Protein AF-0000000084718629 (afdb_homodimer)

Organism: Cystobacter fuscus (strain ATCC 25194 / DSM 2262 / NBRC 100088 / M29) (NCBI:txid1242864)

Secondary structure (DSSP, 8-state):
--EEETTSSSB--S-TTSEEEBEEEEEBTEEEETT--EEEESSHHHHT--S-BT-HHHHHHHHHHHHH-S---TTT-B-HHHHHHHHHHHHHSSTT--EEEEES-HHHHHHHHHHHHHHHHHHTT-TT--EEEEEES----SSHHHHHTS--HHHHHHHGGGSPP-EEEEPP-GGGS--S-HHHHHHHHHHHHHHHHHHHH-GGGEEEEEE-SSB-TTTTSBPPPTTHHHHHHHHHHHHT-EEEEEETTTTTTTTSSSSHHHHTT---SEEEE-GGGTTTSS--EEEEE-HHHHHHHHHTTSS-----TTTT-HHHHHHHHHHHHHHHHHTHHHHHHHHHHHHHHHHHHHHTTSTTEEEEEEETTEEEEEE-SBTTTTBPPPGGG-HHHHHHHHHHHTTEE-EEEE-TTTSS--EEEEE---TT--HHHHHHHHHHHHHHHHHHHHH-/--EEETTSSSB--S-TTSEEEBEEEEEBTEEEETT--EEEESSHHHHT--S-BT-HHHHHHHHHHHHH-S---TTT-B-HHHHHHHHHHHHHSSTT--EEEEES-HHHHHHHHHHHHHHHHHHTT-TT--EEEEEES----SSHHHHHTS--HHHHHHHGGGSPP-EEEEPP-GGGS--S-HHHHHHHHHHHHHHHHHHHH-GGGEEEEEE-SSB-TTTTSBPPPTTHHHHHHHHHHHHT-EEEEEETTTTTTTTSSSSHHHHTT---SEEEE-GGGTTTSS--EEEEE-HHHHHHHHHTTSS-----TTTT-HHHHHHHHHHHHHHHHHTHHHHHHHHHHHHHHHHHHHHTTSTTEEEEEEETTEEEEEE-SBTTTTBPPPGGG-HHHHHHHHHHHTTEE-EEEE-TTTSS--EEEEE---TT--HHHHHHHHHHHHHHHHHHHHH-

InterPro domains:
  IPR005814 Aminotransferase class-III [PF00202] (22-439)
  IPR005814 Aminotransferase class-III [PIRSF000521] (26-438)
  IPR005814 Aminotransferase class-III [cd00610] (21-441)
  IPR015421 Pyridoxal phosphate-dependent transferase, major domain [G3DSA:3.40.640.10] (55-332)
  IPR015422 Pyridoxal phosphate-dependent transferase, small domain [G3DSA:3.90.1150.10] (22-441)
  IPR015424 Pyridoxal phosphate-dependent transferase [SSF53383] (16-441)

Radius of gyration: 26.38 Å; Cα contacts (8 Å, |Δi|>4): 2251; chains: 2; bounding box: 56×80×62 Å

Sequence (896 aa):
MNTVRYPDGNVLLRNLARDFPVISHGQGVYLFDKQGKRYLDGSGGALVVSVGHGNREVADRIHEQLLRVAYVNGTHFTADVTEALASKLCALAPEGLDRAAFLSSGSEVTEAAVKFARQLWVERGEPQRSKVITRMPGYHGNTLYALSMSGRPHYKKFFGPLLSEVVTTPAPYPYRSGLADYARDGAEHYARLLEETIEREGASTIAAFIAEPVIGSSAGASVPPPGYFERVSEICRRHGILTIADEVMCGCGRTGQFFASTQFQFQPDVLVLGKGISGGYVPLSALLVRQSHLEEMRQGSGGFMHAQTYLQAPVMTAAGLAVLDYYERHGLVAHAARVGEYLQRRLREVLLPLPHVGSIQGVGLMAGVEFVEDKASKRPFPRGRKVVEGLLSELFAQGLILWPNTGHADGTNGDLVMIGPPLVITESEVDELVELLARGINRYMERLMNTVRYPDGNVLLRNLARDFPVISHGQGVYLFDKQGKRYLDGSGGALVVSVGHGNREVADRIHEQLLRVAYVNGTHFTADVTEALASKLCALAPEGLDRAAFLSSGSEVTEAAVKFARQLWVERGEPQRSKVITRMPGYHGNTLYALSMSGRPHYKKFFGPLLSEVVTTPAPYPYRSGLADYARDGAEHYARLLEETIEREGASTIAAFIAEPVIGSSAGASVPPPGYFERVSEICRRHGILTIADEVMCGCGRTGQFFASTQFQFQPDVLVLGKGISGGYVPLSALLVRQSHLEEMRQGSGGFMHAQTYLQAPVMTAAGLAVLDYYERHGLVAHAARVGEYLQRRLREVLLPLPHVGSIQGVGLMAGVEFVEDKASKRPFPRGRKVVEGLLSELFAQGLILWPNTGHADGTNGDLVMIGPPLVITESEVDELVELLARGINRYMERL

Nearest PDB structures (foldseek):
  6snu-assembly2_D  TM=9.531E-01  e=1.382E-41  Chromobacterium violaceum
  6s4g-assembly1_B  TM=9.521E-01  e=2.063E-41  Chromobacterium violaceum ATCC 12472
  6gwi-assembly1_A  TM=9.525E-01  e=2.566E-40  Halomonas elongata DSM 2581
  7qyf-assembly2_B  TM=9.239E-01  e=6.208E-37  Acidihalobacter
  3a8u-assembly1_X  TM=9.172E-01  e=1.384E-36  Pseudomonas putida

Solvent-accessible surface area (backbone atoms only — not comparable to full-atom values): 42641 Å² total; per-residue (Å²): 126,54,60,47,39,65,79,53,78,14,51,55,58,58,53,50,88,44,76,24,41,19,48,55,36,26,49,47,49,31,36,27,32,63,80,66,52,62,27,42,36,34,6,31,46,86,36,18,26,26,72,27,30,32,42,56,76,39,34,52,48,31,36,55,34,29,46,28,36,15,58,55,32,49,84,64,31,45,36,68,44,33,44,50,34,21,42,55,52,30,72,70,39,65,87,58,29,47,25,25,38,37,37,54,32,46,28,55,31,46,47,48,50,52,49,52,43,26,36,51,30,42,64,70,72,40,66,65,17,64,40,42,38,23,32,42,58,28,76,41,42,61,42,53,53,22,31,37,48,20,58,50,61,74,51,42,79,53,42,46,89,71,38,54,90,60,43,70,32,74,40,71,36,71,93,76,57,84,55,95,47,39,64,78,46,34,20,62,54,46,38,49,49,45,51,52,45,38,61,74,70,37,48,74,31,34,24,31,40,43,44,44,61,40,28,47,66,42,55,27,22,19,57,59,33,66,62,27,41,48,47,45,49,50,53,29,56,74,54,66,30,44,34,34,36,43,24,31,59,35,16,59,15,30,44,28,33,52,48,37,35,70,77,55,56,40,83,54,53,28,38,31,35,12,39,30,44,21,23,40,57,38,68,28,14,30,36,31,30,28,50,70,61,49,52,52,27,43,74,54,86,38,36,64,95,71,70,56,90,58,32,53,17,35,30,37,27,28,26,28,33,34,39,50,50,49,34,62,79,64,44,35,32,61,45,13,31,55,43,7,51,51,46,54,51,49,46,50,71,62,42,52,82,40,87,39,39,56,48,75,36,50,46,23,42,29,30,10,40,35,40,18,68,33,61,91,79,57,40,52,42,64,54,91,67,42,59,48,60,54,43,49,52,51,25,42,76,72,20,37,40,67,27,76,33,64,16,59,72,72,57,58,29,27,30,28,41,33,39,16,36,18,47,70,59,46,67,69,53,43,51,52,50,51,52,52,49,48,53,34,50,53,58,46,62,75,72,104,127,53,58,46,40,65,79,53,78,13,51,54,57,58,53,50,87,45,76,24,42,19,48,55,36,26,49,48,49,32,37,27,31,63,80,64,51,62,27,43,37,35,6,31,44,88,36,18,26,26,72,27,30,30,40,54,78,40,33,52,48,32,35,53,34,30,45,29,36,16,58,56,33,49,85,64,31,46,35,68,44,33,44,50,32,22,41,54,50,31,70,71,40,63,88,59,28,47,24,26,39,38,38,54,32,45,27,55,30,46,47,48,50,53,48,52,44,25,35,52,30,42,64,70,72,39,68,66,16,62,40,41,36,25,33,41,58,28,77,40,41,62,43,52,53,21,32,37,49,21,58,52,60,76,51,41,78,54,43,44,90,70,38,53,91,57,44,72,32,75,40,72,36,71,94,75,57,83,57,94,46,40,64,78,46,34,20,62,53,47,40,48,48,44,50,52,46,38,62,73,71,37,46,74,30,34,24,30,40,43,45,45,62,40,28,47,66,42,55,27,22,20,59,58,32,65,63,27,40,48,47,45,50,50,54,28,57,76,53,66,32,43,34,33,35,45,23,32,60,35,16,59,17,30,45,29,32,50,48,36,36,69,77,54,58,37,83,55,54,27,39,32,34,10,40,30,45,20,22,40,59,38,66,28,14,30,37,31,30,29,50,69,61,51,51,52,28,43,72,53,86,38,38,64,92,71,71,56,90,58,32,54,17,34,31,37,28,28,26,28,35,33,39,51,51,50,35,64,78,64,44,34,32,62,44,13,30,56,45,8,52,51,47,54,50,51,46,51,71,63,40,52,81,40,87,42,39,56,47,75,36,51,44,23,42,29,30,8,40,35,40,17,67,34,60,91,78,57,39,50,42,63,56,91,67,42,59,50,62,52,40,48,53,52,25,42,76,72,22,36,41,65,27,77,36,65,17,59,72,73,57,60,26,25,30,28,40,34,39,18,35,18,47,70,58,47,67,70,53,44,52,52,50,50,49,51,49,47,52,34,49,54,60,46,60,74,73,104

Foldseek 3Di:
DQWDAPPPDDDPDPDRHDIGGAWDFWDFQWTAGPVGDIFREFQLELQQAARTTPPVLLVVLLVVCVVVFQFDFPVPDADPLLVVLLCVDCVQDPPQLNGKKKDFAQLVQLVLQLLLLQVLCVLVVLNLARAEEAEPQAARDDPQASVLNHLALVCCVPCVVVHDDHQYFYDDAPLQPPDPDCQVCVQVVRLVRVLVSCVVVPLSNHRAYEYECFGAQLRWRGHHHQCNLVSVVVSCVVSVHFYEYECQNVACLQQLGNGSCVVRVHDGQKYKYFSQLLSPPGRMMMITHGPVSQVSVCVGVNGRPDDDRCINGSSRSSSSSSSVVSCVVVVLSNLQQVLQVLLQVLLCVQPVPDAQFQDWDHHRQKIKTWGAPDNVVRHFDQLVVVLQVQLQVLLVVVNYHWYWDACSNPNGGITMTMGNTHSSQDNVNSVVNSVSSSVSSVVSVVVD/DQWDAPPPDDDPDPDRHDIGGAWDFWDFQWTAGPVGDIFREFQLELQQAARTTPPPLLVVLLVVCVVVFQFDFPVPDADPLLVVLLCVDCVQDPPQLNGKKKDFAQLVQLVLQLLLLQVLCVLVVLNLARAEEAEPQAARDDPQASVLNHLALVCCVPCVVVHDDHHYFYDDAPLQPPDPDCQVCVQVVRLVRVLVSCVVVPLSNHRAYEYECFGAQLRWRGHHHQCNLVSVVVSCVVSVHFYEYECQNVACLQQLGNGSCVVRVHDGQKYKYFSQLLSPPGRMMMITHGPVSQVSVCVGVNGRPDDDRCINGSSRSSSSSSSVVSCVVVVLSNLQQVLQVLLQVLLCVQPVPDAQFQDWDHHRQKIKTWGAPDNVVRHFDQLVVVLQVQLQVLLVVVNYHWYWDACSNPNGGITMTMGNTHSSQDNVNSVVNSVSSSVSSVVSVVVD

pLDDT: mean 97.03, std 3.24, range [72.31, 98.94]

Structure (mmCIF, N/CA/C/O backbone):
data_AF-0000000084718629-model_v1
#
loop_
_entity.id
_entity.type
_entity.pdbx_description
1 polymer 'Adenosylmethionine-8-amino-7-oxononanoate aminotransferase'
#
loop_
_atom_site.group_PDB
_atom_site.id
_atom_site.type_symbol
_atom_site.label_atom_id
_atom_site.label_alt_id
_atom_site.label_comp_id
_atom_site.label_asym_id
_atom_site.label_entity_id
_atom_site.label_seq_id
_atom_site.pdbx_PDB_ins_code
_atom_site.Cartn_x
_atom_site.Cartn_y
_atom_site.Cartn_z
_atom_site.occupancy
_atom_site.B_iso_or_equiv
_atom_site.auth_seq_id
_atom_site.auth_comp_id
_atom_site.auth_asym_id
_atom_site.auth_atom_id
_atom_site.pdbx_PDB_model_num
ATOM 1 N N . MET A 1 1 ? -27.453 10.305 -7.668 1 73.5 1 MET A N 1
ATOM 2 C CA . MET A 1 1 ? -27.516 10.602 -6.242 1 73.5 1 MET A CA 1
ATOM 3 C C . MET A 1 1 ? -26.562 11.734 -5.879 1 73.5 1 MET A C 1
ATOM 5 O O . MET A 1 1 ? -25.422 11.758 -6.34 1 73.5 1 MET A O 1
ATOM 9 N N . ASN A 1 2 ? -27.031 12.703 -5.113 1 91.94 2 ASN A N 1
ATOM 10 C CA . ASN A 1 2 ? -26.219 13.875 -4.82 1 91.94 2 ASN A CA 1
ATOM 11 C C . ASN A 1 2 ? -25.484 13.727 -3.484 1 91.94 2 ASN A C 1
ATOM 13 O O . ASN A 1 2 ? -24.516 14.438 -3.221 1 91.94 2 ASN A O 1
ATOM 17 N N . THR A 1 3 ? -26.031 12.883 -2.67 1 94.62 3 THR A N 1
ATOM 18 C CA . THR A 1 3 ? -25.469 12.578 -1.362 1 94.62 3 THR A CA 1
ATOM 19 C C . THR A 1 3 ? -25.656 11.109 -1.017 1 94.62 3 THR A C 1
ATOM 21 O O . THR A 1 3 ? -26.625 10.484 -1.458 1 94.62 3 THR A O 1
ATOM 24 N N . VAL A 1 4 ? -24.688 10.555 -0.307 1 95.31 4 VAL A N 1
ATOM 25 C CA . VAL A 1 4 ? -24.766 9.172 0.148 1 95.31 4 VAL A CA 1
ATOM 26 C C . VAL A 1 4 ? -24.672 9.125 1.671 1 95.31 4 VAL A C 1
ATOM 28 O O . VAL A 1 4 ? -23.828 9.805 2.266 1 95.31 4 VAL A O 1
ATOM 31 N N . ARG A 1 5 ? -25.547 8.344 2.299 1 94.56 5 ARG A N 1
ATOM 32 C CA . ARG A 1 5 ? -25.516 8.117 3.738 1 94.56 5 ARG A CA 1
ATOM 33 C C . ARG A 1 5 ? -25.688 6.637 4.062 1 94.56 5 ARG A C 1
ATOM 35 O O . ARG A 1 5 ? -26.5 5.953 3.43 1 94.56 5 ARG A O 1
ATOM 42 N N . TYR A 1 6 ? -24.922 6.184 4.992 1 93.38 6 TYR A N 1
ATOM 43 C CA . TYR A 1 6 ? -25.125 4.812 5.453 1 93.38 6 TYR A CA 1
ATOM 44 C C . TYR A 1 6 ? -26.578 4.582 5.855 1 93.38 6 TYR A C 1
ATOM 46 O O . TYR A 1 6 ? -27.188 5.426 6.52 1 93.38 6 TYR A O 1
ATOM 54 N N . PRO A 1 7 ? -27.219 3.598 5.406 1 94.94 7 PRO A N 1
ATOM 55 C CA . PRO A 1 7 ? -26.609 2.406 4.812 1 94.94 7 PRO A CA 1
ATOM 56 C C . PRO A 1 7 ? -26.703 2.387 3.291 1 94.94 7 PRO A C 1
ATOM 58 O O . PRO A 1 7 ? -26.594 1.324 2.674 1 94.94 7 PRO A O 1
ATOM 61 N N . ASP A 1 8 ? -26.922 3.561 2.752 1 94.75 8 ASP A N 1
ATOM 62 C CA . ASP A 1 8 ? -27 3.609 1.296 1 94.75 8 ASP A CA 1
ATOM 63 C C . ASP A 1 8 ? -25.703 3.131 0.656 1 94.75 8 ASP A C 1
ATOM 65 O O . ASP A 1 8 ? -24.625 3.275 1.242 1 94.75 8 ASP A O 1
ATOM 69 N N . GLY A 1 9 ? -25.922 2.525 -0.531 1 95.69 9 GLY A N 1
ATOM 70 C CA . GLY A 1 9 ? -24.75 2.111 -1.308 1 95.69 9 GLY A CA 1
ATOM 71 C C . GLY A 1 9 ? -24.031 0.916 -0.714 1 95.69 9 GLY A C 1
ATOM 72 O O . GLY A 1 9 ? -24.594 0.191 0.109 1 95.69 9 GLY A O 1
ATOM 73 N N . ASN A 1 10 ? -22.766 0.646 -1.207 1 98.5 10 ASN A N 1
ATOM 74 C CA . ASN A 1 10 ? -22.016 -0.542 -0.796 1 98.5 10 ASN A CA 1
ATOM 75 C C . ASN A 1 10 ? -20.609 -0.189 -0.33 1 98.5 10 ASN A C 1
ATOM 77 O O . ASN A 1 10 ? -19.859 -1.065 0.091 1 98.5 10 ASN A O 1
ATOM 81 N N . VAL A 1 11 ? -20.312 1.122 -0.362 1 98.31 11 VAL A N 1
ATOM 82 C CA . VAL A 1 11 ? -18.984 1.551 0.062 1 98.31 11 VAL A CA 1
ATOM 83 C C . VAL A 1 11 ? -18.859 1.418 1.578 1 98.31 11 VAL A C 1
ATOM 85 O O . VAL A 1 11 ? -19.781 1.767 2.318 1 98.31 11 VAL A O 1
ATOM 88 N N . LEU A 1 12 ? -17.766 0.805 2.037 1 97.81 12 LEU A N 1
ATOM 89 C CA . LEU A 1 12 ? -17.422 0.816 3.455 1 97.81 12 LEU A CA 1
ATOM 90 C C . LEU A 1 12 ? -16.969 2.205 3.896 1 97.81 12 LEU A C 1
ATOM 92 O O . LEU A 1 12 ? -15.781 2.49 3.951 1 97.81 12 LEU A O 1
ATOM 96 N N . LEU A 1 13 ? -17.938 2.984 4.289 1 93.19 13 LEU A N 1
ATOM 97 C CA . LEU A 1 13 ? -17.688 4.379 4.633 1 93.19 13 LEU A CA 1
ATOM 98 C C . LEU A 1 13 ? -16.875 4.488 5.918 1 93.19 13 LEU A C 1
ATOM 100 O O . LEU A 1 13 ? -17.078 3.701 6.848 1 93.19 13 LEU A O 1
ATOM 104 N N . ARG A 1 14 ? -15.992 5.395 6.023 1 85.88 14 ARG A N 1
ATOM 105 C CA . ARG A 1 14 ? -15.133 5.602 7.188 1 85.88 14 ARG A CA 1
ATOM 106 C C . ARG A 1 14 ? -15.93 6.164 8.359 1 85.88 14 ARG A C 1
ATOM 108 O O . ARG A 1 14 ? -15.586 5.938 9.516 1 85.88 14 ARG A O 1
ATOM 115 N N . ASN A 1 15 ? -16.828 7.055 8.016 1 90.5 15 ASN A N 1
ATOM 116 C CA . ASN A 1 15 ? -17.734 7.645 9 1 90.5 15 ASN A CA 1
ATOM 117 C C . ASN A 1 15 ? -19.188 7.332 8.672 1 90.5 15 ASN A C 1
ATOM 119 O O . ASN A 1 15 ? -19.781 7.969 7.805 1 90.5 15 ASN A O 1
ATOM 123 N N . LEU A 1 16 ? -19.812 6.516 9.469 1 93.62 16 LEU A N 1
ATOM 124 C CA . LEU A 1 16 ? -21.125 5.973 9.156 1 93.62 16 LEU A CA 1
ATOM 125 C C . LEU A 1 16 ? -22.234 6.961 9.539 1 93.62 16 LEU A C 1
ATOM 127 O O . LEU A 1 16 ? -23.375 6.797 9.141 1 93.62 16 LEU A O 1
ATOM 131 N N . ALA A 1 17 ? -21.891 8.008 10.25 1 90.81 17 ALA A N 1
ATOM 132 C CA . ALA A 1 17 ? -22.875 8.969 10.719 1 90.81 17 ALA A CA 1
ATOM 133 C C . ALA A 1 17 ? -22.938 10.18 9.797 1 90.81 17 ALA A C 1
ATOM 135 O O . ALA A 1 17 ? -23.781 11.062 9.969 1 90.81 17 ALA A O 1
ATOM 136 N N . ARG A 1 18 ? -22.141 10.148 8.812 1 92.44 18 ARG A N 1
ATOM 137 C CA . ARG A 1 18 ? -21.984 11.336 7.98 1 92.44 18 ARG A CA 1
ATOM 138 C C . ARG A 1 18 ? -22.734 11.18 6.656 1 92.44 18 ARG A C 1
ATOM 140 O O . ARG A 1 18 ? -22.859 10.07 6.137 1 92.44 18 ARG A O 1
ATOM 147 N N . ASP A 1 19 ? -23.188 12.352 6.148 1 94.56 19 ASP A N 1
ATOM 148 C CA . ASP A 1 19 ? -23.625 12.453 4.762 1 94.56 19 ASP A CA 1
ATOM 149 C C . ASP A 1 19 ? -22.469 12.828 3.842 1 94.56 19 ASP A C 1
ATOM 151 O O . ASP A 1 19 ? -21.797 13.844 4.047 1 94.56 19 ASP A O 1
ATOM 155 N N . PHE A 1 20 ? -22.297 12.039 2.83 1 96.75 20 PHE A N 1
ATOM 156 C CA . PHE A 1 20 ? -21.188 12.297 1.918 1 96.75 20 PHE A CA 1
ATOM 157 C C . PHE A 1 20 ? -21.688 12.922 0.624 1 96.75 20 PHE A C 1
ATOM 159 O O . PHE A 1 20 ? -22.375 12.281 -0.162 1 96.75 20 PHE A O 1
ATOM 166 N N . PRO A 1 21 ? -21.328 14.172 0.383 1 98.06 21 PRO A N 1
ATOM 167 C CA . PRO A 1 21 ? -21.594 14.688 -0.96 1 98.06 21 PRO A CA 1
ATOM 168 C C . PRO A 1 21 ? -20.875 13.906 -2.053 1 98.06 21 PRO A C 1
ATOM 170 O O . PRO A 1 21 ? -19.734 13.469 -1.848 1 98.06 21 PRO A O 1
ATOM 173 N N . VAL A 1 22 ? -21.484 13.727 -3.145 1 98.5 22 VAL A N 1
ATOM 174 C CA . VAL A 1 22 ? -20.844 13.102 -4.301 1 98.5 22 VAL A CA 1
ATOM 175 C C . VAL A 1 22 ? -20.062 14.148 -5.086 1 98.5 22 VAL A C 1
ATOM 177 O O . VAL A 1 22 ? -20.625 15.164 -5.508 1 98.5 22 VAL A O 1
ATOM 180 N N . ILE A 1 23 ? -18.812 13.969 -5.223 1 98.75 23 ILE A N 1
ATOM 181 C CA . ILE A 1 23 ? -17.953 14.914 -5.914 1 98.75 23 ILE A CA 1
ATOM 182 C C . ILE A 1 23 ? -18.266 14.898 -7.41 1 98.75 23 ILE A C 1
ATOM 184 O O . ILE A 1 23 ? -18.516 13.844 -7.984 1 98.75 23 ILE A O 1
ATOM 188 N N . SER A 1 24 ? -18.266 16.016 -8.039 1 98.62 24 SER A N 1
ATOM 189 C CA . SER A 1 24 ? -18.438 16.141 -9.484 1 98.62 24 SER A CA 1
ATOM 190 C C . SER A 1 24 ? -17.109 16.312 -10.195 1 98.62 24 SER A C 1
ATOM 192 O O . SER A 1 24 ? -16.734 15.508 -11.047 1 98.62 24 SER A O 1
ATOM 194 N N . HIS A 1 25 ? -16.438 17.359 -9.852 1 98.75 25 HIS A N 1
ATOM 195 C CA . HIS A 1 25 ? -15.148 17.656 -10.469 1 98.75 25 HIS A CA 1
ATOM 196 C C . HIS A 1 25 ? -14.336 18.625 -9.617 1 98.75 25 HIS A C 1
ATOM 198 O O . HIS A 1 25 ? -14.82 19.125 -8.602 1 98.75 25 HIS A O 1
ATOM 204 N N . GLY A 1 26 ? -13.039 18.75 -9.922 1 98.69 26 GLY A N 1
ATOM 205 C CA . GLY A 1 26 ? -12.156 19.734 -9.32 1 98.69 26 GLY A CA 1
ATOM 206 C C . GLY A 1 26 ? -11.414 20.594 -10.336 1 98.69 26 GLY A C 1
ATOM 207 O O . GLY A 1 26 ? -11.219 20.156 -11.477 1 98.69 26 GLY A O 1
ATOM 208 N N . GLN A 1 27 ? -11.047 21.75 -9.945 1 98.56 27 GLN A N 1
ATOM 209 C CA . GLN A 1 27 ? -10.289 22.688 -10.758 1 98.56 27 GLN A CA 1
ATOM 210 C C . GLN A 1 27 ? -9.375 23.562 -9.898 1 98.56 27 GLN A C 1
ATOM 212 O O . GLN A 1 27 ? -9.844 24.328 -9.062 1 98.56 27 GLN A O 1
ATOM 217 N N . GLY A 1 28 ? -8.062 23.422 -10.195 1 98.5 28 GLY A N 1
ATOM 218 C CA . GLY A 1 28 ? -7.145 24.172 -9.352 1 98.5 28 GLY A CA 1
ATOM 219 C C . GLY A 1 28 ? -7.227 23.797 -7.887 1 98.5 28 GLY A C 1
ATOM 220 O O . GLY A 1 28 ? -7.074 22.625 -7.535 1 98.5 28 GLY A O 1
ATOM 221 N N . VAL A 1 29 ? -7.609 24.797 -7.066 1 98.88 29 VAL A N 1
ATOM 222 C CA . VAL A 1 29 ? -7.672 24.547 -5.633 1 98.88 29 VAL A CA 1
ATOM 223 C C . VAL A 1 29 ? -9.125 24.375 -5.199 1 98.88 29 VAL A C 1
ATOM 225 O O . VAL A 1 29 ? -9.43 24.359 -4.004 1 98.88 29 VAL A O 1
ATOM 228 N N . TYR A 1 30 ? -10.039 24.172 -6.168 1 98.94 30 TYR A N 1
ATOM 229 C CA . TYR A 1 30 ? -11.453 24.094 -5.84 1 98.94 30 TYR A CA 1
ATOM 230 C C . TYR A 1 30 ? -12.023 22.719 -6.223 1 98.94 30 TYR A C 1
ATOM 232 O O . TYR A 1 30 ? -11.562 22.109 -7.184 1 98.94 30 TYR A O 1
ATOM 240 N N . LEU A 1 31 ? -12.953 22.281 -5.473 1 98.88 31 LEU A N 1
ATOM 241 C CA . LEU A 1 31 ? -13.773 21.109 -5.727 1 98.88 31 LEU A CA 1
ATOM 242 C C . LEU A 1 31 ? -15.242 21.484 -5.84 1 98.88 31 LEU A C 1
ATOM 244 O O . LEU A 1 31 ? -15.688 22.453 -5.23 1 98.88 31 LEU A O 1
ATOM 248 N N . PHE A 1 32 ? -15.953 20.688 -6.57 1 98.81 32 PHE A N 1
ATOM 249 C CA . PHE A 1 32 ? -17.375 20.906 -6.777 1 98.81 32 PHE A CA 1
ATOM 250 C C . PHE A 1 32 ? -18.156 19.594 -6.621 1 98.81 32 PHE A C 1
ATOM 252 O O . PHE A 1 32 ? -17.766 18.578 -7.199 1 98.81 32 PHE A O 1
ATOM 259 N N . ASP A 1 33 ? -19.219 19.609 -5.809 1 98.5 33 ASP A N 1
ATOM 260 C CA . ASP A 1 33 ? -20.031 18.406 -5.688 1 98.5 33 ASP A CA 1
ATOM 261 C C . ASP A 1 33 ? -21.141 18.391 -6.742 1 98.5 33 ASP A C 1
ATOM 263 O O . ASP A 1 33 ? -21.234 19.297 -7.562 1 98.5 33 ASP A O 1
ATOM 267 N N . LYS A 1 34 ? -21.953 17.422 -6.781 1 98.06 34 LYS A N 1
ATOM 268 C CA . LYS A 1 34 ? -22.953 17.219 -7.832 1 98.06 34 LYS A CA 1
ATOM 269 C C . LYS A 1 34 ? -24.125 18.188 -7.668 1 98.06 34 LYS A C 1
ATOM 271 O O . LYS A 1 34 ? -24.938 18.359 -8.586 1 98.06 34 LYS A O 1
ATOM 276 N N . GLN A 1 35 ? -24.172 18.812 -6.566 1 97.69 35 GLN A N 1
ATOM 277 C CA . GLN A 1 35 ? -25.188 19.828 -6.367 1 97.69 35 GLN A CA 1
ATOM 278 C C . GLN A 1 35 ? -24.703 21.203 -6.801 1 97.69 35 GLN A C 1
ATOM 280 O O . GLN A 1 35 ? -25.453 22.188 -6.77 1 97.69 35 GLN A O 1
ATOM 285 N N . GLY A 1 36 ? -23.484 21.297 -7.129 1 97.81 36 GLY A N 1
ATOM 286 C CA . GLY A 1 36 ? -22.906 22.547 -7.629 1 97.81 36 GLY A CA 1
ATOM 287 C C . GLY A 1 36 ? -22.234 23.375 -6.555 1 97.81 36 GLY A C 1
ATOM 288 O O . GLY A 1 36 ? -21.734 24.453 -6.824 1 97.81 36 GLY A O 1
ATOM 289 N N . LYS A 1 37 ? -22.188 22.891 -5.391 1 98.19 37 LYS A N 1
ATOM 290 C CA . LYS A 1 37 ? -21.5 23.594 -4.312 1 98.19 37 LYS A CA 1
ATOM 291 C C . LYS A 1 37 ? -19.984 23.578 -4.512 1 98.19 37 LYS A C 1
ATOM 293 O O . LYS A 1 37 ? -19.422 22.547 -4.883 1 98.19 37 LYS A O 1
ATOM 298 N N . ARG A 1 38 ? -19.406 24.75 -4.238 1 98.69 38 ARG A N 1
ATOM 299 C CA . ARG A 1 38 ? -17.953 24.891 -4.367 1 98.69 38 ARG A CA 1
ATOM 300 C C . ARG A 1 38 ? -17.266 24.766 -3.014 1 98.69 38 ARG A C 1
ATOM 302 O O . ARG A 1 38 ? -17.766 25.297 -2.012 1 98.69 38 ARG A O 1
ATOM 309 N N . TYR A 1 39 ? -16.125 24.062 -3.016 1 98.81 39 TYR A N 1
ATOM 310 C CA . TYR A 1 39 ? -15.289 23.938 -1.833 1 98.81 39 TYR A CA 1
ATOM 311 C C . TYR A 1 39 ? -13.859 24.375 -2.127 1 98.81 39 TYR A C 1
ATOM 313 O O . TYR A 1 39 ? -13.25 23.938 -3.1 1 98.81 39 TYR A O 1
ATOM 321 N N . LEU A 1 40 ? -13.375 25.297 -1.32 1 98.94 40 LEU A N 1
ATOM 322 C CA . LEU A 1 40 ? -11.945 25.547 -1.337 1 98.94 40 LEU A CA 1
ATOM 323 C C . LEU A 1 40 ? -11.18 24.438 -0.636 1 98.94 40 LEU A C 1
ATOM 325 O O . LEU A 1 40 ? -11.383 24.188 0.555 1 98.94 40 LEU A O 1
ATOM 329 N N . ASP A 1 41 ? -10.367 23.781 -1.359 1 98.81 41 ASP A N 1
ATOM 330 C CA . ASP A 1 41 ? -9.57 22.688 -0.804 1 98.81 41 ASP A CA 1
ATOM 331 C C . ASP A 1 41 ? -8.367 23.234 -0.03 1 98.81 41 ASP A C 1
ATOM 333 O O . ASP A 1 41 ? -7.297 23.438 -0.6 1 98.81 41 ASP A O 1
ATOM 337 N N . GLY A 1 42 ? -8.516 23.297 1.248 1 98.81 42 GLY A N 1
ATOM 338 C CA . GLY A 1 42 ? -7.484 23.891 2.074 1 98.81 42 GLY A CA 1
ATOM 339 C C . GLY A 1 42 ? -6.477 22.891 2.598 1 98.81 42 GLY A C 1
ATOM 340 O O . GLY A 1 42 ? -5.484 23.281 3.23 1 98.81 42 GLY A O 1
ATOM 341 N N . SER A 1 43 ? -6.66 21.625 2.258 1 97.44 43 SER A N 1
ATOM 342 C CA . SER A 1 43 ? -5.727 20.656 2.826 1 97.44 43 SER A CA 1
ATOM 343 C C . SER A 1 43 ? -5.348 19.594 1.805 1 97.44 43 SER A C 1
ATOM 345 O O . SER A 1 43 ? -4.359 18.875 1.986 1 97.44 43 SER A O 1
ATOM 347 N N . GLY A 1 44 ? -6.176 19.391 0.693 1 96.25 44 GLY A N 1
ATOM 348 C CA . GLY A 1 44 ? -5.875 18.312 -0.225 1 96.25 44 GLY A CA 1
ATOM 349 C C . GLY A 1 44 ? -5.969 16.938 0.419 1 96.25 44 GLY A C 1
ATOM 350 O O . GLY A 1 44 ? -5.078 16.109 0.243 1 96.25 44 GLY A O 1
ATOM 351 N N . GLY A 1 45 ? -7.043 16.672 1.156 1 96 45 GLY A N 1
ATOM 352 C CA . GLY A 1 45 ? -7.043 15.492 2 1 96 45 GLY A CA 1
ATOM 353 C C . GLY A 1 45 ? -6 15.547 3.102 1 96 45 GLY A C 1
ATOM 354 O O . GLY A 1 45 ? -5.93 16.516 3.85 1 96 45 GLY A O 1
ATOM 355 N N . ALA A 1 46 ? -5.266 14.516 3.229 1 96.38 46 ALA A N 1
ATOM 356 C CA . ALA A 1 46 ? -4.141 14.516 4.16 1 96.38 46 ALA A CA 1
ATOM 357 C C . ALA A 1 46 ? -2.893 15.109 3.52 1 96.38 46 ALA A C 1
ATOM 359 O O . ALA A 1 46 ? -1.824 14.492 3.535 1 96.38 46 ALA A O 1
ATOM 360 N N . LEU A 1 47 ? -3.094 16.266 2.92 1 98.38 47 LEU A N 1
ATOM 361 C CA . LEU A 1 47 ? -2.041 17.062 2.291 1 98.38 47 LEU A CA 1
ATOM 362 C C . LEU A 1 47 ? -1.426 16.297 1.114 1 98.38 47 LEU A C 1
ATOM 364 O O . LEU A 1 47 ? -0.202 16.266 0.967 1 98.38 47 LEU A O 1
ATOM 368 N N . VAL A 1 48 ? -2.266 15.836 0.226 1 98.5 48 VAL A N 1
ATOM 369 C CA . VAL A 1 48 ? -1.87 14.969 -0.874 1 98.5 48 VAL A CA 1
ATOM 370 C C . VAL A 1 48 ? -1.737 15.781 -2.158 1 98.5 48 VAL A C 1
ATOM 372 O O . VAL A 1 48 ? -0.789 15.594 -2.924 1 98.5 48 VAL A O 1
ATOM 375 N N . VAL A 1 49 ? -2.705 16.719 -2.428 1 98.75 49 VAL A N 1
ATOM 376 C CA . VAL A 1 49 ? -2.838 17.406 -3.713 1 98.75 49 VAL A CA 1
ATOM 377 C C . VAL A 1 49 ? -1.765 18.484 -3.836 1 98.75 49 VAL A C 1
ATOM 379 O O . VAL A 1 49 ? -1.674 19.375 -2.992 1 98.75 49 VAL A O 1
ATOM 382 N N . SER A 1 50 ? -0.945 18.359 -4.883 1 98.75 50 SER A N 1
ATOM 383 C CA . SER A 1 50 ? 0.15 19.328 -5.027 1 98.75 50 SER A CA 1
ATOM 384 C C . SER A 1 50 ? -0.051 20.203 -6.25 1 98.75 50 SER A C 1
ATOM 386 O O . SER A 1 50 ? -0.071 21.438 -6.137 1 98.75 50 SER A O 1
ATOM 388 N N . VAL A 1 51 ? -0.441 19.656 -7.391 1 98.88 51 VAL A N 1
ATOM 389 C CA . VAL A 1 51 ? -0.441 20.406 -8.641 1 98.88 51 VAL A CA 1
ATOM 390 C C . VAL A 1 51 ? -1.867 20.828 -8.992 1 98.88 51 VAL A C 1
ATOM 392 O O . VAL A 1 51 ? -2.135 21.266 -10.117 1 98.88 51 VAL A O 1
ATOM 395 N N . GLY A 1 52 ? -2.789 20.688 -8.039 1 98.81 52 GLY A N 1
ATOM 396 C CA . GLY A 1 52 ? -4.172 21.094 -8.242 1 98.81 52 GLY A CA 1
ATOM 397 C C . GLY A 1 52 ? -5.023 20 -8.859 1 98.81 52 GLY A C 1
ATOM 398 O O . GLY A 1 52 ? -4.5 19 -9.344 1 98.81 52 GLY A O 1
ATOM 399 N N . HIS A 1 53 ? -6.324 20.203 -8.805 1 98.81 53 HIS A N 1
ATOM 400 C CA . HIS A 1 53 ? -7.297 19.266 -9.375 1 98.81 53 HIS A CA 1
ATOM 401 C C . HIS A 1 53 ? -7.512 19.531 -10.859 1 98.81 53 HIS A C 1
ATOM 403 O O . HIS A 1 53 ? -7.453 20.688 -11.305 1 98.81 53 HIS A O 1
ATOM 409 N N . GLY A 1 54 ? -7.762 18.422 -11.555 1 98.38 54 GLY A N 1
ATOM 410 C CA . GLY A 1 54 ? -8.109 18.562 -12.961 1 98.38 54 GLY A CA 1
ATOM 411 C C . GLY A 1 54 ? -6.965 19.062 -13.812 1 98.38 54 GLY A C 1
ATOM 412 O O . GLY A 1 54 ? -7.184 19.734 -14.828 1 98.38 54 GLY A O 1
ATOM 413 N N . ASN A 1 55 ? -5.727 18.859 -13.445 1 98.75 55 ASN A N 1
ATOM 414 C CA . ASN A 1 55 ? -4.551 19.297 -14.188 1 98.75 55 ASN A CA 1
ATOM 415 C C . ASN A 1 55 ? -4.359 18.5 -15.469 1 98.75 55 ASN A C 1
ATOM 417 O O . ASN A 1 55 ? -3.832 17.391 -15.438 1 98.75 55 ASN A O 1
ATOM 421 N N . ARG A 1 56 ? -4.691 19.062 -16.578 1 98.62 56 ARG A N 1
ATOM 422 C CA . ARG A 1 56 ? -4.688 18.359 -17.859 1 98.62 56 ARG A CA 1
ATOM 423 C C . ARG A 1 56 ? -3.273 17.969 -18.266 1 98.62 56 ARG A C 1
ATOM 425 O O . ARG A 1 56 ? -3.072 16.906 -18.875 1 98.62 56 ARG A O 1
ATOM 432 N N . GLU A 1 57 ? -2.268 18.812 -17.969 1 98.62 57 GLU A N 1
ATOM 433 C CA . GLU A 1 57 ? -0.882 18.516 -18.312 1 98.62 57 GLU A CA 1
ATOM 434 C C . GLU A 1 57 ? -0.438 17.188 -17.688 1 98.62 57 GLU A C 1
ATOM 436 O O . GLU A 1 57 ? 0.255 16.406 -18.328 1 98.62 57 GLU A O 1
ATOM 441 N N . VAL A 1 58 ? -0.834 16.938 -16.484 1 98.88 58 VAL A N 1
ATOM 442 C CA . VAL A 1 58 ? -0.462 15.734 -15.766 1 98.88 58 VAL A CA 1
ATOM 443 C C . VAL A 1 58 ? -1.314 14.562 -16.25 1 98.88 58 VAL A C 1
ATOM 445 O O . VAL A 1 58 ? -0.788 13.492 -16.562 1 98.88 58 VAL A O 1
ATOM 448 N N . ALA A 1 59 ? -2.627 14.773 -16.375 1 98.88 59 ALA A N 1
ATOM 449 C CA . ALA A 1 59 ? -3.568 13.727 -16.766 1 98.88 59 ALA A CA 1
ATOM 450 C C . ALA A 1 59 ? -3.229 13.156 -18.141 1 98.88 59 ALA A C 1
ATOM 452 O O . ALA A 1 59 ? -3.279 11.945 -18.344 1 98.88 59 ALA A O 1
ATOM 453 N N . ASP A 1 60 ? -2.879 13.992 -19.062 1 98.88 60 ASP A N 1
ATOM 454 C CA . ASP A 1 60 ? -2.6 13.57 -20.438 1 98.88 60 ASP A CA 1
ATOM 455 C C . ASP A 1 60 ? -1.346 12.703 -20.5 1 98.88 60 ASP A C 1
ATOM 457 O O . ASP A 1 60 ? -1.292 11.734 -21.266 1 98.88 60 ASP A O 1
ATOM 461 N N . ARG A 1 61 ? -0.347 13.039 -19.734 1 98.81 61 ARG A N 1
ATOM 462 C CA . ARG A 1 61 ? 0.889 12.258 -19.703 1 98.81 61 ARG A CA 1
ATOM 463 C C . ARG A 1 61 ? 0.656 10.875 -19.109 1 98.81 61 ARG A C 1
ATOM 465 O O . ARG A 1 61 ? 1.274 9.898 -19.547 1 98.81 61 ARG A O 1
ATOM 472 N N . ILE A 1 62 ? -0.168 10.805 -18.094 1 98.94 62 ILE A N 1
ATOM 473 C CA . ILE A 1 62 ? -0.525 9.516 -17.516 1 98.94 62 ILE A CA 1
ATOM 474 C C . ILE A 1 62 ? -1.276 8.672 -18.547 1 98.94 62 ILE A C 1
ATOM 476 O O . ILE A 1 62 ? -1.002 7.484 -18.703 1 98.94 62 ILE A O 1
ATOM 480 N N . HIS A 1 63 ? -2.207 9.32 -19.266 1 98.94 63 HIS A N 1
ATOM 481 C CA . HIS A 1 63 ? -2.994 8.641 -20.297 1 98.94 63 HIS A CA 1
ATOM 482 C C . HIS A 1 63 ? -2.098 8.055 -21.375 1 98.94 63 HIS A C 1
ATOM 484 O O . HIS A 1 63 ? -2.299 6.918 -21.812 1 98.94 63 HIS A O 1
ATOM 490 N N . GLU A 1 64 ? -1.107 8.828 -21.797 1 98.81 64 GLU A N 1
ATOM 491 C CA . GLU A 1 64 ? -0.154 8.359 -22.797 1 98.81 64 GLU A CA 1
ATOM 492 C C . GLU A 1 64 ? 0.551 7.086 -22.328 1 98.81 64 GLU A C 1
ATOM 494 O O . GLU A 1 64 ? 0.71 6.141 -23.109 1 98.81 64 GLU A O 1
ATOM 499 N N . GLN A 1 65 ? 0.98 7.051 -21.125 1 98.88 65 GLN A N 1
ATOM 500 C CA . GLN A 1 65 ? 1.672 5.887 -20.578 1 98.88 65 GLN A CA 1
ATOM 501 C C . GLN A 1 65 ? 0.735 4.684 -20.484 1 98.88 65 GLN A C 1
ATOM 503 O O . GLN A 1 65 ? 1.147 3.549 -20.734 1 98.88 65 GLN A O 1
ATOM 508 N N . LEU A 1 66 ? -0.53 4.945 -20.062 1 98.88 66 LEU A N 1
ATOM 509 C CA . LEU A 1 66 ? -1.517 3.875 -19.969 1 98.88 66 LEU A CA 1
ATOM 510 C C . LEU A 1 66 ? -1.688 3.188 -21.328 1 98.88 66 LEU A C 1
ATOM 512 O O . LEU A 1 66 ? -1.812 1.962 -21.391 1 98.88 66 LEU A O 1
ATOM 516 N N . LEU A 1 67 ? -1.693 3.955 -22.391 1 98.75 67 LEU A N 1
ATOM 517 C CA . LEU A 1 67 ? -1.878 3.422 -23.734 1 98.75 67 LEU A CA 1
ATOM 518 C C . LEU A 1 67 ? -0.636 2.668 -24.188 1 98.75 67 LEU A C 1
ATOM 520 O O . LEU A 1 67 ? -0.738 1.697 -24.953 1 98.75 67 LEU A O 1
ATOM 524 N N . ARG A 1 68 ? 0.563 3.072 -23.797 1 98.44 68 ARG A N 1
ATOM 525 C CA . ARG A 1 68 ? 1.809 2.406 -24.172 1 98.44 68 ARG A CA 1
ATOM 526 C C . ARG A 1 68 ? 1.995 1.118 -23.375 1 98.44 68 ARG A C 1
ATOM 528 O O . ARG A 1 68 ? 2.146 0.041 -23.953 1 98.44 68 ARG A O 1
ATOM 535 N N . VAL A 1 69 ? 2.053 1.261 -22.062 1 98.44 69 VAL A N 1
ATOM 536 C CA . VAL A 1 69 ? 2.146 0.135 -21.125 1 98.44 69 VAL A CA 1
ATOM 537 C C . VAL A 1 69 ? 1.959 0.626 -19.703 1 98.44 69 VAL A C 1
ATOM 539 O O . VAL A 1 69 ? 2.732 1.457 -19.219 1 98.44 69 VAL A O 1
ATOM 542 N N . ALA A 1 70 ? 0.956 0.087 -19.078 1 98.62 70 ALA A N 1
ATOM 543 C CA . ALA A 1 70 ? 0.635 0.525 -17.719 1 98.62 70 ALA A CA 1
ATOM 544 C C . ALA A 1 70 ? 1.478 -0.22 -16.688 1 98.62 70 ALA A C 1
ATOM 546 O O . ALA A 1 70 ? 1.813 0.33 -15.641 1 98.62 70 ALA A O 1
ATOM 547 N N . TYR A 1 71 ? 1.789 -1.468 -17.031 1 98.44 71 TYR A N 1
ATOM 548 C CA . TYR A 1 71 ? 2.418 -2.328 -16.031 1 98.44 71 TYR A CA 1
ATOM 549 C C . TYR A 1 71 ? 3.395 -3.297 -16.688 1 98.44 71 TYR A C 1
ATOM 551 O O . TYR A 1 71 ? 3.051 -3.971 -17.656 1 98.44 71 TYR A O 1
ATOM 559 N N . VAL A 1 72 ? 4.555 -3.338 -16.203 1 97.38 72 VAL A N 1
ATOM 560 C CA . VAL A 1 72 ? 5.512 -4.434 -16.312 1 97.38 72 VAL A CA 1
ATOM 561 C C . VAL A 1 72 ? 6.219 -4.645 -14.977 1 97.38 72 VAL A C 1
ATOM 563 O O . VAL A 1 72 ? 6.402 -3.695 -14.203 1 97.38 72 VAL A O 1
ATOM 566 N N . ASN A 1 73 ? 6.52 -5.844 -14.703 1 95.06 73 ASN A N 1
ATOM 567 C CA . ASN A 1 73 ? 7.223 -6.121 -13.453 1 95.06 73 ASN A CA 1
ATOM 568 C C . ASN A 1 73 ? 8.68 -5.676 -13.516 1 95.06 73 ASN A C 1
ATOM 570 O O . ASN A 1 73 ? 9.352 -5.871 -14.531 1 95.06 73 ASN A O 1
ATOM 574 N N . GLY A 1 74 ? 9.141 -5.125 -12.445 1 93.12 74 GLY A N 1
ATOM 575 C CA . GLY A 1 74 ? 10.484 -4.566 -12.367 1 93.12 74 GLY A CA 1
ATOM 576 C C . GLY A 1 74 ? 11.57 -5.625 -12.398 1 93.12 74 GLY A C 1
ATOM 577 O O . GLY A 1 74 ? 12.758 -5.301 -12.492 1 93.12 74 GLY A O 1
ATOM 578 N N . THR A 1 75 ? 11.203 -6.859 -12.383 1 92.44 75 THR A N 1
ATOM 579 C CA . THR A 1 75 ? 12.203 -7.918 -12.492 1 92.44 75 THR A CA 1
ATOM 580 C C . THR A 1 75 ? 12.43 -8.297 -13.953 1 92.44 75 THR A C 1
ATOM 582 O O . THR A 1 75 ? 13.398 -8.992 -14.281 1 92.44 75 THR A O 1
ATOM 585 N N . HIS A 1 76 ? 11.578 -7.766 -14.852 1 95.12 76 HIS A N 1
ATOM 586 C CA . HIS A 1 76 ? 11.688 -8.141 -16.266 1 95.12 76 HIS A CA 1
ATOM 587 C C . HIS A 1 76 ? 12.125 -6.961 -17.109 1 95.12 76 HIS A C 1
ATOM 589 O O . HIS A 1 76 ? 12.93 -7.117 -18.047 1 95.12 76 HIS A O 1
ATOM 595 N N . PHE A 1 77 ? 11.555 -5.801 -16.812 1 97.31 77 PHE A N 1
ATOM 596 C CA . PHE A 1 77 ? 11.789 -4.629 -17.641 1 97.31 77 PHE A CA 1
ATOM 597 C C . PHE A 1 77 ? 12 -3.387 -16.781 1 97.31 77 PHE A C 1
ATOM 599 O O . PHE A 1 77 ? 11.672 -3.383 -15.602 1 97.31 77 PHE A O 1
ATOM 606 N N . THR A 1 78 ? 12.648 -2.432 -17.297 1 97.5 78 THR A N 1
ATOM 607 C CA . THR A 1 78 ? 12.484 -1.051 -16.859 1 97.5 78 THR A CA 1
ATOM 608 C C . THR A 1 78 ? 11.758 -0.228 -17.922 1 97.5 78 THR A C 1
ATOM 610 O O . THR A 1 78 ? 11.281 -0.774 -18.922 1 97.5 78 THR A O 1
ATOM 613 N N . ALA A 1 79 ? 11.438 0.974 -17.656 1 98.25 79 ALA A N 1
ATOM 614 C CA . ALA A 1 79 ? 10.75 1.882 -18.562 1 98.25 79 ALA A CA 1
ATOM 615 C C . ALA A 1 79 ? 11.391 3.266 -18.547 1 98.25 79 ALA A C 1
ATOM 617 O O . ALA A 1 79 ? 11.969 3.68 -17.547 1 98.25 79 ALA A O 1
ATOM 618 N N . ASP A 1 80 ? 11.281 4.008 -19.672 1 98.44 80 ASP A N 1
ATOM 619 C CA . ASP A 1 80 ? 11.852 5.348 -19.766 1 98.44 80 ASP A CA 1
ATOM 620 C C . ASP A 1 80 ? 11.336 6.254 -18.656 1 98.44 80 ASP A C 1
ATOM 622 O O . ASP A 1 80 ? 12.102 7.008 -18.062 1 98.44 80 ASP A O 1
ATOM 626 N N . VAL A 1 81 ? 10.086 6.172 -18.375 1 98.75 81 VAL A N 1
ATOM 627 C CA . VAL A 1 81 ? 9.484 7.055 -17.391 1 98.75 81 VAL A CA 1
ATOM 628 C C . VAL A 1 81 ? 10.008 6.707 -15.992 1 98.75 81 VAL A C 1
ATOM 630 O O . VAL A 1 81 ? 10.133 7.582 -15.133 1 98.75 81 VAL A O 1
ATOM 633 N N . THR A 1 82 ? 10.258 5.398 -15.727 1 98.62 82 THR A N 1
ATOM 634 C CA . THR A 1 82 ? 10.797 4.957 -14.445 1 98.62 82 THR A CA 1
ATOM 635 C C . THR A 1 82 ? 12.227 5.445 -14.258 1 98.62 82 THR A C 1
ATOM 637 O O . THR A 1 82 ? 12.578 5.973 -13.203 1 98.62 82 THR A O 1
ATOM 640 N N . GLU A 1 83 ? 13.023 5.297 -15.297 1 98.56 83 GLU A N 1
ATOM 641 C CA . GLU A 1 83 ? 14.406 5.754 -15.258 1 98.56 83 GLU A CA 1
ATOM 642 C C . GLU A 1 83 ? 14.484 7.27 -15.109 1 98.56 83 GLU A C 1
ATOM 644 O O . GLU A 1 83 ? 15.297 7.777 -14.32 1 98.56 83 GLU A O 1
ATOM 649 N N . ALA A 1 84 ? 13.648 7.965 -15.836 1 98.81 84 ALA A N 1
ATOM 650 C CA . ALA A 1 84 ? 13.664 9.422 -15.812 1 98.81 84 ALA A CA 1
ATOM 651 C C . ALA A 1 84 ? 13.242 9.953 -14.445 1 98.81 84 ALA A C 1
ATOM 653 O O . ALA A 1 84 ? 13.852 10.891 -13.922 1 98.81 84 ALA A O 1
ATOM 654 N N . LEU A 1 85 ? 12.219 9.352 -13.859 1 98.88 85 LEU A N 1
ATOM 655 C CA . LEU A 1 85 ? 11.766 9.789 -12.547 1 98.88 85 LEU A CA 1
ATOM 656 C C . LEU A 1 85 ? 12.852 9.57 -11.492 1 98.88 85 LEU A C 1
ATOM 658 O O . LEU A 1 85 ? 13.109 10.445 -10.664 1 98.88 85 LEU A O 1
ATOM 662 N N . ALA A 1 86 ? 13.438 8.391 -11.523 1 98.88 86 ALA A N 1
ATOM 663 C CA . ALA A 1 86 ? 14.5 8.078 -10.57 1 98.88 86 ALA A CA 1
ATOM 664 C C . ALA A 1 86 ? 15.648 9.078 -10.695 1 98.88 86 ALA A C 1
ATOM 666 O O . ALA A 1 86 ? 16.156 9.586 -9.688 1 98.88 86 ALA A O 1
ATOM 667 N N . SER A 1 87 ? 16.047 9.352 -11.922 1 98.75 87 SER A N 1
ATOM 668 C CA . SER A 1 87 ? 17.156 10.266 -12.164 1 98.75 87 SER A CA 1
ATOM 669 C C . SER A 1 87 ? 16.828 11.672 -11.664 1 98.75 87 SER A C 1
ATOM 671 O O . SER A 1 87 ? 17.656 12.32 -11.023 1 98.75 87 SER A O 1
ATOM 673 N N . LYS A 1 88 ? 15.68 12.133 -11.953 1 98.62 88 LYS A N 1
ATOM 674 C CA . LYS A 1 88 ? 15.273 13.477 -11.539 1 98.62 88 LYS A CA 1
ATOM 675 C C . LYS A 1 88 ? 15.211 13.594 -10.023 1 98.62 88 LYS A C 1
ATOM 677 O O . LYS A 1 88 ? 15.656 14.594 -9.453 1 98.62 88 LYS A O 1
ATOM 682 N N . LEU A 1 89 ? 14.641 12.609 -9.344 1 98.62 89 LEU A N 1
ATOM 683 C CA . LEU A 1 89 ? 14.516 12.633 -7.891 1 98.62 89 LEU A CA 1
ATOM 684 C C . LEU A 1 89 ? 15.891 12.594 -7.227 1 98.62 89 LEU A C 1
ATOM 686 O O . LEU A 1 89 ? 16.141 13.336 -6.273 1 98.62 89 LEU A O 1
ATOM 690 N N . CYS A 1 90 ? 16.719 11.75 -7.73 1 98.5 90 CYS A N 1
ATOM 691 C CA . CYS A 1 90 ? 18.047 11.602 -7.137 1 98.5 90 CYS A CA 1
ATOM 692 C C . CYS A 1 90 ? 18.875 12.852 -7.344 1 98.5 90 CYS A C 1
ATOM 694 O O . CYS A 1 90 ? 19.688 13.211 -6.492 1 98.5 90 CYS A O 1
ATOM 696 N N . ALA A 1 91 ? 18.672 13.531 -8.438 1 97.88 91 ALA A N 1
ATOM 697 C CA . ALA A 1 91 ? 19.391 14.773 -8.711 1 97.88 91 ALA A CA 1
ATOM 698 C C . ALA A 1 91 ? 19 15.867 -7.723 1 97.88 91 ALA A C 1
ATOM 700 O O . ALA A 1 91 ? 19.812 16.719 -7.375 1 97.88 91 ALA A O 1
ATOM 701 N N . LEU A 1 92 ? 17.766 15.828 -7.234 1 96.94 92 LEU A N 1
ATOM 702 C CA . LEU A 1 92 ? 17.25 16.828 -6.305 1 96.94 92 LEU A CA 1
ATOM 703 C C . LEU A 1 92 ? 17.578 16.453 -4.863 1 96.94 92 LEU A C 1
ATOM 705 O O . LEU A 1 92 ? 17.578 17.297 -3.979 1 96.94 92 LEU A O 1
ATOM 709 N N . ALA A 1 93 ? 17.797 15.203 -4.594 1 97.5 93 ALA A N 1
ATOM 710 C CA . ALA A 1 93 ? 17.859 14.656 -3.242 1 97.5 93 ALA A CA 1
ATOM 711 C C . ALA A 1 93 ? 19.156 15.078 -2.537 1 97.5 93 ALA A C 1
ATOM 713 O O . ALA A 1 93 ? 20.109 15.484 -3.186 1 97.5 93 ALA A O 1
ATOM 714 N N . PRO A 1 94 ? 19.109 15.07 -1.178 1 95.69 94 PRO A N 1
ATOM 715 C CA . PRO A 1 94 ? 20.359 15.258 -0.453 1 95.69 94 PRO A CA 1
ATOM 716 C C . PRO A 1 94 ? 21.484 14.375 -0.978 1 95.69 94 PRO A C 1
ATOM 718 O O . PRO A 1 94 ? 21.234 13.273 -1.477 1 95.69 94 PRO A O 1
ATOM 721 N N . GLU A 1 95 ? 22.703 14.82 -0.807 1 94.88 95 GLU A N 1
ATOM 722 C CA . GLU A 1 95 ? 23.875 14.164 -1.361 1 94.88 95 GLU A CA 1
ATOM 723 C C . GLU A 1 95 ? 23.953 12.703 -0.916 1 94.88 95 GLU A C 1
ATOM 725 O O . GLU A 1 95 ? 23.703 12.391 0.25 1 94.88 95 GLU A O 1
ATOM 730 N N . GLY A 1 96 ? 24.188 11.844 -1.854 1 96.44 96 GLY A N 1
ATOM 731 C CA . GLY A 1 96 ? 24.422 10.438 -1.566 1 96.44 96 GLY A CA 1
ATOM 732 C C . GLY A 1 96 ? 23.203 9.562 -1.829 1 96.44 96 GLY A C 1
ATOM 733 O O . GLY A 1 96 ? 23.344 8.344 -1.984 1 96.44 96 GLY A O 1
ATOM 734 N N . LEU A 1 97 ? 22.031 10.148 -1.776 1 98.31 97 LEU A N 1
ATOM 735 C CA . LEU A 1 97 ? 20.812 9.398 -2.092 1 98.31 97 LEU A CA 1
ATOM 736 C C . LEU A 1 97 ? 20.656 9.25 -3.6 1 98.31 97 LEU A C 1
ATOM 738 O O . LEU A 1 97 ? 19.875 9.984 -4.219 1 98.31 97 LEU A O 1
ATOM 742 N N . ASP A 1 98 ? 21.281 8.203 -4.164 1 98.44 98 ASP A N 1
ATOM 743 C CA . ASP A 1 98 ? 21.453 8.117 -5.613 1 98.44 98 ASP A CA 1
ATOM 744 C C . ASP A 1 98 ? 20.625 6.977 -6.195 1 98.44 98 ASP A C 1
ATOM 746 O O . ASP A 1 98 ? 20.719 6.684 -7.391 1 98.44 98 ASP A O 1
ATOM 750 N N . ARG A 1 99 ? 19.875 6.289 -5.363 1 98.69 99 ARG A N 1
ATOM 751 C CA . ARG A 1 99 ? 19.031 5.184 -5.816 1 98.69 99 ARG A CA 1
ATOM 752 C C . ARG A 1 99 ? 17.594 5.355 -5.344 1 98.69 99 ARG A C 1
ATOM 754 O O . ARG A 1 99 ? 17.344 5.742 -4.199 1 98.69 99 ARG A O 1
ATOM 761 N N . ALA A 1 100 ? 16.688 5.094 -6.25 1 98.81 100 ALA A N 1
ATOM 762 C CA . ALA A 1 100 ? 15.273 5.301 -5.922 1 98.81 100 ALA A CA 1
ATOM 763 C C . ALA A 1 100 ? 14.445 4.074 -6.285 1 98.81 100 ALA A C 1
ATOM 765 O O . ALA A 1 100 ? 14.664 3.453 -7.328 1 98.81 100 ALA A O 1
ATOM 766 N N . ALA A 1 101 ? 13.57 3.66 -5.453 1 98.69 101 ALA A N 1
ATOM 767 C CA . ALA A 1 101 ? 12.516 2.684 -5.719 1 98.69 101 ALA A CA 1
ATOM 768 C C . ALA A 1 101 ? 11.133 3.309 -5.547 1 98.69 101 ALA A C 1
ATOM 770 O O . ALA A 1 101 ? 10.969 4.27 -4.793 1 98.69 101 ALA A O 1
ATOM 771 N N . PHE A 1 102 ? 10.18 2.729 -6.219 1 98.75 102 PHE A N 1
ATOM 772 C CA . PHE A 1 102 ? 8.859 3.334 -6.246 1 98.75 102 PHE A CA 1
ATOM 773 C C . PHE A 1 102 ? 7.793 2.332 -5.812 1 98.75 102 PHE A C 1
ATOM 775 O O . PHE A 1 102 ? 7.73 1.219 -6.34 1 98.75 102 PHE A O 1
ATOM 782 N N . LEU A 1 103 ? 7.012 2.711 -4.836 1 98.31 103 LEU A N 1
ATOM 783 C CA . LEU A 1 103 ? 5.93 1.901 -4.285 1 98.31 103 LEU A CA 1
ATOM 784 C C . LEU A 1 103 ? 4.609 2.664 -4.316 1 98.31 103 LEU A C 1
ATOM 786 O O . LEU A 1 103 ? 4.531 3.754 -4.891 1 98.31 103 LEU A O 1
ATOM 790 N N . SER A 1 104 ? 3.572 2.131 -3.592 1 97.81 104 SER A N 1
ATOM 791 C CA . SER A 1 104 ? 2.24 2.678 -3.838 1 97.81 104 SER A CA 1
ATOM 792 C C . SER A 1 104 ? 1.763 3.521 -2.66 1 97.81 104 SER A C 1
ATOM 794 O O . SER A 1 104 ? 0.818 4.305 -2.793 1 97.81 104 SER A O 1
ATOM 796 N N . SER A 1 105 ? 2.363 3.365 -1.474 1 98.25 105 SER A N 1
ATOM 797 C CA . SER A 1 105 ? 1.813 4.109 -0.346 1 98.25 105 SER A CA 1
ATOM 798 C C . SER A 1 105 ? 2.906 4.5 0.644 1 98.25 105 SER A C 1
ATOM 800 O O . SER A 1 105 ? 4.004 3.939 0.62 1 98.25 105 SER A O 1
ATOM 802 N N . GLY A 1 106 ? 2.568 5.484 1.461 1 98.31 106 GLY A N 1
ATOM 803 C CA . GLY A 1 106 ? 3.463 5.883 2.537 1 98.31 106 GLY A CA 1
ATOM 804 C C . GLY A 1 106 ? 3.729 4.766 3.531 1 98.31 106 GLY A C 1
ATOM 805 O O . GLY A 1 106 ? 4.855 4.605 4.004 1 98.31 106 GLY A O 1
ATOM 806 N N . SER A 1 107 ? 2.723 3.973 3.852 1 98.38 107 SER A N 1
ATOM 807 C CA . SER A 1 107 ? 2.879 2.842 4.762 1 98.38 107 SER A CA 1
ATOM 808 C C . SER A 1 107 ? 3.867 1.821 4.207 1 98.38 107 SER A C 1
ATOM 810 O O . SER A 1 107 ? 4.762 1.362 4.922 1 98.38 107 SER A O 1
ATOM 812 N N . GLU A 1 108 ? 3.773 1.507 2.943 1 98.19 108 GLU A N 1
ATOM 813 C CA . GLU A 1 108 ? 4.645 0.528 2.303 1 98.19 108 GLU A CA 1
ATOM 814 C C . GLU A 1 108 ? 6.094 1.011 2.277 1 98.19 108 GLU A C 1
ATOM 816 O O . GLU A 1 108 ? 7.016 0.245 2.568 1 98.19 108 GLU A O 1
ATOM 821 N N . VAL A 1 109 ? 6.223 2.27 1.922 1 98.69 109 VAL A N 1
ATOM 822 C CA . VAL A 1 109 ? 7.586 2.734 1.688 1 98.69 109 VAL A CA 1
ATOM 823 C C . VAL A 1 109 ? 8.297 2.936 3.023 1 98.69 109 VAL A C 1
ATOM 825 O O . VAL A 1 109 ? 9.508 2.725 3.125 1 98.69 109 VAL A O 1
ATOM 828 N N . THR A 1 110 ? 7.547 3.311 4.074 1 98.75 110 THR A N 1
ATOM 829 C CA . THR A 1 110 ? 8.141 3.416 5.402 1 98.75 110 THR A CA 1
ATOM 830 C C . THR A 1 110 ? 8.625 2.053 5.891 1 98.75 110 THR A C 1
ATOM 832 O O . THR A 1 110 ? 9.719 1.935 6.438 1 98.75 110 THR A O 1
ATOM 835 N N . GLU A 1 111 ? 7.836 1.055 5.703 1 98.62 111 GLU A N 1
ATOM 836 C CA . GLU A 1 111 ? 8.266 -0.285 6.094 1 98.62 111 GLU A CA 1
ATOM 837 C C . GLU A 1 111 ? 9.43 -0.763 5.23 1 98.62 111 GLU A C 1
ATOM 839 O O . GLU A 1 111 ? 10.312 -1.477 5.711 1 98.62 111 GLU A O 1
ATOM 844 N N . ALA A 1 112 ? 9.414 -0.41 3.936 1 98.62 112 ALA A N 1
ATOM 845 C CA . ALA A 1 112 ? 10.539 -0.734 3.068 1 98.62 112 ALA A CA 1
ATOM 846 C C . ALA A 1 112 ? 11.828 -0.087 3.578 1 98.62 112 ALA A C 1
ATOM 848 O O . ALA A 1 112 ? 12.898 -0.699 3.535 1 98.62 112 ALA A O 1
ATOM 849 N N . ALA A 1 113 ? 11.703 1.144 4.039 1 98.88 113 ALA A N 1
ATOM 850 C CA . ALA A 1 113 ? 12.859 1.852 4.578 1 98.88 113 ALA A CA 1
ATOM 851 C C . ALA A 1 113 ? 13.422 1.136 5.801 1 98.88 113 ALA A C 1
ATOM 853 O O . ALA A 1 113 ? 14.641 0.984 5.934 1 98.88 113 ALA A O 1
ATOM 854 N N . VAL A 1 114 ? 12.578 0.722 6.668 1 98.75 114 VAL A N 1
ATOM 855 C CA . VAL A 1 114 ? 12.984 -0.007 7.867 1 98.75 114 VAL A CA 1
ATOM 856 C C . VAL A 1 114 ? 13.633 -1.33 7.473 1 98.75 114 VAL A C 1
ATOM 858 O O . VAL A 1 114 ? 14.672 -1.712 8.023 1 98.75 114 VAL A O 1
ATOM 861 N N . LYS A 1 115 ? 13.039 -2.021 6.562 1 98.38 115 LYS A N 1
ATOM 862 C CA . LYS A 1 115 ? 13.602 -3.275 6.066 1 98.38 115 LYS A CA 1
ATOM 863 C C . LYS A 1 115 ? 14.977 -3.057 5.457 1 98.38 115 LYS A C 1
ATOM 865 O O . LYS A 1 115 ? 15.875 -3.883 5.629 1 98.38 115 LYS A O 1
ATOM 870 N N . PHE A 1 116 ? 15.109 -1.995 4.66 1 98.62 116 PHE A N 1
ATOM 871 C CA . PHE A 1 116 ? 16.406 -1.677 4.059 1 98.62 116 PHE A CA 1
ATOM 872 C C . PHE A 1 116 ? 17.469 -1.508 5.129 1 98.62 116 PHE A C 1
ATOM 874 O O . PHE A 1 116 ? 18.562 -2.088 5.027 1 98.62 116 PHE A O 1
ATOM 881 N N . ALA A 1 117 ? 17.109 -0.706 6.16 1 98.69 117 ALA A N 1
ATOM 882 C CA . ALA A 1 117 ? 18.047 -0.471 7.258 1 98.69 117 ALA A CA 1
ATOM 883 C C . ALA A 1 117 ? 18.406 -1.777 7.961 1 98.69 117 ALA A C 1
ATOM 885 O O . ALA A 1 117 ? 19.578 -2.051 8.211 1 98.69 117 ALA A O 1
ATOM 886 N N . ARG A 1 118 ? 17.438 -2.557 8.25 1 98.06 118 ARG A N 1
ATOM 887 C CA . ARG A 1 118 ? 17.641 -3.83 8.93 1 98.06 118 ARG A CA 1
ATOM 888 C C . ARG A 1 118 ? 18.531 -4.754 8.109 1 98.06 118 ARG A C 1
ATOM 890 O O . ARG A 1 118 ? 19.484 -5.344 8.641 1 98.06 118 ARG A O 1
ATOM 897 N N . GLN A 1 119 ? 18.219 -4.898 6.852 1 97.88 119 GLN A N 1
ATOM 898 C CA . GLN A 1 119 ? 19 -5.77 5.984 1 97.88 119 GLN A CA 1
ATOM 899 C C . GLN A 1 119 ? 20.453 -5.32 5.93 1 97.88 119 GLN A C 1
ATOM 901 O O . GLN A 1 119 ? 21.375 -6.152 5.887 1 97.88 119 GLN A O 1
ATOM 906 N N . LEU A 1 120 ? 20.641 -4.008 5.859 1 98.38 120 LEU A N 1
ATOM 907 C CA . LEU A 1 120 ? 22 -3.479 5.816 1 98.38 120 LEU A CA 1
ATOM 908 C C . LEU A 1 120 ? 22.812 -3.938 7.027 1 98.38 120 LEU A C 1
ATOM 910 O O . LEU A 1 120 ? 23.969 -4.309 6.898 1 98.38 120 LEU A O 1
ATOM 914 N N . TRP A 1 121 ? 22.203 -3.936 8.188 1 98.25 121 TRP A N 1
ATOM 915 C CA . TRP A 1 121 ? 22.891 -4.348 9.406 1 98.25 121 TRP A CA 1
ATOM 916 C C . TRP A 1 121 ? 23.188 -5.844 9.383 1 98.25 121 TRP A C 1
ATOM 918 O O . TRP A 1 121 ? 24.234 -6.285 9.859 1 98.25 121 TRP A O 1
ATOM 928 N N . VAL A 1 122 ? 22.25 -6.613 8.875 1 97.5 122 VAL A N 1
ATOM 929 C CA . VAL A 1 122 ? 22.5 -8.039 8.727 1 97.5 122 VAL A CA 1
ATOM 930 C C . VAL A 1 122 ? 23.688 -8.266 7.789 1 97.5 122 VAL A C 1
ATOM 932 O O . VAL A 1 122 ? 24.562 -9.094 8.062 1 97.5 122 VAL A O 1
ATOM 935 N N . GLU A 1 123 ? 23.734 -7.496 6.676 1 97 123 GLU A N 1
ATOM 936 C CA . GLU A 1 123 ? 24.844 -7.555 5.723 1 97 123 GLU A CA 1
ATOM 937 C C . GLU A 1 123 ? 26.172 -7.227 6.402 1 97 123 GLU A C 1
ATOM 939 O O . GLU A 1 123 ? 27.203 -7.809 6.066 1 97 123 GLU A O 1
ATOM 944 N N . ARG A 1 124 ? 26.141 -6.355 7.367 1 97.69 124 ARG A N 1
ATOM 945 C CA . ARG A 1 124 ? 27.328 -5.855 8.039 1 97.69 124 ARG A CA 1
ATOM 946 C C . ARG A 1 124 ? 27.734 -6.777 9.188 1 97.69 124 ARG A C 1
ATOM 948 O O . ARG A 1 124 ? 28.672 -6.477 9.922 1 97.69 124 ARG A O 1
ATOM 955 N N . GLY A 1 125 ? 27.031 -7.879 9.414 1 97.56 125 GLY A N 1
ATOM 956 C CA . GLY A 1 125 ? 27.359 -8.836 10.461 1 97.56 125 GLY A CA 1
ATOM 957 C C . GLY A 1 125 ? 26.891 -8.391 11.836 1 97.56 125 GLY A C 1
ATOM 958 O O . GLY A 1 125 ? 27.469 -8.805 12.852 1 97.56 125 GLY A O 1
ATOM 959 N N . GLU A 1 126 ? 25.891 -7.535 11.914 1 98 126 GLU A N 1
ATOM 960 C CA . GLU A 1 126 ? 25.344 -7.055 13.18 1 98 126 GLU A CA 1
ATOM 961 C C . GLU A 1 126 ? 23.844 -7.312 13.258 1 98 126 GLU A C 1
ATOM 963 O O . GLU A 1 126 ? 23.047 -6.379 13.453 1 98 126 GLU A O 1
ATOM 968 N N . PRO A 1 127 ? 23.438 -8.547 13.188 1 96.88 127 PRO A N 1
ATOM 969 C CA . PRO A 1 127 ? 22.016 -8.898 13.125 1 96.88 127 PRO A CA 1
ATOM 970 C C . PRO A 1 127 ? 21.266 -8.555 14.406 1 96.88 127 PRO A C 1
ATOM 972 O O . PRO A 1 127 ? 20.031 -8.562 14.43 1 96.88 127 PRO A O 1
ATOM 975 N N . GLN A 1 128 ? 21.984 -8.242 15.492 1 97 128 GLN A N 1
ATOM 976 C CA . GLN A 1 128 ? 21.328 -7.871 16.75 1 97 128 GLN A CA 1
ATOM 977 C C . GLN A 1 128 ? 20.672 -6.496 16.641 1 97 128 GLN A C 1
ATOM 979 O O . GLN A 1 128 ? 19.859 -6.129 17.484 1 97 128 GLN A O 1
ATOM 984 N N . ARG A 1 129 ? 21.078 -5.668 15.625 1 97.88 129 ARG A N 1
ATOM 985 C CA . ARG A 1 129 ? 20.469 -4.359 15.414 1 97.88 129 ARG A CA 1
ATOM 986 C C . ARG A 1 129 ? 19.125 -4.488 14.711 1 97.88 129 ARG A C 1
ATOM 988 O O . ARG A 1 129 ? 19.062 -4.562 13.484 1 97.88 129 ARG A O 1
ATOM 995 N N . SER A 1 130 ? 18.062 -4.406 15.516 1 97.19 130 SER A N 1
ATOM 996 C CA . SER A 1 130 ? 16.75 -4.645 14.938 1 97.19 130 SER A CA 1
ATOM 997 C C . SER A 1 130 ? 15.734 -3.617 15.43 1 97.19 130 SER A C 1
ATOM 999 O O . SER A 1 130 ? 14.648 -3.48 14.859 1 97.19 130 SER A O 1
ATOM 1001 N N . LYS A 1 131 ? 16.031 -2.852 16.438 1 98 131 LYS A N 1
ATOM 1002 C CA . LYS A 1 131 ? 15.078 -1.896 17 1 98 131 LYS A CA 1
ATOM 1003 C C . LYS A 1 131 ? 15.047 -0.604 16.188 1 98 131 LYS A C 1
ATOM 1005 O O . LYS A 1 131 ? 16.062 -0.194 15.633 1 98 131 LYS A O 1
ATOM 1010 N N . VAL A 1 132 ? 13.906 -0.028 16.141 1 98.56 132 VAL A N 1
ATOM 1011 C CA . VAL A 1 132 ? 13.734 1.272 15.5 1 98.56 132 VAL A CA 1
ATOM 1012 C C . VAL A 1 132 ? 13.289 2.303 16.531 1 98.56 132 VAL A C 1
ATOM 1014 O O . VAL A 1 132 ? 12.367 2.055 17.312 1 98.56 132 VAL A O 1
ATOM 1017 N N . ILE A 1 133 ? 13.969 3.412 16.609 1 98.69 133 ILE A N 1
ATOM 1018 C CA . ILE A 1 133 ? 13.539 4.539 17.422 1 98.69 133 ILE A CA 1
ATOM 1019 C C . ILE A 1 133 ? 12.664 5.48 16.594 1 98.69 133 ILE A C 1
ATOM 1021 O O . ILE A 1 133 ? 13.047 5.883 15.5 1 98.69 133 ILE A O 1
ATOM 1025 N N . THR A 1 134 ? 11.5 5.746 17.094 1 98.38 134 THR A N 1
ATOM 1026 C CA . THR A 1 134 ? 10.609 6.727 16.469 1 98.38 134 THR A CA 1
ATOM 1027 C C . THR A 1 134 ? 10.242 7.82 17.469 1 98.38 134 THR A C 1
ATOM 1029 O O . THR A 1 134 ? 10.562 7.723 18.656 1 98.38 134 THR A O 1
ATOM 1032 N N . ARG A 1 135 ? 9.633 8.898 17 1 97.44 135 ARG A N 1
ATOM 1033 C CA . ARG A 1 135 ? 9.266 10.023 17.844 1 97.44 135 ARG A CA 1
ATOM 1034 C C . ARG A 1 135 ? 7.781 9.992 18.188 1 97.44 135 ARG A C 1
ATOM 1036 O O . ARG A 1 135 ? 6.973 9.484 17.406 1 97.44 135 ARG A O 1
ATOM 1043 N N . MET A 1 136 ? 7.477 10.57 19.344 1 94.56 136 MET A N 1
ATOM 1044 C CA . MET A 1 136 ? 6.098 10.742 19.781 1 94.56 136 MET A CA 1
ATOM 1045 C C . MET A 1 136 ? 5.848 12.18 20.234 1 94.56 136 MET A C 1
ATOM 1047 O O . MET A 1 136 ? 6.551 12.688 21.109 1 94.56 136 MET A O 1
ATOM 1051 N N . PRO A 1 137 ? 4.832 12.883 19.641 1 94.62 137 PRO A N 1
ATOM 1052 C CA . PRO A 1 137 ? 3.943 12.391 18.594 1 94.62 137 PRO A CA 1
ATOM 1053 C C . PRO A 1 137 ? 4.652 12.234 17.25 1 94.62 137 PRO A C 1
ATOM 1055 O O . PRO A 1 137 ? 5.715 12.828 17.031 1 94.62 137 PRO A O 1
ATOM 1058 N N . GLY A 1 138 ? 4.148 11.43 16.344 1 95.56 138 GLY A N 1
ATOM 1059 C CA . GLY A 1 138 ? 4.578 11.148 14.984 1 95.56 138 GLY A CA 1
ATOM 1060 C C . GLY A 1 138 ? 3.648 10.203 14.25 1 95.56 138 GLY A C 1
ATOM 1061 O O . GLY A 1 138 ? 2.779 9.578 14.859 1 95.56 138 GLY A O 1
ATOM 1062 N N . TYR A 1 139 ? 3.742 10.172 12.969 1 96.5 139 TYR A N 1
ATOM 1063 C CA . TYR A 1 139 ? 2.918 9.297 12.141 1 96.5 139 TYR A CA 1
ATOM 1064 C C . TYR A 1 139 ? 3.715 8.758 10.961 1 96.5 139 TYR A C 1
ATOM 1066 O O . TYR A 1 139 ? 4.293 9.523 10.188 1 96.5 139 TYR A O 1
ATOM 1074 N N . HIS A 1 140 ? 3.672 7.406 10.797 1 98.31 140 HIS A N 1
ATOM 1075 C CA . HIS A 1 140 ? 4.488 6.797 9.758 1 98.31 140 HIS A CA 1
ATOM 1076 C C . HIS A 1 140 ? 3.672 5.82 8.914 1 98.31 140 HIS A C 1
ATOM 1078 O O . HIS A 1 140 ? 4.227 5.086 8.094 1 98.31 140 HIS A O 1
ATOM 1084 N N . GLY A 1 141 ? 2.385 5.777 9.117 1 97 141 GLY A N 1
ATOM 1085 C CA . GLY A 1 141 ? 1.549 4.953 8.266 1 97 141 GLY A CA 1
ATOM 1086 C C . GLY A 1 141 ? 0.525 4.141 9.031 1 97 141 GLY A C 1
ATOM 1087 O O . GLY A 1 141 ? 0.352 4.332 10.242 1 97 141 GLY A O 1
ATOM 1088 N N . ASN A 1 142 ? -0.176 3.262 8.273 1 96.5 142 ASN A N 1
ATOM 1089 C CA . ASN A 1 142 ? -1.328 2.604 8.875 1 96.5 142 ASN A CA 1
ATOM 1090 C C . ASN A 1 142 ? -1.285 1.092 8.664 1 96.5 142 ASN A C 1
ATOM 1092 O O . ASN A 1 142 ? -2.229 0.384 9.023 1 96.5 142 ASN A O 1
ATOM 1096 N N . THR A 1 143 ? -0.269 0.518 7.961 1 97.5 143 THR A N 1
ATOM 1097 C CA . THR A 1 143 ? 0.013 -0.905 8.117 1 97.5 143 THR A CA 1
ATOM 1098 C C . THR A 1 143 ? 0.531 -1.203 9.523 1 97.5 143 THR A C 1
ATOM 1100 O O . THR A 1 143 ? 0.951 -0.293 10.242 1 97.5 143 THR A O 1
ATOM 1103 N N . LEU A 1 144 ? 0.486 -2.402 9.891 1 97.38 144 LEU A N 1
ATOM 1104 C CA . LEU A 1 144 ? 0.607 -2.709 11.312 1 97.38 144 LEU A CA 1
ATOM 1105 C C . LEU A 1 144 ? 1.981 -2.311 11.836 1 97.38 144 LEU A C 1
ATOM 1107 O O . LEU A 1 144 ? 2.098 -1.794 12.953 1 97.38 144 LEU A O 1
ATOM 1111 N N . TYR A 1 145 ? 3.047 -2.508 11.078 1 97.62 145 TYR A N 1
ATOM 1112 C CA . TYR A 1 145 ? 4.348 -2.068 11.57 1 97.62 145 TYR A CA 1
ATOM 1113 C C . TYR A 1 145 ? 4.48 -0.553 11.492 1 97.62 145 TYR A C 1
ATOM 1115 O O . TYR A 1 145 ? 5.008 0.08 12.406 1 97.62 145 TYR A O 1
ATOM 1123 N N . ALA A 1 146 ? 4.039 0.031 10.391 1 97.94 146 ALA A N 1
ATOM 1124 C CA . ALA A 1 146 ? 4.059 1.487 10.281 1 97.94 146 ALA A CA 1
ATOM 1125 C C . ALA A 1 146 ? 3.248 2.129 11.406 1 97.94 146 ALA A C 1
ATOM 1127 O O . ALA A 1 146 ? 3.646 3.156 11.953 1 97.94 146 ALA A O 1
ATOM 1128 N N . LEU A 1 147 ? 2.148 1.512 11.688 1 96.94 147 LEU A N 1
ATOM 1129 C CA . LEU A 1 147 ? 1.292 1.999 12.766 1 96.94 147 LEU A CA 1
ATOM 1130 C C . LEU A 1 147 ? 1.996 1.885 14.109 1 96.94 147 LEU A C 1
ATOM 1132 O O . LEU A 1 147 ? 1.834 2.75 14.977 1 96.94 147 LEU A O 1
ATOM 1136 N N . SER A 1 148 ? 2.775 0.854 14.305 1 96.44 148 SER A N 1
ATOM 1137 C CA . SER A 1 148 ? 3.547 0.672 15.531 1 96.44 148 SER A CA 1
ATOM 1138 C C . SER A 1 148 ? 4.512 1.833 15.75 1 96.44 148 SER A C 1
ATOM 1140 O O . SER A 1 148 ? 4.809 2.186 16.891 1 96.44 148 SER A O 1
ATOM 1142 N N . MET A 1 149 ? 4.953 2.41 14.672 1 96.81 149 MET A N 1
ATOM 1143 C CA . MET A 1 149 ? 5.902 3.516 14.742 1 96.81 149 MET A CA 1
ATOM 1144 C C . MET A 1 149 ? 5.176 4.852 14.867 1 96.81 149 MET A C 1
ATOM 1146 O O . MET A 1 149 ? 5.809 5.906 14.914 1 96.81 149 MET A O 1
ATOM 1150 N N . SER A 1 150 ? 3.791 4.727 14.93 1 92.94 150 SER A N 1
ATOM 1151 C CA . SER A 1 150 ? 2.982 5.941 14.938 1 92.94 150 SER A CA 1
ATOM 1152 C C . SER A 1 150 ? 2.357 6.184 16.297 1 92.94 150 SER A C 1
ATOM 1154 O O . SER A 1 150 ? 1.966 5.238 16.984 1 92.94 150 SER A O 1
ATOM 1156 N N . GLY A 1 151 ? 2.402 7.387 16.812 1 77.94 151 GLY A N 1
ATOM 1157 C CA . GLY A 1 151 ? 1.793 7.754 18.078 1 77.94 151 GLY A CA 1
ATOM 1158 C C . GLY A 1 151 ? 0.281 7.844 18 1 77.94 151 GLY A C 1
ATOM 1159 O O . GLY A 1 151 ? -0.286 8.938 18.062 1 77.94 151 GLY A O 1
ATOM 1160 N N . ARG A 1 152 ? -0.406 6.742 17.875 1 76.44 152 ARG A N 1
ATOM 1161 C CA . ARG A 1 152 ? -1.862 6.707 17.812 1 76.44 152 ARG A CA 1
ATOM 1162 C C . ARG A 1 152 ? -2.443 5.82 18.906 1 76.44 152 ARG A C 1
ATOM 1164 O O . ARG A 1 152 ? -2.852 4.688 18.641 1 76.44 152 ARG A O 1
ATOM 1171 N N . PRO A 1 153 ? -2.543 6.418 20.031 1 76.56 153 PRO A N 1
ATOM 1172 C CA . PRO A 1 153 ? -2.971 5.602 21.172 1 76.56 153 PRO A CA 1
ATOM 1173 C C . PRO A 1 153 ? -4.371 5.023 20.984 1 76.56 153 PRO A C 1
ATOM 1175 O O . PRO A 1 153 ? -4.668 3.943 21.516 1 76.56 153 PRO A O 1
ATOM 1178 N N . HIS A 1 154 ? -5.16 5.711 20.25 1 78.75 154 HIS A N 1
ATOM 1179 C CA . HIS A 1 154 ? -6.531 5.242 20.078 1 78.75 154 HIS A CA 1
ATOM 1180 C C . HIS A 1 154 ? -6.57 3.92 19.312 1 78.75 154 HIS A C 1
ATOM 1182 O O . HIS A 1 154 ? -7.477 3.109 19.516 1 78.75 154 HIS A O 1
ATOM 1188 N N . TYR A 1 155 ? -5.598 3.637 18.531 1 83.25 155 TYR A N 1
ATOM 1189 C CA . TYR A 1 155 ? -5.559 2.391 17.766 1 83.25 155 TYR A CA 1
ATOM 1190 C C . TYR A 1 155 ? -5.109 1.231 18.656 1 83.25 155 TYR A C 1
ATOM 1192 O O . TYR A 1 155 ? -5.34 0.066 18.328 1 83.25 155 TYR A O 1
ATOM 1200 N N . LYS A 1 156 ? -4.469 1.518 19.719 1 82.88 156 LYS A N 1
ATOM 1201 C CA . LYS A 1 156 ? -3.951 0.477 20.609 1 82.88 156 LYS A CA 1
ATOM 1202 C C . LYS A 1 156 ? -5.086 -0.329 21.234 1 82.88 156 LYS A C 1
ATOM 1204 O O . LYS A 1 156 ? -4.926 -1.517 21.531 1 82.88 156 LYS A O 1
ATOM 1209 N N . LYS A 1 157 ? -6.145 0.362 21.391 1 84.69 157 LYS A N 1
ATOM 1210 C CA . LYS A 1 157 ? -7.305 -0.329 21.938 1 84.69 157 LYS A CA 1
ATOM 1211 C C . LYS A 1 157 ? -7.699 -1.518 21.062 1 84.69 157 LYS A C 1
ATOM 1213 O O . LYS A 1 157 ? -8.039 -2.586 21.578 1 84.69 157 LYS A O 1
ATOM 1218 N N . PHE A 1 158 ? -7.59 -1.355 19.797 1 91.62 158 PHE A N 1
ATOM 1219 C CA . PHE A 1 158 ? -8.094 -2.375 18.891 1 91.62 158 PHE A CA 1
ATOM 1220 C C . PHE A 1 158 ? -6.961 -3.258 18.375 1 91.62 158 PHE A C 1
ATOM 1222 O O . PHE A 1 158 ? -7.129 -4.469 18.234 1 91.62 158 PHE A O 1
ATOM 1229 N N . PHE A 1 159 ? -5.805 -2.707 18.234 1 95.19 159 PHE A N 1
ATOM 1230 C CA . PHE A 1 159 ? -4.805 -3.432 17.453 1 95.19 159 PHE A CA 1
ATOM 1231 C C . PHE A 1 159 ? -3.561 -3.701 18.297 1 95.19 159 PHE A C 1
ATOM 1233 O O . PHE A 1 159 ? -2.568 -4.227 17.781 1 95.19 159 PHE A O 1
ATOM 1240 N N . GLY A 1 160 ? -3.625 -3.434 19.625 1 92.31 160 GLY A N 1
ATOM 1241 C CA . GLY A 1 160 ? -2.484 -3.523 20.516 1 92.31 160 GLY A CA 1
ATOM 1242 C C . GLY A 1 160 ? -1.696 -4.809 20.359 1 92.31 160 GLY A C 1
ATOM 1243 O O . GLY A 1 160 ? -0.495 -4.777 20.078 1 92.31 160 GLY A O 1
ATOM 1244 N N . PRO A 1 161 ? -2.324 -5.953 20.406 1 92.44 161 PRO A N 1
ATOM 1245 C CA . PRO A 1 161 ? -1.627 -7.242 20.359 1 92.44 161 PRO A CA 1
ATOM 1246 C C . PRO A 1 161 ? -0.981 -7.512 19 1 92.44 161 PRO A C 1
ATOM 1248 O O . PRO A 1 161 ? -0.106 -8.375 18.891 1 92.44 161 PRO A O 1
ATOM 1251 N N . LEU A 1 162 ? -1.444 -6.758 17.969 1 94.25 162 LEU A N 1
ATOM 1252 C CA . LEU A 1 162 ? -0.928 -6.973 16.625 1 94.25 162 LEU A CA 1
ATOM 1253 C C . LEU A 1 162 ? 0.271 -6.07 16.359 1 94.25 162 LEU A C 1
ATOM 1255 O O . LEU A 1 162 ? 0.996 -6.27 15.375 1 94.25 162 LEU A O 1
ATOM 1259 N N . LEU A 1 163 ? 0.453 -5.07 17.141 1 92.94 163 LEU A N 1
ATOM 1260 C CA . LEU A 1 163 ? 1.484 -4.066 16.906 1 92.94 163 LEU A CA 1
ATOM 1261 C C . LEU A 1 163 ? 2.838 -4.547 17.422 1 92.94 163 LEU A C 1
ATOM 1263 O O . LEU A 1 163 ? 2.906 -5.32 18.375 1 92.94 163 LEU A O 1
ATOM 1267 N N . SER A 1 164 ? 3.859 -4.09 16.75 1 92.19 164 SER A N 1
ATOM 1268 C CA . SER A 1 164 ? 5.23 -4.406 17.141 1 92.19 164 SER A CA 1
ATOM 1269 C C . SER A 1 164 ? 5.73 -3.447 18.219 1 92.19 164 SER A C 1
ATOM 1271 O O . SER A 1 164 ? 5.223 -2.334 18.344 1 92.19 164 SER A O 1
ATOM 1273 N N . GLU A 1 165 ? 6.664 -3.947 18.906 1 86.06 165 GLU A N 1
ATOM 1274 C CA . GLU A 1 165 ? 7.316 -3.07 19.859 1 86.06 165 GLU A CA 1
ATOM 1275 C C . GLU A 1 165 ? 8.328 -2.156 19.188 1 86.06 165 GLU A C 1
ATOM 1277 O O . GLU A 1 165 ? 9.164 -2.619 18.406 1 86.06 165 GLU A O 1
ATOM 1282 N N . VAL A 1 166 ? 8.148 -0.916 19.422 1 93.44 166 VAL A N 1
ATOM 1283 C CA . VAL A 1 166 ? 9.109 0.069 18.922 1 93.44 166 VAL A CA 1
ATOM 1284 C C . VAL A 1 166 ? 9.578 0.952 20.078 1 93.44 166 VAL A C 1
ATOM 1286 O O . VAL A 1 166 ? 8.945 1.001 21.125 1 93.44 166 VAL A O 1
ATOM 1289 N N . VAL A 1 167 ? 10.766 1.528 19.891 1 97.75 167 VAL A N 1
ATOM 1290 C CA . VAL A 1 167 ? 11.336 2.432 20.891 1 97.75 167 VAL A CA 1
ATOM 1291 C C . VAL A 1 167 ? 10.945 3.871 20.562 1 97.75 167 VAL A C 1
ATOM 1293 O O . VAL A 1 167 ? 11.016 4.293 19.406 1 97.75 167 VAL A O 1
ATOM 1296 N N . THR A 1 168 ? 10.516 4.621 21.578 1 97.12 168 THR A N 1
ATOM 1297 C CA . THR A 1 168 ? 10.078 5.984 21.312 1 97.12 168 THR A CA 1
ATOM 1298 C C . THR A 1 168 ? 10.938 6.992 22.078 1 97.12 168 THR A C 1
ATOM 1300 O O . THR A 1 168 ? 11.5 6.668 23.125 1 97.12 168 THR A O 1
ATOM 1303 N N . THR A 1 169 ? 11.148 8.109 21.516 1 98.12 169 THR A N 1
ATOM 1304 C CA . THR A 1 169 ? 11.727 9.297 22.141 1 98.12 169 THR A CA 1
ATOM 1305 C C . THR A 1 169 ? 10.828 10.508 21.938 1 98.12 169 THR A C 1
ATOM 1307 O O . THR A 1 169 ? 10.047 10.555 20.984 1 98.12 169 THR A O 1
ATOM 1310 N N . PRO A 1 170 ? 10.812 11.477 22.797 1 96.94 170 PRO A N 1
ATOM 1311 C CA . PRO A 1 170 ? 9.953 12.648 22.641 1 96.94 170 PRO A CA 1
ATOM 1312 C C . PRO A 1 170 ? 10.266 13.445 21.375 1 96.94 170 PRO A C 1
ATOM 1314 O O . PRO A 1 170 ? 11.438 13.617 21.031 1 96.94 170 PRO A O 1
ATOM 1317 N N . ALA A 1 171 ? 9.211 13.883 20.75 1 96.69 171 ALA A N 1
ATOM 1318 C CA . ALA A 1 171 ? 9.328 14.688 19.531 1 96.69 171 ALA A CA 1
ATOM 1319 C C . ALA A 1 171 ? 9.367 16.172 19.859 1 96.69 171 ALA A C 1
ATOM 1321 O O . ALA A 1 171 ? 8.703 16.641 20.797 1 96.69 171 ALA A O 1
ATOM 1322 N N . PRO A 1 172 ? 10.141 16.953 19.062 1 97.31 172 PRO A N 1
ATOM 1323 C CA . PRO A 1 172 ? 10.055 18.406 19.203 1 97.31 172 PRO A CA 1
ATOM 1324 C C . PRO A 1 172 ? 8.656 18.938 18.891 1 97.31 172 PRO A C 1
ATOM 1326 O O . PRO A 1 172 ? 8.102 18.672 17.828 1 97.31 172 PRO A O 1
ATOM 1329 N N . TYR A 1 173 ? 8.102 19.609 19.828 1 95.94 173 TYR A N 1
ATOM 1330 C CA . TYR A 1 173 ? 6.785 20.25 19.734 1 95.94 173 TYR A CA 1
ATOM 1331 C C . TYR A 1 173 ? 6.781 21.594 20.422 1 95.94 173 TYR A C 1
ATOM 1333 O O . TYR A 1 173 ? 6.523 21.688 21.625 1 95.94 173 TYR A O 1
ATOM 1341 N N . PRO A 1 174 ? 6.945 22.672 19.641 1 96.31 174 PRO A N 1
ATOM 1342 C CA . PRO A 1 174 ? 7.199 23.984 20.219 1 96.31 174 PRO A CA 1
ATOM 1343 C C . PRO A 1 174 ? 6.129 24.406 21.234 1 96.31 174 PRO A C 1
ATOM 1345 O O . PRO A 1 174 ? 6.457 24.781 22.359 1 96.31 174 PRO A O 1
ATOM 1348 N N . TYR A 1 175 ? 4.887 24.234 20.906 1 96.06 175 TYR A N 1
ATOM 1349 C CA . TYR A 1 175 ? 3.795 24.734 21.734 1 96.06 175 TYR A CA 1
ATOM 1350 C C . TYR A 1 175 ? 3.703 23.969 23.047 1 96.06 175 TYR A C 1
ATOM 1352 O O . TYR A 1 175 ? 3.316 24.531 24.078 1 96.06 175 TYR A O 1
ATOM 1360 N N . ARG A 1 176 ? 4.176 22.734 23.047 1 95.31 176 ARG A N 1
ATOM 1361 C CA . ARG A 1 176 ? 3.998 21.906 24.234 1 95.31 176 ARG A CA 1
ATOM 1362 C C . ARG A 1 176 ? 5.34 21.406 24.766 1 95.31 176 ARG A C 1
ATOM 1364 O O . ARG A 1 176 ? 5.398 20.422 25.484 1 95.31 176 ARG A O 1
ATOM 1371 N N . SER A 1 177 ? 6.406 22.094 24.453 1 95.38 177 SER A N 1
ATOM 1372 C CA . SER A 1 177 ? 7.75 21.641 24.797 1 95.38 177 SER A CA 1
ATOM 1373 C C . SER A 1 177 ? 8.047 21.875 26.281 1 95.38 177 SER A C 1
ATOM 1375 O O . SER A 1 177 ? 8.93 21.234 26.844 1 95.38 177 SER A O 1
ATOM 1377 N N . GLY A 1 178 ? 7.355 22.828 26.844 1 94.88 178 GLY A N 1
ATOM 1378 C CA . GLY A 1 178 ? 7.645 23.234 28.203 1 94.88 178 GLY A CA 1
ATOM 1379 C C . GLY A 1 178 ? 8.914 24.062 28.328 1 94.88 178 GLY A C 1
ATOM 1380 O O . GLY A 1 178 ? 9.281 24.469 29.438 1 94.88 178 GLY A O 1
ATOM 1381 N N . LEU A 1 179 ? 9.555 24.312 27.25 1 96.75 179 LEU A N 1
ATOM 1382 C CA . LEU A 1 179 ? 10.789 25.094 27.25 1 96.75 179 LEU A CA 1
ATOM 1383 C C . LEU A 1 179 ? 10.492 26.594 27.188 1 96.75 179 LEU A C 1
ATOM 1385 O O . LEU A 1 179 ? 9.586 27.016 26.469 1 96.75 179 LEU A O 1
ATOM 1389 N N . ALA A 1 180 ? 11.297 27.375 27.984 1 96.12 180 ALA A N 1
ATOM 1390 C CA . ALA A 1 180 ? 11.156 28.828 27.953 1 96.12 180 ALA A CA 1
ATOM 1391 C C . ALA A 1 180 ? 11.594 29.391 26.609 1 96.12 180 ALA A C 1
ATOM 1393 O O . ALA A 1 180 ? 10.977 30.328 26.094 1 96.12 180 ALA A O 1
ATOM 1394 N N . ASP A 1 181 ? 12.656 28.828 26.078 1 97.5 181 ASP A N 1
ATOM 1395 C CA . ASP A 1 181 ? 13.188 29.25 24.781 1 97.5 181 ASP A CA 1
ATOM 1396 C C . ASP A 1 181 ? 13.445 28.031 23.891 1 97.5 181 ASP A C 1
ATOM 1398 O O . ASP A 1 181 ? 14.555 27.5 23.859 1 97.5 181 ASP A O 1
ATOM 1402 N N . TYR A 1 182 ? 12.453 27.703 23.094 1 97.19 182 TYR A N 1
ATOM 1403 C CA . TYR A 1 182 ? 12.492 26.531 22.219 1 97.19 182 TYR A CA 1
ATOM 1404 C C . TYR A 1 182 ? 13.57 26.688 21.156 1 97.19 182 TYR A C 1
ATOM 1406 O O . TYR A 1 182 ? 14.289 25.719 20.859 1 97.19 182 TYR A O 1
ATOM 1414 N N . ALA A 1 183 ? 13.703 27.844 20.594 1 97.12 183 ALA A N 1
ATOM 1415 C CA . ALA A 1 183 ? 14.68 28.078 19.531 1 97.12 183 ALA A CA 1
ATOM 1416 C C . ALA A 1 183 ? 16.109 27.922 20.062 1 97.12 183 ALA A C 1
ATOM 1418 O O . ALA A 1 183 ? 16.969 27.391 19.359 1 97.12 183 ALA A O 1
ATOM 1419 N N . ARG A 1 184 ? 16.281 28.359 21.266 1 97.69 184 ARG A N 1
ATOM 1420 C CA . ARG A 1 184 ? 17.625 28.344 21.828 1 97.69 184 ARG A CA 1
ATOM 1421 C C . ARG A 1 184 ? 17.969 26.984 22.422 1 97.69 184 ARG A C 1
ATOM 1423 O O . ARG A 1 184 ? 19.062 26.469 22.203 1 97.69 184 ARG A O 1
ATOM 1430 N N . ASP A 1 185 ? 17 26.375 23.141 1 98.19 185 ASP A N 1
ATOM 1431 C CA . ASP A 1 185 ? 17.344 25.25 24 1 98.19 185 ASP A CA 1
ATOM 1432 C C . ASP A 1 185 ? 16.812 23.938 23.422 1 98.19 185 ASP A C 1
ATOM 1434 O O . ASP A 1 185 ? 17.203 22.859 23.875 1 98.19 185 ASP A O 1
ATOM 1438 N N . GLY A 1 186 ? 15.953 24.016 22.422 1 98.5 186 GLY A N 1
ATOM 1439 C CA . GLY A 1 186 ? 15.211 22.844 21.953 1 98.5 186 GLY A CA 1
ATOM 1440 C C . GLY A 1 186 ? 16.109 21.766 21.375 1 98.5 186 GLY A C 1
ATOM 1441 O O . GLY A 1 186 ? 15.922 20.578 21.656 1 98.5 186 GLY A O 1
ATOM 1442 N N . ALA A 1 187 ? 17.047 22.141 20.531 1 98.38 187 ALA A N 1
ATOM 1443 C CA . ALA A 1 187 ? 17.922 21.172 19.875 1 98.38 187 ALA A CA 1
ATOM 1444 C C . ALA A 1 187 ? 18.656 20.312 20.891 1 98.38 187 ALA A C 1
ATOM 1446 O O . ALA A 1 187 ? 18.625 19.078 20.812 1 98.38 187 ALA A O 1
ATOM 1447 N N . GLU A 1 188 ? 19.234 20.969 21.844 1 98.19 188 GLU A N 1
ATOM 1448 C CA . GLU A 1 188 ? 20 20.25 22.859 1 98.19 188 GLU A CA 1
ATOM 1449 C C . GLU A 1 188 ? 19.078 19.422 23.75 1 98.19 188 GLU A C 1
ATOM 1451 O O . GLU A 1 188 ? 19.438 18.312 24.172 1 98.19 188 GLU A O 1
ATOM 1456 N N . HIS A 1 189 ? 17.969 19.969 24.094 1 98.5 189 HIS A N 1
ATOM 1457 C CA . HIS A 1 189 ? 17 19.281 24.938 1 98.5 189 HIS A CA 1
ATOM 1458 C C . HIS A 1 189 ? 16.562 17.969 24.328 1 98.5 189 HIS A C 1
ATOM 1460 O O . HIS A 1 189 ? 16.656 16.906 24.953 1 98.5 189 HIS A O 1
ATOM 1466 N N . TYR A 1 190 ? 16.141 17.984 23.141 1 98.56 190 TYR A N 1
ATOM 1467 C CA . TYR A 1 190 ? 15.602 16.797 22.484 1 98.56 190 TYR A CA 1
ATOM 1468 C C . TYR A 1 190 ? 16.719 15.852 22.062 1 98.56 190 TYR A C 1
ATOM 1470 O O . TYR A 1 190 ? 16.531 14.633 22.031 1 98.56 190 TYR A O 1
ATOM 1478 N N . ALA A 1 191 ? 17.875 16.375 21.719 1 98.25 191 ALA A N 1
ATOM 1479 C CA . ALA A 1 191 ? 19.047 15.547 21.453 1 98.25 191 ALA A CA 1
ATOM 1480 C C . ALA A 1 191 ? 19.422 14.719 22.672 1 98.25 191 ALA A C 1
ATOM 1482 O O . ALA A 1 191 ? 19.766 13.539 22.562 1 98.25 191 ALA A O 1
ATOM 1483 N N . ARG A 1 192 ? 19.406 15.359 23.781 1 98.31 192 ARG A N 1
ATOM 1484 C CA . ARG A 1 192 ? 19.703 14.664 25.031 1 98.31 192 ARG A CA 1
ATOM 1485 C C . ARG A 1 192 ? 18.719 13.531 25.281 1 98.31 192 ARG A C 1
ATOM 1487 O O . ARG A 1 192 ? 19.109 12.438 25.703 1 98.31 192 ARG A O 1
ATOM 1494 N N . LEU A 1 193 ? 17.469 13.758 25.078 1 98.62 193 LEU A N 1
ATOM 1495 C CA . LEU A 1 193 ? 16.453 12.734 25.266 1 98.62 193 LEU A CA 1
ATOM 1496 C C . LEU A 1 193 ? 16.672 11.555 24.328 1 98.62 193 LEU A C 1
ATOM 1498 O O . LEU A 1 193 ? 16.469 10.398 24.719 1 98.62 193 LEU A O 1
ATOM 1502 N N . LEU A 1 194 ? 17.094 11.82 23.078 1 98.75 194 LEU A N 1
ATOM 1503 C CA . LEU A 1 194 ? 17.438 10.766 22.141 1 98.75 194 LEU A CA 1
ATOM 1504 C C . LEU A 1 194 ? 18.609 9.945 22.641 1 98.75 194 LEU A C 1
ATOM 1506 O O . LEU A 1 194 ? 18.578 8.711 22.609 1 98.75 194 LEU A O 1
ATOM 1510 N N . GLU A 1 195 ? 19.609 10.609 23.125 1 98.44 195 GLU A N 1
ATOM 1511 C CA . GLU A 1 195 ? 20.797 9.93 23.609 1 98.44 195 GLU A CA 1
ATOM 1512 C C . GLU A 1 195 ? 20.469 9.047 24.812 1 98.44 195 GLU A C 1
ATOM 1514 O O . GLU A 1 195 ? 20.969 7.918 24.922 1 98.44 195 GLU A O 1
ATOM 1519 N N . GLU A 1 196 ? 19.672 9.578 25.703 1 98.69 196 GLU A N 1
ATOM 1520 C CA . GLU A 1 196 ? 19.234 8.805 26.859 1 98.69 196 GLU A CA 1
ATOM 1521 C C . GLU A 1 196 ? 18.469 7.551 26.438 1 98.69 196 GLU A C 1
ATOM 1523 O O . GLU A 1 196 ? 18.625 6.484 27.031 1 98.69 196 GLU A O 1
ATOM 1528 N N . THR A 1 197 ? 17.656 7.707 25.438 1 98.81 197 THR A N 1
ATOM 1529 C CA . THR A 1 197 ? 16.906 6.578 24.891 1 98.81 197 THR A CA 1
ATOM 1530 C C . THR A 1 197 ? 17.844 5.523 24.328 1 98.81 197 THR A C 1
ATOM 1532 O O . THR A 1 197 ? 17.672 4.324 24.562 1 98.81 197 THR A O 1
ATOM 1535 N N . ILE A 1 198 ? 18.828 5.957 23.578 1 98.75 198 ILE A N 1
ATOM 1536 C CA . ILE A 1 198 ? 19.812 5.059 22.969 1 98.75 198 ILE A CA 1
ATOM 1537 C C . ILE A 1 198 ? 20.578 4.312 24.047 1 98.75 198 ILE A C 1
ATOM 1539 O O . ILE A 1 198 ? 20.797 3.104 23.953 1 98.75 198 ILE A O 1
ATOM 1543 N N . GLU A 1 199 ? 20.922 4.992 25.109 1 98.38 199 GLU A N 1
ATOM 1544 C CA . GLU A 1 199 ? 21.656 4.391 26.219 1 98.38 199 GLU A CA 1
ATOM 1545 C C . GLU A 1 199 ? 20.812 3.355 26.938 1 98.38 199 GLU A C 1
ATOM 1547 O O . GLU A 1 199 ? 21.297 2.275 27.281 1 98.38 199 GLU A O 1
ATOM 1552 N N . ARG A 1 200 ? 19.656 3.666 27.141 1 98.31 200 ARG A N 1
ATOM 1553 C CA . ARG A 1 200 ? 18.75 2.775 27.844 1 98.31 200 ARG A CA 1
ATOM 1554 C C . ARG A 1 200 ? 18.516 1.488 27.062 1 98.31 200 ARG A C 1
ATOM 1556 O O . ARG A 1 200 ? 18.484 0.401 27.641 1 98.31 200 ARG A O 1
ATOM 1563 N N . GLU A 1 201 ? 18.375 1.59 25.719 1 97.94 201 GLU A N 1
ATOM 1564 C CA . GLU A 1 201 ? 18.016 0.459 24.875 1 97.94 201 GLU A CA 1
ATOM 1565 C C . GLU A 1 201 ? 19.25 -0.334 24.453 1 97.94 201 GLU A C 1
ATOM 1567 O O . GLU A 1 201 ? 19.156 -1.521 24.141 1 97.94 201 GLU A O 1
ATOM 1572 N N . GLY A 1 202 ? 20.438 0.296 24.5 1 98.38 202 GLY A N 1
ATOM 1573 C CA . GLY A 1 202 ? 21.656 -0.284 23.969 1 98.38 202 GLY A CA 1
ATOM 1574 C C . GLY A 1 202 ? 21.859 0.025 22.5 1 98.38 202 GLY A C 1
ATOM 1575 O O . GLY A 1 202 ? 21.172 -0.527 21.641 1 98.38 202 GLY A O 1
ATOM 1576 N N . ALA A 1 203 ? 22.828 0.824 22.219 1 98 203 ALA A N 1
ATOM 1577 C CA . ALA A 1 203 ? 23.109 1.32 20.875 1 98 203 ALA A CA 1
ATOM 1578 C C . ALA A 1 203 ? 23.266 0.168 19.891 1 98 203 ALA A C 1
ATOM 1580 O O . ALA A 1 203 ? 22.844 0.273 18.734 1 98 203 ALA A O 1
ATOM 1581 N N . SER A 1 204 ? 23.766 -0.943 20.312 1 98.12 204 SER A N 1
ATOM 1582 C CA . SER A 1 204 ? 24.094 -2.068 19.438 1 98.12 204 SER A CA 1
ATOM 1583 C C . SER A 1 204 ? 22.828 -2.844 19.062 1 98.12 204 SER A C 1
ATOM 1585 O O . SER A 1 204 ? 22.891 -3.766 18.234 1 98.12 204 SER A O 1
ATOM 1587 N N . THR A 1 205 ? 21.688 -2.457 19.562 1 98.19 205 THR A N 1
ATOM 1588 C CA . THR A 1 205 ? 20.453 -3.146 19.25 1 98.19 205 THR A CA 1
ATOM 1589 C C . THR A 1 205 ? 19.594 -2.32 18.281 1 98.19 205 THR A C 1
ATOM 1591 O O . THR A 1 205 ? 18.594 -2.801 17.766 1 98.19 205 THR A O 1
ATOM 1594 N N . ILE A 1 206 ? 20.016 -1.075 18.047 1 98.62 206 ILE A N 1
ATOM 1595 C CA . ILE A 1 206 ? 19.203 -0.122 17.312 1 98.62 206 ILE A CA 1
ATOM 1596 C C . ILE A 1 206 ? 19.625 -0.109 15.844 1 98.62 206 ILE A C 1
ATOM 1598 O O . ILE A 1 206 ? 20.797 0.136 15.531 1 98.62 206 ILE A O 1
ATOM 1602 N N . ALA A 1 207 ? 18.641 -0.335 14.977 1 98.5 207 ALA A N 1
ATOM 1603 C CA . ALA A 1 207 ? 18.891 -0.36 13.539 1 98.5 207 ALA A CA 1
ATOM 1604 C C . ALA A 1 207 ? 18.766 1.036 12.938 1 98.5 207 ALA A C 1
ATOM 1606 O O . ALA A 1 207 ? 19.562 1.42 12.078 1 98.5 207 ALA A O 1
ATOM 1607 N N . ALA A 1 208 ? 17.75 1.759 13.453 1 98.81 208 ALA A N 1
ATOM 1608 C CA . ALA A 1 208 ? 17.484 3.023 12.766 1 98.81 208 ALA A CA 1
ATOM 1609 C C . ALA A 1 208 ? 16.719 3.99 13.664 1 98.81 208 ALA A C 1
ATOM 1611 O O . ALA A 1 208 ? 16.078 3.574 14.625 1 98.81 208 ALA A O 1
ATOM 1612 N N . PHE A 1 209 ? 16.938 5.238 13.43 1 98.81 209 PHE A N 1
ATOM 1613 C CA . PHE A 1 209 ? 16.109 6.348 13.898 1 98.81 209 PHE A CA 1
ATOM 1614 C C . PHE A 1 209 ? 15.305 6.945 12.758 1 98.81 209 PHE A C 1
ATOM 1616 O O . PHE A 1 209 ? 15.859 7.34 11.734 1 98.81 209 PHE A O 1
ATOM 1623 N N . ILE A 1 210 ? 13.945 6.996 12.906 1 98.88 210 ILE A N 1
ATOM 1624 C CA . ILE A 1 210 ? 13.094 7.559 11.867 1 98.88 210 ILE A CA 1
ATOM 1625 C C . ILE A 1 210 ? 12.398 8.812 12.391 1 98.88 210 ILE A C 1
ATOM 1627 O O . ILE A 1 210 ? 11.953 8.844 13.539 1 98.88 210 ILE A O 1
ATOM 1631 N N . ALA A 1 211 ? 12.281 9.844 11.516 1 98.62 211 ALA A N 1
ATOM 1632 C CA . ALA A 1 211 ? 11.617 11.086 11.922 1 98.62 211 ALA A CA 1
ATOM 1633 C C . ALA A 1 211 ? 11.07 11.836 10.711 1 98.62 211 ALA A C 1
ATOM 1635 O O . ALA A 1 211 ? 11.641 11.766 9.625 1 98.62 211 ALA A O 1
ATOM 1636 N N . GLU A 1 212 ? 9.992 12.492 10.953 1 98.69 212 GLU A N 1
ATOM 1637 C CA . GLU A 1 212 ? 9.539 13.531 10.031 1 98.69 212 GLU A CA 1
ATOM 1638 C C . GLU A 1 212 ? 10.312 14.828 10.234 1 98.69 212 GLU A C 1
ATOM 1640 O O . GLU A 1 212 ? 10.305 15.398 11.336 1 98.69 212 GLU A O 1
ATOM 1645 N N . PRO A 1 213 ? 10.891 15.367 9.18 1 98.69 213 PRO A N 1
ATOM 1646 C CA . PRO A 1 213 ? 11.562 16.656 9.367 1 98.69 213 PRO A CA 1
ATOM 1647 C C . PRO A 1 213 ? 10.633 17.734 9.906 1 98.69 213 PRO A C 1
ATOM 1649 O O . PRO A 1 213 ? 11.016 18.516 10.789 1 98.69 213 PRO A O 1
ATOM 1652 N N . VAL A 1 214 ? 9.508 17.812 9.375 1 98.56 214 VAL A N 1
ATOM 1653 C CA . VAL A 1 214 ? 8.383 18.562 9.922 1 98.56 214 VAL A CA 1
ATOM 1654 C C . VAL A 1 214 ? 7.238 17.609 10.258 1 98.56 214 VAL A C 1
ATOM 1656 O O . VAL A 1 214 ? 6.742 16.906 9.383 1 98.56 214 VAL A O 1
ATOM 1659 N N . ILE A 1 215 ? 6.891 17.578 11.516 1 98 215 ILE A N 1
ATOM 1660 C CA . ILE A 1 215 ? 5.875 16.625 11.922 1 98 215 ILE A CA 1
ATOM 1661 C C . ILE A 1 215 ? 4.52 17.031 11.352 1 98 215 ILE A C 1
ATOM 1663 O O . ILE A 1 215 ? 4.094 18.172 11.508 1 98 215 ILE A O 1
ATOM 1667 N N . GLY A 1 216 ? 3.863 16.141 10.672 1 96.62 216 GLY A N 1
ATOM 1668 C CA . GLY A 1 216 ? 2.607 16.438 10.008 1 96.62 216 GLY A CA 1
ATOM 1669 C C . GLY A 1 216 ? 1.438 16.578 10.961 1 96.62 216 GLY A C 1
ATOM 1670 O O . GLY A 1 216 ? 1.503 17.328 11.93 1 96.62 216 GLY A O 1
ATOM 1671 N N . SER A 1 217 ? 0.418 15.836 10.727 1 92.75 217 SER A N 1
ATOM 1672 C CA . SER A 1 217 ? -0.866 16.031 11.398 1 92.75 217 SER A CA 1
ATOM 1673 C C . SER A 1 217 ? -0.788 15.625 12.867 1 92.75 217 SER A C 1
ATOM 1675 O O . SER A 1 217 ? -1.559 16.125 13.688 1 92.75 217 SER A O 1
ATOM 1677 N N . SER A 1 218 ? 0.184 14.836 13.227 1 94.69 218 SER A N 1
ATOM 1678 C CA . SER A 1 218 ? 0.261 14.344 14.602 1 94.69 218 SER A CA 1
ATOM 1679 C C . SER A 1 218 ? 0.715 15.445 15.555 1 94.69 218 SER A C 1
ATOM 1681 O O . SER A 1 218 ? 0.554 15.328 16.766 1 94.69 218 SER A O 1
ATOM 1683 N N . ALA A 1 219 ? 1.349 16.516 15 1 95.62 219 ALA A N 1
ATOM 1684 C CA . ALA A 1 219 ? 1.783 17.609 15.859 1 95.62 219 ALA A CA 1
ATOM 1685 C C . ALA A 1 219 ? 1.585 18.953 15.172 1 95.62 219 ALA A C 1
ATOM 1687 O O . ALA A 1 219 ? 2.277 19.938 15.484 1 95.62 219 ALA A O 1
ATOM 1688 N N . GLY A 1 220 ? 0.723 19.016 14.211 1 96.5 220 GLY A N 1
ATOM 1689 C CA . GLY A 1 220 ? 0.283 20.266 13.617 1 96.5 220 GLY A CA 1
ATOM 1690 C C . GLY A 1 220 ? 1.388 21 12.883 1 96.5 220 GLY A C 1
ATOM 1691 O O . GLY A 1 220 ? 1.619 22.188 13.125 1 96.5 220 GLY A O 1
ATOM 1692 N N . ALA A 1 221 ? 2.104 20.312 12.055 1 97.88 221 ALA A N 1
ATOM 1693 C CA . ALA A 1 221 ? 3.188 20.906 11.281 1 97.88 221 ALA A CA 1
ATOM 1694 C C . ALA A 1 221 ? 4.277 21.469 12.188 1 97.88 221 ALA A C 1
ATOM 1696 O O . ALA A 1 221 ? 4.715 22.609 12.023 1 97.88 221 ALA A O 1
ATOM 1697 N N . SER A 1 222 ? 4.723 20.672 13.094 1 97.38 222 SER A N 1
ATOM 1698 C CA . SER A 1 222 ? 5.723 21.078 14.078 1 97.38 222 SER A CA 1
ATOM 1699 C C . SER A 1 222 ? 7.113 21.156 13.453 1 97.38 222 SER A C 1
ATOM 1701 O O . SER A 1 222 ? 7.625 20.156 12.945 1 97.38 222 SER A O 1
ATOM 1703 N N . VAL A 1 223 ? 7.707 22.312 13.547 1 97.69 223 VAL A N 1
ATOM 1704 C CA . VAL A 1 223 ? 9.047 22.531 13.008 1 97.69 223 VAL A CA 1
ATOM 1705 C C . VAL A 1 223 ? 10.086 22.234 14.086 1 97.69 223 VAL A C 1
ATOM 1707 O O . VAL A 1 223 ? 9.891 22.547 15.258 1 97.69 223 VAL A O 1
ATOM 1710 N N . PRO A 1 224 ? 11.141 21.562 13.688 1 98.06 224 PRO A N 1
ATOM 1711 C CA . PRO A 1 224 ? 12.195 21.312 14.672 1 98.06 224 PRO A CA 1
ATOM 1712 C C . PRO A 1 224 ? 12.914 22.594 15.094 1 98.06 224 PRO A C 1
ATOM 1714 O O . PRO A 1 224 ? 12.945 23.578 14.336 1 98.06 224 PRO A O 1
ATOM 1717 N N . PRO A 1 225 ? 13.445 22.594 16.344 1 98.12 225 PRO A N 1
ATOM 1718 C CA . PRO A 1 225 ? 14.289 23.734 16.703 1 98.12 225 PRO A CA 1
ATOM 1719 C C . PRO A 1 225 ? 15.555 23.812 15.852 1 98.12 225 PRO A C 1
ATOM 1721 O O . PRO A 1 225 ? 16.031 22.797 15.352 1 98.12 225 PRO A O 1
ATOM 1724 N N . PRO A 1 226 ? 16.094 25.062 15.664 1 97.56 226 PRO A N 1
ATOM 1725 C CA . PRO A 1 226 ? 17.344 25.188 14.914 1 97.56 226 PRO A CA 1
ATOM 1726 C C . PRO A 1 226 ? 18.453 24.281 15.438 1 97.56 226 PRO A C 1
ATOM 1728 O O . PRO A 1 226 ? 18.656 24.188 16.656 1 97.56 226 PRO A O 1
ATOM 1731 N N . GLY A 1 227 ? 19.062 23.484 14.531 1 97.88 227 GLY A N 1
ATOM 1732 C CA . GLY A 1 227 ? 20.203 22.656 14.883 1 97.88 227 GLY A CA 1
ATOM 1733 C C . GLY A 1 227 ? 19.828 21.25 15.305 1 97.88 227 GLY A C 1
ATOM 1734 O O . GLY A 1 227 ? 20.688 20.406 15.539 1 97.88 227 GLY A O 1
ATOM 1735 N N . TYR A 1 228 ? 18.594 20.953 15.453 1 98.44 228 TYR A N 1
ATOM 1736 C CA . TYR A 1 228 ? 18.125 19.688 15.977 1 98.44 228 TYR A CA 1
ATOM 1737 C C . TYR A 1 228 ? 18.641 18.516 15.156 1 98.44 228 TYR A C 1
ATOM 1739 O O . TYR A 1 228 ? 19.219 17.562 15.703 1 98.44 228 TYR A O 1
ATOM 1747 N N . PHE A 1 229 ? 18.5 18.547 13.812 1 98.5 229 PHE A N 1
ATOM 1748 C CA . PHE A 1 229 ? 18.844 17.391 12.984 1 98.5 229 PHE A CA 1
ATOM 1749 C C . PHE A 1 229 ? 20.359 17.266 12.828 1 98.5 229 PHE A C 1
ATOM 1751 O O . PHE A 1 229 ? 20.859 16.172 12.57 1 98.5 229 PHE A O 1
ATOM 1758 N N . GLU A 1 230 ? 21.062 18.375 12.977 1 97.62 230 GLU A N 1
ATOM 1759 C CA . GLU A 1 230 ? 22.516 18.25 13.07 1 97.62 230 GLU A CA 1
ATOM 1760 C C . GLU A 1 230 ? 22.922 17.438 14.297 1 97.62 230 GLU A C 1
ATOM 1762 O O . GLU A 1 230 ? 23.781 16.562 14.203 1 97.62 230 GLU A O 1
ATOM 1767 N N . ARG A 1 231 ? 22.281 17.766 15.414 1 98 231 ARG A N 1
ATOM 1768 C CA . ARG A 1 231 ? 22.562 17.047 16.641 1 98 231 ARG A CA 1
ATOM 1769 C C . ARG A 1 231 ? 22.141 15.578 16.516 1 98 231 ARG A C 1
ATOM 1771 O O . ARG A 1 231 ? 22.875 14.688 16.969 1 98 231 ARG A O 1
ATOM 1778 N N . VAL A 1 232 ? 20.969 15.32 15.969 1 97.94 232 VAL A N 1
ATOM 1779 C CA . VAL A 1 232 ? 20.469 13.969 15.758 1 97.94 232 VAL A CA 1
ATOM 1780 C C . VAL A 1 232 ? 21.469 13.18 14.906 1 97.94 232 VAL A C 1
ATOM 1782 O O . VAL A 1 232 ? 21.812 12.039 15.234 1 97.94 232 VAL A O 1
ATOM 1785 N N . SER A 1 233 ? 21.875 13.789 13.82 1 97.69 233 SER A N 1
ATOM 1786 C CA . SER A 1 233 ? 22.812 13.141 12.906 1 97.69 233 SER A CA 1
ATOM 1787 C C . SER A 1 233 ? 24.125 12.789 13.602 1 97.69 233 SER A C 1
ATOM 1789 O O . SER A 1 233 ? 24.672 11.711 13.398 1 97.69 233 SER A O 1
ATOM 1791 N N . GLU A 1 234 ? 24.609 13.695 14.398 1 98.06 234 GLU A N 1
ATOM 1792 C CA . GLU A 1 234 ? 25.844 13.477 15.148 1 98.06 234 GLU A CA 1
ATOM 1793 C C . GLU A 1 234 ? 25.703 12.297 16.109 1 98.06 234 GLU A C 1
ATOM 1795 O O . GLU A 1 234 ? 26.562 11.422 16.156 1 98.06 234 GLU A O 1
ATOM 1800 N N . ILE A 1 235 ? 24.656 12.32 16.844 1 98.56 235 ILE A N 1
ATOM 1801 C CA . ILE A 1 235 ? 24.391 11.281 17.844 1 98.56 235 ILE A CA 1
ATOM 1802 C C . ILE A 1 235 ? 24.266 9.93 17.141 1 98.56 235 ILE A C 1
ATOM 1804 O O . ILE A 1 235 ? 24.875 8.945 17.562 1 98.56 235 ILE A O 1
ATOM 1808 N N . CYS A 1 236 ? 23.453 9.859 16.062 1 98.5 236 CYS A N 1
ATOM 1809 C CA . CYS A 1 236 ? 23.234 8.609 15.352 1 98.5 236 CYS A CA 1
ATOM 1810 C C . CYS A 1 236 ? 24.531 8.109 14.719 1 98.5 236 CYS A C 1
ATOM 1812 O O . CYS A 1 236 ? 24.828 6.91 14.766 1 98.5 236 CYS A O 1
ATOM 1814 N N . ARG A 1 237 ? 25.312 9 14.188 1 97.62 237 ARG A N 1
ATOM 1815 C CA . ARG A 1 237 ? 26.594 8.625 13.602 1 97.62 237 ARG A CA 1
ATOM 1816 C C . ARG A 1 237 ? 27.531 8.039 14.656 1 97.62 237 ARG A C 1
ATOM 1818 O O . ARG A 1 237 ? 28.172 7.016 14.422 1 97.62 237 ARG A O 1
ATOM 1825 N N . ARG A 1 238 ? 27.594 8.664 15.773 1 98.12 238 ARG A N 1
ATOM 1826 C CA . ARG A 1 238 ? 28.469 8.219 16.844 1 98.12 238 ARG A CA 1
ATOM 1827 C C . ARG A 1 238 ? 28.109 6.812 17.312 1 98.12 238 ARG A C 1
ATOM 1829 O O . ARG A 1 238 ? 28.984 6.027 17.672 1 98.12 238 ARG A O 1
ATOM 1836 N N . HIS A 1 239 ? 26.891 6.465 17.281 1 98.19 239 HIS A N 1
ATOM 1837 C CA . HIS A 1 239 ? 26.422 5.184 17.797 1 98.19 239 HIS A CA 1
ATOM 1838 C C . HIS A 1 239 ? 26.188 4.18 16.672 1 98.19 239 HIS A C 1
ATOM 1840 O O . HIS A 1 239 ? 25.75 3.053 16.922 1 98.19 239 HIS A O 1
ATOM 1846 N N . GLY A 1 240 ? 26.453 4.562 15.414 1 97.44 240 GLY A N 1
ATOM 1847 C CA . GLY A 1 240 ? 26.25 3.686 14.273 1 97.44 240 GLY A CA 1
ATOM 1848 C C . GLY A 1 240 ? 24.781 3.371 14.023 1 97.44 240 GLY A C 1
ATOM 1849 O O . GLY A 1 240 ? 24.422 2.217 13.781 1 97.44 240 GLY A O 1
ATOM 1850 N N . ILE A 1 241 ? 23.922 4.281 14.148 1 98.75 241 ILE A N 1
ATOM 1851 C CA . ILE A 1 241 ? 22.484 4.141 13.922 1 98.75 241 ILE A CA 1
ATOM 1852 C C . ILE A 1 241 ? 22.109 4.809 12.602 1 98.75 241 ILE A C 1
ATOM 1854 O O . ILE A 1 241 ? 22.469 5.965 12.359 1 98.75 241 ILE A O 1
ATOM 1858 N N . LEU A 1 242 ? 21.438 4.098 11.695 1 98.81 242 LEU A N 1
ATOM 1859 C CA . LEU A 1 242 ? 21 4.672 10.422 1 98.81 242 LEU A CA 1
ATOM 1860 C C . LEU A 1 242 ? 19.844 5.633 10.633 1 98.81 242 LEU A C 1
ATOM 1862 O O . LEU A 1 242 ? 19.047 5.457 11.562 1 98.81 242 LEU A O 1
ATOM 1866 N N . THR A 1 243 ? 19.766 6.645 9.812 1 98.81 243 THR A N 1
ATOM 1867 C CA . THR A 1 243 ? 18.703 7.633 9.93 1 98.81 243 THR A CA 1
ATOM 1868 C C . THR A 1 243 ? 17.766 7.562 8.734 1 98.81 243 THR A C 1
ATOM 1870 O O . THR A 1 243 ? 18.203 7.363 7.602 1 98.81 243 THR A O 1
ATOM 1873 N N . ILE A 1 244 ? 16.469 7.656 8.992 1 98.94 244 ILE A N 1
ATOM 1874 C CA . ILE A 1 244 ? 15.422 7.656 7.977 1 98.94 244 ILE A CA 1
ATOM 1875 C C . ILE A 1 244 ? 14.625 8.953 8.047 1 98.94 244 ILE A C 1
ATOM 1877 O O . ILE A 1 244 ? 14.062 9.281 9.094 1 98.94 244 ILE A O 1
ATOM 1881 N N . ALA A 1 245 ? 14.602 9.711 6.98 1 98.94 245 ALA A N 1
ATOM 1882 C CA . ALA A 1 245 ? 13.734 10.891 6.875 1 98.94 245 ALA A CA 1
ATOM 1883 C C . ALA A 1 245 ? 12.391 10.523 6.246 1 98.94 245 ALA A C 1
ATOM 1885 O O . ALA A 1 245 ? 12.336 10.117 5.082 1 98.94 245 ALA A O 1
ATOM 1886 N N . ASP A 1 246 ? 11.375 10.641 7.008 1 98.88 246 ASP A N 1
ATOM 1887 C CA . ASP A 1 246 ? 10.023 10.445 6.488 1 98.88 246 ASP A CA 1
ATOM 1888 C C . ASP A 1 246 ? 9.438 11.758 5.977 1 98.88 246 ASP A C 1
ATOM 1890 O O . ASP A 1 246 ? 8.906 12.562 6.75 1 98.88 246 ASP A O 1
ATOM 1894 N N . GLU A 1 247 ? 9.453 11.945 4.715 1 98.88 247 GLU A N 1
ATOM 1895 C CA . GLU A 1 247 ? 8.961 13.172 4.094 1 98.88 247 GLU A CA 1
ATOM 1896 C C . GLU A 1 247 ? 7.699 12.906 3.277 1 98.88 247 GLU A C 1
ATOM 1898 O O . GLU A 1 247 ? 7.43 13.602 2.295 1 98.88 247 GLU A O 1
ATOM 1903 N N . VAL A 1 248 ? 6.973 11.883 3.703 1 98.88 248 VAL A N 1
ATOM 1904 C CA . VAL A 1 248 ? 5.746 11.508 3.008 1 98.88 248 VAL A CA 1
ATOM 1905 C C . VAL A 1 248 ? 4.805 12.711 2.945 1 98.88 248 VAL A C 1
ATOM 1907 O O . VAL A 1 248 ? 4.223 13 1.896 1 98.88 248 VAL A O 1
ATOM 1910 N N . MET A 1 249 ? 4.648 13.422 4.039 1 98.62 249 MET A N 1
ATOM 1911 C CA . MET A 1 249 ? 3.725 14.547 4.07 1 98.62 249 MET A CA 1
ATOM 1912 C C . MET A 1 249 ? 4.461 15.867 3.846 1 98.62 249 MET A C 1
ATOM 1914 O O . MET A 1 249 ? 3.975 16.734 3.131 1 98.62 249 MET A O 1
ATOM 1918 N N . CYS A 1 250 ? 5.629 16.016 4.426 1 98.62 250 CYS A N 1
ATOM 1919 C CA . CYS A 1 250 ? 6.273 17.312 4.488 1 98.62 250 CYS A CA 1
ATOM 1920 C C . CYS A 1 250 ? 7.18 17.547 3.285 1 98.62 250 CYS A C 1
ATOM 1922 O O . CYS A 1 250 ? 7.758 18.609 3.127 1 98.62 250 CYS A O 1
ATOM 1924 N N . GLY A 1 251 ? 7.297 16.516 2.402 1 98.5 251 GLY A N 1
ATOM 1925 C CA . GLY A 1 251 ? 8.18 16.641 1.252 1 98.5 251 GLY A CA 1
ATOM 1926 C C . GLY A 1 251 ? 7.477 17.188 0.022 1 98.5 251 GLY A C 1
ATOM 1927 O O . GLY A 1 251 ? 6.414 17.797 0.128 1 98.5 251 GLY A O 1
ATOM 1928 N N . CYS A 1 252 ? 8.172 17.125 -1.06 1 98.62 252 CYS A N 1
ATOM 1929 C CA . CYS A 1 252 ? 7.691 17.469 -2.395 1 98.62 252 CYS A CA 1
ATOM 1930 C C . CYS A 1 252 ? 7.23 18.922 -2.461 1 98.62 252 CYS A C 1
ATOM 1932 O O . CYS A 1 252 ? 6.133 19.203 -2.945 1 98.62 252 CYS A O 1
ATOM 1934 N N . GLY A 1 253 ? 7.918 19.812 -1.877 1 98.5 253 GLY A N 1
ATOM 1935 C CA . GLY A 1 253 ? 7.691 21.234 -2.049 1 98.5 253 GLY A CA 1
ATOM 1936 C C . GLY A 1 253 ? 6.836 21.844 -0.953 1 98.5 253 GLY A C 1
ATOM 1937 O O . GLY A 1 253 ? 6.73 23.062 -0.842 1 98.5 253 GLY A O 1
ATOM 1938 N N . ARG A 1 254 ? 6.27 21.062 -0.096 1 98.12 254 ARG A N 1
ATOM 1939 C CA . ARG A 1 254 ? 5.309 21.469 0.925 1 98.12 254 ARG A CA 1
ATOM 1940 C C . ARG A 1 254 ? 5.918 22.484 1.879 1 98.12 254 ARG A C 1
ATOM 1942 O O . ARG A 1 254 ? 5.238 23.406 2.322 1 98.12 254 ARG A O 1
ATOM 1949 N N . THR A 1 255 ? 7.227 22.391 2.143 1 98 255 THR A N 1
ATOM 1950 C CA . THR A 1 255 ? 7.891 23.219 3.139 1 98 255 THR A CA 1
ATOM 1951 C C . THR A 1 255 ? 8.609 24.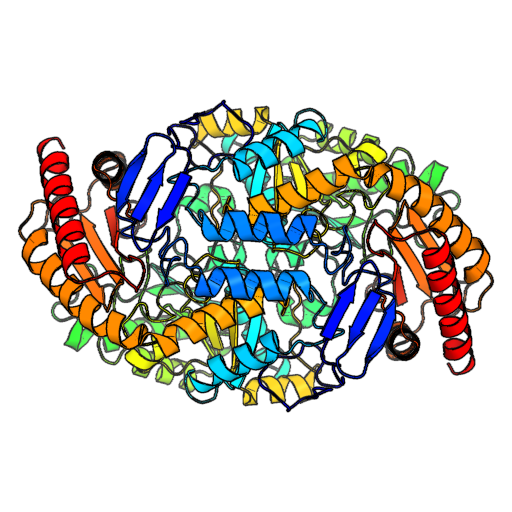391 2.471 1 98 255 THR A C 1
ATOM 1953 O O . THR A 1 255 ? 9.281 25.172 3.143 1 98 255 THR A O 1
ATOM 1956 N N . GLY A 1 256 ? 8.484 24.5 1.203 1 97.56 256 GLY A N 1
ATOM 1957 C CA . GLY A 1 256 ? 9.156 25.562 0.476 1 97.56 256 GLY A CA 1
ATOM 1958 C C . GLY A 1 256 ? 10.445 25.109 -0.189 1 97.56 256 GLY A C 1
ATOM 1959 O O . GLY A 1 256 ? 11.047 25.859 -0.963 1 97.56 256 GLY A O 1
ATOM 1960 N N . GLN A 1 257 ? 10.914 23.953 0.112 1 97.69 257 GLN A N 1
ATOM 1961 C CA . GLN A 1 257 ? 11.938 23.188 -0.588 1 97.69 257 GLN A CA 1
ATOM 1962 C C . GLN A 1 257 ? 11.406 21.828 -1.03 1 97.69 257 GLN A C 1
ATOM 1964 O O . GLN A 1 257 ? 10.484 21.281 -0.421 1 97.69 257 GLN A O 1
ATOM 1969 N N . PHE A 1 258 ? 11.977 21.328 -2.104 1 98.44 258 PHE A N 1
ATOM 1970 C CA . PHE A 1 258 ? 11.445 20.047 -2.566 1 98.44 258 PHE A CA 1
ATOM 1971 C C . PHE A 1 258 ? 11.555 18.984 -1.479 1 98.44 258 PHE A C 1
ATOM 1973 O O . PHE A 1 258 ? 10.602 18.25 -1.22 1 98.44 258 PHE A O 1
ATOM 1980 N N . PHE A 1 259 ? 12.75 18.922 -0.92 1 98.69 259 PHE A N 1
ATOM 1981 C CA . PHE A 1 259 ? 12.977 18.031 0.219 1 98.69 259 PHE A CA 1
ATOM 1982 C C . PHE A 1 259 ? 13.047 18.844 1.516 1 98.69 259 PHE A C 1
ATOM 1984 O O . PHE A 1 259 ? 13.859 19.75 1.646 1 98.69 259 PHE A O 1
ATOM 1991 N N . ALA A 1 260 ? 12.266 18.453 2.518 1 98.38 260 ALA A N 1
ATOM 1992 C CA . ALA A 1 260 ? 12.273 19.094 3.824 1 98.38 260 ALA A CA 1
ATOM 1993 C C . ALA A 1 260 ? 13.625 18.922 4.516 1 98.38 260 ALA A C 1
ATOM 1995 O O . ALA A 1 260 ? 14.078 19.812 5.242 1 98.38 260 ALA A O 1
ATOM 1996 N N . SER A 1 261 ? 14.273 17.828 4.289 1 97.62 261 SER A N 1
ATOM 1997 C CA . SER A 1 261 ? 15.578 17.547 4.871 1 97.62 261 SER A CA 1
ATOM 1998 C C . SER A 1 261 ? 16.609 18.594 4.465 1 97.62 261 SER A C 1
ATOM 2000 O O . SER A 1 261 ? 17.5 18.938 5.246 1 97.62 261 SER A O 1
ATOM 2002 N N . THR A 1 262 ? 16.469 19.062 3.232 1 95.56 262 THR A N 1
ATOM 2003 C CA . THR A 1 262 ? 17.375 20.109 2.771 1 95.56 262 THR A CA 1
ATOM 2004 C C . THR A 1 262 ? 17.172 21.391 3.592 1 95.56 262 THR A C 1
ATOM 2006 O O . THR A 1 262 ? 18.156 22.031 3.996 1 95.56 262 THR A O 1
ATOM 2009 N N . GLN A 1 263 ? 16.031 21.703 3.869 1 93.19 263 GLN A N 1
ATOM 2010 C CA . GLN A 1 263 ? 15.68 22.906 4.605 1 93.19 263 GLN A CA 1
ATOM 2011 C C . GLN A 1 263 ? 16.188 22.844 6.043 1 93.19 263 GLN A C 1
ATOM 2013 O O . GLN A 1 263 ? 16.594 23.859 6.613 1 93.19 263 GLN A O 1
ATOM 2018 N N . PHE A 1 264 ? 16.234 21.656 6.594 1 96.06 264 PHE A N 1
ATOM 2019 C CA . PHE A 1 264 ? 16.516 21.531 8.016 1 96.06 264 PHE A CA 1
ATOM 2020 C C . PHE A 1 264 ? 17.844 20.812 8.242 1 96.06 264 PHE A C 1
ATOM 2022 O O . PHE A 1 264 ? 18.094 20.281 9.328 1 96.06 264 PHE A O 1
ATOM 2029 N N . GLN A 1 265 ? 18.625 20.719 7.191 1 94.94 265 GLN A N 1
ATOM 2030 C CA . GLN A 1 265 ? 20 20.219 7.242 1 94.94 265 GLN A CA 1
ATOM 2031 C C . GLN A 1 265 ? 20.047 18.812 7.82 1 94.94 265 GLN A C 1
ATOM 2033 O O . GLN A 1 265 ? 20.859 18.531 8.703 1 94.94 265 GLN A O 1
ATOM 2038 N N . PHE A 1 266 ? 19.109 18.062 7.438 1 96.69 266 PHE A N 1
ATOM 2039 C CA . PHE A 1 266 ? 19.078 16.641 7.746 1 96.69 266 PHE A CA 1
ATOM 2040 C C . PHE A 1 266 ? 19.656 15.828 6.605 1 96.69 266 PHE A C 1
ATOM 2042 O O . PHE A 1 266 ? 19.188 15.914 5.469 1 96.69 266 PHE A O 1
ATOM 2049 N N . GLN A 1 267 ? 20.734 15.109 6.797 1 95.75 267 GLN A N 1
ATOM 2050 C CA . GLN A 1 267 ? 21.328 14.219 5.809 1 95.75 267 GLN A CA 1
ATOM 2051 C C . GLN A 1 267 ? 21.062 12.758 6.148 1 95.75 267 GLN A C 1
ATOM 2053 O O . GLN A 1 267 ? 21.938 12.062 6.676 1 95.75 267 GLN A O 1
ATOM 2058 N N . PRO A 1 268 ? 19.906 12.242 5.734 1 98.38 268 PRO A N 1
ATOM 2059 C CA . PRO A 1 268 ? 19.516 10.898 6.152 1 98.38 268 PRO A CA 1
ATOM 2060 C C . PRO A 1 268 ? 20.203 9.805 5.34 1 98.38 268 PRO A C 1
ATOM 2062 O O . PRO A 1 268 ? 20.719 10.07 4.25 1 98.38 268 PRO A O 1
ATOM 2065 N N . ASP A 1 269 ? 20.266 8.578 5.871 1 98.44 269 ASP A N 1
ATOM 2066 C CA . ASP A 1 269 ? 20.719 7.398 5.145 1 98.44 269 ASP A CA 1
ATOM 2067 C C . ASP A 1 269 ? 19.656 6.926 4.152 1 98.44 269 ASP A C 1
ATOM 2069 O O . ASP A 1 269 ? 19.984 6.367 3.105 1 98.44 269 ASP A O 1
ATOM 2073 N N . VAL A 1 270 ? 18.453 7.062 4.531 1 98.81 270 VAL A N 1
ATOM 2074 C CA . VAL A 1 270 ? 17.281 6.664 3.758 1 98.81 270 VAL A CA 1
ATOM 2075 C C . VAL A 1 270 ? 16.219 7.77 3.814 1 98.81 270 VAL A C 1
ATOM 2077 O O . VAL A 1 270 ? 16.047 8.422 4.848 1 98.81 270 VAL A O 1
ATOM 2080 N N . LEU A 1 271 ? 15.547 8.023 2.73 1 98.94 271 LEU A N 1
ATOM 2081 C CA . LEU A 1 271 ? 14.5 9.031 2.67 1 98.94 271 LEU A CA 1
ATOM 2082 C C . LEU A 1 271 ? 13.273 8.5 1.944 1 98.94 271 LEU A C 1
ATOM 2084 O O . LEU A 1 271 ? 13.398 7.816 0.924 1 98.94 271 LEU A O 1
ATOM 2088 N N . VAL A 1 272 ? 12.086 8.766 2.502 1 98.94 272 VAL A N 1
ATOM 2089 C CA . VAL A 1 272 ? 10.867 8.289 1.848 1 98.94 272 VAL A CA 1
ATOM 2090 C C . VAL A 1 272 ? 9.969 9.477 1.5 1 98.94 272 VAL A C 1
ATOM 2092 O O . VAL A 1 272 ? 9.938 10.469 2.225 1 98.94 272 VAL A O 1
ATOM 2095 N N . LEU A 1 273 ? 9.297 9.414 0.386 1 98.88 273 LEU A N 1
ATOM 2096 C CA . LEU A 1 273 ? 8.336 10.391 -0.116 1 98.88 273 LEU A CA 1
ATOM 2097 C C . LEU A 1 273 ? 6.977 9.742 -0.364 1 98.88 273 LEU A C 1
ATOM 2099 O O . LEU A 1 273 ? 6.875 8.516 -0.434 1 98.88 273 LEU A O 1
ATOM 2103 N N . GLY A 1 274 ? 5.992 10.477 -0.516 1 98.69 274 GLY A N 1
ATOM 2104 C CA . GLY A 1 274 ? 4.645 10.102 -0.91 1 98.69 274 GLY A CA 1
ATOM 2105 C C . GLY A 1 274 ? 3.754 11.289 -1.206 1 98.69 274 GLY A C 1
ATOM 2106 O O . GLY A 1 274 ? 4.242 12.359 -1.586 1 98.69 274 GLY A O 1
ATOM 2107 N N . LYS A 1 275 ? 2.514 11.086 -1.222 1 98.38 275 LYS A N 1
ATOM 2108 C CA . LYS A 1 275 ? 1.471 12.102 -1.293 1 98.38 275 LYS A CA 1
ATOM 2109 C C . LYS A 1 275 ? 1.745 13.094 -2.42 1 98.38 275 LYS A C 1
ATOM 2111 O O . LYS A 1 275 ? 1.4 12.836 -3.576 1 98.38 275 LYS A O 1
ATOM 2116 N N . GLY A 1 276 ? 2.479 14.133 -2.193 1 98.62 276 GLY A N 1
ATOM 2117 C CA . GLY A 1 276 ? 2.734 15.219 -3.133 1 98.62 276 GLY A CA 1
ATOM 2118 C C . GLY A 1 276 ? 3.527 14.773 -4.348 1 98.62 276 GLY A C 1
ATOM 2119 O O . GLY A 1 276 ? 3.529 15.461 -5.375 1 98.62 276 GLY A O 1
ATOM 2120 N N . ILE A 1 277 ? 4.148 13.633 -4.328 1 98.75 277 ILE A N 1
ATOM 2121 C CA . ILE A 1 277 ? 5.051 13.188 -5.387 1 98.75 277 ILE A CA 1
ATOM 2122 C C . ILE A 1 277 ? 4.258 12.898 -6.656 1 98.75 277 ILE A C 1
ATOM 2124 O O . ILE A 1 277 ? 4.77 13.055 -7.766 1 98.75 277 ILE A O 1
ATOM 2128 N N . SER A 1 278 ? 3.018 12.461 -6.488 1 98.56 278 SER A N 1
ATOM 2129 C CA . SER A 1 278 ? 2.146 12.234 -7.641 1 98.56 278 SER A CA 1
ATOM 2130 C C . SER A 1 278 ? 0.945 13.172 -7.613 1 98.56 278 SER A C 1
ATOM 2132 O O . SER A 1 278 ? 0.119 13.156 -8.523 1 98.56 278 SER A O 1
ATOM 2134 N N . GLY A 1 279 ? 0.806 13.969 -6.508 1 98.44 279 GLY A N 1
ATOM 2135 C CA . GLY A 1 279 ? -0.224 14.984 -6.395 1 98.44 279 GLY A CA 1
ATOM 2136 C C . GLY A 1 279 ? -1.625 14.414 -6.309 1 98.44 279 GLY A C 1
ATOM 2137 O O . GLY A 1 279 ? -2.604 15.102 -6.594 1 98.44 279 GLY A O 1
ATOM 2138 N N . GLY A 1 280 ? -1.767 13.133 -6.023 1 98.19 280 GLY A N 1
ATOM 2139 C CA . GLY A 1 280 ? -3.076 12.508 -5.926 1 98.19 280 GLY A CA 1
ATOM 2140 C C . GLY A 1 280 ? -3.529 11.867 -7.223 1 98.19 280 GLY A C 1
ATOM 2141 O O . GLY A 1 280 ? -4.594 11.25 -7.277 1 98.19 280 GLY A O 1
ATOM 2142 N N . TYR A 1 281 ? -2.738 11.875 -8.242 1 98.81 281 TYR A N 1
ATOM 2143 C CA . TYR A 1 281 ? -3.203 11.445 -9.555 1 98.81 281 TYR A CA 1
ATOM 2144 C C . TYR A 1 281 ? -3.078 9.938 -9.711 1 98.81 281 TYR A C 1
ATOM 2146 O O . TYR A 1 281 ? -3.869 9.312 -10.43 1 98.81 281 TYR A O 1
ATOM 2154 N N . VAL A 1 282 ? -2.051 9.328 -9.148 1 98.81 282 VAL A N 1
ATOM 2155 C CA . VAL A 1 282 ? -1.884 7.887 -9.016 1 98.81 282 VAL A CA 1
ATOM 2156 C C . VAL A 1 282 ? -1.163 7.566 -7.707 1 98.81 282 VAL A C 1
ATOM 2158 O O . VAL A 1 282 ? -0.234 8.273 -7.312 1 98.81 282 VAL A O 1
ATOM 2161 N N . PRO A 1 283 ? -1.613 6.496 -6.996 1 98.62 283 PRO A N 1
ATOM 2162 C CA . PRO A 1 283 ? -0.836 6.137 -5.809 1 98.62 283 PRO A CA 1
ATOM 2163 C C . PRO A 1 283 ? 0.65 5.957 -6.105 1 98.62 283 PRO A C 1
ATOM 2165 O O . PRO A 1 283 ? 1.015 5.23 -7.035 1 98.62 283 PRO A O 1
ATOM 2168 N N . LEU A 1 284 ? 1.514 6.68 -5.359 1 98.81 284 LEU A N 1
ATOM 2169 C CA . LEU A 1 284 ? 2.955 6.609 -5.574 1 98.81 284 LEU A CA 1
ATOM 2170 C C . LEU A 1 284 ? 3.713 7.012 -4.312 1 98.81 284 LEU A C 1
ATOM 2172 O O . LEU A 1 284 ? 3.338 7.973 -3.639 1 98.81 284 LEU A O 1
ATOM 2176 N N . SER A 1 285 ? 4.648 6.262 -3.941 1 98.81 285 SER A N 1
ATOM 2177 C CA . SER A 1 285 ? 5.656 6.613 -2.943 1 98.81 285 SER A CA 1
ATOM 2178 C C . SER A 1 285 ? 7.059 6.277 -3.432 1 98.81 285 SER A C 1
ATOM 2180 O O . SER A 1 285 ? 7.223 5.609 -4.453 1 98.81 285 SER A O 1
ATOM 2182 N N . ALA A 1 286 ? 8.07 6.809 -2.816 1 98.94 286 ALA A N 1
ATOM 2183 C CA . ALA A 1 286 ? 9.445 6.594 -3.254 1 98.94 286 ALA A CA 1
ATOM 2184 C C . ALA A 1 286 ? 10.367 6.344 -2.064 1 98.94 286 ALA A C 1
ATOM 2186 O O . ALA A 1 286 ? 10.211 6.961 -1.01 1 98.94 286 ALA A O 1
ATOM 2187 N N . LEU A 1 287 ? 11.203 5.445 -2.24 1 98.88 287 LEU A N 1
ATOM 2188 C CA . LEU A 1 287 ? 12.312 5.145 -1.343 1 98.88 287 LEU A CA 1
ATOM 2189 C C . LEU A 1 287 ? 13.641 5.578 -1.954 1 98.88 287 LEU A C 1
ATOM 2191 O O . LEU A 1 287 ? 14.008 5.129 -3.043 1 98.88 287 LEU A O 1
ATOM 2195 N N . LEU A 1 288 ? 14.328 6.477 -1.349 1 98.94 288 LEU A N 1
ATOM 2196 C CA . LEU A 1 288 ? 15.672 6.871 -1.774 1 98.94 288 LEU A CA 1
ATOM 2197 C C . LEU A 1 288 ? 16.719 6.348 -0.804 1 98.94 288 LEU A C 1
ATOM 2199 O O . LEU A 1 288 ? 16.562 6.473 0.413 1 98.94 288 LEU A O 1
ATOM 2203 N N . VAL A 1 289 ? 17.75 5.746 -1.312 1 98.81 289 VAL A N 1
ATOM 2204 C CA . VAL A 1 289 ? 18.797 5.184 -0.475 1 98.81 289 VAL A CA 1
ATOM 2205 C C . VAL A 1 289 ? 20.172 5.586 -1.021 1 98.81 289 VAL A C 1
ATOM 2207 O O . VAL A 1 289 ? 20.281 6.031 -2.166 1 98.81 289 VAL A O 1
ATOM 2210 N N . ARG A 1 290 ? 21.203 5.453 -0.198 1 98.38 290 ARG A N 1
ATOM 2211 C CA . ARG A 1 290 ? 22.562 5.785 -0.599 1 98.38 290 ARG A CA 1
ATOM 2212 C C . ARG A 1 290 ? 23.141 4.707 -1.503 1 98.38 290 ARG A C 1
ATOM 2214 O O . ARG A 1 290 ? 22.984 3.512 -1.236 1 98.38 290 ARG A O 1
ATOM 2221 N N . GLN A 1 291 ? 23.828 5.129 -2.494 1 96.94 291 GLN A N 1
ATOM 2222 C CA . GLN A 1 291 ? 24.531 4.203 -3.385 1 96.94 291 GLN A CA 1
ATOM 2223 C C . GLN A 1 291 ? 25.516 3.336 -2.613 1 96.94 291 GLN A C 1
ATOM 2225 O O . GLN A 1 291 ? 25.672 2.148 -2.906 1 96.94 291 GLN A O 1
ATOM 2230 N N . SER A 1 292 ? 26.172 3.92 -1.694 1 97.81 292 SER A N 1
ATOM 2231 C CA . SER A 1 292 ? 27.156 3.199 -0.905 1 97.81 292 SER A CA 1
ATOM 2232 C C . SER A 1 292 ? 26.531 2.051 -0.129 1 97.81 292 SER A C 1
ATOM 2234 O O . SER A 1 292 ? 27.109 0.976 -0.008 1 97.81 292 SER A O 1
ATOM 2236 N N . HIS A 1 293 ? 25.344 2.324 0.437 1 98.12 293 HIS A N 1
ATOM 2237 C CA . HIS A 1 293 ? 24.641 1.278 1.166 1 98.12 293 HIS A CA 1
ATOM 2238 C C . HIS A 1 293 ? 24.203 0.153 0.232 1 98.12 293 HIS A C 1
ATOM 2240 O O . HIS A 1 293 ? 24.281 -1.023 0.593 1 98.12 293 HIS A O 1
ATOM 2246 N N . LEU A 1 294 ? 23.75 0.5 -0.988 1 97.56 294 LEU A N 1
ATOM 2247 C CA . LEU A 1 294 ? 23.344 -0.509 -1.964 1 97.56 294 LEU A CA 1
ATOM 2248 C C . LEU A 1 294 ? 24.547 -1.37 -2.369 1 97.56 294 LEU A C 1
ATOM 2250 O O . LEU A 1 294 ? 24.391 -2.574 -2.588 1 97.56 294 LEU A O 1
ATOM 2254 N N . GLU A 1 295 ? 25.719 -0.773 -2.484 1 97.12 295 GLU A N 1
ATOM 2255 C CA . GLU A 1 295 ? 26.938 -1.505 -2.834 1 97.12 295 GLU A CA 1
ATOM 2256 C C . GLU A 1 295 ? 27.266 -2.555 -1.778 1 97.12 295 GLU A C 1
ATOM 2258 O O . GLU A 1 295 ? 27.781 -3.627 -2.104 1 97.12 295 GLU A O 1
ATOM 2263 N N . GLU A 1 296 ? 27 -2.225 -0.526 1 97.19 296 GLU A N 1
ATOM 2264 C CA . GLU A 1 296 ? 27.219 -3.201 0.54 1 97.19 296 GLU A CA 1
ATOM 2265 C C . GLU A 1 296 ? 26.281 -4.402 0.377 1 97.19 296 GLU A C 1
ATOM 2267 O O . GLU A 1 296 ? 26.703 -5.547 0.555 1 97.19 296 GLU A O 1
ATOM 2272 N N . MET A 1 297 ? 25.062 -4.117 0.025 1 95.94 297 MET A N 1
ATOM 2273 C CA . MET A 1 297 ? 24.109 -5.199 -0.178 1 95.94 297 MET A CA 1
ATOM 2274 C C . MET A 1 297 ? 24.469 -6.031 -1.401 1 95.94 297 MET A C 1
ATOM 2276 O O . MET A 1 297 ? 24.312 -7.254 -1.4 1 95.94 297 MET A O 1
ATOM 2280 N N . ARG A 1 298 ? 24.922 -5.355 -2.459 1 96.06 298 ARG A N 1
ATOM 2281 C CA . ARG A 1 298 ? 25.344 -6.039 -3.68 1 96.06 298 ARG A CA 1
ATOM 2282 C C . ARG A 1 298 ? 26.438 -7.055 -3.389 1 96.06 298 ARG A C 1
ATOM 2284 O O . ARG A 1 298 ? 26.422 -8.172 -3.914 1 96.06 298 ARG A O 1
ATOM 2291 N N . GLN A 1 299 ? 27.328 -6.676 -2.533 1 95.75 299 GLN A N 1
ATOM 2292 C CA . GLN A 1 299 ? 28.484 -7.52 -2.199 1 95.75 299 GLN A CA 1
ATOM 2293 C C . GLN A 1 299 ? 28.078 -8.656 -1.261 1 95.75 299 GLN A C 1
ATOM 2295 O O . GLN A 1 299 ? 28.797 -9.648 -1.13 1 95.75 299 GLN A O 1
ATOM 2300 N N . GLY A 1 300 ? 26.953 -8.445 -0.638 1 94.5 300 GLY A N 1
ATOM 2301 C CA . GLY A 1 300 ? 26.438 -9.453 0.271 1 94.5 300 GLY A CA 1
ATOM 2302 C C . GLY A 1 300 ? 25.406 -10.359 -0.367 1 94.5 300 GLY A C 1
ATOM 2303 O O . GLY A 1 300 ? 25.734 -11.203 -1.204 1 94.5 300 GLY A O 1
ATOM 2304 N N . SER A 1 301 ? 24.172 -10.094 -0.136 1 92.56 301 SER A N 1
ATOM 2305 C CA . SER A 1 301 ? 23.078 -10.953 -0.561 1 92.56 301 SER A CA 1
ATOM 2306 C C . SER A 1 301 ? 22.688 -10.672 -2.008 1 92.56 301 SER A C 1
ATOM 2308 O O . SER A 1 301 ? 21.906 -11.422 -2.604 1 92.56 301 SER A O 1
ATOM 2310 N N . GLY A 1 302 ? 23.219 -9.625 -2.547 1 93.38 302 GLY A N 1
ATOM 2311 C CA . GLY A 1 302 ? 23.031 -9.391 -3.969 1 93.38 302 GLY A CA 1
ATOM 2312 C C . GLY A 1 302 ? 22.062 -8.25 -4.258 1 93.38 302 GLY A C 1
ATOM 2313 O O . GLY A 1 302 ? 21.875 -7.875 -5.414 1 93.38 302 GLY A O 1
ATOM 2314 N N . GLY A 1 303 ? 21.438 -7.66 -3.27 1 94.44 303 GLY A N 1
ATOM 2315 C CA . GLY A 1 303 ? 20.516 -6.551 -3.463 1 94.44 303 GLY A CA 1
ATOM 2316 C C . GLY A 1 303 ? 19.5 -6.422 -2.352 1 94.44 303 GLY A C 1
ATOM 2317 O O . GLY A 1 303 ? 19.562 -7.141 -1.353 1 94.44 303 GLY A O 1
ATOM 2318 N N . PHE A 1 304 ? 18.625 -5.477 -2.482 1 96.31 304 PHE A N 1
ATOM 2319 C CA . PHE A 1 304 ? 17.594 -5.219 -1.482 1 96.31 304 PHE A CA 1
ATOM 2320 C C . PHE A 1 304 ? 16.469 -6.238 -1.595 1 96.31 304 PHE A C 1
ATOM 2322 O O . PHE A 1 304 ? 15.836 -6.355 -2.646 1 96.31 304 PHE A O 1
ATOM 2329 N N . MET A 1 305 ? 16.203 -6.992 -0.495 1 93.88 305 MET A N 1
ATOM 2330 C CA . MET A 1 305 ? 15.195 -8.047 -0.469 1 93.88 305 MET A CA 1
ATOM 2331 C C . MET A 1 305 ? 13.812 -7.461 -0.193 1 93.88 305 MET A C 1
ATOM 2333 O O . MET A 1 305 ? 13.289 -7.598 0.912 1 93.88 305 MET A O 1
ATOM 2337 N N . HIS A 1 306 ? 13.219 -6.914 -1.199 1 93.94 306 HIS A N 1
ATOM 2338 C CA . HIS A 1 306 ? 11.891 -6.312 -1.093 1 93.94 306 HIS A CA 1
ATOM 2339 C C . HIS A 1 306 ? 11.141 -6.391 -2.418 1 93.94 306 HIS A C 1
ATOM 2341 O O . HIS A 1 306 ? 11.75 -6.305 -3.486 1 93.94 306 HIS A O 1
ATOM 2347 N N . ALA A 1 307 ? 9.859 -6.652 -2.303 1 91 307 ALA A N 1
ATOM 2348 C CA . ALA A 1 307 ? 9.023 -6.734 -3.5 1 91 307 ALA A CA 1
ATOM 2349 C C . ALA A 1 307 ? 7.594 -6.301 -3.203 1 91 307 ALA A C 1
ATOM 2351 O O . ALA A 1 307 ? 7.086 -6.523 -2.1 1 91 307 ALA A O 1
ATOM 2352 N N . GLN A 1 308 ? 6.996 -5.652 -4.129 1 94.19 308 GLN A N 1
ATOM 2353 C CA . GLN A 1 308 ? 5.57 -5.352 -4.215 1 94.19 308 GLN A CA 1
ATOM 2354 C C . GLN A 1 308 ? 5.062 -5.5 -5.645 1 94.19 308 GLN A C 1
ATOM 2356 O O . GLN A 1 308 ? 5.828 -5.359 -6.598 1 94.19 308 GLN A O 1
ATOM 2361 N N . THR A 1 309 ? 3.809 -5.742 -5.785 1 95.69 309 THR A N 1
ATOM 2362 C CA . THR A 1 309 ? 3.215 -5.977 -7.094 1 95.69 309 THR A CA 1
ATOM 2363 C C . THR A 1 309 ? 3.5 -4.809 -8.031 1 95.69 309 THR A C 1
ATOM 2365 O O . THR A 1 309 ? 3.908 -5.008 -9.18 1 95.69 309 THR A O 1
ATOM 2368 N N . TYR A 1 310 ? 3.449 -3.633 -7.562 1 97 310 TYR A N 1
ATOM 2369 C CA . TYR A 1 310 ? 3.531 -2.465 -8.43 1 97 310 TYR A CA 1
ATOM 2370 C C . TYR A 1 310 ? 4.879 -1.767 -8.281 1 97 310 TYR A C 1
ATOM 2372 O O . TYR A 1 310 ? 5.035 -0.614 -8.695 1 97 310 TYR A O 1
ATOM 2380 N N . LEU A 1 311 ? 5.836 -2.486 -7.664 1 96.81 311 LEU A N 1
ATOM 2381 C CA . LEU A 1 311 ? 7.176 -1.921 -7.547 1 96.81 311 LEU A CA 1
ATOM 2382 C C . LEU A 1 311 ? 7.707 -1.5 -8.914 1 96.81 311 LEU A C 1
ATOM 2384 O O . LEU A 1 311 ? 7.887 -2.338 -9.797 1 96.81 311 LEU A O 1
ATOM 2388 N N . GLN A 1 312 ? 7.887 -0.173 -9.188 1 97.25 312 GLN A N 1
ATOM 2389 C CA . GLN A 1 312 ? 8.461 0.445 -10.383 1 97.25 312 GLN A CA 1
ATOM 2390 C C . GLN A 1 312 ? 7.461 0.437 -11.539 1 97.25 312 GLN A C 1
ATOM 2392 O O . GLN A 1 312 ? 7.836 0.65 -12.695 1 97.25 312 GLN A O 1
ATOM 2397 N N . ALA A 1 313 ? 6.164 0.198 -11.305 1 98.06 313 ALA A N 1
ATOM 2398 C CA . ALA A 1 313 ? 5.195 0.126 -12.398 1 98.06 313 ALA A CA 1
ATOM 2399 C C . ALA A 1 313 ? 5.172 1.424 -13.195 1 98.06 313 ALA A C 1
ATOM 2401 O O . ALA A 1 313 ? 5.051 2.512 -12.633 1 98.06 313 ALA A O 1
ATOM 2402 N N . PRO A 1 314 ? 5.141 1.362 -14.516 1 98.69 314 PRO A N 1
ATOM 2403 C CA . PRO A 1 314 ? 5.277 2.541 -15.375 1 98.69 314 PRO A CA 1
ATOM 2404 C C . PRO A 1 314 ? 4.156 3.557 -15.164 1 98.69 314 PRO A C 1
ATOM 2406 O O . PRO A 1 314 ? 4.391 4.766 -15.25 1 98.69 314 PRO A O 1
ATOM 2409 N N . VAL A 1 315 ? 2.943 3.15 -14.883 1 98.81 315 VAL A N 1
ATOM 2410 C CA . VAL A 1 315 ? 1.837 4.086 -14.703 1 98.81 315 VAL A CA 1
ATOM 2411 C C . VAL A 1 315 ? 2.107 4.984 -13.5 1 98.81 315 VAL A C 1
ATOM 2413 O O . VAL A 1 315 ? 1.804 6.176 -13.523 1 98.81 315 VAL A O 1
ATOM 2416 N N . MET A 1 316 ? 2.65 4.426 -12.453 1 98.75 316 MET A N 1
ATOM 2417 C CA . MET A 1 316 ? 2.955 5.176 -11.242 1 98.75 316 MET A CA 1
ATOM 2418 C C . MET A 1 316 ? 4.082 6.172 -11.484 1 98.75 316 MET A C 1
ATOM 2420 O O . MET A 1 316 ? 3.971 7.344 -11.125 1 98.75 316 MET A O 1
ATOM 2424 N N . THR A 1 317 ? 5.125 5.68 -12.156 1 98.88 317 THR A N 1
ATOM 2425 C CA . THR A 1 317 ? 6.301 6.52 -12.344 1 98.88 317 THR A CA 1
ATOM 2426 C C . THR A 1 317 ? 6.043 7.586 -13.406 1 98.88 317 THR A C 1
ATOM 2428 O O . THR A 1 317 ? 6.598 8.688 -13.336 1 98.88 317 THR A O 1
ATOM 2431 N N . ALA A 1 318 ? 5.113 7.289 -14.352 1 98.94 318 ALA A N 1
ATOM 2432 C CA . ALA A 1 318 ? 4.672 8.312 -15.289 1 98.94 318 ALA A CA 1
ATOM 2433 C C . ALA A 1 318 ? 3.961 9.453 -14.57 1 98.94 318 ALA A C 1
ATOM 2435 O O . ALA A 1 318 ? 4.152 10.625 -14.906 1 98.94 318 ALA A O 1
ATOM 2436 N N . ALA A 1 319 ? 3.125 9.109 -13.617 1 98.94 319 ALA A N 1
ATOM 2437 C CA . ALA A 1 319 ? 2.432 10.125 -12.836 1 98.94 319 ALA A CA 1
ATOM 2438 C C . ALA A 1 319 ? 3.42 10.984 -12.055 1 98.94 319 ALA A C 1
ATOM 2440 O O . ALA A 1 319 ? 3.326 12.219 -12.062 1 98.94 319 ALA A O 1
ATOM 2441 N N . GLY A 1 320 ? 4.375 10.289 -11.383 1 98.94 320 GLY A N 1
ATOM 2442 C CA . GLY A 1 320 ? 5.391 11.031 -10.656 1 98.94 320 GLY A CA 1
ATOM 2443 C C . GLY A 1 320 ? 6.207 11.953 -11.539 1 98.94 320 GLY A C 1
ATOM 2444 O O . GLY A 1 320 ? 6.461 13.102 -11.172 1 98.94 320 GLY A O 1
ATOM 2445 N N . LEU A 1 321 ? 6.594 11.438 -12.703 1 98.94 321 LEU A N 1
ATOM 2446 C CA . LEU A 1 321 ? 7.391 12.227 -13.633 1 98.94 321 LEU A CA 1
ATOM 2447 C C . LEU A 1 321 ? 6.605 13.43 -14.141 1 98.94 321 LEU A C 1
ATOM 2449 O O . LEU A 1 321 ? 7.145 14.531 -14.25 1 98.94 321 LEU A O 1
ATOM 2453 N N . ALA A 1 322 ? 5.336 13.195 -14.484 1 98.94 322 ALA A N 1
ATOM 2454 C CA . ALA A 1 322 ? 4.48 14.281 -14.961 1 98.94 322 ALA A CA 1
ATOM 2455 C C . ALA A 1 322 ? 4.359 15.391 -13.922 1 98.94 322 ALA A C 1
ATOM 2457 O O . ALA A 1 322 ? 4.395 16.578 -14.258 1 98.94 322 ALA A O 1
ATOM 2458 N N . VAL A 1 323 ? 4.246 15.039 -12.703 1 98.94 323 VAL A N 1
ATOM 2459 C CA . VAL A 1 323 ? 4.109 16 -11.617 1 98.94 323 VAL A CA 1
ATOM 2460 C C . VAL A 1 323 ? 5.418 16.766 -11.422 1 98.94 323 VAL A C 1
ATOM 2462 O O . VAL A 1 323 ? 5.422 17.984 -11.289 1 98.94 323 VAL A O 1
ATOM 2465 N N . LEU A 1 324 ? 6.531 16.047 -11.398 1 98.81 324 LEU A N 1
ATOM 2466 C CA . LEU A 1 324 ? 7.82 16.703 -11.227 1 98.81 324 LEU A CA 1
ATOM 2467 C C . LEU A 1 324 ? 8.094 17.656 -12.383 1 98.81 324 LEU A C 1
ATOM 2469 O O . LEU A 1 324 ? 8.656 18.734 -12.188 1 98.81 324 LEU A O 1
ATOM 2473 N N . ASP A 1 325 ? 7.758 17.219 -13.594 1 98.81 325 ASP A N 1
ATOM 2474 C CA . ASP A 1 325 ? 7.914 18.109 -14.742 1 98.81 325 ASP A CA 1
ATOM 2475 C C . ASP A 1 325 ? 7.051 19.359 -14.594 1 98.81 325 ASP A C 1
ATOM 2477 O O . ASP A 1 325 ? 7.477 20.453 -14.953 1 98.81 325 ASP A O 1
ATOM 2481 N N . TYR A 1 326 ? 5.84 19.172 -14.102 1 98.88 326 TYR A N 1
ATOM 2482 C CA . TYR A 1 326 ? 4.973 20.312 -13.836 1 98.88 326 TYR A CA 1
ATOM 2483 C C . TYR A 1 326 ? 5.602 21.25 -12.82 1 98.88 326 TYR A C 1
ATOM 2485 O O . TYR A 1 326 ? 5.566 22.484 -12.984 1 98.88 326 TYR A O 1
ATOM 2493 N N . TYR A 1 327 ? 6.203 20.703 -11.742 1 98.75 327 TYR A N 1
ATOM 2494 C CA . TYR A 1 327 ? 6.91 21.484 -10.734 1 98.75 327 TYR A CA 1
ATOM 2495 C C . TYR A 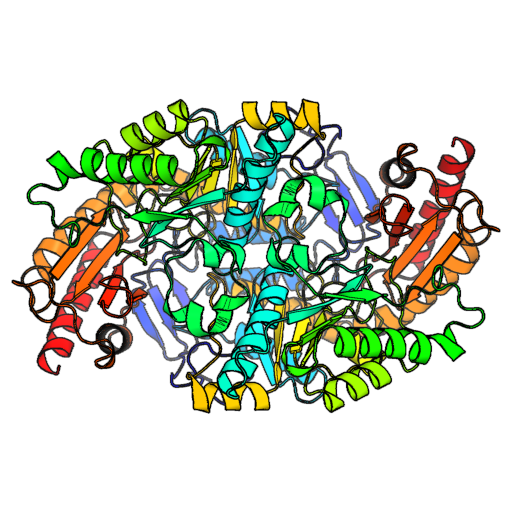1 327 ? 7.965 22.375 -11.391 1 98.75 327 TYR A C 1
ATOM 2497 O O . TYR A 1 327 ? 8.039 23.578 -11.109 1 98.75 327 TYR A O 1
ATOM 2505 N N . GLU A 1 328 ? 8.734 21.766 -12.227 1 98.44 328 GLU A N 1
ATOM 2506 C CA . GLU A 1 328 ? 9.852 22.438 -12.867 1 98.44 328 GLU A CA 1
ATOM 2507 C C . GLU A 1 328 ? 9.359 23.516 -13.828 1 98.44 328 GLU A C 1
ATOM 2509 O O . GLU A 1 328 ? 9.82 24.672 -13.773 1 98.44 328 GLU A O 1
ATOM 2514 N N . ARG A 1 329 ? 8.438 23.188 -14.672 1 98.44 329 ARG A N 1
ATOM 2515 C CA . ARG A 1 329 ? 7.953 24.094 -15.719 1 98.44 329 ARG A CA 1
ATOM 2516 C C . ARG A 1 329 ? 7.289 25.312 -15.109 1 98.44 329 ARG A C 1
ATOM 2518 O O . ARG A 1 329 ? 7.371 26.406 -15.672 1 98.44 329 ARG A O 1
ATOM 2525 N N . HIS A 1 330 ? 6.648 25.141 -13.922 1 98.5 330 HIS A N 1
ATOM 2526 C CA . HIS A 1 330 ? 5.84 26.234 -13.375 1 98.5 330 HIS A CA 1
ATOM 2527 C C . HIS A 1 330 ? 6.484 26.828 -12.125 1 98.5 330 HIS A C 1
ATOM 2529 O O . HIS A 1 330 ? 5.871 27.641 -11.438 1 98.5 330 HIS A O 1
ATOM 2535 N N . GLY A 1 331 ? 7.715 26.422 -11.789 1 98.5 331 GLY A N 1
ATOM 2536 C CA . GLY A 1 331 ? 8.406 26.953 -10.617 1 98.5 331 GLY A CA 1
ATOM 2537 C C . GLY A 1 331 ? 7.625 26.766 -9.336 1 98.5 331 GLY A C 1
ATOM 2538 O O . GLY A 1 331 ? 7.523 27.688 -8.523 1 98.5 331 GLY A O 1
ATOM 2539 N N . LEU A 1 332 ? 7.105 25.609 -9.203 1 98.62 332 LEU A N 1
ATOM 2540 C CA . LEU A 1 332 ? 6.094 25.391 -8.172 1 98.62 332 LEU A CA 1
ATOM 2541 C C . LEU A 1 332 ? 6.723 25.406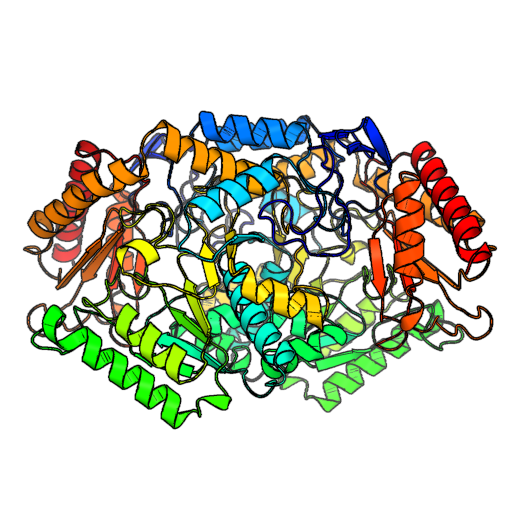 -6.785 1 98.62 332 LEU A C 1
ATOM 2543 O O . LEU A 1 332 ? 6.094 25.844 -5.816 1 98.62 332 LEU A O 1
ATOM 2547 N N . VAL A 1 333 ? 7.953 24.922 -6.605 1 98.56 333 VAL A N 1
ATOM 2548 C CA . VAL A 1 333 ? 8.617 24.906 -5.305 1 98.56 333 VAL A CA 1
ATOM 2549 C C . VAL A 1 333 ? 8.859 26.328 -4.836 1 98.56 333 VAL A C 1
ATOM 2551 O O . VAL A 1 333 ? 8.586 26.672 -3.684 1 98.56 333 VAL A O 1
ATOM 2554 N N . ALA A 1 334 ? 9.383 27.156 -5.707 1 98.56 334 ALA A N 1
ATOM 2555 C CA . ALA A 1 334 ? 9.594 28.562 -5.383 1 98.56 334 ALA A CA 1
ATOM 2556 C C . ALA A 1 334 ? 8.273 29.266 -5.078 1 98.56 334 ALA A C 1
ATOM 2558 O O . ALA A 1 334 ? 8.203 30.109 -4.184 1 98.56 334 ALA A O 1
ATOM 2559 N N . HIS A 1 335 ? 7.309 28.953 -5.883 1 98.75 335 HIS A N 1
ATOM 2560 C CA . HIS A 1 335 ? 5.977 29.484 -5.637 1 98.75 335 HIS A CA 1
ATOM 2561 C C . HIS A 1 335 ? 5.477 29.109 -4.246 1 98.75 335 HIS A C 1
ATOM 2563 O O . HIS A 1 335 ? 4.965 29.953 -3.51 1 98.75 335 HIS A O 1
ATOM 2569 N N . ALA A 1 336 ? 5.609 27.859 -3.857 1 98.5 336 ALA A N 1
ATOM 2570 C CA . ALA A 1 336 ? 5.176 27.359 -2.555 1 98.5 336 ALA A CA 1
ATOM 2571 C C . ALA A 1 336 ? 5.914 28.078 -1.424 1 98.5 336 ALA A C 1
ATOM 2573 O O . ALA A 1 336 ? 5.34 28.328 -0.363 1 98.5 336 ALA A O 1
ATOM 2574 N N . ALA A 1 337 ? 7.191 28.344 -1.637 1 98.56 337 ALA A N 1
ATOM 2575 C CA . ALA A 1 337 ? 7.965 29.094 -0.644 1 98.56 337 ALA A CA 1
ATOM 2576 C C . ALA A 1 337 ? 7.406 30.5 -0.444 1 98.56 337 ALA A C 1
ATOM 2578 O O . ALA A 1 337 ? 7.184 30.922 0.689 1 98.56 337 ALA A O 1
ATOM 2579 N N . ARG A 1 338 ? 7.184 31.172 -1.509 1 98.75 338 ARG A N 1
ATOM 2580 C CA . ARG A 1 338 ? 6.73 32.562 -1.457 1 98.75 338 ARG A CA 1
ATOM 2581 C C . ARG A 1 338 ? 5.316 32.656 -0.889 1 98.75 338 ARG A C 1
ATOM 2583 O O . ARG A 1 338 ? 5.07 33.406 0.052 1 98.75 338 ARG A O 1
ATOM 2590 N N . VAL A 1 339 ? 4.395 31.922 -1.486 1 98.88 339 VAL A N 1
ATOM 2591 C CA . VAL A 1 339 ? 3.002 31.969 -1.046 1 98.88 339 VAL A CA 1
ATOM 2592 C C . VAL A 1 339 ? 2.883 31.375 0.354 1 98.88 339 VAL A C 1
ATOM 2594 O O . VAL A 1 339 ? 2.039 31.797 1.147 1 98.88 339 VAL A O 1
ATOM 2597 N N . GLY A 1 340 ? 3.785 30.391 0.632 1 98.81 340 GLY A N 1
ATOM 2598 C CA . GLY A 1 340 ? 3.826 29.828 1.969 1 98.81 340 GLY A CA 1
ATOM 2599 C C . GLY A 1 340 ? 4.152 30.844 3.045 1 98.81 340 GLY A C 1
ATOM 2600 O O . GLY A 1 340 ? 3.564 30.812 4.129 1 98.81 340 GLY A O 1
ATOM 2601 N N . GLU A 1 341 ? 5.09 31.672 2.777 1 98.69 341 GLU A N 1
ATOM 2602 C CA . GLU A 1 341 ? 5.406 32.75 3.715 1 98.69 341 GLU A CA 1
ATOM 2603 C C . GLU A 1 341 ? 4.195 33.656 3.947 1 98.69 341 GLU A C 1
ATOM 2605 O O . GLU A 1 341 ? 3.938 34.062 5.078 1 98.69 341 GLU A O 1
ATOM 2610 N N . TYR A 1 342 ? 3.537 33.969 2.877 1 98.88 342 TYR A N 1
ATOM 2611 C CA . TYR A 1 342 ? 2.33 34.781 2.955 1 98.88 342 TYR A CA 1
ATOM 2612 C C . TYR A 1 342 ? 1.26 34.094 3.791 1 98.88 342 TYR A C 1
ATOM 2614 O O . TYR A 1 342 ? 0.64 34.719 4.656 1 98.88 342 TYR A O 1
ATOM 2622 N N . LEU A 1 343 ? 1.031 32.812 3.559 1 98.88 343 LEU A N 1
ATOM 2623 C CA . LEU A 1 343 ? 0.064 32 4.316 1 98.88 343 LEU A CA 1
ATOM 2624 C C . LEU A 1 343 ? 0.382 32.062 5.809 1 98.88 343 LEU A C 1
ATOM 2626 O O . LEU A 1 343 ? -0.504 32.312 6.629 1 98.88 343 LEU A O 1
ATOM 2630 N N . GLN A 1 344 ? 1.65 31.797 6.113 1 98.75 344 GLN A N 1
ATOM 2631 C CA . GLN A 1 344 ? 2.074 31.766 7.512 1 98.75 344 GLN A CA 1
ATOM 2632 C C . GLN A 1 344 ? 1.812 33.094 8.195 1 98.75 344 GLN A C 1
ATOM 2634 O O . GLN A 1 344 ? 1.313 33.125 9.328 1 98.75 344 GLN A O 1
ATOM 2639 N N . ARG A 1 345 ? 2.143 34.125 7.566 1 98.75 345 ARG A N 1
ATOM 2640 C CA . ARG A 1 345 ? 1.942 35.469 8.117 1 98.75 345 ARG A CA 1
ATOM 2641 C C . ARG A 1 345 ? 0.459 35.781 8.305 1 98.75 345 ARG A C 1
ATOM 2643 O O . ARG A 1 345 ? 0.047 36.25 9.375 1 98.75 345 ARG A O 1
ATOM 2650 N N . ARG A 1 346 ? -0.338 35.5 7.301 1 98.81 346 ARG A N 1
ATOM 2651 C CA . ARG A 1 346 ? -1.766 35.781 7.336 1 98.81 346 ARG A CA 1
ATOM 2652 C C . ARG A 1 346 ? -2.465 35 8.43 1 98.81 346 ARG A C 1
ATOM 2654 O O . ARG A 1 346 ? -3.33 35.5 9.133 1 98.81 346 ARG A O 1
ATOM 2661 N N . LEU A 1 347 ? -2.125 33.719 8.57 1 98.81 347 LEU A N 1
ATOM 2662 C CA . LEU A 1 347 ? -2.717 32.875 9.609 1 98.81 347 LEU A CA 1
ATOM 2663 C C . LEU A 1 347 ? -2.455 33.469 10.992 1 98.81 347 LEU A C 1
ATOM 2665 O O . LEU A 1 347 ? -3.369 33.531 11.812 1 98.81 347 LEU A O 1
ATOM 2669 N N . ARG A 1 348 ? -1.258 33.844 11.273 1 98.31 348 ARG A N 1
ATOM 2670 C CA . ARG A 1 348 ? -0.9 34.344 12.586 1 98.31 348 ARG A CA 1
ATOM 2671 C C . ARG A 1 348 ? -1.58 35.688 12.852 1 98.31 348 ARG A C 1
ATOM 2673 O O . ARG A 1 348 ? -2.119 35.906 13.938 1 98.31 348 ARG A O 1
ATOM 2680 N N . GLU A 1 349 ? -1.554 36.531 11.82 1 98.5 349 GLU A N 1
ATOM 2681 C CA . GLU A 1 349 ? -2.141 37.844 11.953 1 98.5 349 GLU A CA 1
ATOM 2682 C C . GLU A 1 349 ? -3.637 37.781 12.242 1 98.5 349 GLU A C 1
ATOM 2684 O O . GLU A 1 349 ? -4.16 38.531 13.055 1 98.5 349 GLU A O 1
ATOM 2689 N N . VAL A 1 350 ? -4.262 36.844 11.648 1 98.69 350 VAL A N 1
ATOM 2690 C CA . VAL A 1 350 ? -5.723 36.844 11.656 1 98.69 350 VAL A CA 1
ATOM 2691 C C . VAL A 1 350 ? -6.238 35.906 12.734 1 98.69 350 VAL A C 1
ATOM 2693 O O . VAL A 1 350 ? -7.23 36.188 13.406 1 98.69 350 VAL A O 1
ATOM 2696 N N . LEU A 1 351 ? -5.598 34.75 12.945 1 98.62 351 LEU A N 1
ATOM 2697 C CA . LEU A 1 351 ? -6.215 33.688 13.734 1 98.62 351 LEU A CA 1
ATOM 2698 C C . LEU A 1 351 ? -5.73 33.719 15.18 1 98.62 351 LEU A C 1
ATOM 2700 O O . LEU A 1 351 ? -6.461 33.344 16.094 1 98.62 351 LEU A O 1
ATOM 2704 N N . LEU A 1 352 ? -4.473 34.125 15.453 1 97.38 352 LEU A N 1
ATOM 2705 C CA . LEU A 1 352 ? -3.896 34.031 16.797 1 97.38 352 LEU A CA 1
ATOM 2706 C C . LEU A 1 352 ? -4.727 34.844 17.781 1 97.38 352 LEU A C 1
ATOM 2708 O O . LEU A 1 352 ? -4.883 34.438 18.938 1 97.38 352 LEU A O 1
ATOM 2712 N N . PRO A 1 353 ? -5.305 36.031 17.344 1 97.19 353 PRO A N 1
ATOM 2713 C CA . PRO A 1 353 ? -6.082 36.844 18.297 1 97.19 353 PRO A CA 1
ATOM 2714 C C . PRO A 1 353 ? -7.441 36.219 18.609 1 97.19 353 PRO A C 1
ATOM 2716 O O . PRO A 1 353 ? -8.125 36.656 19.547 1 97.19 353 PRO A O 1
ATOM 2719 N N . LEU A 1 354 ? -7.859 35.219 17.891 1 97.19 354 LEU A N 1
ATOM 2720 C CA . LEU A 1 354 ? -9.188 34.656 18.062 1 97.19 354 LEU A CA 1
ATOM 2721 C C . LEU A 1 354 ? -9.25 33.781 19.328 1 97.19 354 LEU A C 1
ATOM 2723 O O . LEU A 1 354 ? -8.234 33.25 19.766 1 97.19 354 LEU A O 1
ATOM 2727 N N . PRO A 1 355 ? -10.422 33.656 19.844 1 92.62 355 PRO A N 1
ATOM 2728 C CA . PRO A 1 355 ? -10.57 32.812 21.047 1 92.62 355 PRO A CA 1
ATOM 2729 C C . PRO A 1 355 ? -10.227 31.359 20.781 1 92.62 355 PRO A C 1
ATOM 2731 O O . PRO A 1 355 ? -10.547 30.812 19.719 1 92.62 355 PRO A O 1
ATOM 2734 N N . HIS A 1 356 ? -9.523 30.734 21.688 1 96.94 356 HIS A N 1
ATOM 2735 C CA . HIS A 1 356 ? -9.266 29.312 21.781 1 96.94 356 HIS A CA 1
ATOM 2736 C C . HIS A 1 356 ? -8.219 28.875 20.766 1 96.94 356 HIS A C 1
ATOM 2738 O O . HIS A 1 356 ? -7.906 27.688 20.656 1 96.94 356 HIS A O 1
ATOM 2744 N N . VAL A 1 357 ? -7.691 29.891 20 1 98.38 357 VAL A N 1
ATOM 2745 C CA . VAL A 1 357 ? -6.555 29.562 19.141 1 98.38 357 VAL A CA 1
ATOM 2746 C C . VAL A 1 357 ? -5.266 29.594 19.969 1 98.38 357 VAL A C 1
ATOM 2748 O O . VAL A 1 357 ? -4.77 30.672 20.312 1 98.38 357 VAL A O 1
ATOM 2751 N N . GLY A 1 358 ? -4.715 28.453 20.25 1 98.06 358 GLY A N 1
ATOM 2752 C CA . GLY A 1 358 ? -3.551 28.344 21.125 1 98.06 358 GLY A CA 1
ATOM 2753 C C . GLY A 1 358 ? -2.246 28.609 20.391 1 98.06 358 GLY A C 1
ATOM 2754 O O . GLY A 1 358 ? -1.368 29.297 20.922 1 98.06 358 GLY A O 1
ATOM 2755 N N . SER A 1 359 ? -2.107 28.047 19.25 1 97.62 359 SER A N 1
ATOM 2756 C CA . SER A 1 359 ? -0.859 28.203 18.5 1 97.62 359 SER A CA 1
ATOM 2757 C C . SER A 1 359 ? -1.077 28 17 1 97.62 359 SER A C 1
ATOM 2759 O O . SER A 1 359 ? -2.061 27.375 16.594 1 97.62 359 SER A O 1
ATOM 2761 N N . ILE A 1 360 ? -0.301 28.594 16.25 1 98.06 360 ILE A N 1
ATOM 2762 C CA . ILE A 1 360 ? -0.152 28.375 14.812 1 98.06 360 ILE A CA 1
ATOM 2763 C C . ILE A 1 360 ? 1.297 28 14.5 1 98.06 360 ILE A C 1
ATOM 2765 O O . ILE A 1 360 ? 2.217 28.766 14.805 1 98.06 360 ILE A O 1
ATOM 2769 N N . GLN A 1 361 ? 1.428 26.797 13.984 1 96.19 361 GLN A N 1
ATOM 2770 C CA . GLN A 1 361 ? 2.756 26.312 13.617 1 96.19 361 GLN A CA 1
ATOM 2771 C C . GLN A 1 361 ? 2.824 25.953 12.141 1 96.19 361 GLN A C 1
ATOM 2773 O O . GLN A 1 361 ? 1.791 25.766 11.492 1 96.19 361 GLN A O 1
ATOM 2778 N N . GLY A 1 362 ? 4.094 25.953 11.633 1 97.56 362 GLY A N 1
ATOM 2779 C CA . GLY A 1 362 ? 4.25 25.438 10.281 1 97.56 362 GLY A CA 1
ATOM 2780 C C . GLY A 1 362 ? 5.32 26.172 9.484 1 97.56 362 GLY A C 1
ATOM 2781 O O . GLY A 1 362 ? 6.035 27.016 10.031 1 97.56 362 GLY A O 1
ATOM 2782 N N . VAL A 1 363 ? 5.473 25.734 8.281 1 98.12 363 VAL A N 1
ATOM 2783 C CA . VAL A 1 363 ? 6.438 26.25 7.316 1 98.12 363 VAL A CA 1
ATOM 2784 C C . VAL A 1 363 ? 5.93 26.016 5.898 1 98.12 363 VAL A C 1
ATOM 2786 O O . VAL A 1 363 ? 5.242 25.031 5.637 1 98.12 363 VAL A O 1
ATOM 2789 N N . GLY A 1 364 ? 6.25 26.969 4.969 1 98.44 364 GLY A N 1
ATOM 2790 C CA . GLY A 1 364 ? 5.734 26.828 3.617 1 98.44 364 GLY A CA 1
ATOM 2791 C C . GLY A 1 364 ? 4.223 26.734 3.562 1 98.44 364 GLY A C 1
ATOM 2792 O O . GLY A 1 364 ? 3.523 27.516 4.211 1 98.44 364 GLY A O 1
ATOM 2793 N N . LEU A 1 365 ? 3.697 25.859 2.746 1 98.88 365 LEU A N 1
ATOM 2794 C CA . LEU A 1 365 ? 2.26 25.656 2.604 1 98.88 365 LEU A CA 1
ATOM 2795 C C . LEU A 1 365 ? 1.788 24.484 3.449 1 98.88 365 LEU A C 1
ATOM 2797 O O . LEU A 1 365 ? 1.049 23.625 2.967 1 98.88 365 LEU A O 1
ATOM 2801 N N . MET A 1 366 ? 2.295 24.422 4.648 1 98.62 366 MET A N 1
ATOM 2802 C CA . MET A 1 366 ? 1.938 23.453 5.68 1 98.62 366 MET A CA 1
ATOM 2803 C C . MET A 1 366 ? 1.811 24.125 7.039 1 98.62 366 MET A C 1
ATOM 2805 O O . MET A 1 366 ? 2.775 24.703 7.543 1 98.62 366 MET A O 1
ATOM 2809 N N . ALA A 1 367 ? 0.606 24.062 7.598 1 98.75 367 ALA A N 1
ATOM 2810 C CA . ALA A 1 367 ? 0.389 24.75 8.875 1 98.75 367 ALA A CA 1
ATOM 2811 C C . ALA A 1 367 ? -0.615 23.984 9.734 1 98.75 367 ALA A C 1
ATOM 2813 O O . ALA A 1 367 ? -1.418 23.203 9.219 1 98.75 367 ALA A O 1
ATOM 2814 N N . GLY A 1 368 ? -0.462 24.109 11.016 1 98.31 368 GLY A N 1
ATOM 2815 C CA . GLY A 1 368 ? -1.4 23.578 11.992 1 98.31 368 GLY A CA 1
ATOM 2816 C C . GLY A 1 368 ? -1.889 24.625 12.977 1 98.31 368 GLY A C 1
ATOM 2817 O O . GLY A 1 368 ? -1.123 25.5 13.391 1 98.31 368 GLY A O 1
ATOM 2818 N N . VAL A 1 369 ? -3.156 24.641 13.25 1 98.56 369 VAL A N 1
ATOM 2819 C CA . VAL A 1 369 ? -3.768 25.484 14.266 1 98.56 369 VAL A CA 1
ATOM 2820 C C . VAL A 1 369 ? -4.246 24.625 15.438 1 98.56 369 VAL A C 1
ATOM 2822 O O . VAL A 1 369 ? -5.082 23.734 15.258 1 98.56 369 VAL A O 1
ATOM 2825 N N . GLU A 1 370 ? -3.711 24.828 16.578 1 98.25 370 GLU A N 1
ATOM 2826 C CA . GLU A 1 370 ? -4.145 24.109 17.781 1 98.25 370 GLU A CA 1
ATOM 2827 C C . GLU A 1 370 ? -5.168 24.922 18.562 1 98.25 370 GLU A C 1
ATOM 2829 O O . GLU A 1 370 ? -4.977 26.125 18.797 1 98.25 370 GLU A O 1
ATOM 2834 N N . PHE A 1 371 ? -6.238 24.266 18.922 1 98.5 371 PHE A N 1
ATOM 2835 C CA . PHE A 1 371 ? -7.285 24.891 19.719 1 98.5 371 PHE A CA 1
ATOM 2836 C C . PHE A 1 371 ? -7.223 24.406 21.172 1 98.5 371 PHE A C 1
ATOM 2838 O O . PHE A 1 371 ? -7.02 23.219 21.422 1 98.5 371 PHE A O 1
ATOM 2845 N N . VAL A 1 372 ? -7.359 25.328 22.078 1 98.12 372 VAL A N 1
ATOM 2846 C CA . VAL A 1 372 ? -7.281 25.016 23.5 1 98.12 372 VAL A CA 1
ATOM 2847 C C . VAL A 1 372 ? -8.461 25.656 24.234 1 98.12 372 VAL A C 1
ATOM 2849 O O . VAL A 1 372 ? -9.008 26.672 23.781 1 98.12 372 VAL A O 1
ATOM 2852 N N . GLU A 1 373 ? -8.828 25.031 25.281 1 97.75 373 GLU A N 1
ATOM 2853 C CA . GLU A 1 373 ? -9.891 25.562 26.125 1 97.75 373 GLU A CA 1
ATOM 2854 C C . GLU A 1 373 ? -9.453 26.844 26.828 1 97.75 373 GLU A C 1
ATOM 2856 O O . GLU A 1 373 ? -10.242 27.781 26.969 1 97.75 373 GLU A O 1
ATOM 2861 N N . ASP A 1 374 ? -8.211 26.828 27.219 1 97.19 374 ASP A N 1
ATOM 2862 C CA . ASP A 1 374 ? -7.625 27.984 27.906 1 97.19 374 ASP A CA 1
ATOM 2863 C C . ASP A 1 374 ? -6.242 28.297 27.344 1 97.19 374 ASP A C 1
ATOM 2865 O O . ASP A 1 374 ? -5.32 27.484 27.453 1 97.19 374 ASP A O 1
ATOM 2869 N N . LYS A 1 375 ? -6.086 29.469 26.797 1 96.25 375 LYS A N 1
ATOM 2870 C CA . LYS A 1 375 ? -4.848 29.875 26.125 1 96.25 375 LYS A CA 1
ATOM 2871 C C . LYS A 1 375 ? -3.717 30.047 27.141 1 96.25 375 LYS A C 1
ATOM 2873 O O . LYS A 1 375 ? -2.576 29.672 26.875 1 96.25 375 LYS A O 1
ATOM 2878 N N . ALA A 1 376 ? -4.027 30.641 28.297 1 95.31 376 ALA A N 1
ATOM 2879 C CA . ALA A 1 376 ? -3.01 30.922 29.297 1 95.31 376 ALA A CA 1
ATOM 2880 C C . ALA A 1 376 ? -2.381 29.641 29.828 1 95.31 376 ALA A C 1
ATOM 2882 O O . ALA A 1 376 ? -1.156 29.547 29.953 1 95.31 376 ALA A O 1
ATOM 2883 N N . SER A 1 377 ? -3.176 28.609 30.078 1 96.44 377 SER A N 1
ATOM 2884 C CA . SER A 1 377 ? -2.689 27.359 30.641 1 96.44 377 SER A CA 1
ATOM 2885 C C . SER A 1 377 ? -2.418 26.328 29.531 1 96.44 377 SER A C 1
ATOM 2887 O O . SER A 1 377 ? -1.822 25.281 29.797 1 96.44 377 SER A O 1
ATOM 2889 N N . LYS A 1 378 ? -2.848 26.594 28.359 1 97.12 378 LYS A N 1
ATOM 2890 C CA . LYS A 1 378 ? -2.736 25.703 27.203 1 97.12 378 LYS A CA 1
ATOM 2891 C C . LYS A 1 378 ? -3.568 24.438 27.406 1 97.12 378 LYS A C 1
ATOM 2893 O O . LYS A 1 378 ? -3.307 23.406 26.781 1 97.12 378 LYS A O 1
ATOM 2898 N N . ARG A 1 379 ? -4.547 24.469 28.281 1 97.81 379 ARG A N 1
ATOM 2899 C CA . ARG A 1 379 ? -5.398 23.328 28.578 1 97.81 379 ARG A CA 1
ATOM 2900 C C . ARG A 1 379 ? -6.23 22.938 27.359 1 97.81 379 ARG A C 1
ATOM 2902 O O . ARG A 1 379 ? -6.957 23.766 26.812 1 97.81 379 ARG A O 1
ATOM 2909 N N . PRO A 1 380 ? -6.043 21.719 26.859 1 98 380 PRO A N 1
ATOM 2910 C CA . PRO A 1 380 ? -6.852 21.297 25.719 1 98 380 PRO A CA 1
ATOM 2911 C C . PRO A 1 380 ? -8.328 21.109 26.062 1 98 380 PRO A C 1
ATOM 2913 O O . PRO A 1 380 ? -8.68 20.984 27.25 1 98 380 PRO A O 1
ATOM 2916 N N . PHE A 1 381 ? -9.195 21.172 25.062 1 98.06 381 PHE A N 1
ATOM 2917 C CA . PHE A 1 381 ? -10.578 20.781 25.266 1 98.06 381 PHE A CA 1
ATOM 2918 C C . PHE A 1 381 ? -10.672 19.297 25.594 1 98.06 381 PHE A C 1
ATOM 2920 O O . PHE A 1 381 ? -9.906 18.484 25.062 1 98.06 381 PHE A O 1
ATOM 2927 N N . PRO A 1 382 ? -11.633 18.938 26.531 1 97 382 PRO A N 1
ATOM 2928 C CA . PRO A 1 382 ? -11.883 17.516 26.688 1 97 382 PRO A CA 1
ATOM 2929 C C . PRO A 1 382 ? -12.344 16.844 25.391 1 97 382 PRO A C 1
ATOM 2931 O O . PRO A 1 382 ? -13.148 17.422 24.656 1 97 382 PRO A O 1
ATOM 2934 N N . ARG A 1 383 ? -11.812 15.656 25.172 1 95.19 383 ARG A N 1
ATOM 2935 C CA . ARG A 1 383 ? -12.047 14.945 23.922 1 95.19 383 ARG A CA 1
ATOM 2936 C C . ARG A 1 383 ? -13.539 14.781 23.656 1 95.19 383 ARG A C 1
ATOM 2938 O O . ARG A 1 383 ? -13.969 14.797 22.5 1 95.19 383 ARG A O 1
ATOM 2945 N N . GLY A 1 384 ? -14.297 14.578 24.688 1 94.81 384 GLY A N 1
ATOM 2946 C CA . GLY A 1 384 ? -15.734 14.344 24.594 1 94.81 384 GLY A CA 1
ATOM 2947 C C . GLY A 1 384 ? -16.469 15.5 23.938 1 94.81 384 GLY A C 1
ATOM 2948 O O . GLY A 1 384 ? -17.578 15.328 23.438 1 94.81 384 GLY A O 1
ATOM 2949 N N . ARG A 1 385 ? -15.812 16.75 23.875 1 96.69 385 ARG A N 1
ATOM 2950 C CA . ARG A 1 385 ? -16.453 17.922 23.297 1 96.69 385 ARG A CA 1
ATOM 2951 C C . ARG A 1 385 ? -16.422 17.859 21.766 1 96.69 385 ARG A C 1
ATOM 2953 O O . ARG A 1 385 ? -17.188 18.562 21.109 1 96.69 385 ARG A O 1
ATOM 2960 N N . LYS A 1 386 ? -15.57 17.109 21.172 1 95.06 386 LYS A N 1
ATOM 2961 C CA . LYS A 1 386 ? -15.469 16.922 19.719 1 95.06 386 LYS A CA 1
ATOM 2962 C C . LYS A 1 386 ? -15.352 18.266 19 1 95.06 386 LYS A C 1
ATOM 2964 O O . LYS A 1 386 ? -16.078 18.516 18.047 1 95.06 386 LYS A O 1
ATOM 2969 N N . VAL A 1 387 ? -14.414 19.078 19.484 1 97.94 387 VAL A N 1
ATOM 2970 C CA . VAL A 1 387 ? -14.289 20.453 19.047 1 97.94 387 VAL A CA 1
ATOM 2971 C C . VAL A 1 387 ? -13.867 20.5 17.578 1 97.94 387 VAL A C 1
ATOM 2973 O O . VAL A 1 387 ? -14.5 21.172 16.766 1 97.94 387 VAL A O 1
ATOM 2976 N N . VAL A 1 388 ? -12.836 19.797 17.234 1 97.38 388 VAL A N 1
ATOM 2977 C CA . VAL A 1 388 ? -12.32 19.891 15.883 1 97.38 388 VAL A CA 1
ATOM 2978 C C . VAL A 1 388 ? -13.32 19.281 14.898 1 97.38 388 VAL A C 1
ATOM 2980 O O . VAL A 1 388 ? -13.461 19.75 13.773 1 97.38 388 VAL A O 1
ATOM 2983 N N . GLU A 1 389 ? -14.07 18.234 15.305 1 95.94 389 GLU A N 1
ATOM 2984 C CA . GLU A 1 389 ? -15.102 17.641 14.453 1 95.94 389 GLU A CA 1
ATOM 2985 C C . GLU A 1 389 ? -16.203 18.641 14.148 1 95.94 389 GLU A C 1
ATOM 2987 O O . GLU A 1 389 ? -16.625 18.781 13 1 95.94 389 GLU A O 1
ATOM 2992 N N . GLY A 1 390 ? -16.688 19.328 15.195 1 96.94 390 GLY A N 1
ATOM 2993 C CA . GLY A 1 390 ? -17.703 20.344 15.016 1 96.94 390 GLY A CA 1
ATOM 2994 C C . GLY A 1 390 ? -17.25 21.5 14.148 1 96.94 390 GLY A C 1
ATOM 2995 O O . GLY A 1 390 ? -18 21.969 13.281 1 96.94 390 GLY A O 1
ATOM 2996 N N . LEU A 1 391 ? -16.031 21.938 14.414 1 97.94 391 LEU A N 1
ATOM 2997 C CA . LEU A 1 391 ? -15.477 23.047 13.648 1 97.94 391 LEU A CA 1
ATOM 2998 C C . LEU A 1 391 ? -15.344 22.688 12.172 1 97.94 391 LEU A C 1
ATOM 3000 O O . LEU A 1 391 ? -15.703 23.469 11.297 1 97.94 391 LEU A O 1
ATOM 3004 N N . LEU A 1 392 ? -14.859 21.5 11.867 1 97.38 392 LEU A N 1
ATOM 3005 C CA . LEU A 1 392 ? -14.664 21.094 10.484 1 97.38 392 LEU A CA 1
ATOM 3006 C C . LEU A 1 392 ? -16 20.938 9.766 1 97.38 392 LEU A C 1
ATOM 3008 O O . LEU A 1 392 ? -16.109 21.188 8.57 1 97.38 392 LEU A O 1
ATOM 3012 N N . SER A 1 393 ? -17 20.438 10.516 1 96.5 393 SER A N 1
ATOM 3013 C CA . SER A 1 393 ? -18.344 20.375 9.938 1 96.5 393 SER A CA 1
ATOM 3014 C C . SER A 1 393 ? -18.844 21.75 9.539 1 96.5 393 SER A C 1
ATOM 3016 O O . SER A 1 393 ? -19.406 21.922 8.461 1 96.5 393 SER A O 1
ATOM 3018 N N . GLU A 1 394 ? -18.609 22.75 10.398 1 97.06 394 GLU A N 1
ATOM 3019 C CA . GLU A 1 394 ? -18.984 24.125 10.117 1 97.06 394 GLU A CA 1
ATOM 3020 C C . GLU A 1 394 ? -18.25 24.656 8.898 1 97.06 394 GLU A C 1
ATOM 3022 O O . GLU A 1 394 ? -18.844 25.281 8.016 1 97.06 394 GLU A O 1
ATOM 3027 N N . LEU A 1 395 ? -16.984 24.453 8.852 1 98.44 395 LEU A N 1
ATOM 3028 C CA . LEU A 1 395 ? -16.156 24.938 7.758 1 98.44 395 LEU A CA 1
ATOM 3029 C C . LEU A 1 395 ? -16.547 24.281 6.441 1 98.44 395 LEU A C 1
ATOM 3031 O O . LEU A 1 395 ? -16.625 24.938 5.41 1 98.44 395 LEU A O 1
ATOM 3035 N N . PHE A 1 396 ? -16.812 23 6.496 1 97.94 396 PHE A N 1
ATOM 3036 C CA . PHE A 1 396 ? -17.234 22.25 5.312 1 97.94 396 PHE A CA 1
ATOM 3037 C C . PHE A 1 396 ? -18.547 22.797 4.762 1 97.94 396 PHE A C 1
ATOM 3039 O O . PHE A 1 396 ? -18.703 22.938 3.547 1 97.94 396 PHE A O 1
ATOM 3046 N N . ALA A 1 397 ? -19.438 23.062 5.641 1 96.94 397 ALA A N 1
ATOM 3047 C CA . ALA A 1 397 ? -20.719 23.641 5.246 1 96.94 397 ALA A CA 1
ATOM 3048 C C . ALA A 1 397 ? -20.531 24.984 4.551 1 96.94 397 ALA A C 1
ATOM 3050 O O . ALA A 1 397 ? -21.297 25.344 3.664 1 96.94 397 ALA A O 1
ATOM 3051 N N . GLN A 1 398 ? -19.453 25.625 4.902 1 97.75 398 GLN A N 1
ATOM 3052 C CA . GLN A 1 398 ? -19.188 26.953 4.332 1 97.75 398 GLN A CA 1
ATOM 3053 C C . GLN A 1 398 ? -18.281 26.828 3.1 1 97.75 398 GLN A C 1
ATOM 3055 O O . GLN A 1 398 ? -17.953 27.844 2.473 1 97.75 398 GLN A O 1
ATOM 3060 N N . GLY A 1 399 ? -17.875 25.641 2.781 1 98.38 399 GLY A N 1
ATOM 3061 C CA . GLY A 1 399 ? -17.141 25.422 1.542 1 98.38 399 GLY A CA 1
ATOM 3062 C C . GLY A 1 399 ? -15.633 25.422 1.73 1 98.38 399 GLY A C 1
ATOM 3063 O O . GLY A 1 399 ? -14.891 25.719 0.797 1 98.38 399 GLY A O 1
ATOM 3064 N N . LEU A 1 400 ? -15.188 25.188 2.959 1 98.88 400 LEU A N 1
ATOM 3065 C CA . LEU A 1 400 ? -13.758 25.062 3.229 1 98.88 400 LEU A CA 1
ATOM 3066 C C . LEU A 1 400 ? -13.43 23.656 3.742 1 98.88 400 LEU A C 1
ATOM 3068 O O . LEU A 1 400 ? -14.031 23.188 4.707 1 98.88 400 LEU A O 1
ATOM 3072 N N . ILE A 1 401 ? -12.461 23.016 3.074 1 98.69 401 ILE A N 1
ATOM 3073 C CA . ILE A 1 401 ? -12.039 21.688 3.471 1 98.69 401 ILE A CA 1
ATOM 3074 C C . ILE A 1 401 ? -10.688 21.75 4.18 1 98.69 401 ILE A C 1
ATOM 3076 O O . ILE A 1 401 ? -9.727 22.297 3.645 1 98.69 401 ILE A O 1
ATOM 3080 N N . LEU A 1 402 ? -10.633 21.25 5.344 1 98.5 402 LEU A N 1
ATOM 3081 C CA . LEU A 1 402 ? -9.383 21.125 6.09 1 98.5 402 LEU A CA 1
ATOM 3082 C C . LEU A 1 402 ? -9.242 19.734 6.703 1 98.5 402 LEU A C 1
ATOM 3084 O O . LEU A 1 402 ? -10.141 18.906 6.566 1 98.5 402 LEU A O 1
ATOM 3088 N N . TRP A 1 403 ? -8.078 19.453 7.277 1 97.69 403 TRP A N 1
ATOM 3089 C CA . TRP A 1 403 ? -7.758 18.141 7.812 1 97.69 403 TRP A CA 1
ATOM 3090 C C . TRP A 1 403 ? -7.629 18.188 9.336 1 97.69 403 TRP A C 1
ATOM 3092 O O . TRP A 1 403 ? -7 19.094 9.883 1 97.69 403 TRP A O 1
ATOM 3102 N N . PRO A 1 404 ? -8.234 17.203 10.023 1 95.69 404 PRO A N 1
ATOM 3103 C CA . PRO A 1 404 ? -8.219 17.219 11.484 1 95.69 404 PRO A CA 1
ATOM 3104 C C . PRO A 1 404 ? -7.121 16.344 12.07 1 95.69 404 PRO A C 1
ATOM 3106 O O . PRO A 1 404 ? -6.629 15.43 11.391 1 95.69 404 PRO A O 1
ATOM 3109 N N . ASN A 1 405 ? -6.82 16.578 13.242 1 94.19 405 ASN A N 1
ATOM 3110 C CA . ASN A 1 405 ? -6.137 15.648 14.133 1 94.19 405 ASN A CA 1
ATOM 3111 C C . ASN A 1 405 ? -6.523 15.875 15.586 1 94.19 405 ASN A C 1
ATOM 3113 O O . ASN A 1 405 ? -6.883 16.984 15.977 1 94.19 405 ASN A O 1
ATOM 3117 N N . THR A 1 406 ? -6.492 14.812 16.344 1 94.12 406 THR A N 1
ATOM 3118 C CA . THR A 1 406 ? -6.801 14.852 17.766 1 94.12 406 THR A CA 1
ATOM 3119 C C . THR A 1 406 ? -5.766 14.062 18.562 1 94.12 406 THR A C 1
ATOM 3121 O O . THR A 1 406 ? -4.98 13.305 18 1 94.12 406 THR A O 1
ATOM 3124 N N . GLY A 1 407 ? -5.656 14.273 19.781 1 92.38 407 GLY A N 1
ATOM 3125 C CA . GLY A 1 407 ? -4.941 13.406 20.703 1 92.38 407 GLY A CA 1
ATOM 3126 C C . GLY A 1 407 ? -3.5 13.828 20.922 1 92.38 407 GLY A C 1
ATOM 3127 O O . GLY A 1 407 ? -2.824 13.312 21.812 1 92.38 407 GLY A O 1
ATOM 3128 N N . HIS A 1 408 ? -2.986 14.812 20.219 1 91.94 408 HIS A N 1
ATOM 3129 C CA . HIS A 1 408 ? -1.575 15.18 20.234 1 91.94 408 HIS A CA 1
ATOM 3130 C C . HIS A 1 408 ? -1.179 15.789 21.578 1 91.94 408 HIS A C 1
ATOM 3132 O O . HIS A 1 408 ? 0.005 15.82 21.922 1 91.94 408 HIS A O 1
ATOM 3138 N N . ALA A 1 409 ? -2.15 16.359 22.312 1 93.12 409 ALA A N 1
ATOM 3139 C CA . ALA A 1 409 ? -1.812 17.125 23.516 1 93.12 409 ALA A CA 1
ATOM 3140 C C . ALA A 1 409 ? -1.365 16.188 24.641 1 93.12 409 ALA A C 1
ATOM 3142 O O . ALA A 1 409 ? -0.438 16.516 25.391 1 93.12 409 ALA A O 1
ATOM 3143 N N . ASP A 1 410 ? -2.047 15.023 24.781 1 89.81 410 ASP A N 1
ATOM 3144 C CA . ASP A 1 410 ? -1.708 14.141 25.906 1 89.81 410 ASP A CA 1
ATOM 3145 C C . ASP A 1 410 ? -2.082 12.695 25.594 1 89.81 410 ASP A C 1
ATOM 3147 O O . ASP A 1 410 ? -2.219 11.875 26.5 1 89.81 410 ASP A O 1
ATOM 3151 N N . GLY A 1 411 ? -2.266 12.422 24.297 1 86.94 411 GLY A N 1
ATOM 3152 C CA . GLY A 1 411 ? -2.631 11.07 23.906 1 86.94 411 GLY A CA 1
ATOM 3153 C C . GLY A 1 411 ? -4.129 10.875 23.766 1 86.94 411 GLY A C 1
ATOM 3154 O O . GLY A 1 411 ? -4.578 9.93 23.109 1 86.94 411 GLY 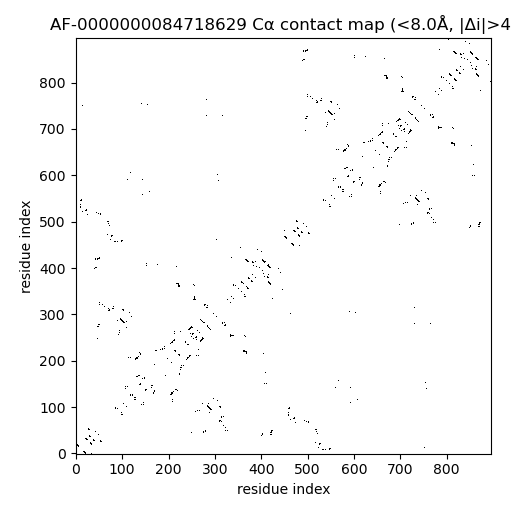A O 1
ATOM 3155 N N . THR A 1 412 ? -4.859 11.727 24.375 1 90.56 412 THR A N 1
ATOM 3156 C CA . THR A 1 412 ? -6.316 11.648 24.344 1 90.56 412 THR A CA 1
ATOM 3157 C C . THR A 1 412 ? -6.918 12.961 23.859 1 90.56 412 THR A C 1
ATOM 3159 O O . THR A 1 412 ? -7.734 12.977 22.938 1 90.56 412 THR A O 1
ATOM 3162 N N . ASN A 1 413 ? -6.438 13.953 24.516 1 94.88 413 ASN A N 1
ATOM 3163 C CA . ASN A 1 413 ? -6.969 15.281 24.203 1 94.88 413 ASN A CA 1
ATOM 3164 C C . ASN A 1 413 ? -6.082 16.016 23.203 1 94.88 413 ASN A C 1
ATOM 3166 O O . ASN A 1 413 ? -4.91 15.688 23.047 1 94.88 413 ASN A O 1
ATOM 3170 N N . GLY A 1 414 ? -6.688 17.047 22.656 1 95.94 414 GLY A N 1
ATOM 3171 C CA . GLY A 1 414 ? -6.02 17.875 21.672 1 95.94 414 GLY A CA 1
ATOM 3172 C C . GLY A 1 414 ? -6.809 18.031 20.391 1 95.94 414 GLY A C 1
ATOM 3173 O O . GLY A 1 414 ? -7.344 17.047 19.859 1 95.94 414 GLY A O 1
ATOM 3174 N N . ASP A 1 415 ? -7.004 19.25 19.938 1 97.5 415 ASP A N 1
ATOM 3175 C CA . ASP A 1 415 ? -7.719 19.562 18.719 1 97.5 415 ASP A CA 1
ATOM 3176 C C . ASP A 1 415 ? -6.848 20.391 17.766 1 97.5 415 ASP A C 1
ATOM 3178 O O . ASP A 1 415 ? -6.371 21.469 18.125 1 97.5 415 ASP A O 1
ATOM 3182 N N . LEU A 1 416 ? -6.598 19.812 16.609 1 96.69 416 LEU A N 1
ATOM 3183 C CA . LEU A 1 416 ? -5.766 20.453 15.594 1 96.69 416 LEU A CA 1
ATOM 3184 C C . LEU A 1 416 ? -6.48 20.469 14.242 1 96.69 416 LEU A C 1
ATOM 3186 O O . LEU A 1 416 ? -7.191 19.531 13.891 1 96.69 416 LEU A O 1
ATOM 3190 N N . VAL A 1 417 ? -6.27 21.562 13.523 1 97.88 417 VAL A N 1
ATOM 3191 C CA . VAL A 1 417 ? -6.637 21.625 12.109 1 97.88 417 VAL A CA 1
ATOM 3192 C C . VAL A 1 417 ? -5.387 21.844 11.266 1 97.88 417 VAL A C 1
ATOM 3194 O O . VAL A 1 417 ? -4.57 22.719 11.57 1 97.88 417 VAL A O 1
ATOM 3197 N N . MET A 1 418 ? -5.27 21.031 10.258 1 98.56 418 MET A N 1
ATOM 3198 C CA . MET A 1 418 ? -4.148 21.156 9.336 1 98.56 418 MET A CA 1
ATOM 3199 C C . MET A 1 418 ? -4.555 21.953 8.094 1 98.56 418 MET A C 1
ATOM 3201 O O . MET A 1 418 ? -5.641 21.734 7.547 1 98.56 418 MET A O 1
ATOM 3205 N N . ILE A 1 419 ? -3.676 22.812 7.672 1 98.81 419 ILE A N 1
ATOM 3206 C CA . ILE A 1 419 ? -3.797 23.562 6.426 1 98.81 419 ILE A CA 1
ATOM 3207 C C . ILE A 1 419 ? -2.666 23.172 5.477 1 98.81 419 ILE A C 1
ATOM 3209 O O . ILE A 1 419 ? -1.49 23.234 5.844 1 98.81 419 ILE A O 1
ATOM 3213 N N . GLY A 1 420 ? -2.926 22.703 4.398 1 98.69 420 GLY A N 1
ATOM 3214 C CA . GLY A 1 420 ? -1.998 22.281 3.355 1 98.69 420 GLY A CA 1
ATOM 3215 C C . GLY A 1 420 ? -2.633 22.234 1.978 1 98.69 420 GLY A C 1
ATOM 3216 O O . GLY A 1 420 ? -2.822 21.156 1.415 1 98.69 420 GLY A O 1
ATOM 3217 N N . PRO A 1 421 ? -3.029 23.391 1.424 1 98.88 421 PRO A N 1
ATOM 3218 C CA . PRO A 1 421 ? -3.691 23.438 0.119 1 98.88 421 PRO A CA 1
ATOM 3219 C C . PRO A 1 421 ? -2.785 22.984 -1.021 1 98.88 421 PRO A C 1
ATOM 3221 O O . PRO A 1 421 ? -1.573 22.828 -0.832 1 98.88 421 PRO A O 1
ATOM 3224 N N . PRO A 1 422 ? -3.404 22.719 -2.221 1 98.88 422 PRO A N 1
ATOM 3225 C CA . PRO A 1 422 ? -2.537 22.5 -3.381 1 98.88 422 PRO A CA 1
ATOM 3226 C C . PRO A 1 422 ? -1.479 23.594 -3.535 1 98.88 422 PRO A C 1
ATOM 3228 O O . PRO A 1 422 ? -1.751 24.766 -3.264 1 98.88 422 PRO A O 1
ATOM 3231 N N . LEU A 1 423 ? -0.301 23.172 -4.02 1 98.88 423 LEU A N 1
ATOM 3232 C CA . LEU A 1 423 ? 0.836 24.094 -4.059 1 98.88 423 LEU A CA 1
ATOM 3233 C C . LEU A 1 423 ? 0.593 25.219 -5.059 1 98.88 423 LEU A C 1
ATOM 3235 O O . LEU A 1 423 ? 1.29 26.234 -5.035 1 98.88 423 LEU A O 1
ATOM 3239 N N . VAL A 1 424 ? -0.448 25.125 -5.855 1 98.88 424 VAL A N 1
ATOM 3240 C CA . VAL A 1 424 ? -0.724 26.109 -6.902 1 98.88 424 VAL A CA 1
ATOM 3241 C C . VAL A 1 424 ? -1.566 27.25 -6.332 1 98.88 424 VAL A C 1
ATOM 3243 O O . VAL A 1 424 ? -1.913 28.188 -7.047 1 98.88 424 VAL A O 1
ATOM 3246 N N . ILE A 1 425 ? -1.899 27.188 -5.051 1 98.94 425 ILE A N 1
ATOM 3247 C CA . ILE A 1 425 ? -2.762 28.188 -4.445 1 98.94 425 ILE A CA 1
ATOM 3248 C C . ILE A 1 425 ? -2.133 29.578 -4.609 1 98.94 425 ILE A C 1
ATOM 3250 O O . ILE A 1 425 ? -0.914 29.734 -4.504 1 98.94 425 ILE A O 1
ATOM 3254 N N . THR A 1 426 ? -2.963 30.562 -4.824 1 98.88 426 THR A N 1
ATOM 3255 C CA . THR A 1 426 ? -2.508 31.938 -4.988 1 98.88 426 THR A CA 1
ATOM 3256 C C . THR A 1 426 ? -2.701 32.719 -3.699 1 98.88 426 THR A C 1
ATOM 3258 O O . THR A 1 426 ? -3.373 32.25 -2.773 1 98.88 426 THR A O 1
ATOM 3261 N N . GLU A 1 427 ? -2.07 33.938 -3.68 1 98.81 427 GLU A N 1
ATOM 3262 C CA . GLU A 1 427 ? -2.223 34.781 -2.506 1 98.81 427 GLU A CA 1
ATOM 3263 C C . GLU A 1 427 ? -3.686 35.156 -2.289 1 98.81 427 GLU A C 1
ATOM 3265 O O . GLU A 1 427 ? -4.156 35.219 -1.152 1 98.81 427 GLU A O 1
ATOM 3270 N N . SER A 1 428 ? -4.391 35.438 -3.375 1 98.88 428 SER A N 1
ATOM 3271 C CA . SER A 1 428 ? -5.809 35.75 -3.268 1 98.88 428 SER A CA 1
ATOM 3272 C C . SER A 1 428 ? -6.609 34.594 -2.699 1 98.88 428 SER A C 1
ATOM 3274 O O . SER A 1 428 ? -7.527 34.781 -1.901 1 98.88 428 SER A O 1
ATOM 3276 N N . GLU A 1 429 ? -6.293 33.406 -3.102 1 98.88 429 GLU A N 1
ATOM 3277 C CA . GLU A 1 429 ? -6.953 32.219 -2.592 1 98.88 429 GLU A CA 1
ATOM 3278 C C . GLU A 1 429 ? -6.566 31.953 -1.141 1 98.88 429 GLU A C 1
ATOM 3280 O O . GLU A 1 429 ? -7.383 31.453 -0.359 1 98.88 429 GLU A O 1
ATOM 3285 N N . VAL A 1 430 ? -5.363 32.312 -0.752 1 98.94 430 VAL A N 1
ATOM 3286 C CA . VAL A 1 430 ? -4.957 32.25 0.647 1 98.94 430 VAL A CA 1
ATOM 3287 C C . VAL A 1 430 ? -5.816 33.188 1.478 1 98.94 430 VAL A C 1
ATOM 3289 O O . VAL A 1 430 ? -6.262 32.844 2.572 1 98.94 430 VAL A O 1
ATOM 3292 N N . ASP A 1 431 ? -6.031 34.375 0.976 1 98.88 431 ASP A N 1
ATOM 3293 C CA . ASP A 1 431 ? -6.898 35.344 1.679 1 98.88 431 ASP A CA 1
ATOM 3294 C C . ASP A 1 431 ? -8.297 34.75 1.888 1 98.88 431 ASP A C 1
ATOM 3296 O O . ASP A 1 431 ? -8.859 34.844 2.977 1 98.88 431 ASP A O 1
ATOM 3300 N N . GLU A 1 432 ? -8.828 34.125 0.835 1 98.88 432 GLU A N 1
ATOM 3301 C CA . GLU A 1 432 ? -10.133 33.469 0.937 1 98.88 432 GLU A CA 1
ATOM 3302 C C . GLU A 1 432 ? -10.125 32.375 1.996 1 98.88 432 GLU A C 1
ATOM 3304 O O . GLU A 1 432 ? -11.047 32.281 2.811 1 98.88 432 GLU A O 1
ATOM 3309 N N . LEU A 1 433 ? -9.078 31.578 2.016 1 98.94 433 LEU A N 1
ATOM 3310 C CA . LEU A 1 433 ? -8.93 30.484 2.965 1 98.94 433 LEU A CA 1
ATOM 3311 C C . LEU A 1 433 ? -8.906 31.016 4.398 1 98.94 433 LEU A C 1
ATOM 3313 O O . LEU A 1 433 ? -9.656 30.531 5.25 1 98.94 433 LEU A O 1
ATOM 3317 N N . VAL A 1 434 ? -8.109 32 4.637 1 98.88 434 VAL A N 1
ATOM 3318 C CA . VAL A 1 434 ? -7.922 32.531 5.98 1 98.88 434 VAL A CA 1
ATOM 3319 C C . VAL A 1 434 ? -9.203 33.188 6.461 1 98.88 434 VAL A C 1
ATOM 3321 O O . VAL A 1 434 ? -9.586 33.062 7.625 1 98.88 434 VAL A O 1
ATOM 3324 N N . GLU A 1 435 ? -9.875 33.875 5.57 1 98.62 435 GLU A N 1
ATOM 3325 C CA . GLU A 1 435 ? -11.125 34.531 5.918 1 98.62 435 GLU A CA 1
ATOM 3326 C C . GLU A 1 435 ? -12.211 33.531 6.266 1 98.62 435 GLU A C 1
ATOM 3328 O O . GLU A 1 435 ? -12.938 33.688 7.25 1 98.62 435 GLU A O 1
ATOM 3333 N N . LEU A 1 436 ? -12.344 32.5 5.457 1 98.69 436 LEU A N 1
ATOM 3334 C CA . LEU A 1 436 ? -13.32 31.453 5.719 1 98.69 436 LEU A CA 1
ATOM 3335 C C . LEU A 1 436 ? -13.031 30.75 7.039 1 98.69 436 LEU A C 1
ATOM 3337 O O . LEU A 1 436 ? -13.945 30.453 7.805 1 98.69 436 LEU A O 1
ATOM 3341 N N . LEU A 1 437 ? -11.734 30.516 7.293 1 98.75 437 LEU A N 1
ATOM 3342 C CA . LEU A 1 437 ? -11.328 29.844 8.523 1 98.75 437 LEU A CA 1
ATOM 3343 C C . LEU A 1 437 ? -11.633 30.703 9.742 1 98.75 437 LEU A C 1
ATOM 3345 O O . LEU A 1 437 ? -12.18 30.219 10.734 1 98.75 437 LEU A O 1
ATOM 3349 N N . ALA A 1 438 ? -11.305 32 9.633 1 98.62 438 ALA A N 1
ATOM 3350 C CA . ALA A 1 438 ? -11.562 32.906 10.734 1 98.62 438 ALA A CA 1
ATOM 3351 C C . ALA A 1 438 ? -13.055 33.031 11.031 1 98.62 438 ALA A C 1
ATOM 3353 O O . ALA A 1 438 ? -13.469 32.969 12.195 1 98.62 438 ALA A O 1
ATOM 3354 N N . ARG A 1 439 ? -13.836 33.156 10 1 97.88 439 ARG A N 1
ATOM 3355 C CA . ARG A 1 439 ? -15.289 33.219 10.156 1 97.88 439 ARG A CA 1
ATOM 3356 C C . ARG A 1 439 ? -15.844 31.953 10.781 1 97.88 439 ARG A C 1
ATOM 3358 O O . ARG A 1 439 ? -16.703 32 11.656 1 97.88 439 ARG A O 1
ATOM 3365 N N . GLY A 1 440 ? -15.359 30.828 10.289 1 97.75 440 GLY A N 1
ATOM 3366 C CA . GLY A 1 440 ? -15.805 29.562 10.828 1 97.75 440 GLY A CA 1
ATOM 3367 C C . GLY A 1 440 ? -15.445 29.375 12.289 1 97.75 440 GLY A C 1
ATOM 3368 O O . GLY A 1 440 ? -16.25 28.875 13.078 1 97.75 440 GLY A O 1
ATOM 3369 N N . ILE A 1 441 ? -14.211 29.75 12.688 1 98 441 ILE A N 1
ATOM 3370 C CA . ILE A 1 441 ? -13.766 29.672 14.07 1 98 441 ILE A CA 1
ATOM 3371 C C . ILE A 1 441 ? -14.656 30.531 14.953 1 98 441 ILE A C 1
ATOM 3373 O O . ILE A 1 441 ? -15.156 30.078 15.984 1 98 441 ILE A O 1
ATOM 3377 N N . ASN A 1 442 ? -14.883 31.75 14.539 1 97 442 ASN A N 1
ATOM 3378 C CA . ASN A 1 442 ? -15.711 32.656 15.32 1 97 442 ASN A CA 1
ATOM 3379 C C . ASN A 1 442 ? -17.125 32.125 15.5 1 97 442 ASN A C 1
ATOM 3381 O O . ASN A 1 442 ? -17.641 32.125 16.625 1 97 442 ASN A O 1
ATOM 3385 N N . ARG A 1 443 ? -17.703 31.688 14.453 1 96.06 443 ARG A N 1
ATOM 3386 C CA . ARG A 1 443 ? -19.078 31.188 14.5 1 96.06 443 ARG A CA 1
ATOM 3387 C C . ARG A 1 443 ? -19.188 29.969 15.391 1 96.06 443 ARG A C 1
ATOM 3389 O O . ARG A 1 443 ? -20.141 29.844 16.172 1 96.06 443 ARG A O 1
ATOM 3396 N N . TYR A 1 444 ? -18.266 29.031 15.242 1 96.5 444 TYR A N 1
ATOM 3397 C CA . TYR A 1 444 ? -18.328 27.781 15.992 1 96.5 444 TYR A CA 1
ATOM 3398 C C . TYR A 1 444 ? -18.031 28.016 17.469 1 96.5 444 TYR A C 1
ATOM 3400 O O . TYR A 1 444 ? -18.734 27.484 18.328 1 96.5 444 TYR A O 1
ATOM 3408 N N . MET A 1 445 ? -17.031 28.828 17.797 1 94.62 445 MET A N 1
ATOM 3409 C CA . MET A 1 445 ? -16.594 29.031 19.172 1 94.62 445 MET A CA 1
ATOM 3410 C C . MET A 1 445 ? -17.609 29.844 19.953 1 94.62 445 MET A C 1
ATOM 3412 O O . MET A 1 445 ? -17.734 29.688 21.172 1 94.62 445 MET A O 1
ATOM 3416 N N . GLU A 1 446 ? -18.328 30.656 19.297 1 91.38 446 GLU A N 1
ATOM 3417 C CA . GLU A 1 446 ? -19.391 31.422 19.953 1 91.38 446 GLU A CA 1
ATOM 3418 C C . GLU A 1 446 ? -20.5 30.5 20.438 1 91.38 446 GLU A C 1
ATOM 3420 O O . GLU A 1 446 ? -21.203 30.812 21.406 1 91.38 446 GLU A O 1
ATOM 3425 N N . ARG A 1 447 ? -20.703 29.359 19.797 1 90.44 447 ARG A N 1
ATOM 3426 C CA . ARG A 1 447 ? -21.781 28.422 20.125 1 90.44 447 ARG A CA 1
ATOM 3427 C C . ARG A 1 447 ? -21.281 27.328 21.062 1 90.44 447 ARG A C 1
ATOM 3429 O O . ARG A 1 447 ? -22.078 26.516 21.562 1 90.44 447 ARG A O 1
ATOM 3436 N N . LEU A 1 448 ? -19.984 27.281 21.188 1 86.25 448 LEU A N 1
ATOM 3437 C CA . LEU A 1 448 ? -19.406 26.219 22 1 86.25 448 LEU A CA 1
ATOM 3438 C C . LEU A 1 448 ? -19.703 26.422 23.484 1 86.25 448 LEU A C 1
ATOM 3440 O O . LEU A 1 448 ? -19.781 25.453 24.25 1 86.25 448 LEU A O 1
ATOM 3444 N N . MET B 1 1 ? 18.328 4.762 -24.406 1 72.31 1 MET B N 1
ATOM 3445 C CA . MET B 1 1 ? 18.984 3.539 -23.938 1 72.31 1 MET B CA 1
ATOM 3446 C C . MET B 1 1 ? 18.062 2.334 -24.109 1 72.31 1 MET B C 1
ATOM 3448 O O . MET B 1 1 ? 16.875 2.408 -23.812 1 72.31 1 MET B O 1
ATOM 3452 N N . ASN B 1 2 ? 18.578 1.241 -24.656 1 91.94 2 ASN B N 1
ATOM 3453 C CA . ASN B 1 2 ? 17.734 0.089 -24.969 1 91.94 2 ASN B CA 1
ATOM 3454 C C . ASN B 1 2 ? 17.766 -0.949 -23.844 1 91.94 2 ASN B C 1
ATOM 3456 O O . ASN B 1 2 ? 16.906 -1.822 -23.781 1 91.94 2 ASN B O 1
ATOM 3460 N N . THR B 1 3 ? 18.812 -0.857 -23.078 1 94.56 3 THR B N 1
ATOM 3461 C CA . THR B 1 3 ? 19 -1.735 -21.938 1 94.56 3 THR B CA 1
ATOM 3462 C C . THR B 1 3 ? 19.656 -0.981 -20.781 1 94.56 3 THR B C 1
ATOM 3464 O O . THR B 1 3 ? 20.438 -0.047 -21 1 94.56 3 THR B O 1
ATOM 3467 N N . VAL B 1 4 ? 19.266 -1.353 -19.562 1 95.56 4 VAL B N 1
ATOM 3468 C CA . VAL B 1 4 ? 19.859 -0.755 -18.375 1 95.56 4 VAL B CA 1
ATOM 3469 C C . VAL B 1 4 ? 20.484 -1.845 -17.5 1 95.56 4 VAL B C 1
ATOM 3471 O O . VAL B 1 4 ? 19.891 -2.906 -17.297 1 95.56 4 VAL B O 1
ATOM 3474 N N . ARG B 1 5 ? 21.719 -1.606 -17.031 1 94.69 5 ARG B N 1
ATOM 3475 C CA . ARG B 1 5 ? 22.406 -2.508 -16.109 1 94.69 5 ARG B CA 1
ATOM 3476 C C . ARG B 1 5 ? 23.031 -1.734 -14.961 1 94.69 5 ARG B C 1
ATOM 3478 O O . ARG B 1 5 ? 23.578 -0.647 -15.164 1 94.69 5 ARG B O 1
ATOM 3485 N N . TYR B 1 6 ? 22.906 -2.273 -13.797 1 93.56 6 TYR B N 1
ATOM 3486 C CA . TYR B 1 6 ? 23.609 -1.67 -12.656 1 93.56 6 TYR B CA 1
ATOM 3487 C C . TYR B 1 6 ? 25.078 -1.484 -12.961 1 93.56 6 TYR B C 1
ATOM 3489 O O . TYR B 1 6 ? 25.734 -2.379 -13.516 1 93.56 6 TYR B O 1
ATOM 3497 N N . PRO B 1 7 ? 25.656 -0.372 -12.789 1 95 7 PRO B N 1
ATOM 3498 C CA . PRO B 1 7 ? 25.125 0.696 -11.938 1 95 7 PRO B CA 1
ATOM 3499 C C . PRO B 1 7 ? 24.5 1.834 -12.75 1 95 7 PRO B C 1
ATOM 3501 O O . PRO B 1 7 ? 24.359 2.951 -12.25 1 95 7 PRO B O 1
ATOM 3504 N N . ASP B 1 8 ? 24.172 1.518 -13.977 1 94.81 8 ASP B N 1
ATOM 3505 C CA . ASP B 1 8 ? 23.547 2.557 -14.789 1 94.81 8 ASP B CA 1
ATOM 3506 C C . ASP B 1 8 ? 22.234 3.039 -14.164 1 94.81 8 ASP B C 1
ATOM 3508 O O . ASP B 1 8 ? 21.562 2.283 -13.461 1 94.81 8 ASP B O 1
ATOM 3512 N N . GLY B 1 9 ? 21.984 4.34 -14.445 1 95.81 9 GLY B N 1
ATOM 3513 C CA . GLY B 1 9 ? 20.734 4.91 -14 1 95.81 9 GLY B CA 1
ATOM 3514 C C . GLY B 1 9 ? 20.656 5.102 -12.492 1 95.81 9 GLY B C 1
ATOM 3515 O O . GLY B 1 9 ? 21.688 5.105 -11.812 1 95.81 9 GLY B O 1
ATOM 3516 N N . ASN B 1 10 ? 19.406 5.359 -11.961 1 98.56 10 ASN B N 1
ATOM 3517 C CA . ASN B 1 10 ? 19.219 5.668 -10.547 1 98.56 10 ASN B CA 1
ATOM 3518 C C . ASN B 1 10 ? 18.156 4.789 -9.906 1 98.56 10 ASN B C 1
ATOM 3520 O O . ASN B 1 10 ? 17.891 4.891 -8.703 1 98.56 10 ASN B O 1
ATOM 3524 N N . VAL B 1 11 ? 17.594 3.889 -10.734 1 98.31 11 VAL B N 1
ATOM 3525 C CA . VAL B 1 11 ? 16.562 3.004 -10.203 1 98.31 11 VAL B CA 1
ATOM 3526 C C . VAL B 1 11 ? 17.188 1.969 -9.273 1 98.31 11 VAL B C 1
ATOM 3528 O O . VAL B 1 11 ? 18.25 1.414 -9.578 1 98.31 11 VAL B O 1
ATOM 3531 N N . LEU B 1 12 ? 16.609 1.794 -8.086 1 97.88 12 LEU B N 1
ATOM 3532 C CA . LEU B 1 12 ? 16.969 0.684 -7.215 1 97.88 12 LEU B CA 1
ATOM 3533 C C . LEU B 1 12 ? 16.484 -0.642 -7.785 1 97.88 12 LEU B C 1
ATOM 3535 O O . LEU B 1 12 ? 15.414 -1.129 -7.402 1 97.88 12 LEU B O 1
ATOM 3539 N N . LEU B 1 13 ? 17.297 -1.226 -8.602 1 93.44 13 LEU B N 1
ATOM 3540 C CA . LEU B 1 13 ? 16.938 -2.441 -9.32 1 93.44 13 LEU B CA 1
ATOM 3541 C C . LEU B 1 13 ? 16.812 -3.623 -8.367 1 93.44 13 LEU B C 1
ATOM 3543 O O . LEU B 1 13 ? 17.594 -3.734 -7.41 1 93.44 13 LEU B O 1
ATOM 3547 N N . ARG B 1 14 ? 15.891 -4.488 -8.555 1 86.25 14 ARG B N 1
ATOM 3548 C CA . ARG B 1 14 ? 15.656 -5.656 -7.719 1 86.25 14 ARG B CA 1
ATOM 3549 C C . ARG B 1 14 ? 16.766 -6.691 -7.895 1 86.25 14 ARG B C 1
ATOM 3551 O O . ARG B 1 14 ? 17.047 -7.457 -6.973 1 86.25 14 ARG B O 1
ATOM 3558 N N . ASN B 1 15 ? 17.172 -6.828 -9.117 1 90.56 15 ASN B N 1
ATOM 3559 C CA . ASN B 1 15 ? 18.281 -7.719 -9.453 1 90.56 15 ASN B CA 1
ATOM 3560 C C . ASN B 1 15 ? 19.453 -6.957 -10.07 1 90.56 15 ASN B C 1
ATOM 3562 O O . ASN B 1 15 ? 19.406 -6.609 -11.25 1 90.56 15 ASN B O 1
ATOM 3566 N N . LEU B 1 16 ? 20.531 -6.863 -9.367 1 93.81 16 LEU B N 1
ATOM 3567 C CA . LEU B 1 16 ? 21.641 -5.988 -9.742 1 93.81 16 LEU B CA 1
ATOM 3568 C C . LEU B 1 16 ? 22.547 -6.664 -10.773 1 93.81 16 LEU B C 1
ATOM 3570 O O . LEU B 1 16 ? 23.375 -6.012 -11.398 1 93.81 16 LEU B O 1
ATOM 3574 N N . ALA B 1 17 ? 22.344 -7.941 -11 1 90.88 17 ALA B N 1
ATOM 3575 C CA . ALA B 1 17 ? 23.203 -8.688 -11.922 1 90.88 17 ALA B CA 1
ATOM 3576 C C . ALA B 1 17 ? 22.562 -8.805 -13.297 1 90.88 17 ALA B C 1
ATOM 3578 O O . ALA B 1 17 ? 23.172 -9.305 -14.242 1 90.88 17 ALA B O 1
ATOM 3579 N N . ARG B 1 18 ? 21.406 -8.25 -13.406 1 92.44 18 ARG B N 1
ATOM 3580 C CA . ARG B 1 18 ? 20.641 -8.461 -14.625 1 92.44 18 ARG B CA 1
ATOM 3581 C C . ARG B 1 18 ? 20.703 -7.234 -15.531 1 92.44 18 ARG B C 1
ATOM 3583 O O . ARG B 1 18 ? 20.812 -6.105 -15.055 1 92.44 18 ARG B O 1
ATOM 3590 N N . ASP B 1 19 ? 20.594 -7.539 -16.844 1 94.62 19 ASP B N 1
ATOM 3591 C CA . ASP B 1 19 ? 20.297 -6.504 -17.828 1 94.62 19 ASP B CA 1
ATOM 3592 C C . ASP B 1 19 ? 18.797 -6.34 -18.031 1 94.62 19 ASP B C 1
ATOM 3594 O O . ASP B 1 19 ? 18.094 -7.305 -18.344 1 94.62 19 ASP B O 1
ATOM 3598 N N . PHE B 1 20 ? 18.359 -5.133 -17.906 1 96.81 20 PHE B N 1
ATOM 3599 C CA . PHE B 1 20 ? 16.922 -4.883 -18.047 1 96.81 20 PHE B CA 1
ATOM 3600 C C . PHE B 1 20 ? 16.609 -4.25 -19.391 1 96.81 20 PHE B C 1
ATOM 3602 O O . PHE B 1 20 ? 16.984 -3.104 -19.641 1 96.81 20 PHE B O 1
ATOM 3609 N N . PRO B 1 21 ? 15.914 -4.965 -20.25 1 98.06 21 PRO B N 1
ATOM 3610 C CA . PRO B 1 21 ? 15.414 -4.266 -21.438 1 98.06 21 PRO B CA 1
ATOM 3611 C C . PRO B 1 21 ? 14.453 -3.129 -21.094 1 98.06 21 PRO B C 1
ATOM 3613 O O . PRO B 1 21 ? 13.68 -3.24 -20.141 1 98.06 21 PRO B O 1
ATOM 3616 N N . VAL B 1 22 ? 14.508 -2.084 -21.797 1 98.5 22 VAL B N 1
ATOM 3617 C CA . VAL B 1 22 ? 13.562 -0.984 -21.641 1 98.5 22 VAL B CA 1
ATOM 3618 C C . VAL B 1 22 ? 12.289 -1.278 -22.422 1 98.5 22 VAL B C 1
ATOM 3620 O O . VAL B 1 22 ? 12.344 -1.516 -23.641 1 98.5 22 VAL B O 1
ATOM 3623 N N . ILE B 1 23 ? 11.188 -1.341 -21.781 1 98.75 23 ILE B N 1
ATOM 3624 C CA . ILE B 1 23 ? 9.914 -1.653 -22.422 1 98.75 23 ILE B CA 1
ATOM 3625 C C . ILE B 1 23 ? 9.492 -0.49 -23.312 1 98.75 23 ILE B C 1
ATOM 3627 O O . ILE B 1 23 ? 9.68 0.676 -22.953 1 98.75 23 ILE B O 1
ATOM 3631 N N . SER B 1 24 ? 8.953 -0.76 -24.453 1 98.62 24 SER B N 1
ATOM 3632 C CA . SER B 1 24 ? 8.406 0.247 -25.359 1 98.62 24 SER B CA 1
ATOM 3633 C C . SER B 1 24 ? 6.891 0.345 -25.234 1 98.62 24 SER B C 1
ATOM 3635 O O . SER B 1 24 ? 6.359 1.409 -24.906 1 98.62 24 SER B O 1
ATOM 3637 N N . HIS B 1 25 ? 6.238 -0.737 -25.5 1 98.75 25 HIS B N 1
ATOM 3638 C CA . HIS B 1 25 ? 4.781 -0.77 -25.438 1 98.75 25 HIS B CA 1
ATOM 3639 C C . HIS B 1 25 ? 4.27 -2.201 -25.328 1 98.75 25 HIS B C 1
ATOM 3641 O O . HIS B 1 25 ? 5.051 -3.152 -25.391 1 98.75 25 HIS B O 1
ATOM 3647 N N . GLY B 1 26 ? 2.994 -2.354 -24.969 1 98.69 26 GLY B N 1
ATOM 3648 C CA . GLY B 1 26 ? 2.303 -3.633 -24.969 1 98.69 26 GLY B CA 1
ATOM 3649 C C . GLY B 1 26 ? 1.003 -3.613 -25.75 1 98.69 26 GLY B C 1
ATOM 3650 O O . GLY B 1 26 ? 0.396 -2.557 -25.922 1 98.69 26 GLY B O 1
ATOM 3651 N N . GLN B 1 27 ? 0.604 -4.742 -26.219 1 98.56 27 GLN B N 1
ATOM 3652 C CA . GLN B 1 27 ? -0.639 -4.934 -26.953 1 98.56 27 GLN B CA 1
ATOM 3653 C C . GLN B 1 27 ? -1.213 -6.328 -26.719 1 98.56 27 GLN B C 1
ATOM 3655 O O . GLN B 1 27 ? -0.592 -7.328 -27.078 1 98.56 27 GLN B O 1
ATOM 3660 N N . GLY B 1 28 ? -2.439 -6.309 -26.172 1 98.5 28 GLY B N 1
ATOM 3661 C CA . GLY B 1 28 ? -3.006 -7.609 -25.859 1 98.5 28 GLY B CA 1
ATOM 3662 C C . GLY B 1 28 ? -2.168 -8.406 -24.875 1 98.5 28 GLY B C 1
ATOM 3663 O O . GLY B 1 28 ? -1.873 -7.938 -23.781 1 98.5 28 GLY B O 1
ATOM 3664 N N . VAL B 1 29 ? -1.685 -9.578 -25.359 1 98.88 29 VAL B N 1
ATOM 3665 C CA . VAL B 1 29 ? -0.908 -10.438 -24.484 1 98.88 29 VAL B CA 1
ATOM 3666 C C . VAL B 1 29 ? 0.578 -10.312 -24.812 1 98.88 29 VAL B C 1
ATOM 3668 O O . VAL B 1 29 ? 1.394 -11.109 -24.344 1 98.88 29 VAL B O 1
ATOM 3671 N N . TYR B 1 30 ? 0.952 -9.273 -25.578 1 98.94 30 TYR B N 1
ATOM 3672 C CA . TYR B 1 30 ? 2.338 -9.141 -26.016 1 98.94 30 TYR B CA 1
ATOM 3673 C C . TYR B 1 30 ? 2.951 -7.848 -25.484 1 98.94 30 TYR B C 1
ATOM 3675 O O . TYR B 1 30 ? 2.25 -6.848 -25.297 1 98.94 30 TYR B O 1
ATOM 3683 N N . LEU B 1 31 ? 4.203 -7.891 -25.219 1 98.88 31 LEU B N 1
ATOM 3684 C CA . LEU B 1 31 ? 5.051 -6.754 -24.875 1 98.88 31 LEU B CA 1
ATOM 3685 C C . LEU B 1 31 ? 6.18 -6.59 -25.891 1 98.88 31 LEU B C 1
ATOM 3687 O O . LEU B 1 31 ? 6.625 -7.566 -26.484 1 98.88 31 LEU B O 1
ATOM 3691 N N . PHE B 1 32 ? 6.617 -5.387 -26.016 1 98.81 32 PHE B N 1
ATOM 3692 C CA . PHE B 1 32 ? 7.699 -5.055 -26.938 1 98.81 32 PHE B CA 1
ATOM 3693 C C . PHE B 1 32 ? 8.719 -4.141 -26.266 1 98.81 32 PHE B C 1
ATOM 3695 O O . PHE B 1 32 ? 8.352 -3.143 -25.641 1 98.81 32 PHE B O 1
ATOM 3702 N N . ASP B 1 33 ? 10.008 -4.504 -26.344 1 98.5 33 ASP B N 1
ATOM 3703 C CA . ASP B 1 33 ? 11.031 -3.625 -25.797 1 98.5 33 ASP B CA 1
ATOM 3704 C C . ASP B 1 33 ? 11.492 -2.604 -26.844 1 98.5 33 ASP B C 1
ATOM 3706 O O . ASP B 1 33 ? 10.992 -2.588 -27.969 1 98.5 33 ASP B O 1
ATOM 3710 N N . LYS B 1 34 ? 12.398 -1.758 -26.547 1 98.06 34 LYS B N 1
ATOM 3711 C CA . LYS B 1 34 ? 12.805 -0.648 -27.406 1 98.06 34 LYS B CA 1
ATOM 3712 C C . LYS B 1 34 ? 13.672 -1.136 -28.562 1 98.06 34 LYS B C 1
ATOM 3714 O O . LYS B 1 34 ? 13.898 -0.403 -29.516 1 98.06 34 LYS B O 1
ATOM 3719 N N . GLN B 1 35 ? 14.07 -2.332 -28.469 1 97.62 35 GLN B N 1
ATOM 3720 C CA . GLN B 1 35 ? 14.82 -2.91 -29.578 1 97.62 35 GLN B CA 1
ATOM 3721 C C . GLN B 1 35 ? 13.883 -3.605 -30.562 1 97.62 35 GLN B C 1
ATOM 3723 O O . GLN B 1 35 ? 14.328 -4.102 -31.594 1 97.62 35 GLN B O 1
ATOM 3728 N N . GLY B 1 36 ? 12.664 -3.715 -30.234 1 97.81 36 GLY B N 1
ATOM 3729 C CA . GLY B 1 36 ? 11.672 -4.289 -31.125 1 97.81 36 GLY B CA 1
ATOM 3730 C C . GLY B 1 36 ? 11.406 -5.758 -30.859 1 97.81 36 GLY B C 1
ATOM 3731 O O . GLY B 1 36 ? 10.602 -6.387 -31.547 1 97.81 36 GLY B O 1
ATOM 3732 N N . LYS B 1 37 ? 12 -6.289 -29.891 1 98.19 37 LYS B N 1
ATOM 3733 C CA . LYS B 1 37 ? 11.758 -7.684 -29.531 1 98.19 37 LYS B CA 1
ATOM 3734 C C . LYS B 1 37 ? 10.367 -7.855 -28.922 1 98.19 37 LYS B C 1
ATOM 3736 O O . LYS B 1 37 ? 9.945 -7.043 -28.094 1 98.19 37 LYS B O 1
ATOM 3741 N N . ARG B 1 38 ? 9.734 -8.961 -29.359 1 98.69 38 ARG B N 1
ATOM 3742 C CA . ARG B 1 38 ? 8.406 -9.281 -28.859 1 98.69 38 ARG B CA 1
ATOM 3743 C C . ARG B 1 38 ? 8.477 -10.336 -27.766 1 98.69 38 ARG B C 1
ATOM 3745 O O . ARG B 1 38 ? 9.242 -11.289 -27.859 1 98.69 38 ARG B O 1
ATOM 3752 N N . TYR B 1 39 ? 7.664 -10.133 -26.719 1 98.81 39 TYR B N 1
ATOM 3753 C CA . TYR B 1 39 ? 7.523 -11.094 -25.641 1 98.81 39 TYR B CA 1
ATOM 3754 C C . TYR B 1 39 ? 6.062 -11.492 -25.453 1 98.81 39 TYR B C 1
ATOM 3756 O O . TYR B 1 39 ? 5.188 -10.625 -25.328 1 98.81 39 TYR B O 1
ATOM 3764 N N . LEU B 1 40 ? 5.824 -12.773 -25.469 1 98.94 40 LEU B N 1
ATOM 3765 C CA . LEU B 1 40 ? 4.527 -13.25 -25 1 98.94 40 LEU B CA 1
ATOM 3766 C C . LEU B 1 40 ? 4.445 -13.203 -23.469 1 98.94 40 LEU B C 1
ATOM 3768 O O . LEU B 1 40 ? 5.23 -13.859 -22.781 1 98.94 40 LEU B O 1
ATOM 3772 N N . ASP B 1 41 ? 3.562 -12.43 -23 1 98.88 41 ASP B N 1
ATOM 3773 C CA . ASP B 1 41 ? 3.377 -12.297 -21.562 1 98.88 41 ASP B CA 1
ATOM 3774 C C . ASP B 1 41 ? 2.59 -13.477 -21 1 98.88 41 ASP B C 1
ATOM 3776 O O . ASP B 1 41 ? 1.359 -13.438 -20.938 1 98.88 41 ASP B O 1
ATOM 3780 N N . GLY B 1 42 ? 3.295 -14.406 -20.438 1 98.88 42 GLY B N 1
ATOM 3781 C CA . GLY B 1 42 ? 2.66 -15.633 -19.984 1 98.88 42 GLY B CA 1
ATOM 3782 C C . GLY B 1 42 ? 2.268 -15.578 -18.516 1 98.88 42 GLY B C 1
ATOM 3783 O O . GLY B 1 42 ? 1.634 -16.5 -18 1 98.88 42 GLY B O 1
ATOM 3784 N N . SER B 1 43 ? 2.547 -14.453 -17.859 1 97.56 43 SER B N 1
ATOM 3785 C CA . SER B 1 43 ? 2.236 -14.445 -16.438 1 97.56 43 SER B CA 1
ATOM 3786 C C . SER B 1 43 ? 1.678 -13.094 -16 1 97.56 43 SER B C 1
ATOM 3788 O O . SER B 1 43 ? 1.085 -12.977 -14.93 1 97.56 43 SER B O 1
ATOM 3790 N N . GLY B 1 44 ? 1.912 -11.977 -16.812 1 96.31 44 GLY B N 1
ATOM 3791 C CA . GLY B 1 44 ? 1.475 -10.664 -16.359 1 96.31 44 GLY B CA 1
ATOM 3792 C C . GLY B 1 44 ? 2.164 -10.219 -15.078 1 96.31 44 GLY B C 1
ATOM 3793 O O . GLY B 1 44 ? 1.512 -9.742 -14.148 1 96.31 44 GLY B O 1
ATOM 3794 N N . GLY B 1 45 ? 3.484 -10.352 -15.016 1 96 45 GLY B N 1
ATOM 3795 C CA . GLY B 1 45 ? 4.141 -10.195 -13.727 1 96 45 GLY B CA 1
ATOM 3796 C C . GLY B 1 45 ? 3.744 -11.258 -12.727 1 96 45 GLY B C 1
ATOM 3797 O O . GLY B 1 45 ? 3.807 -12.453 -13.016 1 96 45 GLY B O 1
ATOM 3798 N N . ALA B 1 46 ? 3.406 -10.844 -11.57 1 96.38 46 ALA B N 1
ATOM 3799 C CA . ALA B 1 46 ? 2.875 -11.766 -10.57 1 96.38 46 ALA B CA 1
ATOM 3800 C C . ALA B 1 46 ? 1.372 -11.961 -10.75 1 96.38 46 ALA B C 1
ATOM 3802 O O . ALA B 1 46 ? 0.602 -11.805 -9.797 1 96.38 46 ALA B O 1
ATOM 3803 N N . LEU B 1 47 ? 1.003 -12.242 -11.984 1 98.38 47 LEU B N 1
ATOM 3804 C CA . LEU B 1 47 ? -0.367 -12.531 -12.391 1 98.38 47 LEU B CA 1
ATOM 3805 C C . LEU B 1 47 ? -1.271 -11.328 -12.156 1 98.38 47 LEU B C 1
ATOM 3807 O O . LEU B 1 47 ? -2.381 -11.469 -11.641 1 98.38 47 LEU B O 1
ATOM 3811 N N . VAL B 1 48 ? -0.866 -10.188 -12.68 1 98.5 48 VAL B N 1
ATOM 3812 C CA . VAL B 1 48 ? -1.522 -8.914 -12.422 1 98.5 48 VAL B CA 1
ATOM 3813 C C . VAL B 1 48 ? -2.412 -8.539 -13.609 1 98.5 48 VAL B C 1
ATOM 3815 O O . VAL B 1 48 ? -3.541 -8.078 -13.422 1 98.5 48 VAL B O 1
ATOM 3818 N N . VAL B 1 49 ? -1.921 -8.758 -14.875 1 98.81 49 VAL B N 1
ATOM 3819 C CA . VAL B 1 49 ? -2.557 -8.242 -16.078 1 98.81 49 VAL B CA 1
ATOM 3820 C C . VAL B 1 49 ? -3.773 -9.102 -16.438 1 98.81 49 VAL B C 1
ATOM 3822 O O . VAL B 1 49 ? -3.658 -10.312 -16.609 1 98.81 49 VAL B O 1
ATOM 3825 N N . SER B 1 50 ? -4.938 -8.445 -16.5 1 98.75 50 SER B N 1
ATOM 3826 C CA . SER B 1 50 ? -6.156 -9.203 -16.75 1 98.75 50 SER B CA 1
ATOM 3827 C C . SER B 1 50 ? -6.754 -8.852 -18.109 1 98.75 50 SER B C 1
ATOM 3829 O O . SER B 1 50 ? -6.965 -9.734 -18.953 1 98.75 50 SER B O 1
ATOM 3831 N N . VAL B 1 51 ? -6.828 -7.578 -18.469 1 98.88 51 VAL B N 1
ATOM 3832 C CA . VAL B 1 51 ? -7.578 -7.156 -19.641 1 98.88 51 VAL B CA 1
ATOM 3833 C C . VAL B 1 51 ? -6.617 -6.867 -20.797 1 98.88 51 VAL B C 1
ATOM 3835 O O . VAL B 1 51 ? -7.008 -6.281 -21.812 1 98.88 51 VAL B O 1
ATOM 3838 N N . GLY B 1 52 ? -5.352 -7.266 -20.641 1 98.81 52 GLY B N 1
ATOM 3839 C CA . GLY B 1 52 ? -4.352 -7.07 -21.688 1 98.81 52 GLY B CA 1
ATOM 3840 C C . GLY B 1 52 ? -3.664 -5.719 -21.609 1 98.81 52 GLY B C 1
ATOM 3841 O O . GLY B 1 52 ? -4.121 -4.824 -20.891 1 98.81 52 GLY B O 1
ATOM 3842 N N . HIS B 1 53 ? -2.564 -5.609 -22.312 1 98.81 53 HIS B N 1
ATOM 3843 C CA . HIS B 1 53 ? -1.788 -4.375 -22.375 1 98.81 53 HIS B CA 1
ATOM 3844 C C . HIS B 1 53 ? -2.357 -3.424 -23.422 1 98.81 53 HIS B C 1
ATOM 3846 O O . HIS B 1 53 ? -2.873 -3.863 -24.453 1 98.81 53 HIS B O 1
ATOM 3852 N N . GLY B 1 54 ? -2.213 -2.133 -23.109 1 98.44 54 GLY B N 1
ATOM 3853 C CA . GLY B 1 54 ? -2.598 -1.124 -24.078 1 98.44 54 GLY B CA 1
ATOM 3854 C C . GLY B 1 54 ? -4.09 -1.092 -24.344 1 98.44 54 GLY B C 1
ATOM 3855 O O . GLY B 1 54 ? -4.52 -0.752 -25.453 1 98.44 54 GLY B O 1
ATOM 3856 N N . ASN B 1 55 ? -4.938 -1.51 -23.438 1 98.75 55 ASN B N 1
ATOM 3857 C CA . ASN B 1 55 ? -6.391 -1.525 -23.594 1 98.75 55 ASN B CA 1
ATOM 3858 C C . ASN B 1 55 ? -6.973 -0.115 -23.578 1 98.75 55 ASN B C 1
ATOM 3860 O O . ASN B 1 55 ? -7.164 0.469 -22.516 1 98.75 55 ASN B O 1
ATOM 3864 N N . ARG B 1 56 ? -7.324 0.392 -24.688 1 98.62 56 ARG B N 1
ATOM 3865 C CA . ARG B 1 56 ? -7.77 1.773 -24.844 1 98.62 56 ARG B CA 1
ATOM 3866 C C . ARG B 1 56 ? -9.078 2.014 -24.109 1 98.62 56 ARG B C 1
ATOM 3868 O O . ARG B 1 56 ? -9.297 3.096 -23.562 1 98.62 56 ARG B O 1
ATOM 3875 N N . GLU B 1 57 ? -9.984 1.024 -24.109 1 98.62 57 GLU B N 1
ATOM 3876 C CA . GLU B 1 57 ? -11.266 1.161 -23.422 1 98.62 57 GLU B CA 1
ATOM 3877 C C . GLU B 1 57 ? -11.062 1.477 -21.938 1 98.62 57 GLU B C 1
ATOM 3879 O O . GLU B 1 57 ? -11.781 2.303 -21.375 1 98.62 57 GLU B O 1
ATOM 3884 N N . VAL B 1 58 ? -10.117 0.858 -21.328 1 98.88 58 VAL B N 1
ATOM 3885 C CA . VAL B 1 58 ? -9.828 1.044 -19.922 1 98.88 58 VAL B CA 1
ATOM 3886 C C . VAL B 1 58 ? -9.062 2.348 -19.719 1 98.88 58 VAL B C 1
ATOM 3888 O O . VAL B 1 58 ? -9.422 3.16 -18.859 1 98.88 58 VAL B O 1
ATOM 3891 N N . ALA B 1 59 ? -8.047 2.6 -20.547 1 98.88 59 ALA B N 1
ATOM 3892 C CA . ALA B 1 59 ? -7.18 3.77 -20.406 1 98.88 59 ALA B CA 1
ATOM 3893 C C . ALA B 1 59 ? -7.984 5.062 -20.547 1 98.88 59 ALA B C 1
ATOM 3895 O O . ALA B 1 59 ? -7.766 6.016 -19.797 1 98.88 59 ALA B O 1
ATOM 3896 N N . ASP B 1 60 ? -8.898 5.113 -21.469 1 98.88 60 ASP B N 1
ATOM 3897 C CA . ASP B 1 60 ? -9.68 6.32 -21.734 1 98.88 60 ASP B CA 1
ATOM 3898 C C . ASP B 1 60 ? -10.586 6.656 -20.547 1 98.88 60 ASP B C 1
ATOM 3900 O O . ASP B 1 60 ? -10.773 7.828 -20.219 1 98.88 60 ASP B O 1
ATOM 3904 N N . ARG B 1 61 ? -11.156 5.656 -19.938 1 98.81 61 ARG B N 1
ATOM 3905 C CA . ARG B 1 61 ? -12.039 5.871 -18.797 1 98.81 61 ARG B CA 1
ATOM 3906 C C . ARG B 1 61 ? -11.25 6.398 -17.594 1 98.81 61 ARG B C 1
ATOM 3908 O O . ARG B 1 61 ? -11.766 7.211 -16.812 1 98.81 61 ARG B O 1
ATOM 3915 N N . ILE B 1 62 ? -10.062 5.887 -17.406 1 98.94 62 ILE B N 1
ATOM 3916 C CA . ILE B 1 62 ? -9.195 6.391 -16.344 1 98.94 62 ILE B CA 1
ATOM 3917 C C . ILE B 1 62 ? -8.852 7.852 -16.609 1 98.94 62 ILE B C 1
ATOM 3919 O O . ILE B 1 62 ? -8.891 8.688 -15.703 1 98.94 62 ILE B O 1
ATOM 3923 N N . HIS B 1 63 ? -8.531 8.164 -17.875 1 98.94 63 HIS B N 1
ATOM 3924 C CA . HIS B 1 63 ? -8.18 9.523 -18.281 1 98.94 63 HIS B CA 1
ATOM 3925 C C . HIS B 1 63 ? -9.328 10.492 -17.984 1 98.94 63 HIS B C 1
ATOM 3927 O O . HIS B 1 63 ? -9.102 11.586 -17.469 1 98.94 63 HIS B O 1
ATOM 3933 N N . GLU B 1 64 ? -10.539 10.07 -18.297 1 98.81 64 GLU B N 1
ATOM 3934 C CA . GLU B 1 64 ? -11.719 10.891 -18.016 1 98.81 64 GLU B CA 1
ATOM 3935 C C . GLU B 1 64 ? -11.82 11.227 -16.531 1 98.81 64 GLU B C 1
ATOM 3937 O O . GLU B 1 64 ? -12.109 12.367 -16.172 1 98.81 64 GLU B O 1
ATOM 3942 N N . GLN B 1 65 ? -11.617 10.273 -15.695 1 98.88 65 GLN B N 1
ATOM 3943 C CA . GLN B 1 65 ? -11.703 10.492 -14.258 1 98.88 65 GLN B CA 1
ATOM 3944 C C . GLN B 1 65 ? -10.586 11.422 -13.781 1 98.88 65 GLN B C 1
ATOM 3946 O O . GLN B 1 65 ? -10.805 12.25 -12.891 1 98.88 65 GLN B O 1
ATOM 3951 N N . LEU B 1 66 ? -9.367 11.219 -14.344 1 98.88 66 LEU B N 1
ATOM 3952 C CA . LEU B 1 66 ? -8.242 12.078 -13.984 1 98.88 66 LEU B CA 1
ATOM 3953 C C . LEU B 1 66 ? -8.57 13.539 -14.258 1 98.88 66 LEU B C 1
ATOM 3955 O O . LEU B 1 66 ? -8.219 14.422 -13.461 1 98.88 66 LEU B O 1
ATOM 3959 N N . LEU B 1 67 ? -9.227 13.805 -15.352 1 98.75 67 LEU B N 1
ATOM 3960 C CA . LEU B 1 67 ? -9.578 15.172 -15.742 1 98.75 67 LEU B CA 1
ATOM 3961 C C . LEU B 1 67 ? -10.688 15.719 -14.852 1 98.75 67 LEU B C 1
ATOM 3963 O O . LEU B 1 67 ? -10.734 16.922 -14.586 1 98.75 67 LEU B O 1
ATOM 3967 N N . ARG B 1 68 ? -11.617 14.906 -14.391 1 98.44 68 ARG B N 1
ATOM 3968 C CA . ARG B 1 68 ? -12.703 15.336 -13.516 1 98.44 68 ARG B CA 1
ATOM 3969 C C . ARG B 1 68 ? -12.203 15.562 -12.086 1 98.44 68 ARG B C 1
ATOM 3971 O O . ARG B 1 68 ? -12.367 16.641 -11.539 1 98.44 68 ARG B O 1
ATOM 3978 N N . VAL B 1 69 ? -11.672 14.508 -11.492 1 98.44 69 VAL B N 1
ATOM 3979 C CA . VAL B 1 69 ? -11.07 14.547 -10.164 1 98.44 69 VAL B CA 1
ATOM 3980 C C . VAL B 1 69 ? -10.352 13.234 -9.875 1 98.44 69 VAL B C 1
ATOM 3982 O O . VAL B 1 69 ? -10.969 12.164 -9.883 1 98.44 69 VAL B O 1
ATOM 3985 N N . ALA B 1 70 ? -9.086 13.359 -9.633 1 98.62 70 ALA B N 1
ATOM 3986 C CA . ALA B 1 70 ? -8.281 12.164 -9.406 1 98.62 70 ALA B CA 1
ATOM 3987 C C . ALA B 1 70 ? -8.359 11.711 -7.949 1 98.62 70 ALA B C 1
ATOM 3989 O O . ALA B 1 70 ? -8.289 10.516 -7.656 1 98.62 70 ALA B O 1
ATOM 3990 N N . TYR B 1 71 ? -8.5 12.703 -7.07 1 98.44 71 TYR B N 1
ATOM 3991 C CA . TYR B 1 71 ? -8.383 12.406 -5.648 1 98.44 71 TYR B CA 1
ATOM 3992 C C . TYR B 1 71 ? -9.312 13.297 -4.828 1 98.44 71 TYR B C 1
ATOM 3994 O O . TYR B 1 71 ? -9.32 14.516 -5 1 98.44 71 TYR B O 1
ATOM 4002 N N . VAL B 1 72 ? -10.07 12.703 -4.008 1 97.44 72 VAL B N 1
ATOM 4003 C CA . VAL B 1 72 ? -10.703 13.289 -2.828 1 97.44 72 VAL B CA 1
ATOM 4004 C C . VAL B 1 72 ? -10.633 12.297 -1.667 1 97.44 72 VAL B C 1
ATOM 4006 O O . VAL B 1 72 ? -10.633 11.086 -1.878 1 97.44 72 VAL B O 1
ATOM 4009 N N . ASN B 1 73 ? -10.508 12.812 -0.522 1 95.06 73 ASN B N 1
ATOM 4010 C CA . ASN B 1 73 ? -10.469 11.93 0.642 1 95.06 73 ASN B CA 1
ATOM 4011 C C . ASN B 1 73 ? -11.844 11.359 0.957 1 95.06 73 ASN B C 1
ATOM 4013 O O . ASN B 1 73 ? -12.852 12.07 0.885 1 95.06 73 ASN B O 1
ATOM 4017 N N . GLY B 1 74 ? -11.859 10.125 1.325 1 93.12 74 GLY B N 1
ATOM 4018 C CA . GLY B 1 74 ? -13.094 9.406 1.586 1 93.12 74 GLY B CA 1
ATOM 4019 C C . GLY B 1 74 ? -13.805 9.867 2.84 1 93.12 74 GLY B C 1
ATOM 4020 O O . GLY B 1 74 ? -14.938 9.461 3.107 1 93.12 74 GLY B O 1
ATOM 4021 N N . THR B 1 75 ? -13.211 10.758 3.568 1 92.31 75 THR B N 1
ATOM 4022 C CA . THR B 1 75 ? -13.875 11.312 4.742 1 92.31 75 THR B CA 1
ATOM 4023 C C . THR B 1 75 ? -14.664 12.57 4.375 1 92.31 75 THR B C 1
ATOM 4025 O O . THR B 1 75 ? -15.484 13.039 5.16 1 92.31 75 THR B O 1
ATOM 4028 N N . HIS B 1 76 ? -14.477 13.062 3.137 1 95.12 76 HIS B N 1
ATOM 4029 C CA . HIS B 1 76 ? -15.141 14.297 2.746 1 95.12 76 HIS B CA 1
ATOM 4030 C C . HIS B 1 76 ? -16.172 14.055 1.653 1 95.12 76 HIS B C 1
ATOM 4032 O O . HIS B 1 76 ? -17.25 14.641 1.672 1 95.12 76 HIS B O 1
ATOM 4038 N N . PHE B 1 77 ? -15.805 13.203 0.713 1 97.31 77 PHE B N 1
ATOM 4039 C CA . PHE B 1 77 ? -16.656 12.992 -0.452 1 97.31 77 PHE B CA 1
ATOM 4040 C C . PHE B 1 77 ? -16.719 11.508 -0.812 1 97.31 77 PHE B C 1
ATOM 4042 O O . PHE B 1 77 ? -15.883 10.719 -0.358 1 97.31 77 PHE B O 1
ATOM 4049 N N . THR B 1 78 ? -17.719 11.109 -1.465 1 97.5 78 THR B N 1
ATOM 4050 C CA . THR B 1 78 ? -17.688 9.922 -2.314 1 97.5 78 THR B CA 1
ATOM 4051 C C . THR B 1 78 ? -17.734 10.312 -3.789 1 97.5 78 THR B C 1
ATOM 4053 O O . THR B 1 78 ? -17.672 11.5 -4.125 1 97.5 78 THR B O 1
ATOM 4056 N N . ALA B 1 79 ? -17.609 9.406 -4.668 1 98.25 79 ALA B N 1
ATOM 4057 C CA . ALA B 1 79 ? -17.641 9.625 -6.113 1 98.25 79 ALA B CA 1
ATOM 4058 C C . ALA B 1 79 ? -18.5 8.57 -6.809 1 98.25 79 ALA B C 1
ATOM 4060 O O . ALA B 1 79 ? -18.625 7.441 -6.324 1 98.25 79 ALA B O 1
ATOM 4061 N N . ASP B 1 80 ? -19.078 8.922 -7.961 1 98.44 80 ASP B N 1
ATOM 4062 C CA . ASP B 1 80 ? -19.922 7.992 -8.711 1 98.44 80 ASP B CA 1
ATOM 4063 C C . ASP B 1 80 ? -19.156 6.711 -9.047 1 98.44 80 ASP B C 1
ATOM 4065 O O . ASP B 1 80 ? -19.703 5.613 -8.922 1 98.44 80 ASP B O 1
ATOM 4069 N N . VAL B 1 81 ? -17.953 6.828 -9.414 1 98.75 81 VAL B N 1
ATOM 4070 C CA . VAL B 1 81 ? -17.172 5.668 -9.836 1 98.75 81 VAL B CA 1
ATOM 4071 C C . VAL B 1 81 ? -16.891 4.773 -8.625 1 98.75 81 VAL B C 1
ATOM 4073 O O . VAL B 1 81 ? -16.797 3.551 -8.766 1 98.75 81 VAL B O 1
ATOM 4076 N N . THR B 1 82 ? -16.688 5.379 -7.434 1 98.62 82 THR B N 1
ATOM 4077 C CA . THR B 1 82 ? -16.453 4.625 -6.211 1 98.62 82 THR B CA 1
ATOM 4078 C C . THR B 1 82 ? -17.703 3.85 -5.801 1 98.62 82 THR B C 1
ATOM 4080 O O . THR B 1 82 ? -17.625 2.662 -5.477 1 98.62 82 THR B O 1
ATOM 4083 N N . GLU B 1 83 ? -18.828 4.523 -5.848 1 98.56 83 GLU B N 1
ATOM 4084 C CA . GLU B 1 83 ? -20.109 3.891 -5.512 1 98.56 83 GLU B CA 1
ATOM 4085 C C . GLU B 1 83 ? -20.438 2.77 -6.492 1 98.56 83 GLU B C 1
ATOM 4087 O O . GLU B 1 83 ? -20.875 1.692 -6.086 1 98.56 83 GLU B O 1
ATOM 4092 N N . ALA B 1 84 ? -20.219 3.029 -7.758 1 98.81 84 ALA B N 1
ATOM 4093 C CA . ALA B 1 84 ? -20.531 2.055 -8.797 1 98.81 84 ALA B CA 1
ATOM 4094 C C . ALA B 1 84 ? -19.656 0.812 -8.672 1 98.81 84 ALA B C 1
ATOM 4096 O O . ALA B 1 84 ? -20.141 -0.314 -8.805 1 98.81 84 ALA B O 1
ATOM 4097 N N . LEU B 1 85 ? -18.375 1.012 -8.414 1 98.88 85 LEU B N 1
ATOM 4098 C CA . LEU B 1 85 ? -17.484 -0.126 -8.273 1 98.88 85 LEU B CA 1
ATOM 4099 C C . LEU B 1 85 ? -17.875 -0.981 -7.07 1 98.88 85 LEU B C 1
ATOM 4101 O O . LEU B 1 85 ? -17.891 -2.211 -7.164 1 98.88 85 LEU B O 1
ATOM 4105 N N . ALA B 1 86 ? -18.109 -0.32 -5.965 1 98.88 86 ALA B N 1
ATOM 4106 C CA . ALA B 1 86 ? -18.516 -1.044 -4.762 1 98.88 86 ALA B CA 1
ATOM 4107 C C . ALA B 1 86 ? -19.781 -1.863 -5.012 1 98.88 86 ALA B C 1
ATOM 4109 O O . ALA B 1 86 ? -19.859 -3.035 -4.629 1 98.88 86 ALA B O 1
ATOM 4110 N N . SER B 1 87 ? -20.75 -1.239 -5.652 1 98.75 87 SER B N 1
ATOM 4111 C CA . SER B 1 87 ? -22.016 -1.911 -5.922 1 98.75 87 SER B CA 1
ATOM 4112 C C . SER B 1 87 ? -21.828 -3.117 -6.836 1 98.75 87 SER B C 1
ATOM 4114 O O . SER B 1 87 ? -22.375 -4.188 -6.59 1 98.75 87 SER B O 1
ATOM 4116 N N . LYS B 1 88 ? -21.062 -2.957 -7.844 1 98.62 88 LYS B N 1
ATOM 4117 C CA . LYS B 1 88 ? -20.828 -4.039 -8.797 1 98.62 88 LYS B CA 1
ATOM 4118 C C . LYS B 1 88 ? -20.094 -5.203 -8.133 1 98.62 88 LYS B C 1
ATOM 4120 O O . LYS B 1 88 ? -20.438 -6.363 -8.359 1 98.62 88 LYS B O 1
ATOM 4125 N N . LEU B 1 89 ? -19.078 -4.926 -7.344 1 98.56 89 LEU B N 1
ATOM 4126 C CA . LEU B 1 89 ? -18.297 -5.961 -6.672 1 98.56 89 LEU B CA 1
ATOM 4127 C C . LEU B 1 89 ? -19.156 -6.723 -5.672 1 98.56 89 LEU B C 1
ATOM 4129 O O . LEU B 1 89 ? -19.109 -7.953 -5.609 1 98.56 89 LEU B O 1
ATOM 4133 N N . CYS B 1 90 ? -19.922 -5.984 -4.938 1 98.5 90 CYS B N 1
ATOM 4134 C CA . CYS B 1 90 ? -20.734 -6.613 -3.906 1 98.5 90 CYS B CA 1
ATOM 4135 C C . CYS B 1 90 ? -21.828 -7.469 -4.531 1 98.5 90 CYS B C 1
ATOM 4137 O O . CYS B 1 90 ? -22.219 -8.5 -3.975 1 98.5 90 CYS B O 1
ATOM 4139 N N . ALA B 1 91 ? -22.312 -7.07 -5.672 1 97.88 91 ALA B N 1
ATOM 4140 C CA . ALA B 1 91 ? -23.344 -7.844 -6.371 1 97.88 91 ALA B CA 1
ATOM 4141 C C . ALA B 1 91 ? -22.781 -9.188 -6.84 1 97.88 91 ALA B C 1
ATOM 4143 O O . ALA B 1 91 ? -23.516 -10.18 -6.902 1 97.88 91 ALA B O 1
ATOM 4144 N N . LEU B 1 92 ? -21.5 -9.25 -7.137 1 96.88 92 LEU B N 1
ATOM 4145 C CA . LEU B 1 92 ? -20.859 -10.461 -7.629 1 96.88 92 LEU B CA 1
ATOM 4146 C C . LEU B 1 92 ? -20.375 -11.328 -6.469 1 96.88 92 LEU B C 1
ATOM 4148 O O . LEU B 1 92 ? -20.156 -12.531 -6.633 1 96.88 92 LEU B O 1
ATOM 4152 N N . ALA B 1 93 ? -20.156 -10.766 -5.324 1 97.44 93 ALA B N 1
ATOM 4153 C CA . ALA B 1 93 ? -19.453 -11.398 -4.211 1 97.44 93 ALA B CA 1
ATOM 4154 C C . ALA B 1 93 ? -20.328 -12.477 -3.561 1 97.44 93 ALA B C 1
ATOM 4156 O O . ALA B 1 93 ? -21.547 -12.484 -3.734 1 97.44 93 ALA B O 1
ATOM 4157 N N . PRO B 1 94 ? -19.656 -13.438 -2.875 1 95.69 94 PRO B N 1
ATOM 4158 C CA . PRO B 1 94 ? -20.438 -14.367 -2.057 1 95.69 94 PRO B CA 1
ATOM 4159 C C . PRO B 1 94 ? -21.453 -13.656 -1.158 1 95.69 94 PRO B C 1
ATOM 4161 O O . PRO B 1 94 ? -21.219 -12.523 -0.735 1 95.69 94 PRO B O 1
ATOM 4164 N N . GLU B 1 95 ? -22.5 -14.336 -0.834 1 94.94 95 GLU B N 1
ATOM 4165 C CA . GLU B 1 95 ? -23.609 -13.773 -0.093 1 94.94 95 GLU B CA 1
ATOM 4166 C C . GLU B 1 95 ? -23.156 -13.156 1.226 1 94.94 95 GLU B C 1
ATOM 4168 O O . GLU B 1 95 ? -22.328 -13.742 1.932 1 94.94 95 GLU B O 1
ATOM 4173 N N . GLY B 1 96 ? -23.594 -11.961 1.476 1 96.38 96 GLY B N 1
ATOM 4174 C CA . GLY B 1 96 ? -23.344 -11.305 2.75 1 96.38 96 GLY B CA 1
ATOM 4175 C C . GLY B 1 96 ? -22.234 -10.273 2.684 1 96.38 96 GLY B C 1
ATOM 4176 O O . GLY B 1 96 ? -22.156 -9.398 3.545 1 96.38 96 GLY B O 1
ATOM 4177 N N . LEU B 1 97 ? -21.328 -10.438 1.737 1 98.31 97 LEU B N 1
ATOM 4178 C CA . LEU B 1 97 ? -20.281 -9.453 1.554 1 98.31 97 LEU B CA 1
ATOM 4179 C C . LEU B 1 97 ? -20.797 -8.227 0.813 1 98.31 97 LEU B C 1
ATOM 4181 O O . LEU B 1 97 ? -20.594 -8.086 -0.394 1 98.31 97 LEU B O 1
ATOM 4185 N N . ASP B 1 98 ? -21.359 -7.266 1.57 1 98.38 98 ASP B N 1
ATOM 4186 C CA . ASP B 1 98 ? -22.172 -6.203 0.971 1 98.38 98 ASP B CA 1
ATOM 4187 C C . ASP B 1 98 ? -21.469 -4.848 1.117 1 98.38 98 ASP B C 1
ATOM 4189 O O . ASP B 1 98 ? -22.047 -3.812 0.761 1 98.38 98 ASP B O 1
ATOM 4193 N N . ARG B 1 99 ? -20.297 -4.832 1.691 1 98.69 99 ARG B N 1
ATOM 4194 C CA . ARG B 1 99 ? -19.531 -3.596 1.87 1 98.69 99 ARG B CA 1
ATOM 4195 C C . ARG B 1 99 ? -18.125 -3.729 1.309 1 98.69 99 ARG B C 1
ATOM 4197 O O . ARG B 1 99 ? -17.469 -4.758 1.49 1 98.69 99 ARG B O 1
ATOM 4204 N N . ALA B 1 100 ? -17.719 -2.701 0.614 1 98.81 100 ALA B N 1
ATOM 4205 C CA . ALA B 1 100 ? -16.406 -2.76 -0.023 1 98.81 100 ALA B CA 1
ATOM 4206 C C . ALA B 1 100 ? -15.578 -1.511 0.292 1 98.81 100 ALA B C 1
ATOM 4208 O O . ALA B 1 100 ? -16.109 -0.4 0.317 1 98.81 100 ALA B O 1
ATOM 4209 N N . ALA B 1 101 ? -14.352 -1.651 0.608 1 98.69 101 ALA B N 1
ATOM 4210 C CA . ALA B 1 101 ? -13.352 -0.587 0.69 1 98.69 101 ALA B CA 1
ATOM 4211 C C . ALA B 1 101 ? -12.227 -0.81 -0.318 1 98.69 101 ALA B C 1
ATOM 4213 O O . ALA B 1 101 ? -11.953 -1.946 -0.711 1 98.69 101 ALA B O 1
ATOM 4214 N N . PHE B 1 102 ? -11.602 0.269 -0.682 1 98.75 102 PHE B N 1
ATOM 4215 C CA . PHE B 1 102 ? -10.609 0.19 -1.752 1 98.75 102 PHE B CA 1
ATOM 4216 C C . PHE B 1 102 ? -9.273 0.764 -1.299 1 98.75 102 PHE B C 1
ATOM 4218 O O . PHE B 1 102 ? -9.211 1.889 -0.797 1 98.75 102 PHE B O 1
ATOM 4225 N N . LEU B 1 103 ? -8.234 -0.022 -1.439 1 98.31 103 LEU B N 1
ATOM 4226 C CA . LEU B 1 103 ? -6.875 0.348 -1.073 1 98.31 103 LEU B CA 1
ATOM 4227 C C . LEU B 1 103 ? -5.926 0.166 -2.254 1 98.31 103 LEU B C 1
ATOM 4229 O O . LEU B 1 103 ? -6.367 -0.111 -3.373 1 98.31 103 LEU B O 1
ATOM 4233 N N . SER B 1 104 ? -4.578 0.217 -1.98 1 97.81 104 SER B N 1
ATOM 4234 C CA . SER B 1 104 ? -3.676 0.341 -3.121 1 97.81 104 SER B CA 1
ATOM 4235 C C . SER B 1 104 ? -2.887 -0.945 -3.346 1 97.81 104 SER B C 1
ATOM 4237 O O . SER B 1 104 ? -2.289 -1.137 -4.406 1 97.81 104 SER B O 1
ATOM 4239 N N . SER B 1 105 ? -2.842 -1.851 -2.361 1 98.25 105 SER B N 1
ATOM 4240 C CA . SER B 1 105 ? -2.01 -3.029 -2.578 1 98.25 105 SER B CA 1
ATOM 4241 C C . SER B 1 105 ? -2.574 -4.246 -1.849 1 98.25 105 SER B C 1
ATOM 4243 O O . SER B 1 105 ? -3.4 -4.105 -0.945 1 98.25 105 SER B O 1
ATOM 4245 N N . GLY B 1 106 ? -2.121 -5.406 -2.303 1 98.31 106 GLY B N 1
ATOM 4246 C CA . GLY B 1 106 ? -2.477 -6.641 -1.621 1 98.31 106 GLY B CA 1
ATOM 4247 C C . GLY B 1 106 ? -1.993 -6.691 -0.184 1 98.31 106 GLY B C 1
ATOM 4248 O O . GLY B 1 106 ? -2.701 -7.18 0.698 1 98.31 106 GLY B O 1
ATOM 4249 N N . SER B 1 107 ? -0.811 -6.172 0.087 1 98.38 107 SER B N 1
ATOM 4250 C CA . SER B 1 107 ? -0.27 -6.121 1.441 1 98.38 107 SER B CA 1
ATOM 4251 C C . SER B 1 107 ? -1.149 -5.277 2.355 1 98.38 107 SER B C 1
ATOM 4253 O O . SER B 1 107 ? -1.479 -5.691 3.469 1 98.38 107 SER B O 1
ATOM 4255 N N . GLU B 1 108 ? -1.584 -4.141 1.896 1 98.19 108 GLU B N 1
ATOM 4256 C CA . GLU B 1 108 ? -2.412 -3.23 2.684 1 98.19 108 GLU B CA 1
ATOM 4257 C C . GLU B 1 108 ? -3.771 -3.85 2.99 1 98.19 108 GLU B C 1
ATOM 4259 O O . GLU B 1 108 ? -4.258 -3.764 4.121 1 98.19 108 GLU B O 1
ATOM 4264 N N . VAL B 1 109 ? -4.328 -4.445 1.966 1 98.69 109 VAL B N 1
ATOM 4265 C CA . VAL B 1 109 ? -5.707 -4.883 2.145 1 98.69 109 VAL B CA 1
ATOM 4266 C C . VAL B 1 109 ? -5.742 -6.141 3.008 1 98.69 109 VAL B C 1
ATOM 4268 O O . VAL B 1 109 ? -6.684 -6.348 3.775 1 98.69 109 VAL B O 1
ATOM 4271 N N . THR B 1 110 ? -4.691 -6.977 2.922 1 98.69 110 THR B N 1
ATOM 4272 C CA . THR B 1 110 ? -4.605 -8.141 3.799 1 98.69 110 THR B CA 1
ATOM 4273 C C . THR B 1 110 ? -4.488 -7.707 5.258 1 98.69 110 THR B C 1
ATOM 4275 O O . THR B 1 110 ? -5.148 -8.266 6.133 1 98.69 110 THR B O 1
ATOM 4278 N N . GLU B 1 111 ? -3.684 -6.738 5.52 1 98.62 111 GLU B N 1
ATOM 4279 C CA . GLU B 1 111 ? -3.572 -6.242 6.887 1 98.62 111 GLU B CA 1
ATOM 4280 C C . GLU B 1 111 ? -4.863 -5.566 7.336 1 98.62 111 GLU B C 1
ATOM 4282 O O . GLU B 1 111 ? -5.238 -5.648 8.508 1 98.62 111 GLU B O 1
ATOM 4287 N N . ALA B 1 112 ? -5.527 -4.855 6.41 1 98.62 112 ALA B N 1
ATOM 4288 C CA . ALA B 1 112 ? -6.828 -4.27 6.73 1 98.62 112 ALA B CA 1
ATOM 4289 C C . ALA B 1 112 ? -7.836 -5.344 7.117 1 98.62 112 ALA B C 1
ATOM 4291 O O . ALA B 1 112 ? -8.633 -5.152 8.039 1 98.62 112 ALA B O 1
ATOM 4292 N N . ALA B 1 113 ? -7.789 -6.457 6.406 1 98.94 113 ALA B N 1
ATOM 4293 C CA . ALA B 1 113 ? -8.688 -7.566 6.707 1 98.94 113 ALA B CA 1
ATOM 4294 C C . ALA B 1 113 ? -8.445 -8.109 8.109 1 98.94 113 ALA B C 1
ATOM 4296 O O . ALA B 1 113 ? -9.391 -8.375 8.859 1 98.94 113 ALA B O 1
ATOM 4297 N N . VAL B 1 114 ? -7.223 -8.281 8.461 1 98.75 114 VAL B N 1
ATOM 4298 C CA . VAL B 1 114 ? -6.852 -8.766 9.789 1 98.75 114 VAL B CA 1
ATOM 4299 C C . VAL B 1 114 ? -7.297 -7.758 10.852 1 98.75 114 VAL B C 1
ATOM 4301 O O . VAL B 1 114 ? -7.836 -8.141 11.891 1 98.75 114 VAL B O 1
ATOM 4304 N N . LYS B 1 115 ? -7.055 -6.516 10.602 1 98.38 115 LYS B N 1
ATOM 4305 C CA . LYS B 1 115 ? -7.484 -5.465 11.516 1 98.38 115 LYS B CA 1
ATOM 4306 C C . LYS B 1 115 ? -9 -5.473 11.688 1 98.38 115 LYS B C 1
ATOM 4308 O O . LYS B 1 115 ? -9.508 -5.262 12.789 1 98.38 115 LYS B O 1
ATOM 4313 N N . PHE B 1 116 ? -9.727 -5.617 10.578 1 98.62 116 PHE B N 1
ATOM 4314 C CA . PHE B 1 116 ? -11.18 -5.676 10.641 1 98.62 116 PHE B CA 1
ATOM 4315 C C . PHE B 1 116 ? -11.641 -6.801 11.555 1 98.62 116 PHE B C 1
ATOM 4317 O O . PHE B 1 116 ? -12.484 -6.59 12.43 1 98.62 116 PHE B O 1
ATOM 4324 N N . ALA B 1 117 ? -11.023 -7.988 11.344 1 98.69 117 ALA B N 1
ATOM 4325 C CA . ALA B 1 117 ? -11.367 -9.141 12.164 1 98.69 117 ALA B CA 1
ATOM 4326 C C . ALA B 1 117 ? -11.055 -8.883 13.633 1 98.69 117 ALA B C 1
ATOM 4328 O O . ALA B 1 117 ? -11.891 -9.141 14.508 1 98.69 117 ALA B O 1
ATOM 4329 N N . ARG B 1 118 ? -9.914 -8.367 13.906 1 98.06 118 ARG B N 1
ATOM 4330 C CA . ARG B 1 118 ? -9.492 -8.078 15.273 1 98.06 118 ARG B CA 1
ATOM 4331 C C . ARG B 1 118 ? -10.438 -7.078 15.938 1 98.06 118 ARG B C 1
ATOM 4333 O O . ARG B 1 118 ? -10.867 -7.285 17.078 1 98.06 118 ARG B O 1
ATOM 4340 N N . GLN B 1 119 ? -10.711 -5.992 15.242 1 97.88 119 GLN B N 1
ATOM 4341 C CA . GLN B 1 119 ? -11.594 -4.973 15.797 1 97.88 119 GLN B CA 1
ATOM 4342 C C . GLN B 1 119 ? -12.969 -5.551 16.125 1 97.88 119 GLN B C 1
ATOM 4344 O O . GLN B 1 119 ? -13.578 -5.18 17.125 1 97.88 119 GLN B O 1
ATOM 4349 N N . LEU B 1 120 ? -13.453 -6.398 15.227 1 98.38 120 LEU B N 1
ATOM 4350 C CA . LEU B 1 120 ? -14.758 -7.016 15.453 1 98.38 120 LEU B CA 1
ATOM 4351 C C . LEU B 1 120 ? -14.781 -7.773 16.781 1 98.38 120 LEU B C 1
ATOM 4353 O O . LEU B 1 120 ? -15.758 -7.699 17.516 1 98.38 120 LEU B O 1
ATOM 4357 N N . TRP B 1 121 ? -13.719 -8.477 17.078 1 98.31 121 TRP B N 1
ATOM 4358 C CA . TRP B 1 121 ? -13.656 -9.242 18.328 1 98.31 121 TRP B CA 1
ATOM 4359 C C . TRP B 1 121 ? -13.586 -8.312 19.531 1 98.31 121 TRP B C 1
ATOM 4361 O O . TRP B 1 121 ? -14.156 -8.609 20.578 1 98.31 121 TRP B O 1
ATOM 4371 N N . VAL B 1 122 ? -12.852 -7.238 19.391 1 97.56 122 VAL B N 1
ATOM 4372 C CA . VAL B 1 122 ? -12.812 -6.258 20.469 1 97.56 122 VAL B CA 1
ATOM 4373 C C . VAL B 1 122 ? -14.219 -5.695 20.703 1 97.56 122 VAL B C 1
ATOM 4375 O O . VAL B 1 122 ? -14.656 -5.559 21.844 1 97.56 122 VAL B O 1
ATOM 4378 N N . GLU B 1 123 ? -14.945 -5.406 19.594 1 97 123 GLU B N 1
ATOM 4379 C CA . GLU B 1 123 ? -16.328 -4.926 19.672 1 97 123 GLU B CA 1
ATOM 4380 C C . GLU B 1 123 ? -17.219 -5.926 20.391 1 97 123 GLU B C 1
ATOM 4382 O O . GLU B 1 123 ? -18.125 -5.535 21.125 1 97 123 GL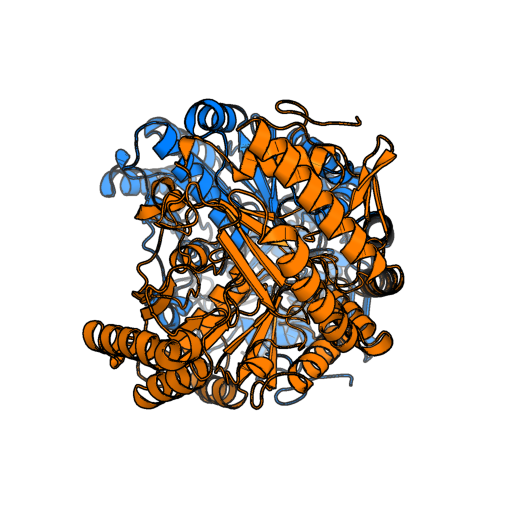U B O 1
ATOM 4387 N N . ARG B 1 124 ? -16.938 -7.191 20.234 1 97.75 124 ARG B N 1
ATOM 4388 C CA . ARG B 1 124 ? -17.766 -8.266 20.781 1 97.75 124 ARG B CA 1
ATOM 4389 C C . ARG B 1 124 ? -17.375 -8.586 22.219 1 97.75 124 ARG B C 1
ATOM 4391 O O . ARG B 1 124 ? -17.906 -9.523 22.812 1 97.75 124 ARG B O 1
ATOM 4398 N N . GLY B 1 125 ? -16.406 -7.879 22.797 1 97.62 125 GLY B N 1
ATOM 4399 C CA . GLY B 1 125 ? -15.992 -8.086 24.172 1 97.62 125 GLY B CA 1
ATOM 4400 C C . GLY B 1 125 ? -15.055 -9.266 24.344 1 97.62 125 GLY B C 1
ATOM 4401 O O . GLY B 1 125 ? -14.977 -9.859 25.422 1 97.62 125 GLY B O 1
ATOM 4402 N N . GLU B 1 126 ? -14.344 -9.648 23.297 1 98 126 GLU B N 1
ATOM 4403 C CA . GLU B 1 126 ? -13.383 -10.758 23.344 1 98 126 GLU B CA 1
ATOM 4404 C C . GLU B 1 126 ? -12.008 -10.305 22.875 1 98 126 GLU B C 1
ATOM 4406 O O . GLU B 1 126 ? -11.453 -10.883 21.938 1 98 126 GLU B O 1
ATOM 4411 N N . PRO B 1 127 ? -11.414 -9.359 23.531 1 96.88 127 PRO B N 1
ATOM 4412 C CA . PRO B 1 127 ? -10.156 -8.766 23.094 1 96.88 127 PRO B CA 1
ATOM 4413 C C . PRO B 1 127 ? -8.984 -9.75 23.156 1 96.88 127 PRO B C 1
ATOM 4415 O O . PRO B 1 127 ? -7.918 -9.477 22.609 1 96.88 127 PRO B O 1
ATOM 4418 N N . GLN B 1 128 ? -9.164 -10.898 23.812 1 97 128 GLN B N 1
ATOM 4419 C CA . GLN B 1 128 ? -8.109 -11.898 23.891 1 97 128 GLN B CA 1
ATOM 4420 C C . GLN B 1 128 ? -7.906 -12.578 22.531 1 97 128 GLN B C 1
ATOM 4422 O O . GLN B 1 128 ? -6.891 -13.242 22.312 1 97 128 GLN B O 1
ATOM 4427 N N . ARG B 1 129 ? -8.898 -12.469 21.594 1 97.88 129 ARG B N 1
ATOM 4428 C CA . ARG B 1 129 ? -8.773 -13.031 20.266 1 97.88 129 ARG B CA 1
ATOM 4429 C C . ARG B 1 129 ? -7.91 -12.141 19.375 1 97.88 129 ARG B C 1
ATOM 4431 O O . ARG B 1 129 ? -8.414 -11.188 18.781 1 97.88 129 ARG B O 1
ATOM 4438 N N . SER B 1 130 ? -6.668 -12.555 19.219 1 97.19 130 SER B N 1
ATOM 4439 C CA . SER B 1 130 ? -5.754 -11.688 18.484 1 97.19 130 SER B CA 1
ATOM 4440 C C . SER B 1 130 ? -4.887 -12.492 17.516 1 97.19 130 SER B C 1
ATOM 4442 O O . SER B 1 130 ? -4.262 -11.93 16.625 1 97.19 130 SER B O 1
ATOM 4444 N N . LYS B 1 131 ? -4.82 -13.773 17.625 1 98 131 LYS B N 1
ATOM 4445 C CA . LYS B 1 131 ? -3.959 -14.602 16.797 1 98 131 LYS B CA 1
ATOM 4446 C C . LYS B 1 131 ? -4.598 -14.852 15.43 1 98 131 LYS B C 1
ATOM 4448 O O . LYS B 1 131 ? -5.824 -14.945 15.32 1 98 131 LYS B O 1
ATOM 4453 N N . VAL B 1 132 ? -3.777 -14.938 14.445 1 98.56 132 VAL B N 1
ATOM 4454 C CA . VAL B 1 132 ? -4.219 -15.281 13.102 1 98.56 132 VAL B CA 1
ATOM 4455 C C . VAL B 1 132 ? -3.586 -16.609 12.68 1 98.56 132 VAL B C 1
ATOM 4457 O O . VAL B 1 132 ? -2.377 -16.797 12.82 1 98.56 132 VAL B O 1
ATOM 4460 N N . ILE B 1 133 ? -4.379 -17.531 12.227 1 98.69 133 ILE B N 1
ATOM 4461 C CA . ILE B 1 133 ? -3.879 -18.766 11.633 1 98.69 133 ILE B CA 1
ATOM 4462 C C . ILE B 1 133 ? -3.729 -18.578 10.125 1 98.69 133 ILE B C 1
ATOM 4464 O O . ILE B 1 133 ? -4.66 -18.141 9.445 1 98.69 133 ILE B O 1
ATOM 4468 N N . THR B 1 134 ? -2.566 -18.859 9.633 1 98.38 134 THR B N 1
ATOM 4469 C CA . THR B 1 134 ? -2.307 -18.859 8.203 1 98.38 134 THR B CA 1
ATOM 4470 C C . THR B 1 134 ? -1.771 -20.203 7.746 1 98.38 134 THR B C 1
ATOM 4472 O O . THR B 1 134 ? -1.479 -21.078 8.57 1 98.38 134 THR B O 1
ATOM 4475 N N . ARG B 1 135 ? -1.702 -20.438 6.441 1 97.44 135 ARG B N 1
ATOM 4476 C CA . ARG B 1 135 ? -1.245 -21.703 5.891 1 97.44 135 ARG B CA 1
ATOM 4477 C C . ARG B 1 135 ? 0.191 -21.609 5.391 1 97.44 135 ARG B C 1
ATOM 4479 O O . ARG B 1 135 ? 0.634 -20.531 4.977 1 97.44 135 ARG B O 1
ATOM 4486 N N . MET B 1 136 ? 0.86 -22.766 5.418 1 94.5 136 MET B N 1
ATOM 4487 C CA . MET B 1 136 ? 2.207 -22.891 4.871 1 94.5 136 MET B CA 1
ATOM 4488 C C . MET B 1 136 ? 2.309 -24.094 3.947 1 94.5 136 MET B C 1
ATOM 4490 O O . MET B 1 136 ? 1.999 -25.219 4.352 1 94.5 136 MET B O 1
ATOM 4494 N N . PRO B 1 137 ? 2.75 -23.891 2.67 1 94.56 137 PRO B N 1
ATOM 4495 C CA . PRO B 1 137 ? 3.131 -22.609 2.078 1 94.56 137 PRO B CA 1
ATOM 4496 C C . PRO B 1 137 ? 1.932 -21.688 1.832 1 94.56 137 PRO B C 1
ATOM 4498 O O . PRO B 1 137 ? 0.792 -22.156 1.786 1 94.56 137 PRO B O 1
ATOM 4501 N N . GLY B 1 138 ? 2.119 -20.406 1.723 1 95.5 138 GLY B N 1
ATOM 4502 C CA . GLY B 1 138 ? 1.18 -19.328 1.434 1 95.5 138 GLY B CA 1
ATOM 4503 C C . GLY B 1 138 ? 1.842 -17.969 1.308 1 95.5 138 GLY B C 1
ATOM 4504 O O . GLY B 1 138 ? 3.012 -17.812 1.665 1 95.5 138 GLY B O 1
ATOM 4505 N N . TYR B 1 139 ? 1.172 -17.047 0.714 1 96.5 139 TYR B N 1
ATOM 4506 C CA . TYR B 1 139 ? 1.688 -15.695 0.537 1 96.5 139 TYR B CA 1
ATOM 4507 C C . TYR B 1 139 ? 0.579 -14.664 0.698 1 96.5 139 TYR B C 1
ATOM 4509 O O . TYR B 1 139 ? -0.449 -14.742 0.02 1 96.5 139 TYR B O 1
ATOM 4517 N N . HIS B 1 140 ? 0.844 -13.656 1.577 1 98.25 140 HIS B N 1
ATOM 4518 C CA . HIS B 1 140 ? -0.205 -12.688 1.869 1 98.25 140 HIS B CA 1
ATOM 4519 C C . HIS B 1 140 ? 0.322 -11.258 1.767 1 98.25 140 HIS B C 1
ATOM 4521 O O . HIS B 1 140 ? -0.371 -10.305 2.137 1 98.25 140 HIS B O 1
ATOM 4527 N N . GLY B 1 141 ? 1.534 -11.086 1.301 1 97 141 GLY B N 1
ATOM 4528 C CA . GLY B 1 141 ? 2.037 -9.742 1.072 1 97 141 GLY B CA 1
ATOM 4529 C C . GLY B 1 141 ? 3.451 -9.539 1.58 1 97 141 GLY B C 1
ATOM 4530 O O . GLY B 1 141 ? 4.117 -10.5 1.978 1 97 141 GLY B O 1
ATOM 4531 N N . ASN B 1 142 ? 3.895 -8.242 1.502 1 96.44 142 ASN B N 1
ATOM 4532 C CA . ASN B 1 142 ? 5.309 -7.996 1.752 1 96.44 142 ASN B CA 1
ATOM 4533 C C . ASN B 1 142 ? 5.508 -6.863 2.76 1 96.44 142 ASN B C 1
ATOM 4535 O O . ASN B 1 142 ? 6.641 -6.445 3.012 1 96.44 142 ASN B O 1
ATOM 4539 N N . THR B 1 143 ? 4.43 -6.207 3.281 1 97.44 143 THR B N 1
ATOM 4540 C CA . THR B 1 143 ? 4.578 -5.457 4.523 1 97.44 143 THR B CA 1
ATOM 4541 C C . THR B 1 143 ? 4.852 -6.395 5.695 1 97.44 143 THR B C 1
ATOM 4543 O O . THR B 1 143 ? 4.617 -7.602 5.598 1 97.44 143 THR B O 1
ATOM 4546 N N . LEU B 1 144 ? 5.332 -5.867 6.734 1 97.38 144 LEU B N 1
ATOM 4547 C CA . LEU B 1 144 ? 5.957 -6.723 7.742 1 97.38 144 LEU B CA 1
ATOM 4548 C C . LEU B 1 144 ? 4.934 -7.672 8.359 1 97.38 144 LEU B C 1
ATOM 4550 O O . LEU B 1 144 ? 5.234 -8.844 8.602 1 97.38 144 LEU B O 1
ATOM 4554 N N . TYR B 1 145 ? 3.713 -7.23 8.609 1 97.62 145 TYR B N 1
ATOM 4555 C CA . TYR B 1 145 ? 2.729 -8.164 9.148 1 97.62 145 TYR B CA 1
ATOM 4556 C C . TYR B 1 145 ? 2.24 -9.125 8.07 1 97.62 145 TYR B C 1
ATOM 4558 O O . TYR B 1 145 ? 2.076 -10.32 8.32 1 97.62 145 TYR B O 1
ATOM 4566 N N . ALA B 1 146 ? 1.969 -8.617 6.879 1 97.94 146 ALA B N 1
ATOM 4567 C CA . ALA B 1 146 ? 1.579 -9.492 5.777 1 97.94 146 ALA B CA 1
ATOM 4568 C C . ALA B 1 146 ? 2.65 -10.547 5.508 1 97.94 146 ALA B C 1
ATOM 4570 O O . ALA B 1 146 ? 2.336 -11.703 5.238 1 97.94 146 ALA B O 1
ATOM 4571 N N . LEU B 1 147 ? 3.869 -10.102 5.586 1 96.88 147 LEU B N 1
ATOM 4572 C CA . LEU B 1 147 ? 4.996 -11.008 5.383 1 96.88 147 LEU B CA 1
ATOM 4573 C C . LEU B 1 147 ? 5.043 -12.062 6.48 1 96.88 147 LEU B C 1
ATOM 4575 O O . LEU B 1 147 ? 5.391 -13.219 6.223 1 96.88 147 LEU B O 1
ATOM 4579 N N . SER B 1 148 ? 4.699 -11.703 7.695 1 96.44 148 SER B N 1
ATOM 4580 C CA . SER B 1 148 ? 4.652 -12.641 8.812 1 96.44 148 SER B CA 1
ATOM 4581 C C . SER B 1 148 ? 3.676 -13.773 8.531 1 96.44 148 SER B C 1
ATOM 4583 O O . SER B 1 148 ? 3.873 -14.898 9 1 96.44 148 SER B O 1
ATOM 4585 N N . MET B 1 149 ? 2.664 -13.477 7.77 1 96.81 149 MET B N 1
ATOM 4586 C CA . MET B 1 149 ? 1.64 -14.469 7.453 1 96.81 149 MET B CA 1
ATOM 4587 C C . MET B 1 149 ? 2.021 -15.266 6.211 1 96.81 149 MET B C 1
ATOM 4589 O O . MET B 1 149 ? 1.268 -16.141 5.77 1 96.81 149 MET B O 1
ATOM 4593 N N . SER B 1 150 ? 3.266 -14.914 5.676 1 93 150 SER B N 1
ATOM 4594 C CA . SER B 1 150 ? 3.688 -15.531 4.426 1 93 150 SER B CA 1
ATOM 4595 C C . SER B 1 150 ? 4.805 -16.547 4.656 1 93 150 SER B C 1
ATOM 4597 O O . SER B 1 150 ? 5.664 -16.344 5.516 1 93 150 SER B O 1
ATOM 4599 N N . GLY B 1 151 ? 4.738 -17.703 4.066 1 77.75 151 GLY B N 1
ATOM 4600 C CA . GLY B 1 151 ? 5.77 -18.719 4.164 1 77.75 151 GLY B CA 1
ATOM 4601 C C . GLY B 1 151 ? 7.012 -18.391 3.361 1 77.75 151 GLY B C 1
ATOM 4602 O O . GLY B 1 151 ? 7.285 -19.031 2.338 1 77.75 151 GLY B O 1
ATOM 4603 N N . ARG B 1 152 ? 7.777 -17.438 3.785 1 76.62 152 ARG B N 1
ATOM 4604 C CA . ARG B 1 152 ? 9 -17.031 3.1 1 76.62 152 ARG B CA 1
ATOM 4605 C C . ARG B 1 152 ? 10.203 -17.109 4.035 1 76.62 152 ARG B C 1
ATOM 4607 O O . ARG B 1 152 ? 10.68 -16.094 4.531 1 76.62 152 ARG B O 1
ATOM 4614 N N . PRO B 1 153 ? 10.68 -18.297 4.133 1 76.38 153 PRO B N 1
ATOM 4615 C CA . PRO B 1 153 ? 11.758 -18.484 5.113 1 76.38 153 PRO B CA 1
ATOM 4616 C C . PRO B 1 153 ? 13 -17.656 4.793 1 76.38 153 PRO B C 1
ATOM 4618 O O . PRO B 1 153 ? 13.734 -17.266 5.703 1 76.38 153 PRO B O 1
ATOM 4621 N N . HIS B 1 154 ? 13.18 -17.406 3.543 1 78.56 154 HIS B N 1
ATOM 4622 C CA . HIS B 1 154 ? 14.383 -16.672 3.164 1 78.56 154 HIS B CA 1
ATOM 4623 C C . HIS B 1 154 ? 14.359 -15.242 3.713 1 78.56 154 HIS B C 1
ATOM 4625 O O . HIS B 1 154 ? 15.406 -14.664 3.992 1 78.56 154 HIS B O 1
ATOM 4631 N N . TYR B 1 155 ? 13.211 -14.711 3.953 1 83.06 155 TYR B N 1
ATOM 4632 C CA . TYR B 1 155 ? 13.102 -13.359 4.48 1 83.06 155 TYR B CA 1
ATOM 4633 C C . TYR B 1 155 ? 13.375 -13.328 5.98 1 83.06 155 TYR B C 1
ATOM 4635 O O . TYR B 1 155 ? 13.68 -12.281 6.543 1 83.06 155 TYR B O 1
ATOM 4643 N N . LYS B 1 156 ? 13.266 -14.438 6.625 1 82.69 156 LYS B N 1
ATOM 4644 C CA . LYS B 1 156 ? 13.469 -14.5 8.07 1 82.69 156 LYS B CA 1
ATOM 4645 C C . LYS B 1 156 ? 14.914 -14.18 8.438 1 82.69 156 LYS B C 1
ATOM 4647 O O . LYS B 1 156 ? 15.18 -13.656 9.523 1 82.69 156 LYS B O 1
ATOM 4652 N N . LYS B 1 157 ? 15.734 -14.516 7.508 1 84.5 157 LYS B N 1
ATOM 4653 C CA . LYS B 1 157 ? 17.141 -14.203 7.746 1 84.5 157 LYS B CA 1
ATOM 4654 C C . LYS B 1 157 ? 17.344 -12.711 7.98 1 84.5 157 LYS B C 1
ATOM 4656 O O . LYS B 1 157 ? 18.109 -12.312 8.852 1 84.5 157 LYS B O 1
ATOM 4661 N N . PHE B 1 158 ? 16.625 -11.914 7.277 1 91.5 158 PHE B N 1
ATOM 4662 C CA . PHE B 1 158 ? 16.859 -10.477 7.32 1 91.5 158 PHE B CA 1
ATOM 4663 C C . PHE B 1 158 ? 15.852 -9.789 8.234 1 91.5 158 PHE B C 1
ATOM 4665 O O . PHE B 1 158 ? 16.203 -8.867 8.969 1 91.5 158 PHE B O 1
ATOM 4672 N N . PHE B 1 159 ? 14.672 -10.297 8.281 1 95.19 159 PHE B N 1
ATOM 4673 C CA . PHE B 1 159 ? 13.617 -9.484 8.875 1 95.19 159 PHE B CA 1
ATOM 4674 C C . PHE B 1 159 ? 13 -10.188 10.078 1 95.19 159 PHE B C 1
ATOM 4676 O O . PHE B 1 159 ? 12.031 -9.695 10.664 1 95.19 159 PHE B O 1
A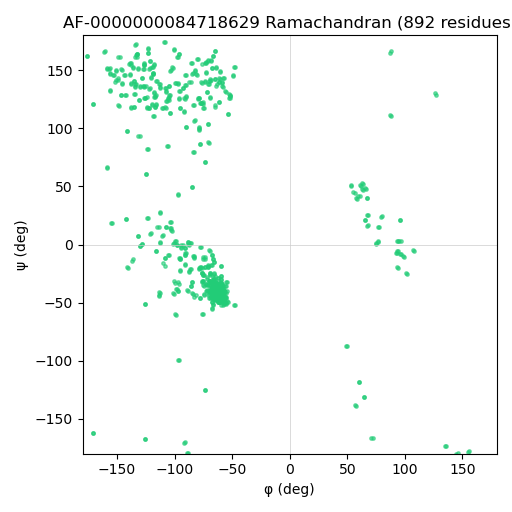TOM 4683 N N . GLY B 1 160 ? 13.609 -11.305 10.539 1 92.25 160 GLY B N 1
ATOM 4684 C CA . GLY B 1 160 ? 13.062 -12.1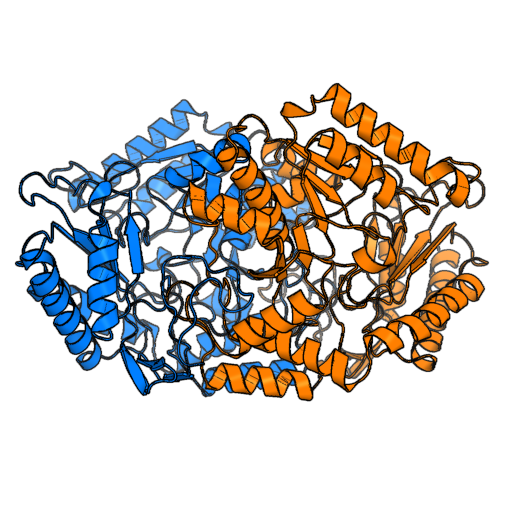48 11.594 1 92.25 160 GLY B CA 1
ATOM 4685 C C . GLY B 1 160 ? 12.602 -11.367 12.805 1 92.25 160 GLY B C 1
ATOM 4686 O O . GLY B 1 160 ? 11.438 -11.461 13.203 1 92.25 160 GLY B O 1
ATOM 4687 N N . PRO B 1 161 ? 13.422 -10.516 13.367 1 92.44 161 PRO B N 1
ATOM 4688 C CA . PRO B 1 161 ? 13.086 -9.789 14.602 1 92.44 161 PRO B CA 1
ATOM 4689 C C . PRO B 1 161 ? 11.961 -8.773 14.398 1 92.44 161 PRO B C 1
ATOM 4691 O O . PRO B 1 161 ? 11.352 -8.328 15.375 1 92.44 161 PRO B O 1
ATOM 4694 N N . LEU B 1 162 ? 11.719 -8.422 13.109 1 94.38 162 LEU B N 1
ATOM 4695 C CA . LEU B 1 162 ? 10.695 -7.426 12.812 1 94.38 162 LEU B CA 1
ATOM 4696 C C . LEU B 1 162 ? 9.336 -8.086 12.586 1 94.38 162 LEU B C 1
ATOM 4698 O O . LEU B 1 162 ? 8.305 -7.41 12.57 1 94.38 162 LEU B O 1
ATOM 4702 N N . LEU B 1 163 ? 9.328 -9.352 12.344 1 93.06 163 LEU B N 1
ATOM 4703 C CA . LEU B 1 163 ? 8.117 -10.062 11.984 1 93.06 163 LEU B CA 1
ATOM 4704 C C . LEU B 1 163 ? 7.301 -10.422 13.219 1 93.06 163 LEU B C 1
ATOM 4706 O O . LEU B 1 163 ? 7.859 -10.609 14.305 1 93.06 163 LEU B O 1
ATOM 4710 N N . SER B 1 164 ? 6.004 -10.477 13.023 1 92.25 164 SER B N 1
ATOM 4711 C CA . SER B 1 164 ? 5.09 -10.859 14.094 1 92.25 164 SER B CA 1
ATOM 4712 C C . SER B 1 164 ? 4.941 -12.375 14.188 1 92.25 164 SER B C 1
ATOM 4714 O O . SER B 1 164 ? 5.195 -13.086 13.211 1 92.25 164 SER B O 1
ATOM 4716 N N . GLU B 1 165 ? 4.57 -12.742 15.336 1 85.75 165 GLU B N 1
ATOM 4717 C CA . GLU B 1 165 ? 4.266 -14.164 15.5 1 85.75 165 GLU B CA 1
ATOM 4718 C C . GLU B 1 165 ? 2.879 -14.492 14.953 1 85.75 165 GLU B C 1
ATOM 4720 O O . GLU B 1 165 ? 1.902 -13.812 15.266 1 85.75 165 GLU B O 1
ATOM 4725 N N . VAL B 1 166 ? 2.875 -15.445 14.086 1 93.25 166 VAL B N 1
ATOM 4726 C CA . VAL B 1 166 ? 1.61 -15.945 13.555 1 93.25 166 VAL B CA 1
ATOM 4727 C C . VAL B 1 166 ? 1.544 -17.453 13.727 1 93.25 166 VAL B C 1
ATOM 4729 O O . VAL B 1 166 ? 2.568 -18.109 13.938 1 93.25 166 VAL B O 1
ATOM 4732 N N . VAL B 1 167 ? 0.312 -17.969 13.773 1 97.75 167 VAL B N 1
ATOM 4733 C CA . VAL B 1 167 ? 0.09 -19.406 13.891 1 97.75 167 VAL B CA 1
ATOM 4734 C C . VAL B 1 167 ? -0.051 -20.016 12.508 1 97.75 167 VAL B C 1
ATOM 4736 O O . VAL B 1 167 ? -0.748 -19.484 11.648 1 97.75 167 VAL B O 1
ATOM 4739 N N . THR B 1 168 ? 0.627 -21.156 12.281 1 97.06 168 THR B N 1
ATOM 4740 C CA . THR B 1 168 ? 0.576 -21.766 10.953 1 97.06 168 THR B CA 1
ATOM 4741 C C . THR B 1 168 ? -0.032 -23.156 11.016 1 97.06 168 THR B C 1
ATOM 4743 O O . THR B 1 168 ? 0.045 -23.828 12.047 1 97.06 168 THR B O 1
ATOM 4746 N N . THR B 1 169 ? -0.723 -23.531 10.016 1 98.12 169 THR B N 1
ATOM 4747 C CA . THR B 1 169 ? -1.188 -24.875 9.75 1 98.12 169 THR B CA 1
ATOM 4748 C C . THR B 1 169 ? -0.789 -25.328 8.344 1 98.12 169 THR B C 1
ATOM 4750 O O . THR B 1 169 ? -0.573 -24.5 7.461 1 98.12 169 THR B O 1
ATOM 4753 N N . PRO B 1 170 ? -0.589 -26.594 8.078 1 96.88 170 PRO B N 1
ATOM 4754 C CA . PRO B 1 170 ? -0.184 -27.047 6.75 1 96.88 170 PRO B CA 1
ATOM 4755 C C . PRO B 1 170 ? -1.22 -26.719 5.672 1 96.88 170 PRO B C 1
ATOM 4757 O O . PRO B 1 170 ? -2.424 -26.844 5.918 1 96.88 170 PRO B O 1
ATOM 4760 N N . ALA B 1 171 ? -0.714 -26.312 4.543 1 96.75 171 ALA B N 1
ATOM 4761 C CA . ALA B 1 171 ? -1.56 -26 3.398 1 96.75 171 ALA B CA 1
ATOM 4762 C C . ALA B 1 171 ? -1.776 -27.219 2.51 1 96.75 171 ALA B C 1
ATOM 4764 O O . ALA B 1 171 ? -0.869 -28.031 2.338 1 96.75 171 ALA B O 1
ATOM 4765 N N . PRO B 1 172 ? -2.975 -27.312 1.905 1 97.25 172 PRO B N 1
ATOM 4766 C CA . PRO B 1 172 ? -3.164 -28.344 0.88 1 97.25 172 PRO B CA 1
ATOM 4767 C C . PRO B 1 172 ? -2.227 -28.156 -0.313 1 97.25 172 PRO B C 1
ATOM 4769 O O . PRO B 1 172 ? -2.189 -27.094 -0.919 1 97.25 172 PRO B O 1
ATOM 4772 N N . TYR B 1 173 ? -1.469 -29.141 -0.582 1 95.81 173 TYR B N 1
ATOM 4773 C CA . TYR B 1 173 ? -0.527 -29.188 -1.694 1 95.81 173 TYR B CA 1
ATOM 4774 C C . TYR B 1 173 ? -0.504 -30.578 -2.326 1 95.81 173 TYR B C 1
ATOM 4776 O O . TYR B 1 173 ? 0.252 -31.453 -1.896 1 95.81 173 TYR B O 1
ATOM 4784 N N . PRO B 1 174 ? -1.245 -30.734 -3.422 1 96.19 174 PRO B N 1
ATOM 4785 C CA . PRO B 1 174 ? -1.485 -32.094 -3.953 1 96.19 174 PRO B CA 1
ATOM 4786 C C . PRO B 1 174 ? -0.193 -32.844 -4.234 1 96.19 174 PRO B C 1
ATOM 4788 O O . PRO B 1 174 ? -0.035 -34 -3.785 1 96.19 174 PRO B O 1
ATOM 4791 N N . TYR B 1 175 ? 0.764 -32.219 -4.852 1 96 175 TYR B N 1
ATOM 4792 C CA . TYR B 1 175 ? 1.969 -32.906 -5.309 1 96 175 TYR B CA 1
ATOM 4793 C C . TYR B 1 175 ? 2.83 -33.344 -4.129 1 96 175 TYR B C 1
ATOM 4795 O O . TYR B 1 175 ? 3.514 -34.375 -4.195 1 96 175 TYR B O 1
ATOM 4803 N N . ARG B 1 176 ? 2.699 -32.656 -3.021 1 95.25 176 ARG B N 1
ATOM 4804 C CA . ARG B 1 176 ? 3.59 -32.938 -1.897 1 95.25 176 ARG B CA 1
ATOM 4805 C C . ARG B 1 176 ? 2.799 -33.281 -0.643 1 95.25 176 ARG B C 1
ATOM 4807 O O . ARG B 1 176 ? 3.309 -33.156 0.473 1 95.25 176 ARG B O 1
ATOM 4814 N N . SER B 1 177 ? 1.591 -33.719 -0.798 1 95.31 177 SER B N 1
ATOM 4815 C CA . SER B 1 177 ? 0.697 -34 0.326 1 95.31 177 SER B CA 1
ATOM 4816 C C . SER B 1 177 ? 1.083 -35.281 1.053 1 95.31 177 SER B C 1
ATOM 4818 O O . SER B 1 177 ? 0.737 -35.469 2.221 1 95.31 177 SER B O 1
ATOM 4820 N N . GLY B 1 178 ? 1.722 -36.156 0.338 1 94.81 178 GLY B N 1
ATOM 4821 C CA . GLY B 1 178 ? 2.023 -37.469 0.88 1 94.81 178 GLY B CA 1
ATOM 4822 C C . GLY B 1 178 ? 0.813 -38.406 0.935 1 94.81 178 GLY B C 1
ATOM 4823 O O . GLY B 1 178 ? 0.916 -39.531 1.373 1 94.81 178 GLY B O 1
ATOM 4824 N N . LEU B 1 179 ? -0.306 -37.938 0.483 1 96.69 179 LEU B N 1
ATOM 4825 C CA . LEU B 1 179 ? -1.534 -38.719 0.496 1 96.69 179 LEU B CA 1
ATOM 4826 C C . LEU B 1 179 ? -1.642 -39.562 -0.759 1 96.69 179 LEU B C 1
ATOM 4828 O O . LEU B 1 179 ? -1.295 -39.125 -1.854 1 96.69 179 LEU B O 1
ATOM 4832 N N . ALA B 1 180 ? -2.135 -40.844 -0.545 1 96.12 180 ALA B N 1
ATOM 4833 C CA . ALA B 1 180 ? -2.342 -41.719 -1.682 1 96.12 180 ALA B CA 1
ATOM 4834 C C . ALA B 1 180 ? -3.471 -41.219 -2.576 1 96.12 180 ALA B C 1
ATOM 4836 O O . ALA B 1 180 ? -3.385 -41.312 -3.803 1 96.12 180 ALA B O 1
ATOM 4837 N N . ASP B 1 181 ? -4.512 -40.719 -1.943 1 97.56 181 ASP B N 1
ATOM 4838 C CA . ASP B 1 181 ? -5.66 -40.156 -2.652 1 97.56 181 ASP B CA 1
ATOM 4839 C C . ASP B 1 181 ? -6.023 -38.781 -2.115 1 97.56 181 ASP B C 1
ATOM 4841 O O . ASP B 1 181 ? -6.875 -38.656 -1.23 1 97.56 181 ASP B O 1
ATOM 4845 N N . TYR B 1 182 ? -5.477 -37.781 -2.74 1 97.12 182 TYR B N 1
ATOM 4846 C CA . TYR B 1 182 ? -5.648 -36.375 -2.326 1 97.12 182 TYR B CA 1
ATOM 4847 C C . TYR B 1 182 ? -7.102 -35.938 -2.475 1 97.12 182 TYR B C 1
ATOM 4849 O O . TYR B 1 182 ? -7.645 -35.25 -1.599 1 97.12 182 TYR B O 1
ATOM 4857 N N . ALA B 1 183 ? -7.73 -36.344 -3.539 1 97.19 183 ALA B N 1
ATOM 4858 C CA . ALA B 1 183 ? -9.109 -35.938 -3.795 1 97.19 183 ALA B CA 1
ATOM 4859 C C . ALA B 1 183 ? -10.055 -36.531 -2.75 1 97.19 183 ALA B C 1
ATOM 4861 O O . ALA B 1 183 ? -11.008 -35.875 -2.318 1 97.19 183 ALA B O 1
ATOM 4862 N N . ARG B 1 184 ? -9.742 -37.719 -2.363 1 97.69 184 ARG B N 1
ATOM 4863 C CA . ARG B 1 184 ? -10.633 -38.406 -1.444 1 97.69 184 ARG B CA 1
ATOM 4864 C C . ARG B 1 184 ? -10.336 -38.031 0.002 1 97.69 184 ARG B C 1
ATOM 4866 O O . ARG B 1 184 ? -11.258 -37.781 0.781 1 97.69 184 ARG B O 1
ATOM 4873 N N . ASP B 1 185 ? -9.031 -37.938 0.365 1 98.19 185 ASP B N 1
ATOM 4874 C CA . ASP B 1 185 ? -8.672 -37.906 1.779 1 98.19 185 ASP B CA 1
ATOM 4875 C C . ASP B 1 185 ? -8.195 -36.531 2.186 1 98.19 185 ASP B C 1
ATOM 4877 O O . ASP B 1 185 ? -8.078 -36.219 3.377 1 98.19 185 ASP B O 1
ATOM 4881 N N . GLY B 1 186 ? -7.949 -35.656 1.217 1 98.5 186 GLY B N 1
ATOM 4882 C CA . GLY B 1 186 ? -7.277 -34.375 1.475 1 98.5 186 GLY B CA 1
ATOM 4883 C C . GLY B 1 186 ? -8.07 -33.469 2.381 1 98.5 186 GLY B C 1
ATOM 4884 O O . GLY B 1 186 ? -7.508 -32.875 3.299 1 98.5 186 GLY B O 1
ATOM 4885 N N . ALA B 1 187 ? -9.352 -33.312 2.113 1 98.31 187 ALA B N 1
ATOM 4886 C CA . ALA B 1 187 ? -10.188 -32.406 2.885 1 98.31 187 ALA B CA 1
ATOM 4887 C C . ALA B 1 187 ? -10.148 -32.719 4.371 1 98.31 187 ALA B C 1
ATOM 4889 O O . ALA B 1 187 ? -9.898 -31.859 5.207 1 98.31 187 ALA B O 1
ATOM 4890 N N . GLU B 1 188 ? -10.359 -33.969 4.656 1 98.19 188 GLU B N 1
ATOM 4891 C CA . GLU B 1 188 ? -10.375 -34.406 6.051 1 98.19 188 GLU B CA 1
ATOM 4892 C C . GLU B 1 188 ? -8.984 -34.312 6.68 1 98.19 188 GLU B C 1
ATOM 4894 O O . GLU B 1 188 ? -8.852 -33.969 7.855 1 98.19 188 GLU B O 1
ATOM 4899 N N . HIS B 1 189 ? -8 -34.656 5.938 1 98.5 189 HIS B N 1
ATOM 4900 C CA . HIS B 1 189 ? -6.625 -34.625 6.418 1 98.5 189 HIS B CA 1
ATOM 4901 C C . HIS B 1 189 ? -6.238 -33.219 6.848 1 98.5 189 HIS B C 1
ATOM 4903 O O . HIS B 1 189 ? -5.801 -33 7.984 1 98.5 189 HIS B O 1
ATOM 4909 N N . TYR B 1 190 ? -6.438 -32.281 6.023 1 98.56 190 TYR B N 1
ATOM 4910 C CA . TYR B 1 190 ? -6.012 -30.906 6.305 1 98.56 190 TYR B CA 1
ATOM 4911 C C . TYR B 1 190 ? -6.953 -30.234 7.293 1 98.56 190 TYR B C 1
ATOM 4913 O O . TYR B 1 190 ? -6.535 -29.375 8.07 1 98.56 190 TYR B O 1
ATOM 4921 N N . ALA B 1 191 ? -8.227 -30.578 7.285 1 98.25 191 ALA B N 1
ATOM 4922 C CA . ALA B 1 191 ? -9.164 -30.094 8.297 1 98.25 191 ALA B CA 1
ATOM 4923 C C . ALA B 1 191 ? -8.734 -30.531 9.695 1 98.25 191 ALA B C 1
ATOM 4925 O O . ALA B 1 191 ? -8.82 -29.75 10.641 1 98.25 191 ALA B O 1
ATOM 4926 N N . ARG B 1 192 ? -8.352 -31.75 9.789 1 98.31 192 ARG B N 1
ATOM 4927 C CA . ARG B 1 192 ? -7.871 -32.25 11.062 1 98.31 192 ARG B CA 1
ATOM 4928 C C . ARG B 1 192 ? -6.656 -31.484 11.555 1 98.31 192 ARG B C 1
ATOM 4930 O O . ARG B 1 192 ? -6.555 -31.156 12.742 1 98.31 192 ARG B O 1
ATOM 4937 N N . LEU B 1 193 ? -5.742 -31.203 10.703 1 98.62 193 LEU B N 1
ATOM 4938 C CA . LEU B 1 193 ? -4.547 -30.438 11.062 1 98.62 193 LEU B CA 1
ATOM 4939 C C . LEU B 1 193 ? -4.914 -29.047 11.539 1 98.62 193 LEU B C 1
ATOM 4941 O O . LEU B 1 193 ? -4.301 -28.516 12.477 1 98.62 193 LEU B O 1
ATOM 4945 N N . LEU B 1 194 ? -5.91 -28.406 10.906 1 98.75 194 LEU B N 1
ATOM 4946 C CA . LEU B 1 194 ? -6.402 -27.109 11.344 1 98.75 194 LEU B CA 1
ATOM 4947 C C . LEU B 1 194 ? -7.004 -27.203 12.742 1 98.75 194 LEU B C 1
ATOM 4949 O O . LEU B 1 194 ? -6.719 -26.359 13.602 1 98.75 194 LEU B O 1
ATOM 4953 N N . GLU B 1 195 ? -7.773 -28.203 12.969 1 98.44 195 GLU B N 1
ATOM 4954 C CA . GLU B 1 195 ? -8.414 -28.375 14.266 1 98.44 195 GLU B CA 1
ATOM 4955 C C . GLU B 1 195 ? -7.379 -28.594 15.367 1 98.44 195 GLU B C 1
ATOM 4957 O O . GLU B 1 195 ? -7.504 -28.047 16.469 1 98.44 195 GLU B O 1
ATOM 4962 N N . GLU B 1 196 ? -6.406 -29.406 15.062 1 98.69 196 GLU B N 1
ATOM 4963 C CA . GLU B 1 196 ? -5.32 -29.641 16.016 1 98.69 196 GLU B CA 1
ATOM 4964 C C . GLU B 1 196 ? -4.59 -28.344 16.344 1 98.69 196 GLU B C 1
ATOM 4966 O O . GLU B 1 196 ? -4.215 -28.109 17.484 1 98.69 196 GLU B O 1
ATOM 4971 N N . THR B 1 197 ? -4.391 -27.531 15.336 1 98.81 197 THR B N 1
ATOM 4972 C CA . THR B 1 197 ? -3.748 -26.25 15.531 1 98.81 197 THR B CA 1
ATOM 4973 C C . THR B 1 197 ? -4.586 -25.359 16.438 1 98.81 197 THR B C 1
ATOM 4975 O O . THR B 1 197 ? -4.055 -24.703 17.344 1 98.81 197 THR B O 1
ATOM 4978 N N . ILE B 1 198 ? -5.875 -25.328 16.203 1 98.75 198 ILE B N 1
ATOM 4979 C CA . ILE B 1 198 ? -6.797 -24.516 17 1 98.75 198 ILE B CA 1
ATOM 4980 C C . ILE B 1 198 ? -6.781 -24.984 18.453 1 98.75 198 ILE B C 1
ATOM 4982 O O . ILE B 1 198 ? -6.742 -24.172 19.375 1 98.75 198 ILE B O 1
ATOM 4986 N N . GLU B 1 199 ? -6.746 -26.25 18.656 1 98.38 199 GLU B N 1
ATOM 4987 C CA . GLU B 1 199 ? -6.727 -26.828 20 1 98.38 199 GLU B CA 1
ATOM 4988 C C . GLU B 1 199 ? -5.43 -26.484 20.719 1 98.38 199 GLU B C 1
ATOM 4990 O O . GLU B 1 199 ? -5.445 -26.141 21.906 1 98.38 199 GLU B O 1
ATOM 4995 N N . ARG B 1 200 ? -4.414 -26.578 20.062 1 98.38 200 ARG B N 1
ATOM 4996 C CA . ARG B 1 200 ? -3.104 -26.312 20.641 1 98.38 200 ARG B CA 1
ATOM 4997 C C . ARG B 1 200 ? -2.99 -24.844 21.078 1 98.38 200 ARG B C 1
ATOM 4999 O O . ARG B 1 200 ? -2.447 -24.547 22.141 1 98.38 200 ARG B O 1
ATOM 5006 N N . GLU B 1 201 ? -3.51 -23.906 20.234 1 97.94 201 GLU B N 1
ATOM 5007 C CA . GLU B 1 201 ? -3.348 -22.484 20.453 1 97.94 201 GLU B CA 1
ATOM 5008 C C . GLU B 1 201 ? -4.426 -21.938 21.391 1 97.94 201 GLU B C 1
ATOM 5010 O O . GLU B 1 201 ? -4.23 -20.906 22.047 1 97.94 201 GLU B O 1
ATOM 5015 N N . GLY B 1 202 ? -5.547 -22.641 21.516 1 98.44 202 GLY B N 1
ATOM 5016 C CA . GLY B 1 202 ? -6.711 -22.141 22.219 1 98.44 202 GLY B CA 1
ATOM 5017 C C . GLY B 1 202 ? -7.645 -21.328 21.344 1 98.44 202 GLY B C 1
ATOM 5018 O O . GLY B 1 202 ? -7.328 -20.188 20.984 1 98.44 202 GLY B O 1
ATOM 5019 N N . ALA B 1 203 ? -8.789 -21.875 21.094 1 98.06 203 ALA B N 1
ATOM 5020 C CA . ALA B 1 203 ? -9.758 -21.281 20.172 1 98.06 203 ALA B CA 1
ATOM 5021 C C . ALA B 1 203 ? -10.094 -19.844 20.578 1 98.06 203 ALA B C 1
ATOM 5023 O O . ALA B 1 203 ? -10.289 -18.984 19.703 1 98.06 203 ALA B O 1
ATOM 5024 N N . SER B 1 204 ? -10.086 -19.547 21.828 1 98.12 204 SER B N 1
ATOM 5025 C CA . SER B 1 204 ? -10.516 -18.25 22.344 1 98.12 204 SER B CA 1
ATOM 5026 C C . SER B 1 204 ? -9.445 -17.188 22.125 1 98.12 204 SER B C 1
ATOM 5028 O O . SER B 1 204 ? -9.672 -16.016 22.406 1 98.12 204 SER B O 1
ATOM 5030 N N . THR B 1 205 ? -8.312 -17.547 21.578 1 98.25 205 THR B N 1
ATOM 5031 C CA . THR B 1 205 ? -7.242 -16.594 21.328 1 98.25 205 THR B CA 1
ATOM 5032 C C . THR B 1 205 ? -7.148 -16.25 19.844 1 98.25 205 THR B C 1
ATOM 5034 O O . THR B 1 205 ? -6.418 -15.336 19.453 1 98.25 205 THR B O 1
ATOM 5037 N N . ILE B 1 206 ? -7.887 -16.984 19.031 1 98.62 206 ILE B N 1
ATOM 5038 C CA . ILE B 1 206 ? -7.738 -16.891 17.578 1 98.62 206 ILE B CA 1
ATOM 5039 C C . ILE B 1 206 ? -8.789 -15.938 17.016 1 98.62 206 ILE B C 1
ATOM 5041 O O . ILE B 1 206 ? -9.984 -16.141 17.219 1 98.62 206 ILE B O 1
ATOM 5045 N N . ALA B 1 207 ? -8.297 -14.945 16.266 1 98.5 207 ALA B N 1
ATOM 5046 C CA . ALA B 1 207 ? -9.188 -13.953 15.68 1 98.5 207 ALA B CA 1
ATOM 5047 C C . ALA B 1 207 ? -9.672 -14.398 14.305 1 98.5 207 ALA B C 1
ATOM 5049 O O . ALA B 1 207 ? -10.844 -14.203 13.961 1 98.5 207 ALA B O 1
ATOM 5050 N N . ALA B 1 208 ? -8.719 -15.016 13.57 1 98.81 208 ALA B N 1
ATOM 5051 C CA . ALA B 1 208 ? -9.102 -15.281 12.188 1 98.81 208 ALA B CA 1
ATOM 5052 C C . ALA B 1 208 ? -8.25 -16.391 11.586 1 98.81 208 ALA B C 1
ATOM 5054 O O . ALA B 1 208 ? -7.152 -16.688 12.086 1 98.81 208 ALA B O 1
ATOM 5055 N N . PHE B 1 209 ? -8.805 -17.078 10.664 1 98.81 209 PHE B N 1
ATOM 5056 C CA . PHE B 1 209 ? -8.133 -17.969 9.727 1 98.81 209 PHE B CA 1
ATOM 5057 C C . PHE B 1 209 ? -8.102 -17.359 8.328 1 98.81 209 PHE B C 1
ATOM 5059 O O . PHE B 1 209 ? -9.141 -17 7.781 1 98.81 209 PHE B O 1
ATOM 5066 N N . ILE B 1 210 ? -6.887 -17.203 7.734 1 98.88 210 ILE B N 1
ATOM 5067 C CA . ILE B 1 210 ? -6.762 -16.625 6.398 1 98.88 210 ILE B CA 1
ATOM 5068 C C . ILE B 1 210 ? -6.199 -17.672 5.438 1 98.88 210 ILE B C 1
ATOM 5070 O O . ILE B 1 210 ? -5.297 -18.422 5.793 1 98.88 210 ILE B O 1
ATOM 5074 N N . ALA B 1 211 ? -6.73 -17.688 4.191 1 98.62 211 ALA B N 1
ATOM 5075 C CA . ALA B 1 211 ? -6.254 -18.641 3.199 1 98.62 211 ALA B CA 1
ATOM 5076 C C . ALA B 1 211 ? -6.516 -18.141 1.781 1 98.62 211 ALA B C 1
ATOM 5078 O O . ALA B 1 211 ? -7.488 -17.422 1.538 1 98.62 211 ALA B O 1
ATOM 5079 N N . GLU B 1 212 ? -5.625 -18.5 0.924 1 98.69 212 GLU B N 1
ATOM 5080 C CA . GLU B 1 212 ? -5.898 -18.422 -0.508 1 98.69 212 GLU B CA 1
ATOM 5081 C C . GLU B 1 212 ? -6.754 -19.594 -0.983 1 98.69 212 GLU B C 1
ATOM 5083 O O . GLU B 1 212 ? -6.363 -20.75 -0.836 1 98.69 212 GLU B O 1
ATOM 5088 N N . PRO B 1 213 ? -7.863 -19.297 -1.638 1 98.69 213 PRO B N 1
ATOM 5089 C CA . PRO B 1 213 ? -8.641 -20.422 -2.162 1 98.69 213 PRO B CA 1
ATOM 5090 C C . PRO B 1 213 ? -7.824 -21.312 -3.104 1 98.69 213 PRO B C 1
ATOM 5092 O O . PRO B 1 213 ? -7.922 -22.547 -3.035 1 98.69 213 PRO B O 1
ATOM 5095 N N . VAL B 1 214 ? -7.129 -20.734 -3.951 1 98.56 214 VAL B N 1
ATOM 5096 C CA . VAL B 1 214 ? -6.078 -21.375 -4.738 1 98.56 214 VAL B CA 1
ATOM 5097 C C . VAL B 1 214 ? -4.727 -20.734 -4.414 1 98.56 214 VAL B C 1
ATOM 5099 O O . VAL B 1 214 ? -4.551 -19.516 -4.578 1 98.56 214 VAL B O 1
ATOM 5102 N N . ILE B 1 215 ? -3.838 -21.531 -3.908 1 98 215 ILE B N 1
ATOM 5103 C CA . ILE B 1 215 ? -2.562 -20.969 -3.479 1 98 215 ILE B CA 1
ATOM 5104 C C . ILE B 1 215 ? -1.757 -20.531 -4.695 1 98 215 ILE B C 1
ATOM 5106 O O . ILE B 1 215 ? -1.569 -21.297 -5.641 1 98 215 ILE B O 1
ATOM 5110 N N . GLY B 1 216 ? -1.326 -19.312 -4.711 1 96.62 216 GLY B N 1
ATOM 5111 C CA . GLY B 1 216 ? -0.626 -18.75 -5.852 1 96.62 216 GLY B CA 1
ATOM 5112 C C . GLY B 1 216 ? 0.791 -19.266 -6 1 96.62 216 GLY B C 1
ATOM 5113 O O . GLY B 1 216 ? 1.013 -20.484 -6.027 1 96.62 216 GLY B O 1
ATOM 5114 N N . SER B 1 217 ? 1.728 -18.391 -6.066 1 92.81 217 SER B N 1
ATOM 5115 C CA . SER B 1 217 ? 3.094 -18.719 -6.461 1 92.81 217 SER B CA 1
ATOM 5116 C C . SER B 1 217 ? 3.797 -19.531 -5.387 1 92.81 217 SER B C 1
ATOM 5118 O O . SER B 1 217 ? 4.73 -20.281 -5.68 1 92.81 217 SER B O 1
ATOM 5120 N N . SER B 1 218 ? 3.311 -19.5 -4.172 1 94.75 218 SER B N 1
ATOM 5121 C CA . SER B 1 218 ? 3.988 -20.188 -3.08 1 94.75 218 SER B CA 1
ATOM 5122 C C . SER B 1 218 ? 3.795 -21.703 -3.182 1 94.75 218 SER B C 1
ATOM 5124 O O . SER B 1 218 ? 4.523 -22.469 -2.553 1 94.75 218 SER B O 1
ATOM 5126 N N . ALA B 1 219 ? 2.758 -22.125 -3.943 1 95.69 219 ALA B N 1
ATOM 5127 C CA . ALA B 1 219 ? 2.537 -23.562 -4.102 1 95.69 219 ALA B CA 1
ATOM 5128 C C . ALA B 1 219 ? 2.088 -23.891 -5.52 1 95.69 219 ALA B C 1
ATOM 5130 O O . ALA B 1 219 ? 1.412 -24.906 -5.746 1 95.69 219 ALA B O 1
ATOM 5131 N N . GLY B 1 220 ? 2.365 -23.047 -6.449 1 96.44 220 GLY B N 1
ATOM 5132 C CA . GLY B 1 220 ? 2.188 -23.344 -7.863 1 96.44 220 GLY B CA 1
ATOM 5133 C C . GLY B 1 220 ? 0.733 -23.531 -8.25 1 96.44 220 GLY B C 1
ATOM 5134 O O . GLY B 1 220 ? 0.381 -24.531 -8.883 1 96.44 220 GLY B O 1
ATOM 5135 N N . ALA B 1 221 ? -0.11 -22.641 -7.836 1 97.88 221 ALA B N 1
ATOM 5136 C CA . ALA B 1 221 ? -1.533 -22.719 -8.164 1 97.88 221 ALA B CA 1
ATOM 5137 C C . ALA B 1 221 ? -2.166 -23.984 -7.59 1 97.88 221 ALA B C 1
ATOM 5139 O O . ALA B 1 221 ? -2.873 -24.703 -8.297 1 97.88 221 ALA B O 1
ATOM 5140 N N . SER B 1 222 ? -1.955 -24.219 -6.355 1 97.38 222 SER B N 1
ATOM 5141 C CA . SER B 1 222 ? -2.441 -25.406 -5.676 1 97.38 222 SER B CA 1
ATOM 5142 C C . SER B 1 222 ? -3.938 -25.328 -5.398 1 97.38 222 SER B C 1
ATOM 5144 O O . SER B 1 222 ? -4.391 -24.422 -4.691 1 97.38 222 SER B O 1
ATOM 5146 N N . VAL B 1 223 ? -4.668 -26.266 -5.91 1 97.62 223 VAL B N 1
ATOM 5147 C CA . VAL B 1 223 ? -6.113 -26.328 -5.715 1 97.62 223 VAL B CA 1
ATOM 5148 C C . VAL B 1 223 ? -6.434 -27.141 -4.461 1 97.62 223 VAL B C 1
ATOM 5150 O O . VAL B 1 223 ? -5.785 -28.156 -4.188 1 97.62 223 VAL B O 1
ATOM 5153 N N . PRO B 1 224 ? -7.375 -26.641 -3.701 1 98.06 224 PRO B N 1
ATOM 5154 C CA . PRO B 1 224 ? -7.766 -27.438 -2.531 1 98.06 224 PRO B CA 1
ATOM 5155 C C . PRO B 1 224 ? -8.461 -28.75 -2.908 1 98.06 224 PRO B C 1
ATOM 5157 O O . PRO B 1 224 ? -9.055 -28.844 -3.984 1 98.06 224 PRO B O 1
ATOM 5160 N N . PRO B 1 225 ? -8.328 -29.766 -2.016 1 98.06 225 PRO B N 1
ATOM 5161 C CA . PRO B 1 225 ? -9.141 -30.953 -2.271 1 98.06 225 PRO B CA 1
ATOM 5162 C C . PRO B 1 225 ? -10.641 -30.672 -2.172 1 98.06 225 PRO B C 1
ATOM 5164 O O . PRO B 1 225 ? -11.055 -29.766 -1.462 1 98.06 225 PRO B O 1
ATOM 5167 N N . PRO B 1 226 ? -11.461 -31.484 -2.912 1 97.56 226 PRO B N 1
ATOM 5168 C CA . PRO B 1 226 ? -12.906 -31.312 -2.812 1 97.56 226 PRO B CA 1
ATOM 5169 C C . PRO B 1 226 ? -13.406 -31.328 -1.369 1 97.56 226 PRO B C 1
ATOM 5171 O O . PRO B 1 226 ? -13 -32.188 -0.583 1 97.56 226 PRO B O 1
ATOM 5174 N N . GLY B 1 227 ? -14.18 -30.297 -0.98 1 97.81 227 GLY B N 1
ATOM 5175 C CA . GLY B 1 227 ? -14.812 -30.266 0.329 1 97.81 227 GLY B CA 1
ATOM 5176 C C . GLY B 1 227 ? -13.969 -29.562 1.381 1 97.81 227 GLY B C 1
ATOM 5177 O O . GLY B 1 227 ? -14.422 -29.375 2.514 1 97.81 227 GLY B O 1
ATOM 5178 N N . TYR B 1 228 ? -12.797 -29.203 1.105 1 98.44 228 TYR B N 1
ATOM 5179 C CA . TYR B 1 228 ? -11.852 -28.641 2.072 1 98.44 228 TYR B CA 1
ATOM 5180 C C . TYR B 1 228 ? -12.43 -27.406 2.742 1 98.44 228 TYR B C 1
ATOM 5182 O O . TYR B 1 228 ? -12.453 -27.312 3.973 1 98.44 228 TYR B O 1
ATOM 5190 N N . PHE B 1 229 ? -12.938 -26.422 1.97 1 98.5 229 PHE B N 1
ATOM 5191 C CA . PHE B 1 229 ? -13.359 -25.141 2.539 1 98.5 229 PHE B CA 1
ATOM 5192 C C . PHE B 1 229 ? -14.695 -25.281 3.254 1 98.5 229 PHE B C 1
ATOM 5194 O O . PHE B 1 229 ? -15.008 -24.5 4.156 1 98.5 229 PHE B O 1
ATOM 5201 N N . GLU B 1 230 ? -15.469 -26.266 2.869 1 97.56 230 GLU B N 1
ATOM 5202 C CA . GLU B 1 230 ? -16.641 -26.594 3.676 1 97.56 230 GLU B CA 1
ATOM 5203 C C . GLU B 1 230 ? -16.25 -27.031 5.082 1 97.56 230 GLU B C 1
ATOM 5205 O O . GLU B 1 230 ? -16.828 -26.578 6.07 1 97.56 230 GLU B O 1
ATOM 5210 N N . ARG B 1 231 ? -15.258 -27.906 5.113 1 98 231 ARG B N 1
ATOM 5211 C CA . ARG B 1 231 ? -14.758 -28.391 6.398 1 98 231 ARG B CA 1
ATOM 5212 C C . ARG B 1 231 ? -14.133 -27.25 7.199 1 98 231 ARG B C 1
ATOM 5214 O O . ARG B 1 231 ? -14.359 -27.141 8.406 1 98 231 ARG B O 1
ATOM 5221 N N . VAL B 1 232 ? -13.32 -26.422 6.551 1 98 232 VAL B N 1
ATOM 5222 C CA . VAL B 1 232 ? -12.695 -25.266 7.195 1 98 232 VAL B CA 1
ATOM 5223 C C . VAL B 1 232 ? -13.766 -24.359 7.789 1 98 232 VAL B C 1
ATOM 5225 O O . VAL B 1 232 ? -13.656 -23.938 8.938 1 98 232 VAL B O 1
ATOM 5228 N N . SER B 1 233 ? -14.758 -24.062 6.992 1 97.69 233 SER B N 1
ATOM 5229 C CA . SER B 1 233 ? -15.844 -23.188 7.43 1 97.69 233 SER B CA 1
ATOM 5230 C C . SER B 1 233 ? -16.562 -23.75 8.648 1 97.69 233 SER B C 1
ATOM 5232 O O . SER B 1 233 ? -16.891 -23.016 9.578 1 97.69 233 SER B O 1
ATOM 5234 N N . GLU B 1 234 ? -16.812 -25.031 8.625 1 98.06 234 GLU B N 1
ATOM 5235 C CA . GLU B 1 234 ? -17.469 -25.703 9.742 1 98.06 234 GLU B CA 1
ATOM 5236 C C . GLU B 1 234 ? -16.625 -25.594 11.016 1 98.06 234 GLU B C 1
ATOM 5238 O O . GLU B 1 234 ? -17.156 -25.25 12.078 1 98.06 234 GLU B O 1
ATOM 5243 N N . ILE B 1 235 ? -15.398 -25.906 10.891 1 98.56 235 ILE B N 1
ATOM 5244 C CA . ILE B 1 235 ? -14.484 -25.891 12.031 1 98.56 235 ILE B CA 1
ATOM 5245 C C . ILE B 1 235 ? -14.391 -24.469 12.594 1 98.56 235 ILE B C 1
ATOM 5247 O O . ILE B 1 235 ? -14.508 -24.266 13.805 1 98.56 235 ILE B O 1
ATOM 5251 N N . CYS B 1 236 ? -14.195 -23.484 11.719 1 98.5 236 CYS B N 1
ATOM 5252 C CA . CYS B 1 236 ? -14.062 -22.094 12.156 1 98.5 236 CYS B CA 1
ATOM 5253 C C . CYS B 1 236 ? -15.352 -21.594 12.789 1 98.5 236 CYS B C 1
ATOM 5255 O O . CYS B 1 236 ? -15.32 -20.906 13.812 1 98.5 236 CYS B O 1
ATOM 5257 N N . ARG B 1 237 ? -16.469 -21.969 12.242 1 97.69 237 ARG B N 1
ATOM 5258 C CA . ARG B 1 237 ? -17.766 -21.594 12.812 1 97.69 237 ARG B CA 1
ATOM 5259 C C . ARG B 1 237 ? -17.938 -22.172 14.211 1 97.69 237 ARG B C 1
ATOM 5261 O O . ARG B 1 237 ? -18.375 -21.469 15.125 1 97.69 237 ARG B O 1
ATOM 5268 N N . ARG B 1 238 ? -17.609 -23.406 14.352 1 98.12 238 ARG B N 1
ATOM 5269 C CA . ARG B 1 238 ? -17.75 -24.078 15.633 1 98.12 238 ARG B CA 1
ATOM 5270 C C . ARG B 1 238 ? -16.922 -23.406 16.719 1 98.12 238 ARG B C 1
ATOM 5272 O O . ARG B 1 238 ? -17.328 -23.359 17.875 1 98.12 238 ARG B O 1
ATOM 5279 N N . HIS B 1 239 ? -15.812 -22.875 16.375 1 98.19 239 HIS B N 1
ATOM 5280 C CA . HIS B 1 239 ? -14.883 -22.312 17.344 1 98.19 239 HIS B CA 1
ATOM 5281 C C . HIS B 1 239 ? -14.992 -20.797 17.391 1 98.19 239 HIS B C 1
ATOM 5283 O O . HIS B 1 239 ? -14.242 -20.141 18.125 1 98.19 239 HIS B O 1
ATOM 5289 N N . GLY B 1 240 ? -15.883 -20.203 16.594 1 97.38 240 GLY B N 1
ATOM 5290 C CA . GLY B 1 240 ? -16.047 -18.75 16.547 1 97.38 240 GLY B CA 1
ATOM 5291 C C . GLY B 1 240 ? -14.844 -18.031 15.961 1 97.38 240 GLY B C 1
ATOM 5292 O O . GLY B 1 240 ? -14.398 -17.016 16.484 1 97.38 240 GLY B O 1
ATOM 5293 N N . ILE B 1 241 ? -14.242 -18.531 14.969 1 98.75 241 ILE B N 1
ATOM 5294 C CA . ILE B 1 241 ? -13.094 -17.953 14.289 1 98.75 241 ILE B CA 1
ATOM 5295 C C . ILE B 1 241 ? -13.531 -17.359 12.953 1 98.75 241 ILE B C 1
ATOM 5297 O O . ILE B 1 241 ? -14.203 -18.016 12.164 1 98.75 241 ILE B O 1
ATOM 5301 N N . LEU B 1 242 ? -13.219 -16.094 12.695 1 98.81 242 LEU B N 1
ATOM 5302 C CA . LEU B 1 242 ? -13.562 -15.453 11.43 1 98.81 242 LEU B CA 1
ATOM 5303 C C . LEU B 1 242 ? -12.68 -15.977 10.297 1 98.81 242 LEU B C 1
ATOM 5305 O O . LEU B 1 242 ? -11.523 -16.344 10.531 1 98.81 242 LEU B O 1
ATOM 5309 N N . THR B 1 243 ? -13.219 -16.031 9.117 1 98.81 243 THR B N 1
ATOM 5310 C CA . THR B 1 243 ? -12.469 -16.531 7.973 1 98.81 243 THR B CA 1
ATOM 5311 C C . THR B 1 243 ? -12.211 -15.406 6.969 1 98.81 243 THR B C 1
ATOM 5313 O O . THR B 1 243 ? -13.086 -14.562 6.738 1 98.81 243 THR B O 1
ATOM 5316 N N . ILE B 1 244 ? -11.008 -15.359 6.43 1 98.94 244 ILE B N 1
ATOM 5317 C CA . ILE B 1 244 ? -10.586 -14.391 5.426 1 98.94 244 ILE B CA 1
ATOM 5318 C C . ILE B 1 244 ? -10.164 -15.117 4.152 1 98.94 244 ILE B C 1
ATOM 5320 O O . ILE B 1 244 ? -9.258 -15.953 4.184 1 98.94 244 ILE B O 1
ATOM 5324 N N . ALA B 1 245 ? -10.805 -14.836 3.043 1 98.94 245 ALA B N 1
ATOM 5325 C CA . ALA B 1 245 ? -10.367 -15.328 1.739 1 98.94 245 ALA B CA 1
ATOM 5326 C C . ALA B 1 245 ? -9.43 -14.336 1.057 1 98.94 245 ALA B C 1
ATOM 5328 O O . ALA B 1 245 ? -9.836 -13.219 0.728 1 98.94 245 ALA B O 1
ATOM 5329 N N . ASP B 1 246 ? -8.234 -14.742 0.891 1 98.88 246 ASP B N 1
ATOM 5330 C CA . ASP B 1 246 ? -7.273 -13.938 0.135 1 98.88 246 ASP B CA 1
ATOM 5331 C C . ASP B 1 246 ? -7.309 -14.297 -1.349 1 98.88 246 ASP B C 1
ATOM 5333 O O . ASP B 1 246 ? -6.672 -15.266 -1.774 1 98.88 246 ASP B O 1
ATOM 5337 N N . GLU B 1 247 ? -7.949 -13.516 -2.117 1 98.88 247 GLU B N 1
ATOM 5338 C CA . GLU B 1 247 ? -8.086 -13.766 -3.549 1 98.88 247 GLU B CA 1
ATOM 5339 C C . GLU B 1 247 ? -7.328 -12.719 -4.363 1 98.88 247 GLU B C 1
ATOM 5341 O O . GLU B 1 247 ? -7.711 -12.406 -5.492 1 98.88 247 GLU B O 1
ATOM 5346 N N . VAL B 1 248 ? -6.289 -12.188 -3.734 1 98.88 248 VAL B N 1
ATOM 5347 C CA . VAL B 1 248 ? -5.477 -11.172 -4.395 1 98.88 248 VAL B CA 1
ATOM 5348 C C . VAL B 1 248 ? -4.965 -11.703 -5.73 1 98.88 248 VAL B C 1
ATOM 5350 O O . VAL B 1 248 ? -5.012 -11 -6.742 1 98.88 248 VAL B O 1
ATOM 5353 N N . MET B 1 249 ? -4.473 -12.922 -5.754 1 98.62 249 MET B N 1
ATOM 5354 C CA . MET B 1 249 ? -3.918 -13.477 -6.988 1 98.62 249 MET B CA 1
ATOM 5355 C C . MET B 1 249 ? -4.949 -14.336 -7.711 1 98.62 249 MET B C 1
ATOM 5357 O O . MET B 1 249 ? -5.059 -14.281 -8.938 1 98.62 249 MET B O 1
ATOM 5361 N N . CYS B 1 250 ? -5.715 -15.109 -6.98 1 98.62 250 CYS B N 1
ATOM 5362 C CA . CYS B 1 250 ? -6.527 -16.156 -7.59 1 98.62 250 CYS B CA 1
ATOM 5363 C C . CYS B 1 250 ? -7.914 -15.625 -7.941 1 98.62 250 CYS B C 1
ATOM 5365 O O . CYS B 1 250 ? -8.727 -16.344 -8.523 1 98.62 250 CYS B O 1
ATOM 5367 N N . GLY B 1 251 ? -8.195 -14.344 -7.602 1 98.5 251 GLY B N 1
ATOM 5368 C CA . GLY B 1 251 ? -9.508 -13.789 -7.867 1 98.5 251 GLY B CA 1
ATOM 5369 C C . GLY B 1 251 ? -9.602 -13.094 -9.211 1 98.5 251 GLY B C 1
ATOM 5370 O O . GLY B 1 251 ? -8.781 -13.336 -10.094 1 98.5 251 GLY B O 1
ATOM 5371 N N . CYS B 1 252 ? -10.695 -12.438 -9.391 1 98.62 252 CYS B N 1
ATOM 5372 C CA . CYS B 1 252 ? -10.977 -11.586 -10.539 1 98.62 252 CYS B CA 1
ATOM 5373 C C . CYS B 1 252 ? -10.938 -12.383 -11.836 1 98.62 252 CYS B C 1
ATOM 5375 O O . CYS B 1 252 ? -10.281 -11.977 -12.797 1 98.62 252 CYS B O 1
ATOM 5377 N N . GLY B 1 253 ? -11.469 -13.539 -11.867 1 98.5 253 GLY B N 1
ATOM 5378 C CA . GLY B 1 253 ? -11.664 -14.297 -13.094 1 98.5 253 GLY B CA 1
ATOM 5379 C C . GLY B 1 253 ? -10.555 -15.289 -13.375 1 98.5 253 GLY B C 1
ATOM 5380 O O . GLY B 1 253 ? -10.688 -16.156 -14.25 1 98.5 253 GLY B O 1
ATOM 5381 N N . ARG B 1 254 ? -9.492 -15.266 -12.633 1 98.19 254 ARG B N 1
ATOM 5382 C CA . ARG B 1 254 ? -8.289 -16.062 -12.852 1 98.19 254 ARG B CA 1
ATOM 5383 C C . ARG B 1 254 ? -8.594 -17.547 -12.82 1 98.19 254 ARG B C 1
ATOM 5385 O O . ARG B 1 254 ? -8.016 -18.328 -13.578 1 98.19 254 ARG B O 1
ATOM 5392 N N . THR B 1 255 ? -9.562 -17.969 -12 1 98 255 THR B N 1
ATOM 5393 C CA . THR B 1 255 ? -9.859 -19.391 -11.789 1 98 255 THR B CA 1
ATOM 5394 C C . THR B 1 255 ? -11.047 -19.828 -12.641 1 98 255 THR B C 1
ATOM 5396 O O . THR B 1 255 ? -11.492 -20.969 -12.547 1 98 255 THR B O 1
ATOM 5399 N N . GLY B 1 256 ? -11.555 -18.953 -13.438 1 97.56 256 GLY B N 1
ATOM 5400 C CA . GLY B 1 256 ? -12.703 -19.266 -14.258 1 97.56 256 GLY B CA 1
ATOM 5401 C C . GLY B 1 256 ? -14.016 -18.781 -13.672 1 97.56 256 GLY B C 1
ATOM 5402 O O . GLY B 1 256 ? -15.062 -18.844 -14.32 1 97.56 256 GLY B O 1
ATOM 5403 N N . GLN B 1 257 ? -14.016 -18.344 -12.461 1 97.69 257 GLN B N 1
ATOM 5404 C CA . GLN B 1 257 ? -15.047 -17.578 -11.789 1 97.69 257 GLN B CA 1
ATOM 5405 C C . GLN B 1 257 ? -14.5 -16.25 -11.273 1 97.69 257 GLN B C 1
ATOM 5407 O O . GLN B 1 257 ? -13.305 -16.125 -10.992 1 97.69 257 GLN B O 1
ATOM 5412 N N . PHE B 1 258 ? -15.375 -15.273 -11.195 1 98.44 258 PHE B N 1
ATOM 5413 C CA . PHE B 1 258 ? -14.844 -13.984 -10.758 1 98.44 258 PHE B CA 1
ATOM 5414 C C . PHE B 1 258 ? -14.203 -14.102 -9.383 1 98.44 258 PHE B C 1
ATOM 5416 O O . PHE B 1 258 ? -13.094 -13.602 -9.164 1 98.44 258 PHE B O 1
ATOM 5423 N N . PHE B 1 259 ? -14.953 -14.719 -8.492 1 98.69 259 PHE B N 1
ATOM 5424 C CA . PHE B 1 259 ? -14.414 -15.016 -7.172 1 98.69 259 PHE B CA 1
ATOM 5425 C C . PHE B 1 259 ? -14.055 -16.5 -7.055 1 98.69 259 PHE B C 1
ATOM 5427 O O . PHE B 1 259 ? -14.898 -17.359 -7.27 1 98.69 259 PHE B O 1
ATOM 5434 N N . ALA B 1 260 ? -12.828 -16.797 -6.625 1 98.38 260 ALA B N 1
ATOM 5435 C CA . ALA B 1 260 ? -12.375 -18.156 -6.426 1 98.38 260 ALA B CA 1
ATOM 5436 C C . ALA B 1 260 ? -13.172 -18.844 -5.32 1 98.38 260 ALA B C 1
ATOM 5438 O O . ALA B 1 260 ? -13.414 -20.062 -5.379 1 98.38 260 ALA B O 1
ATOM 5439 N N . SER B 1 261 ? -13.586 -18.125 -4.344 1 97.62 261 SER B N 1
ATOM 5440 C CA . SER B 1 261 ? -14.367 -18.641 -3.232 1 97.62 261 SER B CA 1
ATOM 5441 C C . SER B 1 261 ? -15.672 -19.266 -3.719 1 97.62 261 SER B C 1
ATOM 5443 O O . SER B 1 261 ? -16.156 -20.25 -3.152 1 97.62 261 SER B O 1
ATOM 5445 N N . THR B 1 262 ? -16.234 -18.641 -4.746 1 95.5 262 THR B N 1
ATOM 5446 C CA . THR B 1 262 ? -17.453 -19.188 -5.324 1 95.5 262 THR B CA 1
ATOM 5447 C C . THR B 1 262 ? -17.188 -20.578 -5.914 1 95.5 262 THR B C 1
ATOM 5449 O O . THR B 1 262 ? -17.984 -21.5 -5.715 1 95.5 262 THR B O 1
ATOM 5452 N N . GLN B 1 263 ? -16.156 -20.734 -6.539 1 93 263 GLN B N 1
ATOM 5453 C CA . GLN B 1 263 ? -15.789 -21.984 -7.199 1 93 263 GLN B CA 1
ATOM 5454 C C . GLN B 1 263 ? -15.539 -23.094 -6.18 1 93 263 GLN B C 1
ATOM 5456 O O . GLN B 1 263 ? -15.852 -24.25 -6.43 1 93 263 GLN B O 1
ATOM 5461 N N . PHE B 1 264 ? -15.039 -22.719 -5.02 1 95.94 264 PHE B N 1
ATOM 5462 C CA . PHE B 1 264 ? -14.594 -23.734 -4.07 1 95.94 264 PHE B CA 1
ATOM 5463 C C . PHE B 1 264 ? -15.469 -23.734 -2.822 1 95.94 264 PHE B C 1
ATOM 5465 O O . PHE B 1 264 ? -15.055 -24.219 -1.767 1 95.94 264 PHE B O 1
ATOM 5472 N N . GLN B 1 265 ? -16.609 -23.078 -2.928 1 94.81 265 GLN B N 1
ATOM 5473 C CA . GLN B 1 265 ? -17.656 -23.109 -1.906 1 94.81 265 GLN B CA 1
ATOM 5474 C C . GLN B 1 265 ? -17.109 -22.609 -0.564 1 94.81 265 GLN B C 1
ATOM 5476 O O . GLN B 1 265 ? -17.344 -23.25 0.469 1 94.81 265 GLN B O 1
ATOM 5481 N N . PHE B 1 266 ? -16.328 -21.641 -0.655 1 96.62 266 PHE B N 1
ATOM 5482 C CA . PHE B 1 266 ? -15.836 -20.922 0.517 1 96.62 266 PHE B CA 1
ATOM 5483 C C . PHE B 1 266 ? -16.688 -19.688 0.795 1 96.62 266 PHE B C 1
ATOM 5485 O O . PHE B 1 266 ? -16.828 -18.828 -0.071 1 96.62 266 PHE B O 1
ATOM 5492 N N . GLN B 1 267 ? -17.344 -19.594 1.906 1 95.62 267 GLN B N 1
ATOM 5493 C CA . GLN B 1 267 ? -18.125 -18.422 2.324 1 95.62 267 GLN B CA 1
ATOM 5494 C C . GLN B 1 267 ? -17.406 -17.656 3.43 1 95.62 267 GLN B C 1
ATOM 5496 O O . GLN B 1 267 ? -17.75 -17.781 4.605 1 95.62 267 GLN B O 1
ATOM 5501 N N . PRO B 1 268 ? -16.5 -16.766 3.053 1 98.38 268 PRO B N 1
ATOM 5502 C CA . PRO B 1 268 ? -15.664 -16.109 4.055 1 98.38 268 PRO B CA 1
ATOM 5503 C C . PRO B 1 268 ? -16.391 -14.953 4.754 1 98.38 268 PRO B C 1
ATOM 5505 O O . PRO B 1 268 ? -17.391 -14.453 4.238 1 98.38 268 PRO B O 1
ATOM 5508 N N . ASP B 1 269 ? -15.922 -14.555 5.93 1 98.5 269 ASP B N 1
ATOM 5509 C CA . ASP B 1 269 ? -16.391 -13.352 6.621 1 98.5 269 ASP B CA 1
ATOM 5510 C C . ASP B 1 269 ? -15.828 -12.094 5.969 1 98.5 269 ASP B C 1
ATOM 5512 O O . ASP B 1 269 ? -16.469 -11.039 5.992 1 98.5 269 ASP B O 1
ATOM 5516 N N . VAL B 1 270 ? -14.648 -12.188 5.504 1 98.88 270 VAL B N 1
ATOM 5517 C CA . VAL B 1 270 ? -13.914 -11.109 4.852 1 98.88 270 VAL B CA 1
ATOM 5518 C C . VAL B 1 270 ? -13.234 -11.633 3.592 1 98.88 270 VAL B C 1
ATOM 5520 O O . VAL B 1 270 ? -12.75 -12.766 3.566 1 98.88 270 VAL B O 1
ATOM 5523 N N . LEU B 1 271 ? -13.227 -10.859 2.543 1 98.94 271 LEU B N 1
ATOM 5524 C CA . LEU B 1 271 ? -12.578 -11.242 1.291 1 98.94 271 LEU B CA 1
ATOM 5525 C C . LEU B 1 271 ? -11.742 -10.086 0.735 1 98.94 271 LEU B C 1
ATOM 5527 O O . LEU B 1 271 ? -12.172 -8.938 0.765 1 98.94 271 LEU B O 1
ATOM 5531 N N . VAL B 1 272 ? -10.531 -10.414 0.273 1 98.94 272 VAL B N 1
ATOM 5532 C CA . VAL B 1 272 ? -9.688 -9.359 -0.28 1 98.94 272 VAL B CA 1
ATOM 5533 C C . VAL B 1 272 ? -9.344 -9.68 -1.732 1 98.94 272 VAL B C 1
ATOM 5535 O O . VAL B 1 272 ? -9.203 -10.852 -2.1 1 98.94 272 VAL B O 1
ATOM 5538 N N . LEU B 1 273 ? -9.258 -8.68 -2.568 1 98.88 273 LEU B N 1
ATOM 5539 C CA . LEU B 1 273 ? -8.883 -8.742 -3.977 1 98.88 273 LEU B CA 1
ATOM 5540 C C . LEU B 1 273 ? -7.691 -7.836 -4.262 1 98.88 273 LEU B C 1
ATOM 5542 O O . LEU B 1 273 ? -7.367 -6.961 -3.457 1 98.88 273 LEU B O 1
ATOM 5546 N N . GLY B 1 274 ? -7.082 -7.988 -5.328 1 98.69 274 GLY B N 1
ATOM 5547 C CA . GLY B 1 274 ? -6.027 -7.156 -5.883 1 98.69 274 GLY B CA 1
ATOM 5548 C C . GLY B 1 274 ? -5.668 -7.52 -7.312 1 98.69 274 GLY B C 1
ATOM 5549 O O . GLY B 1 274 ? -6.508 -8.031 -8.055 1 98.69 274 GLY B O 1
ATOM 5550 N N . LYS B 1 275 ? -4.562 -7.109 -7.75 1 98.38 275 LYS B N 1
ATOM 5551 C CA . LYS B 1 275 ? -3.93 -7.492 -9.008 1 98.38 275 LYS B CA 1
ATOM 5552 C C . LYS B 1 275 ? -4.91 -7.387 -10.172 1 98.38 275 LYS B C 1
ATOM 5554 O O . LYS B 1 275 ? -5.102 -6.305 -10.734 1 98.38 275 LYS B O 1
ATOM 5559 N N . GLY B 1 276 ? -5.668 -8.391 -10.461 1 98.62 276 GLY B N 1
ATOM 5560 C CA . GLY B 1 276 ? -6.566 -8.477 -11.602 1 98.62 276 GLY B CA 1
ATOM 5561 C C . GLY B 1 276 ? -7.715 -7.488 -11.531 1 98.62 276 GLY B C 1
ATOM 5562 O O . GLY B 1 276 ? -8.352 -7.191 -12.547 1 98.62 276 GLY B O 1
ATOM 5563 N N . ILE B 1 277 ? -7.98 -6.891 -10.406 1 98.75 277 ILE B N 1
ATOM 5564 C CA . ILE B 1 277 ? -9.148 -6.035 -10.203 1 98.75 277 ILE B CA 1
ATOM 5565 C C . ILE B 1 277 ? -8.992 -4.75 -11.016 1 98.75 277 ILE B C 1
ATOM 5567 O O . ILE B 1 277 ? -9.984 -4.16 -11.445 1 98.75 277 ILE B O 1
ATOM 5571 N N . SER B 1 278 ? -7.754 -4.309 -11.188 1 98.62 278 SER B N 1
ATOM 5572 C CA . SER B 1 278 ? -7.496 -3.137 -12.023 1 98.62 278 SER B CA 1
ATOM 5573 C C . SER B 1 278 ? -6.664 -3.5 -13.25 1 98.62 278 SER B C 1
ATOM 5575 O O . SER B 1 278 ? -6.383 -2.646 -14.086 1 98.62 278 SER B O 1
ATOM 5577 N N . GLY B 1 279 ? -6.203 -4.785 -13.32 1 98.44 279 GLY B N 1
ATOM 5578 C CA . GLY B 1 279 ? -5.492 -5.301 -14.477 1 98.44 279 GLY B CA 1
ATOM 5579 C C . GLY B 1 279 ? -4.125 -4.672 -14.672 1 98.44 279 GLY B C 1
ATOM 5580 O O . GLY B 1 279 ? -3.568 -4.703 -15.773 1 98.44 279 GLY B O 1
ATOM 5581 N N . GLY B 1 280 ? -3.588 -4.02 -13.664 1 98.19 280 GLY B N 1
ATOM 5582 C CA . GLY B 1 280 ? -2.281 -3.387 -13.773 1 98.19 280 GLY B CA 1
ATOM 5583 C C . GLY B 1 280 ? -2.354 -1.928 -14.18 1 98.19 280 GLY B C 1
ATOM 5584 O O . GLY B 1 280 ? -1.33 -1.245 -14.242 1 98.19 280 GLY B O 1
ATOM 5585 N N . TYR B 1 281 ? -3.516 -1.366 -14.336 1 98.81 281 TYR B N 1
ATOM 5586 C CA . TYR B 1 281 ? -3.637 -0.033 -14.914 1 98.81 281 TYR B CA 1
ATOM 5587 C C . TYR B 1 281 ? -3.482 1.042 -13.844 1 98.81 281 TYR B C 1
ATOM 5589 O O . TYR B 1 281 ? -2.996 2.141 -14.125 1 98.81 281 TYR B O 1
ATOM 5597 N N . VAL B 1 282 ? -3.957 0.809 -12.633 1 98.81 282 VAL B N 1
ATOM 5598 C CA . VAL B 1 282 ? -3.717 1.62 -11.445 1 98.81 282 VAL B CA 1
ATOM 5599 C C . VAL B 1 282 ? -3.658 0.723 -10.211 1 98.81 282 VAL B C 1
ATOM 5601 O O . VAL B 1 282 ? -4.434 -0.229 -10.094 1 98.81 282 VAL B O 1
ATOM 5604 N N . PRO B 1 283 ? -2.703 0.997 -9.297 1 98.62 283 PRO B N 1
ATOM 5605 C CA . PRO B 1 283 ? -2.734 0.195 -8.07 1 98.62 283 PRO B CA 1
ATOM 5606 C C . PRO B 1 283 ? -4.105 0.195 -7.398 1 98.62 283 PRO B C 1
ATOM 5608 O O . PRO B 1 283 ? -4.688 1.26 -7.176 1 98.62 283 PRO B O 1
ATOM 5611 N N . LEU B 1 284 ? -4.656 -1.006 -7.137 1 98.81 284 LEU B N 1
ATOM 5612 C CA . LEU B 1 284 ? -5.977 -1.127 -6.523 1 98.81 284 LEU B CA 1
ATOM 5613 C C . LEU B 1 284 ? -6.129 -2.469 -5.816 1 98.81 284 LEU B C 1
ATOM 5615 O O . LEU B 1 284 ? -5.707 -3.504 -6.344 1 98.81 284 LEU B O 1
ATOM 5619 N N . SER B 1 285 ? -6.602 -2.457 -4.648 1 98.81 285 SER B N 1
ATOM 5620 C CA . SER B 1 285 ? -7.074 -3.633 -3.928 1 98.81 285 SER B CA 1
ATOM 5621 C C . SER B 1 285 ? -8.43 -3.375 -3.283 1 98.81 285 SER B C 1
ATOM 5623 O O . SER B 1 285 ? -8.898 -2.234 -3.246 1 98.81 285 SER B O 1
ATOM 5625 N N . ALA B 1 286 ? -9.125 -4.391 -2.881 1 98.94 286 ALA B N 1
ATOM 5626 C CA . ALA B 1 286 ? -10.453 -4.238 -2.307 1 98.94 286 ALA B CA 1
ATOM 5627 C C . ALA B 1 286 ? -10.633 -5.137 -1.09 1 98.94 286 ALA B C 1
ATOM 5629 O O . ALA B 1 286 ? -10.148 -6.273 -1.071 1 98.94 286 ALA B O 1
ATOM 5630 N N . LEU B 1 287 ? -11.234 -4.613 -0.145 1 98.88 287 LEU B N 1
ATOM 5631 C CA . LEU B 1 287 ? -11.703 -5.312 1.048 1 98.88 287 LEU B CA 1
ATOM 5632 C C . LEU B 1 287 ? -13.219 -5.449 1.04 1 98.88 287 LEU B C 1
ATOM 5634 O O . LEU B 1 287 ? -13.938 -4.449 0.979 1 98.88 287 LEU B O 1
ATOM 5638 N N . LEU B 1 288 ? -13.727 -6.625 1.024 1 98.94 288 LEU B N 1
ATOM 5639 C CA . LEU B 1 288 ? -15.164 -6.871 1.147 1 98.94 288 LEU B CA 1
ATOM 5640 C C . LEU B 1 288 ? -15.5 -7.465 2.512 1 98.94 288 LEU B C 1
ATOM 5642 O O . LEU B 1 288 ? -14.828 -8.391 2.971 1 98.94 288 LEU B O 1
ATOM 5646 N N . VAL B 1 289 ? -16.469 -6.93 3.156 1 98.81 289 VAL B N 1
ATOM 5647 C CA . VAL B 1 289 ? -16.859 -7.398 4.484 1 98.81 289 VAL B CA 1
ATOM 5648 C C . VAL B 1 289 ? -18.375 -7.57 4.547 1 98.81 289 VAL B C 1
ATOM 5650 O O . VAL B 1 289 ? -19.109 -7.062 3.691 1 98.81 289 VAL B O 1
ATOM 5653 N N . ARG B 1 290 ? -18.844 -8.297 5.555 1 98.38 290 ARG B N 1
ATOM 5654 C CA . ARG B 1 290 ? -20.281 -8.531 5.742 1 98.38 290 ARG B CA 1
ATOM 5655 C C . ARG B 1 290 ? -20.953 -7.297 6.336 1 98.38 290 ARG B C 1
ATOM 5657 O O . ARG B 1 290 ? -20.422 -6.668 7.25 1 98.38 290 ARG B O 1
ATOM 5664 N N . GLN B 1 291 ? -22.094 -7.023 5.852 1 96.88 291 GLN B N 1
ATOM 5665 C CA . GLN B 1 291 ? -22.906 -5.926 6.387 1 96.88 291 GLN B CA 1
ATOM 5666 C C . GLN B 1 291 ? -23.203 -6.141 7.871 1 96.88 291 GLN B C 1
ATOM 5668 O O . GLN B 1 291 ? -23.203 -5.184 8.648 1 96.88 291 GLN B O 1
ATOM 5673 N N . SER B 1 292 ? -23.469 -7.324 8.219 1 97.75 292 SER B N 1
ATOM 5674 C CA . SER B 1 292 ? -23.781 -7.645 9.602 1 97.75 292 SER B CA 1
ATOM 5675 C C . SER B 1 292 ? -22.625 -7.312 10.531 1 97.75 292 SER B C 1
ATOM 5677 O O . SER B 1 292 ? -22.828 -6.828 11.648 1 97.75 292 SER B O 1
ATOM 5679 N N . HIS B 1 293 ? -21.422 -7.641 10.078 1 98.12 293 HIS B N 1
ATOM 5680 C CA . HIS B 1 293 ? -20.234 -7.324 10.875 1 98.12 293 HIS B CA 1
ATOM 5681 C C . HIS B 1 293 ? -20.047 -5.82 11.008 1 98.12 293 HIS B C 1
ATOM 5683 O O . HIS B 1 293 ? -19.688 -5.328 12.078 1 98.12 293 HIS B O 1
ATOM 5689 N N . LEU B 1 294 ? -20.297 -5.059 9.914 1 97.56 294 LEU B N 1
ATOM 5690 C CA . LEU B 1 294 ? -20.188 -3.604 9.961 1 97.56 294 LEU B CA 1
ATOM 5691 C C . LEU B 1 294 ? -21.203 -3.014 10.93 1 97.56 294 LEU B C 1
ATOM 5693 O O . LEU B 1 294 ? -20.922 -2.037 11.625 1 97.56 294 LEU B O 1
ATOM 5697 N N . GLU B 1 295 ? -22.406 -3.584 11 1 97.06 295 GLU B N 1
ATOM 5698 C CA . GLU B 1 295 ? -23.438 -3.123 11.914 1 97.06 295 GLU B CA 1
ATOM 5699 C C . GLU B 1 295 ? -23 -3.273 13.367 1 97.06 295 GLU B C 1
ATOM 5701 O O . GLU B 1 295 ? -23.359 -2.447 14.219 1 97.06 295 GLU B O 1
ATOM 5706 N N . GLU B 1 296 ? -22.266 -4.336 13.641 1 97.19 296 GLU B N 1
ATOM 5707 C CA . GLU B 1 296 ? -21.734 -4.516 14.992 1 97.19 296 GLU B CA 1
ATOM 5708 C C . GLU B 1 296 ? -20.75 -3.404 15.344 1 97.19 296 GLU B C 1
ATOM 5710 O O . GLU B 1 296 ? -20.781 -2.875 16.453 1 97.19 296 GLU B O 1
ATOM 5715 N N . MET B 1 297 ? -19.938 -3.076 14.383 1 96 297 MET B N 1
ATOM 5716 C CA . MET B 1 297 ? -18.969 -2.008 14.617 1 96 297 MET B CA 1
ATOM 5717 C C . MET B 1 297 ? -19.672 -0.662 14.758 1 96 297 MET B C 1
ATOM 5719 O O . MET B 1 297 ? -19.25 0.174 15.57 1 96 297 MET B O 1
ATOM 5723 N N . ARG B 1 298 ? -20.703 -0.437 13.953 1 96.06 298 ARG B N 1
ATOM 5724 C CA . ARG B 1 298 ? -21.469 0.798 14.016 1 96.06 298 ARG B CA 1
ATOM 5725 C C . ARG B 1 298 ? -22.047 1.005 15.414 1 96.06 298 ARG B C 1
ATOM 5727 O O . ARG B 1 298 ? -22.031 2.119 15.938 1 96.06 298 ARG B O 1
ATOM 5734 N N . GLN B 1 299 ? -22.5 -0.055 15.984 1 95.81 299 GLN B N 1
ATOM 5735 C CA . GLN B 1 299 ? -23.141 -0.003 17.297 1 95.81 299 GLN B CA 1
ATOM 5736 C C . GLN B 1 299 ? -22.094 0.149 18.406 1 95.81 299 GLN B C 1
ATOM 5738 O O . GLN B 1 299 ? -22.438 0.546 19.531 1 95.81 299 GLN B O 1
ATOM 5743 N N . GLY B 1 300 ? -20.906 -0.199 18.062 1 94.62 300 GLY B N 1
ATOM 5744 C CA . GLY B 1 300 ? -19.812 -0.082 19.016 1 94.62 300 GLY B CA 1
ATOM 5745 C C . GLY B 1 300 ? -19.016 1.2 18.859 1 94.62 300 GLY B C 1
ATOM 5746 O O . GLY B 1 300 ? -19.516 2.285 19.172 1 94.62 300 GLY B O 1
ATOM 5747 N N . SER B 1 301 ? -17.922 1.134 18.219 1 92.56 301 SER B N 1
ATOM 5748 C CA . SER B 1 301 ? -16.984 2.244 18.109 1 92.56 301 SER B CA 1
ATOM 5749 C C . SER B 1 301 ? -17.391 3.199 17 1 92.56 301 SER B C 1
ATOM 5751 O O . SER B 1 301 ? -16.828 4.293 16.875 1 92.56 301 SER B O 1
ATOM 5753 N N . GLY B 1 302 ? -18.328 2.777 16.203 1 93.44 302 GLY B N 1
ATOM 5754 C CA . GLY B 1 302 ? -18.859 3.703 15.219 1 93.44 302 GLY B CA 1
ATOM 5755 C C . GLY B 1 302 ? -18.422 3.383 13.797 1 93.44 302 GLY B C 1
ATOM 5756 O O . GLY B 1 302 ? -18.891 4.008 12.844 1 93.44 302 GLY B O 1
ATOM 5757 N N . GLY B 1 303 ? -17.547 2.422 13.578 1 94.38 303 GLY B N 1
ATOM 5758 C CA . GLY B 1 303 ? -17.109 2.039 12.25 1 94.38 303 GLY B CA 1
ATOM 5759 C C . GLY B 1 303 ? -15.742 1.379 12.242 1 94.38 303 GLY B C 1
ATOM 5760 O O . GLY B 1 303 ? -15.172 1.113 13.305 1 94.38 303 GLY B O 1
ATOM 5761 N N . PHE B 1 304 ? -15.281 1.057 11.094 1 96.44 304 PHE B N 1
ATOM 5762 C CA . PHE B 1 304 ? -13.992 0.394 10.938 1 96.44 304 PHE B CA 1
ATOM 5763 C C . PHE B 1 304 ? -12.844 1.389 11.094 1 96.44 304 PHE B C 1
ATOM 5765 O O . PHE B 1 304 ? -12.766 2.371 10.352 1 96.44 304 PHE B O 1
ATOM 5772 N N . MET B 1 305 ? -11.945 1.136 12.07 1 93.94 305 MET B N 1
ATOM 5773 C CA . MET B 1 305 ? -10.82 2.023 12.375 1 93.94 305 MET B CA 1
ATOM 5774 C C . MET B 1 305 ? -9.641 1.75 11.445 1 93.94 305 MET B C 1
ATOM 5776 O O . MET B 1 305 ? -8.656 1.144 11.859 1 93.94 305 MET B O 1
ATOM 5780 N N . HIS B 1 306 ? -9.719 2.268 10.273 1 94 306 HIS B N 1
ATOM 5781 C CA . HIS B 1 306 ? -8.672 2.088 9.273 1 94 306 HIS B CA 1
ATOM 5782 C C . HIS B 1 306 ? -8.625 3.266 8.305 1 94 306 HIS B C 1
ATOM 5784 O O . HIS B 1 306 ? -9.664 3.848 7.977 1 94 306 HIS B O 1
ATOM 5790 N N . ALA B 1 307 ? -7.41 3.648 7.965 1 90.94 307 ALA B N 1
ATOM 5791 C CA . ALA B 1 307 ? -7.238 4.754 7.027 1 90.94 307 ALA B CA 1
ATOM 5792 C C . ALA B 1 307 ? -5.965 4.582 6.199 1 90.94 307 ALA B C 1
ATOM 5794 O O . ALA B 1 307 ? -4.965 4.051 6.691 1 90.94 307 ALA B O 1
ATOM 5795 N N . GLN B 1 308 ? -6.035 4.934 4.973 1 94.19 308 GLN B N 1
ATOM 5796 C CA . GLN B 1 308 ? -4.922 5.117 4.047 1 94.19 308 GLN B CA 1
ATOM 5797 C C . GLN B 1 308 ? -5.117 6.359 3.186 1 94.19 308 GLN B C 1
ATOM 5799 O O . GLN B 1 308 ? -6.25 6.785 2.949 1 94.19 308 GLN B O 1
ATOM 5804 N N . THR B 1 309 ? -4.051 6.91 2.715 1 95.62 309 THR B N 1
ATOM 5805 C CA . THR B 1 309 ? -4.094 8.141 1.938 1 95.62 309 THR B CA 1
ATOM 5806 C C . THR B 1 309 ? -5.039 8 0.748 1 95.62 309 THR B C 1
ATOM 5808 O O . THR B 1 309 ? -5.875 8.867 0.504 1 95.62 309 THR B O 1
ATOM 5811 N N . TYR B 1 310 ? -5.043 6.902 0.104 1 96.94 310 TYR B N 1
ATOM 5812 C CA . TYR B 1 310 ? -5.781 6.758 -1.146 1 96.94 310 TYR B CA 1
ATOM 5813 C C . TYR B 1 310 ? -7.023 5.898 -0.95 1 96.94 310 TYR B C 1
ATOM 5815 O O . TYR B 1 310 ? -7.605 5.41 -1.921 1 96.94 310 TYR B O 1
ATOM 5823 N N . LEU B 1 311 ? -7.395 5.707 0.334 1 96.81 311 LEU B N 1
ATOM 5824 C CA . LEU B 1 311 ? -8.617 4.953 0.606 1 96.81 311 LEU B CA 1
ATOM 5825 C C . LEU B 1 311 ? -9.797 5.551 -0.148 1 96.81 311 LEU B C 1
ATOM 5827 O O . LEU B 1 311 ? -10.172 6.699 0.084 1 96.81 311 LEU B O 1
ATOM 5831 N N . GLN B 1 312 ? -10.375 4.84 -1.166 1 97.19 312 GLN B N 1
ATOM 5832 C CA . GLN B 1 312 ? -11.555 5.168 -1.957 1 97.19 312 GLN B CA 1
ATOM 5833 C C . GLN B 1 312 ? -11.234 6.227 -3.01 1 97.19 312 GLN B C 1
ATOM 5835 O O . GLN B 1 312 ? -12.148 6.824 -3.592 1 97.19 312 GLN B O 1
ATOM 5840 N N . ALA B 1 313 ? -9.969 6.512 -3.312 1 98.06 313 ALA B N 1
ATOM 5841 C CA . ALA B 1 313 ? -9.625 7.562 -4.27 1 98.06 313 ALA B CA 1
ATOM 5842 C C . ALA B 1 313 ? -10.266 7.297 -5.629 1 98.06 313 ALA B C 1
ATOM 5844 O O . ALA B 1 313 ? -10.141 6.203 -6.18 1 98.06 313 ALA B O 1
ATOM 5845 N N . PRO B 1 314 ? -10.844 8.289 -6.27 1 98.69 314 PRO B N 1
ATOM 5846 C CA . PRO B 1 314 ? -11.617 8.102 -7.5 1 98.69 314 PRO B CA 1
ATOM 5847 C C . PRO B 1 314 ? -10.781 7.543 -8.648 1 98.69 314 PRO B C 1
ATOM 5849 O O . PRO B 1 314 ? -11.289 6.758 -9.453 1 98.69 314 PRO B O 1
ATOM 5852 N N . VAL B 1 315 ? -9.523 7.883 -8.773 1 98.81 315 VAL B N 1
ATOM 5853 C CA . VAL B 1 315 ? -8.695 7.391 -9.875 1 98.81 315 VAL B CA 1
ATOM 5854 C C . VAL B 1 315 ? -8.57 5.871 -9.781 1 98.81 315 VAL B C 1
ATOM 5856 O O . VAL B 1 315 ? -8.586 5.18 -10.805 1 98.81 315 VAL B O 1
ATOM 5859 N N . MET B 1 316 ? -8.422 5.352 -8.586 1 98.75 316 MET B N 1
ATOM 5860 C CA . MET B 1 316 ? -8.281 3.914 -8.375 1 98.75 316 MET B CA 1
ATOM 5861 C C . MET B 1 316 ? -9.586 3.189 -8.695 1 98.75 316 MET B C 1
ATOM 5863 O O . MET B 1 316 ? -9.586 2.189 -9.414 1 98.75 316 MET B O 1
ATOM 5867 N N . THR B 1 317 ? -10.688 3.768 -8.195 1 98.88 317 THR B N 1
ATOM 5868 C CA . THR B 1 317 ? -11.969 3.09 -8.352 1 98.88 317 THR B CA 1
ATOM 5869 C C . THR B 1 317 ? -12.477 3.217 -9.781 1 98.88 317 THR B C 1
ATOM 5871 O O . THR B 1 317 ? -13.164 2.324 -10.289 1 98.88 317 THR B O 1
ATOM 5874 N N . ALA B 1 318 ? -12.055 4.301 -10.484 1 98.94 318 ALA B N 1
ATOM 5875 C CA . ALA B 1 318 ? -12.344 4.41 -11.906 1 98.94 318 ALA B CA 1
ATOM 5876 C C . ALA B 1 318 ? -11.656 3.303 -12.695 1 98.94 318 ALA B C 1
ATOM 5878 O O . ALA B 1 318 ? -12.234 2.736 -13.625 1 98.94 318 ALA B O 1
ATOM 5879 N N . ALA B 1 319 ? -10.414 3.031 -12.352 1 98.94 319 ALA B N 1
ATOM 5880 C CA . ALA B 1 319 ? -9.688 1.953 -13.016 1 98.94 319 ALA B CA 1
ATOM 5881 C C . ALA B 1 319 ? -10.367 0.605 -12.773 1 98.94 319 ALA B C 1
ATOM 5883 O O . ALA B 1 319 ? -10.562 -0.172 -13.711 1 98.94 319 ALA B O 1
ATOM 5884 N N . GLY B 1 320 ? -10.711 0.359 -11.484 1 98.94 320 GLY B N 1
ATOM 5885 C CA . GLY B 1 320 ? -11.406 -0.877 -11.172 1 98.94 320 GLY B CA 1
ATOM 5886 C C . GLY B 1 320 ? -12.727 -1.022 -11.914 1 98.94 320 GLY B C 1
ATOM 5887 O O . GLY B 1 320 ? -13.023 -2.092 -12.445 1 98.94 320 GLY B O 1
ATOM 5888 N N . LEU B 1 321 ? -13.484 0.07 -11.961 1 98.94 321 LEU B N 1
ATOM 5889 C CA . LEU B 1 321 ? -14.773 0.052 -12.633 1 98.94 321 LEU B CA 1
ATOM 5890 C C . LEU B 1 321 ? -14.609 -0.188 -14.133 1 98.94 321 LEU B C 1
ATOM 5892 O O . LEU B 1 321 ? -15.359 -0.957 -14.727 1 98.94 321 LEU B O 1
ATOM 5896 N N . ALA B 1 322 ? -13.625 0.491 -14.727 1 98.94 322 ALA B N 1
ATOM 5897 C CA . ALA B 1 322 ? -13.359 0.322 -16.156 1 98.94 322 ALA B CA 1
ATOM 5898 C C . ALA B 1 322 ? -13.023 -1.13 -16.484 1 98.94 322 ALA B C 1
ATOM 5900 O O . ALA B 1 322 ? -13.477 -1.669 -17.484 1 98.94 322 ALA B O 1
ATOM 5901 N N . VAL B 1 323 ? -12.273 -1.765 -15.648 1 98.94 323 VAL B N 1
ATOM 5902 C CA . VAL B 1 323 ? -11.867 -3.148 -15.859 1 98.94 323 VAL B CA 1
ATOM 5903 C C . VAL B 1 323 ? -13.07 -4.074 -15.695 1 98.94 323 VAL B C 1
ATOM 5905 O O . VAL B 1 323 ? -13.281 -4.973 -16.516 1 98.94 323 VAL B O 1
ATOM 5908 N N . LEU B 1 324 ? -13.844 -3.871 -14.648 1 98.81 324 LEU B N 1
ATOM 5909 C CA . LEU B 1 324 ? -15.016 -4.715 -14.438 1 98.81 324 LEU B CA 1
ATOM 5910 C C . LEU B 1 324 ? -16 -4.562 -15.594 1 98.81 324 LEU B C 1
ATOM 5912 O O . LEU B 1 324 ? -16.641 -5.539 -16 1 98.81 324 LEU B O 1
ATOM 5916 N N . ASP B 1 325 ? -16.188 -3.324 -16.047 1 98.81 325 ASP B N 1
ATOM 5917 C CA . ASP B 1 325 ? -17.047 -3.109 -17.203 1 98.81 325 ASP B CA 1
ATOM 5918 C C . ASP B 1 325 ? -16.516 -3.844 -18.422 1 98.81 325 ASP B C 1
ATOM 5920 O O . ASP B 1 325 ? -17.297 -4.395 -19.203 1 98.81 325 ASP B O 1
ATOM 5924 N N . TYR B 1 326 ? -15.219 -3.803 -18.609 1 98.88 326 TYR B N 1
ATOM 5925 C CA . TYR B 1 326 ? -14.602 -4.551 -19.703 1 98.88 326 TYR B CA 1
ATOM 5926 C C . TYR B 1 326 ? -14.883 -6.043 -19.578 1 98.88 326 TYR B C 1
ATOM 5928 O O . TYR B 1 326 ? -15.203 -6.711 -20.562 1 98.88 326 TYR B O 1
ATOM 5936 N N . TYR B 1 327 ? -14.766 -6.598 -18.344 1 98.75 327 TYR B N 1
ATOM 5937 C CA . TYR B 1 327 ? -15.078 -7.996 -18.078 1 98.75 327 TYR B CA 1
ATOM 5938 C C . TYR B 1 327 ? -16.484 -8.336 -18.547 1 98.75 327 TYR B C 1
ATOM 5940 O O . TYR B 1 327 ? -16.688 -9.344 -19.234 1 98.75 327 TYR B O 1
ATOM 5948 N N . GLU B 1 328 ? -17.391 -7.5 -18.172 1 98.44 328 GLU B N 1
ATOM 5949 C CA . GLU B 1 328 ? -18.812 -7.73 -18.469 1 98.44 328 GLU B CA 1
ATOM 5950 C C . GLU B 1 328 ? -19.078 -7.633 -19.969 1 98.44 328 GLU B C 1
ATOM 5952 O O . GLU B 1 328 ? -19.688 -8.523 -20.562 1 98.44 328 GLU B O 1
ATOM 5957 N N . ARG B 1 329 ? -18.609 -6.598 -20.594 1 98.44 329 ARG B N 1
ATOM 5958 C CA . ARG B 1 329 ? -18.875 -6.32 -22 1 98.44 329 ARG B CA 1
ATOM 5959 C C . ARG B 1 329 ? -18.297 -7.418 -22.891 1 98.44 329 ARG B C 1
ATOM 5961 O O . ARG B 1 329 ? -18.875 -7.746 -23.938 1 98.44 329 ARG B O 1
ATOM 5968 N N . HIS B 1 330 ? -17.156 -8.016 -22.469 1 98.5 330 HIS B N 1
ATOM 5969 C CA . HIS B 1 330 ? -16.453 -8.938 -23.359 1 98.5 330 HIS B CA 1
ATOM 5970 C C . HIS B 1 330 ? -16.562 -10.375 -22.844 1 98.5 330 HIS B C 1
ATOM 5972 O O . HIS B 1 330 ? -15.898 -11.273 -23.359 1 98.5 330 HIS B O 1
ATOM 5978 N N . GLY B 1 331 ? -17.375 -10.641 -21.812 1 98.5 331 GLY B N 1
ATOM 5979 C CA . GLY B 1 331 ? -17.531 -11.977 -21.266 1 98.5 331 GLY B CA 1
ATOM 5980 C C . GLY B 1 331 ? -16.219 -12.617 -20.844 1 98.5 331 GLY B C 1
ATOM 5981 O O . GLY B 1 331 ? -15.969 -13.781 -21.156 1 98.5 331 GLY B O 1
ATOM 5982 N N . LEU B 1 332 ? -15.461 -11.836 -20.188 1 98.62 332 LEU B N 1
ATOM 5983 C CA . LEU B 1 332 ? -14.07 -12.219 -19.969 1 98.62 332 LEU B CA 1
ATOM 5984 C C . LEU B 1 332 ? -13.961 -13.375 -18.984 1 98.62 332 LEU B C 1
ATOM 5986 O O . LEU B 1 332 ? -13.07 -14.211 -19.094 1 98.62 332 LEU B O 1
ATOM 5990 N N . VAL B 1 333 ? -14.82 -13.461 -17.969 1 98.56 333 VAL B N 1
ATOM 5991 C CA . VAL B 1 333 ? -14.781 -14.539 -16.984 1 98.56 333 VAL B CA 1
ATOM 5992 C C . VAL B 1 333 ? -15.094 -15.867 -17.672 1 98.56 333 VAL B C 1
ATOM 5994 O O . VAL B 1 333 ? -14.391 -16.859 -17.453 1 98.56 333 VAL B O 1
ATOM 5997 N N . ALA B 1 334 ? -16.125 -15.891 -18.469 1 98.56 334 ALA B N 1
ATOM 5998 C CA . ALA B 1 334 ? -16.469 -17.094 -19.219 1 98.56 334 ALA B CA 1
ATOM 5999 C C . ALA B 1 334 ? -15.359 -17.469 -20.188 1 98.56 334 ALA B C 1
ATOM 6001 O O . ALA B 1 334 ? -15.07 -18.656 -20.375 1 98.56 334 ALA B O 1
ATOM 6002 N N . HIS B 1 335 ? -14.836 -16.469 -20.828 1 98.75 335 HIS B N 1
ATOM 6003 C CA . HIS B 1 335 ? -13.703 -16.703 -21.703 1 98.75 335 HIS B CA 1
ATOM 6004 C C . HIS B 1 335 ? -12.539 -17.344 -20.953 1 98.75 335 HIS B C 1
ATOM 6006 O O . HIS B 1 335 ? -11.945 -18.312 -21.438 1 98.75 335 HIS B O 1
ATOM 6012 N N . ALA B 1 336 ? -12.195 -16.844 -19.781 1 98.5 336 ALA B N 1
ATOM 6013 C CA . ALA B 1 336 ? -11.109 -17.359 -18.969 1 98.5 336 ALA B CA 1
ATOM 6014 C C . ALA B 1 336 ? -11.375 -18.812 -18.562 1 98.5 336 ALA B C 1
ATOM 6016 O O . ALA B 1 336 ? -10.445 -19.625 -18.469 1 98.5 336 ALA B O 1
ATOM 6017 N N . ALA B 1 337 ? -12.625 -19.125 -18.266 1 98.56 337 ALA B N 1
ATOM 6018 C CA . ALA B 1 337 ? -12.992 -20.5 -17.938 1 98.56 337 ALA B CA 1
ATOM 6019 C C . ALA B 1 337 ? -12.734 -21.438 -19.109 1 98.56 337 ALA B C 1
ATOM 6021 O O . ALA B 1 337 ? -12.117 -22.484 -18.953 1 98.56 337 ALA B O 1
ATOM 6022 N N . ARG B 1 338 ? -13.188 -21.062 -20.234 1 98.75 338 ARG B N 1
ATOM 6023 C CA . ARG B 1 338 ? -13.086 -21.906 -21.422 1 98.75 338 ARG B CA 1
ATOM 6024 C C . ARG B 1 338 ? -11.633 -22.062 -21.859 1 98.75 338 ARG B C 1
ATOM 6026 O O . ARG B 1 338 ? -11.148 -23.172 -22.047 1 98.75 338 ARG B O 1
ATOM 6033 N N . VAL B 1 339 ? -10.961 -20.953 -22.094 1 98.88 339 VAL B N 1
ATOM 6034 C CA . VAL B 1 339 ? -9.578 -20.984 -22.547 1 98.88 339 VAL B CA 1
ATOM 6035 C C . VAL B 1 339 ? -8.688 -21.578 -21.453 1 98.88 339 VAL B C 1
ATOM 6037 O O . VAL B 1 339 ? -7.691 -22.25 -21.75 1 98.88 339 VAL B O 1
ATOM 6040 N N . GLY B 1 340 ? -9.109 -21.344 -20.188 1 98.81 340 GLY B N 1
ATOM 6041 C CA . GLY B 1 340 ? -8.391 -21.953 -19.062 1 98.81 340 GLY B CA 1
ATOM 6042 C C . GLY B 1 340 ? -8.398 -23.469 -19.109 1 98.81 340 GLY B C 1
ATOM 6043 O O . GLY B 1 340 ? -7.391 -24.109 -18.812 1 98.81 340 GLY B O 1
ATOM 6044 N N . GLU B 1 341 ? -9.516 -24.016 -19.406 1 98.69 341 GLU B N 1
ATOM 6045 C CA . GLU B 1 341 ? -9.594 -25.469 -19.562 1 98.69 341 GLU B CA 1
ATOM 6046 C C . GLU B 1 341 ? -8.648 -25.953 -20.656 1 98.69 341 GLU B C 1
ATOM 6048 O O . GLU B 1 341 ? -7.996 -27 -20.5 1 98.69 341 GLU B O 1
ATOM 6053 N N . TYR B 1 342 ? -8.648 -25.234 -21.719 1 98.88 342 TYR B N 1
ATOM 6054 C CA . TYR B 1 342 ? -7.762 -25.562 -22.844 1 98.88 342 TYR B CA 1
ATOM 6055 C C . TYR B 1 342 ? -6.305 -25.469 -22.406 1 98.88 342 TYR B C 1
ATOM 6057 O O . TYR B 1 342 ? -5.512 -26.375 -22.719 1 98.88 342 TYR B O 1
ATOM 6065 N N . LEU B 1 343 ? -5.93 -24.422 -21.719 1 98.88 343 LEU B N 1
ATOM 6066 C CA . LEU B 1 343 ? -4.57 -24.234 -21.203 1 98.88 343 LEU B CA 1
ATOM 6067 C C . LEU B 1 343 ? -4.156 -25.406 -20.328 1 98.88 343 LEU B C 1
ATOM 6069 O O . LEU B 1 343 ? -3.072 -25.969 -20.5 1 98.88 343 LEU B O 1
ATOM 6073 N N . GLN B 1 344 ? -5.039 -25.75 -19.391 1 98.75 344 GLN B N 1
ATOM 6074 C CA . GLN B 1 344 ? -4.742 -26.828 -18.469 1 98.75 344 GLN B CA 1
ATOM 6075 C C . GLN B 1 344 ? -4.5 -28.141 -19.203 1 98.75 344 GLN B C 1
ATOM 6077 O O . GLN B 1 344 ? -3.557 -28.875 -18.891 1 98.75 344 GLN B O 1
ATOM 6082 N N . ARG B 1 345 ? -5.309 -28.438 -20.125 1 98.75 345 ARG B N 1
ATOM 6083 C CA . ARG B 1 345 ? -5.18 -29.672 -20.906 1 98.75 345 ARG B CA 1
ATOM 6084 C C . ARG B 1 345 ? -3.889 -29.672 -21.703 1 98.75 345 ARG B C 1
ATOM 6086 O O . ARG B 1 345 ? -3.143 -30.656 -21.688 1 98.75 345 ARG B O 1
ATOM 6093 N N . ARG B 1 346 ? -3.613 -28.578 -22.391 1 98.81 346 ARG B N 1
ATOM 6094 C CA . ARG B 1 346 ? -2.439 -28.484 -23.25 1 98.81 346 ARG B CA 1
ATOM 6095 C C . ARG B 1 346 ? -1.153 -28.609 -22.438 1 98.81 346 ARG B C 1
ATOM 6097 O O . ARG B 1 346 ? -0.203 -29.266 -22.859 1 98.81 346 ARG B O 1
ATOM 6104 N N . LEU B 1 347 ? -1.091 -27.938 -21.281 1 98.81 347 LEU B N 1
ATOM 6105 C CA . LEU B 1 347 ? 0.084 -28.016 -20.422 1 98.81 347 LEU B CA 1
ATOM 6106 C C . LEU B 1 347 ? 0.374 -29.453 -20.016 1 98.81 347 LEU B C 1
ATOM 6108 O O . LEU B 1 347 ? 1.52 -29.906 -20.094 1 98.81 347 LEU B O 1
ATOM 6112 N N . ARG B 1 348 ? -0.606 -30.172 -19.594 1 98.31 348 ARG B N 1
ATOM 6113 C CA . ARG B 1 348 ? -0.415 -31.547 -19.125 1 98.31 348 ARG B CA 1
ATOM 6114 C C . ARG B 1 348 ? -0.003 -32.469 -20.281 1 98.31 348 ARG B C 1
ATOM 6116 O O . ARG B 1 348 ? 0.917 -33.281 -20.141 1 98.31 348 ARG B O 1
ATOM 6123 N N . GLU B 1 349 ? -0.693 -32.25 -21.391 1 98.5 349 GLU B N 1
ATOM 6124 C CA . GLU B 1 349 ? -0.422 -33.094 -22.562 1 98.5 349 GLU B CA 1
ATOM 6125 C C . GLU B 1 349 ? 1.013 -32.906 -23.047 1 98.5 349 GLU B C 1
ATOM 6127 O O . GLU B 1 349 ? 1.674 -33.875 -23.438 1 98.5 349 GLU B O 1
ATOM 6132 N N . VAL B 1 350 ? 1.479 -31.734 -22.984 1 98.69 350 VAL B N 1
ATOM 6133 C CA . VAL B 1 350 ? 2.729 -31.422 -23.656 1 98.69 350 VAL B CA 1
ATOM 6134 C C . VAL B 1 350 ? 3.887 -31.469 -22.672 1 98.69 350 VAL B C 1
ATOM 6136 O O . VAL B 1 350 ? 4.98 -31.922 -23 1 98.69 350 VAL B O 1
ATOM 6139 N N . LEU B 1 351 ? 3.691 -31 -21.422 1 98.62 351 LEU B N 1
ATOM 6140 C CA . LEU B 1 351 ? 4.824 -30.75 -20.531 1 98.62 351 LEU B CA 1
ATOM 6141 C C . LEU B 1 351 ? 5.074 -31.922 -19.609 1 98.62 351 LEU B C 1
ATOM 6143 O O . LEU B 1 351 ? 6.211 -32.188 -19.203 1 98.62 351 LEU B O 1
ATOM 6147 N N . LEU B 1 352 ? 4.043 -32.656 -19.156 1 97.38 352 LEU B N 1
ATOM 6148 C CA . LEU B 1 352 ? 4.191 -33.719 -18.141 1 97.38 352 LEU B CA 1
ATOM 6149 C C . LEU B 1 352 ? 5.184 -34.781 -18.609 1 97.38 352 LEU B C 1
ATOM 6151 O O . LEU B 1 352 ? 5.945 -35.312 -17.797 1 97.38 352 LEU B O 1
ATOM 6155 N N . PRO B 1 353 ? 5.211 -35.094 -19.969 1 97.19 353 PRO B N 1
ATOM 6156 C CA . PRO B 1 353 ? 6.145 -36.125 -20.422 1 97.19 353 PRO B CA 1
ATOM 6157 C C . PRO B 1 353 ? 7.594 -35.656 -20.438 1 97.19 353 PRO B C 1
ATOM 6159 O O . PRO B 1 353 ? 8.516 -36.469 -20.609 1 97.19 353 PRO B O 1
ATOM 6162 N N . LEU B 1 354 ? 7.836 -34.375 -20.297 1 97.31 354 LEU B N 1
ATOM 6163 C CA . LEU B 1 354 ? 9.18 -33.844 -20.406 1 97.31 354 LEU B CA 1
ATOM 6164 C C . LEU B 1 354 ? 10.016 -34.188 -19.172 1 97.31 354 LEU B C 1
ATOM 6166 O O . LEU B 1 354 ? 9.469 -34.375 -18.094 1 97.31 354 LEU B O 1
ATOM 6170 N N . PRO B 1 355 ? 11.297 -34.188 -19.359 1 92.94 355 PRO B N 1
ATOM 6171 C CA . PRO B 1 355 ? 12.172 -34.469 -18.219 1 92.94 355 PRO B CA 1
ATOM 6172 C C . PRO B 1 355 ? 12.078 -33.406 -17.109 1 92.94 355 PRO B C 1
ATOM 6174 O O . PRO B 1 355 ? 11.969 -32.219 -17.406 1 92.94 355 PRO B O 1
ATOM 6177 N N . HIS B 1 356 ? 12.016 -33.844 -15.883 1 97.06 356 HIS B N 1
ATOM 6178 C CA . HIS B 1 356 ? 12.156 -33.031 -14.68 1 97.06 356 HIS B CA 1
ATOM 6179 C C . HIS B 1 356 ? 10.883 -32.219 -14.391 1 97.06 356 HIS B C 1
ATOM 6181 O O . HIS B 1 356 ? 10.828 -31.453 -13.438 1 97.06 356 HIS B O 1
ATOM 6187 N N . VAL B 1 357 ? 9.844 -32.469 -15.273 1 98.38 357 VAL B N 1
ATOM 6188 C CA . VAL B 1 357 ? 8.547 -31.891 -14.938 1 98.38 357 VAL B CA 1
ATOM 6189 C C . VAL B 1 357 ? 7.812 -32.781 -13.953 1 98.38 357 VAL B C 1
ATOM 6191 O O . VAL B 1 357 ? 7.309 -33.844 -14.328 1 98.38 357 VAL B O 1
ATOM 6194 N N . GLY B 1 358 ? 7.738 -32.375 -12.711 1 98.06 358 GLY B N 1
ATOM 6195 C CA . GLY B 1 358 ? 7.168 -33.188 -11.656 1 98.06 358 GLY B CA 1
ATOM 6196 C C . GLY B 1 358 ? 5.652 -33.125 -11.602 1 98.06 358 GLY B C 1
ATOM 6197 O O . GLY B 1 358 ? 4.988 -34.156 -11.422 1 98.06 358 GLY B O 1
ATOM 6198 N N . SER B 1 359 ? 5.125 -31.969 -11.734 1 97.62 359 SER B N 1
ATOM 6199 C CA . SER B 1 359 ? 3.678 -31.797 -11.633 1 97.62 359 SER B CA 1
ATOM 6200 C C . SER B 1 359 ? 3.213 -30.531 -12.352 1 97.62 359 SER B C 1
ATOM 6202 O O . SER B 1 359 ? 4 -29.609 -12.57 1 97.62 359 SER B O 1
ATOM 6204 N N . ILE B 1 360 ? 2.057 -30.547 -12.812 1 98 360 ILE B N 1
ATOM 6205 C CA . ILE B 1 360 ? 1.312 -29.406 -13.312 1 98 360 ILE B CA 1
ATOM 6206 C C . ILE B 1 360 ? 0.004 -29.25 -12.531 1 98 360 ILE B C 1
ATOM 6208 O O . ILE B 1 360 ? -0.811 -30.188 -12.5 1 98 360 ILE B O 1
ATOM 6212 N N . GLN B 1 361 ? -0.081 -28.125 -11.859 1 96.19 361 GLN B N 1
ATOM 6213 C CA . GLN B 1 361 ? -1.278 -27.844 -11.078 1 96.19 361 GLN B CA 1
ATOM 6214 C C . GLN B 1 361 ? -1.942 -26.547 -11.539 1 96.19 361 GLN B C 1
ATOM 6216 O O . GLN B 1 361 ? -1.314 -25.734 -12.211 1 96.19 361 GLN B O 1
ATOM 6221 N N . GLY B 1 362 ? -3.264 -26.469 -11.219 1 97.5 362 GLY B N 1
ATOM 6222 C CA . GLY B 1 362 ? -3.91 -25.188 -11.469 1 97.5 362 GLY B CA 1
ATOM 6223 C C . GLY B 1 362 ? -5.359 -25.328 -11.898 1 97.5 362 GLY B C 1
ATOM 6224 O O . GLY B 1 362 ? -5.91 -26.438 -11.898 1 97.5 362 GLY B O 1
ATOM 6225 N N . VAL B 1 363 ? -5.957 -24.203 -12.133 1 98.12 363 VAL B N 1
ATOM 6226 C CA . VAL B 1 363 ? -7.348 -24.062 -12.539 1 98.12 363 VAL B CA 1
ATOM 6227 C C . VAL B 1 363 ? -7.52 -22.766 -13.328 1 98.12 363 VAL B C 1
ATOM 6229 O O . VAL B 1 363 ? -6.828 -21.781 -13.07 1 98.12 363 VAL B O 1
ATOM 6232 N N . GLY B 1 364 ? -8.445 -22.797 -14.344 1 98.44 364 GLY B N 1
ATOM 6233 C CA . GLY B 1 364 ? -8.602 -21.594 -15.164 1 98.44 364 GLY B CA 1
ATOM 6234 C C . GLY B 1 364 ? -7.305 -21.156 -15.828 1 98.44 364 GLY B C 1
ATOM 6235 O O . GLY B 1 364 ? -6.582 -21.984 -16.391 1 98.44 364 GLY B O 1
ATOM 6236 N N . LEU B 1 365 ? -7.035 -19.891 -15.867 1 98.88 365 LEU B N 1
ATOM 6237 C CA . LEU B 1 365 ? -5.824 -19.344 -16.469 1 98.88 365 LEU B CA 1
ATOM 6238 C C . LEU B 1 365 ? -4.766 -19.078 -15.398 1 98.88 365 LEU B C 1
ATOM 6240 O O . LEU B 1 365 ? -4.168 -18 -15.367 1 98.88 365 LEU B O 1
ATOM 6244 N N . MET B 1 366 ? -4.621 -20.016 -14.5 1 98.62 366 MET B N 1
ATOM 6245 C CA . MET B 1 366 ? -3.619 -20.047 -13.438 1 98.62 366 MET B CA 1
ATOM 6246 C C . MET B 1 366 ? -3.029 -21.453 -13.289 1 98.62 366 MET B C 1
ATOM 6248 O O . MET B 1 366 ? -3.752 -22.406 -13 1 98.62 366 MET B O 1
ATOM 6252 N N . ALA B 1 367 ? -1.728 -21.547 -13.531 1 98.75 367 ALA B N 1
ATOM 6253 C CA . ALA B 1 367 ? -1.099 -22.859 -13.469 1 98.75 367 ALA B CA 1
ATOM 6254 C C . ALA B 1 367 ? 0.332 -22.766 -12.945 1 98.75 367 ALA B C 1
ATOM 6256 O O . ALA B 1 367 ? 0.956 -21.703 -13.023 1 98.75 367 ALA B O 1
ATOM 6257 N N . GLY B 1 368 ? 0.76 -23.797 -12.305 1 98.31 368 GLY B N 1
ATOM 6258 C CA . GLY B 1 368 ? 2.137 -23.953 -11.867 1 98.31 368 GLY B CA 1
ATOM 6259 C C . GLY B 1 368 ? 2.777 -25.234 -12.352 1 98.31 368 GLY B C 1
ATOM 6260 O O . GLY B 1 368 ? 2.121 -26.281 -12.414 1 98.31 368 GLY B O 1
ATOM 6261 N N . VAL B 1 369 ? 3.994 -25.156 -12.805 1 98.62 369 VAL B N 1
ATOM 6262 C CA . VAL B 1 369 ? 4.805 -26.312 -13.188 1 98.62 369 VAL B CA 1
ATOM 6263 C C . VAL B 1 369 ? 5.949 -26.484 -12.188 1 98.62 369 VAL B C 1
ATOM 6265 O O . VAL B 1 369 ? 6.781 -25.594 -12.031 1 98.62 369 VAL B O 1
ATOM 6268 N N . GLU B 1 370 ? 5.977 -27.578 -11.5 1 98.25 370 GLU B N 1
ATOM 6269 C CA . GLU B 1 370 ? 7.059 -27.875 -10.57 1 98.25 370 GLU B CA 1
ATOM 6270 C C . GLU B 1 370 ? 8.125 -28.75 -11.227 1 98.25 370 GLU B C 1
ATOM 6272 O O . GLU B 1 370 ? 7.805 -29.734 -11.891 1 98.25 370 GLU B O 1
ATOM 6277 N N . PHE B 1 371 ? 9.359 -28.344 -11.055 1 98.5 371 PHE B N 1
ATOM 6278 C CA . PHE B 1 371 ? 10.492 -29.094 -11.586 1 98.5 371 PHE B CA 1
ATOM 6279 C C . PHE B 1 371 ? 11.219 -29.844 -10.477 1 98.5 371 PHE B C 1
ATOM 6281 O O . PHE B 1 371 ? 11.438 -29.297 -9.391 1 98.5 371 PHE B O 1
ATOM 6288 N N . VAL B 1 372 ? 11.555 -31.078 -10.766 1 98.19 372 VAL B N 1
ATOM 6289 C CA . VAL B 1 372 ? 12.219 -31.922 -9.773 1 98.19 372 VAL B CA 1
ATOM 6290 C C . VAL B 1 372 ? 13.43 -32.594 -10.414 1 98.19 372 VAL B C 1
ATOM 6292 O O . VAL B 1 372 ? 13.461 -32.812 -11.625 1 98.19 372 VAL B O 1
ATOM 6295 N N . GLU B 1 373 ? 14.367 -32.875 -9.586 1 97.75 373 GLU B N 1
ATOM 6296 C CA . GLU B 1 373 ? 15.555 -33.594 -10.047 1 97.75 373 GLU B CA 1
ATOM 6297 C C . GLU B 1 373 ? 15.211 -35.031 -10.406 1 97.75 373 GLU B C 1
ATOM 6299 O O . GLU B 1 373 ? 15.742 -35.562 -11.383 1 97.75 373 GLU B O 1
ATOM 6304 N N . ASP B 1 374 ? 14.336 -35.594 -9.633 1 97.25 374 ASP B N 1
ATOM 6305 C CA . ASP B 1 374 ? 13.891 -36.969 -9.828 1 97.25 374 ASP B CA 1
ATOM 6306 C C . ASP B 1 374 ? 12.375 -37.062 -9.703 1 97.25 374 ASP B C 1
ATOM 6308 O O . ASP B 1 374 ? 11.812 -36.812 -8.641 1 97.25 374 ASP B O 1
ATOM 6312 N N . LYS B 1 375 ? 11.719 -37.469 -10.758 1 96.31 375 LYS B N 1
ATOM 6313 C CA . LYS B 1 375 ? 10.266 -37.531 -10.805 1 96.31 375 LYS B CA 1
ATOM 6314 C C . LYS B 1 375 ? 9.727 -38.625 -9.891 1 96.31 375 LYS B C 1
ATOM 6316 O O . LYS B 1 375 ? 8.719 -38.438 -9.211 1 96.31 375 LYS B O 1
ATOM 6321 N N . ALA B 1 376 ? 10.398 -39.781 -9.867 1 95.38 376 ALA B N 1
ATOM 6322 C CA . ALA B 1 376 ? 9.922 -40.938 -9.086 1 95.38 376 ALA B CA 1
ATOM 6323 C C . ALA B 1 376 ? 9.914 -40.594 -7.594 1 95.38 376 ALA B C 1
ATOM 6325 O O . ALA B 1 376 ? 8.945 -40.906 -6.891 1 95.38 376 ALA B O 1
ATOM 6326 N N . SER B 1 377 ? 10.953 -39.938 -7.102 1 96.44 377 SER B N 1
ATOM 6327 C CA . SER B 1 377 ? 11.078 -39.625 -5.684 1 96.44 377 SER B CA 1
ATOM 6328 C C . SER B 1 377 ? 10.562 -38.219 -5.379 1 96.44 377 SER B C 1
ATOM 6330 O O . SER B 1 377 ? 10.414 -37.844 -4.211 1 96.44 377 SER B O 1
ATOM 6332 N N . LYS B 1 378 ? 10.312 -37.438 -6.367 1 97.12 378 LYS B N 1
ATOM 6333 C CA . LYS B 1 378 ? 9.883 -36.062 -6.262 1 97.12 378 LYS B CA 1
ATOM 6334 C C . LYS B 1 378 ? 10.969 -35.188 -5.633 1 97.12 378 LYS B C 1
ATOM 6336 O O . LYS B 1 378 ? 10.688 -34.094 -5.102 1 97.12 378 LYS B O 1
ATOM 6341 N N . ARG B 1 379 ? 12.219 -35.625 -5.664 1 97.81 379 ARG B N 1
ATOM 6342 C CA . ARG B 1 379 ? 13.344 -34.875 -5.078 1 97.81 379 ARG B CA 1
ATOM 6343 C C . ARG B 1 379 ? 13.57 -33.562 -5.812 1 97.81 379 ARG B C 1
ATOM 6345 O O . ARG B 1 379 ? 13.75 -33.562 -7.031 1 97.81 379 ARG B O 1
ATOM 6352 N N . PRO B 1 380 ? 13.461 -32.469 -5.082 1 98 380 PRO B N 1
ATOM 6353 C CA . PRO B 1 380 ? 13.711 -31.172 -5.742 1 98 380 PRO B CA 1
ATOM 6354 C C . PRO B 1 380 ? 15.172 -30.984 -6.129 1 98 380 PRO B C 1
ATOM 6356 O O . PRO B 1 380 ? 16.047 -31.672 -5.602 1 98 380 PRO B O 1
ATOM 6359 N N . PHE B 1 381 ? 15.438 -30.094 -7.094 1 98.06 381 PHE B N 1
ATOM 6360 C CA . PHE B 1 381 ? 16.812 -29.672 -7.352 1 98.06 381 PHE B CA 1
ATOM 6361 C C . PHE B 1 381 ? 17.375 -28.922 -6.152 1 98.06 381 PHE B C 1
ATOM 6363 O O . PHE B 1 381 ? 16.656 -28.172 -5.48 1 98.06 381 PHE B O 1
ATOM 6370 N N . PRO B 1 382 ? 18.703 -29.156 -5.871 1 97.06 382 PRO B N 1
ATOM 6371 C CA . PRO B 1 382 ? 19.312 -28.281 -4.867 1 97.06 382 PRO B CA 1
ATOM 6372 C C . PRO B 1 382 ? 19.25 -26.797 -5.258 1 97.06 382 PRO B C 1
ATOM 6374 O O . PRO B 1 382 ? 19.469 -26.453 -6.422 1 97.06 382 PRO B O 1
ATOM 6377 N N . ARG B 1 383 ? 18.969 -25.984 -4.258 1 95.25 383 ARG B N 1
ATOM 6378 C CA . ARG B 1 383 ? 18.734 -24.562 -4.488 1 95.25 383 ARG B CA 1
ATOM 6379 C C . ARG B 1 383 ? 19.922 -23.938 -5.199 1 95.25 383 ARG B C 1
ATOM 6381 O O . ARG B 1 383 ? 19.766 -23.016 -6 1 95.25 383 ARG B O 1
ATOM 6388 N N . GLY B 1 384 ? 21.125 -24.391 -4.875 1 94.81 384 GLY B N 1
ATOM 6389 C CA . GLY B 1 384 ? 22.344 -23.844 -5.43 1 94.81 384 GLY B CA 1
ATOM 6390 C C . GLY B 1 384 ? 22.422 -23.953 -6.941 1 94.81 384 GLY B C 1
ATOM 6391 O O . GLY B 1 384 ? 23.188 -23.234 -7.586 1 94.81 384 GLY B O 1
ATOM 6392 N N . ARG B 1 385 ? 21.562 -24.875 -7.57 1 96.75 385 ARG B N 1
ATOM 6393 C CA . ARG B 1 385 ? 21.594 -25.078 -9.016 1 96.75 385 ARG B CA 1
ATOM 6394 C C . ARG B 1 385 ? 20.859 -23.938 -9.742 1 96.75 385 ARG B C 1
ATOM 6396 O O . ARG B 1 385 ? 21.047 -23.75 -10.945 1 96.75 385 ARG B O 1
ATOM 6403 N N . LYS B 1 386 ? 20.016 -23.203 -9.094 1 95.38 386 LYS B N 1
ATOM 6404 C CA . LYS B 1 386 ? 19.297 -22.062 -9.641 1 95.38 386 LYS B CA 1
ATOM 6405 C C . LYS B 1 386 ? 18.562 -22.438 -10.93 1 95.38 386 LYS B C 1
ATOM 6407 O O . LYS B 1 386 ? 18.672 -21.75 -11.945 1 95.38 386 LYS B O 1
ATOM 6412 N N . VAL B 1 387 ? 17.797 -23.531 -10.828 1 98 387 VAL B N 1
ATOM 6413 C CA . VAL B 1 387 ? 17.172 -24.141 -12 1 98 387 VAL B CA 1
ATOM 6414 C C . VAL B 1 387 ? 16.125 -23.203 -12.578 1 98 387 VAL B C 1
ATOM 6416 O O . VAL B 1 387 ? 16.125 -22.906 -13.773 1 98 387 VAL B O 1
ATOM 6419 N N . VAL B 1 388 ? 15.234 -22.734 -11.773 1 97.44 388 VAL B N 1
ATOM 6420 C CA . VAL B 1 388 ? 14.133 -21.922 -12.289 1 97.44 388 VAL B CA 1
ATOM 6421 C C . VAL B 1 388 ? 14.672 -20.594 -12.812 1 97.44 388 VAL B C 1
ATOM 6423 O O . VAL B 1 388 ? 14.156 -20.047 -13.797 1 97.44 388 VAL B O 1
ATOM 6426 N N . GLU B 1 389 ? 15.734 -20.031 -12.203 1 96 389 GLU B N 1
ATOM 6427 C CA . GLU B 1 389 ? 16.344 -18.797 -12.695 1 96 389 GLU B CA 1
ATOM 6428 C C . GLU B 1 389 ? 16.938 -18.984 -14.086 1 96 389 GLU B C 1
ATOM 6430 O O . GLU B 1 389 ? 16.719 -18.156 -14.977 1 96 389 GLU B O 1
ATOM 6435 N N . GLY B 1 390 ? 17.672 -20.094 -14.273 1 97 390 GLY B N 1
ATOM 6436 C CA . GLY B 1 390 ? 18.234 -20.391 -15.578 1 97 390 GLY B CA 1
ATOM 6437 C C . GLY B 1 390 ? 17.188 -20.625 -16.641 1 97 390 GLY B C 1
ATOM 6438 O O . GLY B 1 390 ? 17.328 -20.141 -17.766 1 97 390 GLY B O 1
ATOM 6439 N N . LEU B 1 391 ? 16.172 -21.375 -16.25 1 98 391 LEU B N 1
ATOM 6440 C CA . LEU B 1 391 ? 15.086 -21.672 -17.188 1 98 391 LEU B CA 1
ATOM 6441 C C . LEU B 1 391 ? 14.367 -20.406 -17.609 1 98 391 LEU B C 1
ATOM 6443 O O . LEU B 1 391 ? 14.094 -20.203 -18.797 1 98 391 LEU B O 1
ATOM 6447 N N . LEU B 1 392 ? 14.07 -19.516 -16.703 1 97.44 392 LEU B N 1
ATOM 6448 C CA . LEU B 1 392 ? 13.359 -18.281 -17.016 1 97.44 392 LEU B CA 1
ATOM 6449 C C . LEU B 1 392 ? 14.203 -17.375 -17.891 1 97.44 392 LEU B C 1
ATOM 6451 O O . LEU B 1 392 ? 13.672 -16.656 -18.734 1 97.44 392 LEU B O 1
ATOM 6455 N N . SER B 1 393 ? 15.516 -17.375 -17.609 1 96.56 393 SER B N 1
ATOM 6456 C CA . SER B 1 393 ? 16.406 -16.609 -18.484 1 96.56 393 SER B CA 1
ATOM 6457 C C . SER B 1 393 ? 16.344 -17.109 -19.922 1 96.56 393 SER B C 1
ATOM 6459 O O . SER B 1 393 ? 16.281 -16.312 -20.859 1 96.56 393 SER B O 1
ATOM 6461 N N . GLU B 1 394 ? 16.328 -18.422 -20.094 1 97.12 394 GLU B N 1
ATOM 6462 C CA . GLU B 1 394 ? 16.203 -19.047 -21.406 1 97.12 394 GLU B CA 1
ATOM 6463 C C . GLU B 1 394 ? 14.883 -18.672 -22.062 1 97.12 394 GLU B C 1
ATOM 6465 O O . GLU B 1 394 ? 14.852 -18.312 -23.25 1 97.12 394 GLU B O 1
ATOM 6470 N N . LEU B 1 395 ? 13.836 -18.797 -21.344 1 98.44 395 LEU B N 1
ATOM 6471 C CA . LEU B 1 395 ? 12.508 -18.5 -21.859 1 98.44 395 LEU B CA 1
ATOM 6472 C C . LEU B 1 395 ? 12.383 -17.031 -22.25 1 98.44 395 LEU B C 1
ATOM 6474 O O . LEU B 1 395 ? 11.82 -16.703 -23.297 1 98.44 395 LEU B O 1
ATOM 6478 N N . PHE B 1 396 ? 12.922 -16.156 -21.438 1 97.94 396 PHE B N 1
ATOM 6479 C CA . PHE B 1 396 ? 12.891 -14.727 -21.688 1 97.94 396 PHE B CA 1
ATOM 6480 C C . PHE B 1 396 ? 13.641 -14.391 -22.984 1 97.94 396 PHE B C 1
ATOM 6482 O O . PHE B 1 396 ? 13.18 -13.57 -23.781 1 97.94 396 PHE B O 1
ATOM 6489 N N . ALA B 1 397 ? 14.766 -15 -23.141 1 97 397 ALA B N 1
ATOM 6490 C CA . ALA B 1 397 ? 15.555 -14.812 -24.359 1 97 397 ALA B CA 1
ATOM 6491 C C . ALA B 1 397 ? 14.766 -15.234 -25.594 1 97 397 ALA B C 1
ATOM 6493 O O . ALA B 1 397 ? 14.938 -14.656 -26.672 1 97 397 ALA B O 1
ATOM 6494 N N . GLN B 1 398 ? 13.852 -16.141 -25.375 1 97.75 398 GLN B N 1
ATOM 6495 C CA . GLN B 1 398 ? 13.062 -16.656 -26.484 1 97.75 398 GLN B CA 1
ATOM 6496 C C . GLN B 1 398 ? 11.742 -15.891 -26.625 1 97.75 398 GLN B C 1
ATOM 6498 O O . GLN B 1 398 ? 10.945 -16.172 -27.516 1 97.75 398 GLN B O 1
ATOM 6503 N N . GLY B 1 399 ? 11.5 -14.969 -25.734 1 98.38 399 GLY B N 1
ATOM 6504 C CA . GLY B 1 399 ? 10.352 -14.094 -25.859 1 98.38 399 GLY B CA 1
ATOM 6505 C C . GLY B 1 399 ? 9.148 -14.562 -25.062 1 98.38 399 GLY B C 1
ATOM 6506 O O . GLY B 1 399 ? 8.008 -14.242 -25.406 1 98.38 399 GLY B O 1
ATOM 6507 N N . LEU B 1 400 ? 9.391 -15.398 -24.047 1 98.88 400 LEU B N 1
ATOM 6508 C CA . LEU B 1 400 ? 8.32 -15.82 -23.156 1 98.88 400 LEU B CA 1
ATOM 6509 C C . LEU B 1 400 ? 8.586 -15.359 -21.734 1 98.88 400 LEU B C 1
ATOM 6511 O O . LEU B 1 400 ? 9.656 -15.609 -21.172 1 98.88 400 LEU B O 1
ATOM 6515 N N . ILE B 1 401 ? 7.59 -14.68 -21.172 1 98.69 401 ILE B N 1
ATOM 6516 C CA . ILE B 1 401 ? 7.715 -14.18 -19.797 1 98.69 401 ILE B CA 1
ATOM 6517 C C . ILE B 1 401 ? 6.871 -15.039 -18.859 1 98.69 401 ILE B C 1
ATOM 6519 O O . ILE B 1 401 ? 5.676 -15.234 -19.078 1 98.69 401 ILE B O 1
ATOM 6523 N N . LEU B 1 402 ? 7.477 -15.562 -17.859 1 98.5 402 LEU B N 1
ATOM 6524 C CA . LEU B 1 402 ? 6.781 -16.312 -16.812 1 98.5 402 LEU B CA 1
ATOM 6525 C C . LEU B 1 402 ? 7.258 -15.875 -15.438 1 98.5 402 LEU B C 1
ATOM 6527 O O . LEU B 1 402 ? 8.164 -15.047 -15.32 1 98.5 402 LEU B O 1
ATOM 6531 N N . TRP B 1 403 ? 6.586 -16.359 -14.391 1 97.69 403 TRP B N 1
ATOM 6532 C CA . TRP B 1 403 ? 6.855 -15.961 -13.016 1 97.69 403 TRP B CA 1
ATOM 6533 C C . TRP B 1 403 ? 7.438 -17.125 -12.219 1 97.69 403 TRP B C 1
ATOM 6535 O O . TRP B 1 403 ? 6.961 -18.25 -12.32 1 97.69 403 TRP B O 1
ATOM 6545 N N . PRO B 1 404 ? 8.492 -16.844 -11.43 1 95.69 404 PRO B N 1
ATOM 6546 C CA . PRO B 1 404 ? 9.156 -17.922 -10.688 1 95.69 404 PRO B CA 1
ATOM 6547 C C . PRO B 1 404 ? 8.688 -18.016 -9.242 1 95.69 404 PRO B C 1
ATOM 6549 O O . PRO B 1 404 ? 8.148 -17.047 -8.695 1 95.69 404 PRO B O 1
ATOM 6552 N N . ASN B 1 405 ? 8.922 -19.078 -8.672 1 94.25 405 ASN B N 1
ATOM 6553 C CA . ASN B 1 405 ? 8.961 -19.266 -7.227 1 94.25 405 ASN B CA 1
ATOM 6554 C C . ASN B 1 405 ? 9.922 -20.391 -6.828 1 94.25 405 ASN B C 1
ATOM 6556 O O . ASN B 1 405 ? 10.164 -21.312 -7.602 1 94.25 405 ASN B O 1
ATOM 6560 N N . THR B 1 406 ? 10.492 -20.234 -5.664 1 94.12 406 THR B N 1
ATOM 6561 C CA . THR B 1 406 ? 11.414 -21.219 -5.105 1 94.12 406 THR B CA 1
ATOM 6562 C C . THR B 1 406 ? 11.07 -21.516 -3.648 1 94.12 406 THR B C 1
ATOM 6564 O O . THR B 1 406 ? 10.305 -20.781 -3.025 1 94.12 406 THR B O 1
ATOM 6567 N N . GLY B 1 407 ? 11.5 -22.547 -3.137 1 92.38 407 GLY B N 1
ATOM 6568 C CA . GLY B 1 407 ? 11.508 -22.812 -1.708 1 92.38 407 GLY B CA 1
ATOM 6569 C C . GLY B 1 407 ? 10.281 -23.562 -1.231 1 92.38 407 GLY B C 1
ATOM 6570 O O . GLY B 1 407 ? 10.227 -24.031 -0.087 1 92.38 407 GLY B O 1
ATOM 6571 N N . HIS B 1 408 ? 9.297 -23.812 -2.059 1 91.88 408 HIS B N 1
ATOM 6572 C CA . HIS B 1 408 ? 8.016 -24.375 -1.664 1 91.88 408 HIS B CA 1
ATOM 6573 C C . HIS B 1 408 ? 8.156 -25.828 -1.232 1 91.88 408 HIS B C 1
ATOM 6575 O O . HIS B 1 408 ? 7.297 -26.375 -0.531 1 91.88 408 HIS B O 1
ATOM 6581 N N . ALA B 1 409 ? 9.203 -26.531 -1.721 1 93.12 409 ALA B N 1
ATOM 6582 C CA . ALA B 1 409 ? 9.297 -27.969 -1.499 1 93.12 409 ALA B CA 1
ATOM 6583 C C . ALA B 1 409 ? 9.648 -28.266 -0.046 1 93.12 409 ALA B C 1
ATOM 6585 O O . ALA B 1 409 ? 9.125 -29.234 0.535 1 93.12 409 ALA B O 1
ATOM 6586 N N . ASP B 1 410 ? 10.562 -27.469 0.545 1 89.69 410 ASP B N 1
ATOM 6587 C CA . ASP B 1 410 ? 10.992 -27.781 1.907 1 89.69 410 ASP B CA 1
ATOM 6588 C C . ASP B 1 410 ? 11.492 -26.531 2.625 1 89.69 410 ASP B C 1
ATOM 6590 O O . ASP B 1 410 ? 12.211 -26.625 3.619 1 89.69 410 ASP B O 1
ATOM 6594 N N . GLY B 1 411 ? 11.102 -25.375 2.082 1 86.88 411 GLY B N 1
ATOM 6595 C CA . GLY B 1 411 ? 11.531 -24.109 2.688 1 86.88 411 GLY B CA 1
ATOM 6596 C C . GLY B 1 411 ? 12.797 -23.562 2.068 1 86.88 411 GLY B C 1
ATOM 6597 O O . GLY B 1 411 ? 13.094 -22.375 2.209 1 86.88 411 GLY B O 1
ATOM 6598 N N . THR B 1 412 ? 13.523 -24.391 1.417 1 90.56 412 THR B N 1
ATOM 6599 C CA . THR B 1 412 ? 14.781 -24 0.783 1 90.56 412 THR B CA 1
ATOM 6600 C C . THR B 1 412 ? 14.773 -24.375 -0.697 1 90.56 412 THR B C 1
ATOM 6602 O O . THR B 1 412 ? 15.031 -23.531 -1.557 1 90.56 412 THR B O 1
ATOM 6605 N N . ASN B 1 413 ? 14.445 -25.594 -0.863 1 94.88 413 ASN B N 1
ATOM 6606 C CA . ASN B 1 413 ? 14.461 -26.125 -2.225 1 94.88 413 ASN B CA 1
ATOM 6607 C C . ASN B 1 413 ? 13.07 -26.078 -2.859 1 94.88 413 ASN B C 1
ATOM 6609 O O . ASN B 1 413 ? 12.062 -26 -2.156 1 94.88 413 ASN B O 1
ATOM 6613 N N . GLY B 1 414 ? 13.102 -26.219 -4.16 1 95.94 414 GLY B N 1
ATOM 6614 C CA . GLY B 1 414 ? 11.891 -26.203 -4.957 1 95.94 414 GLY B CA 1
ATOM 6615 C C . GLY B 1 414 ? 11.938 -25.188 -6.09 1 95.94 414 GLY B C 1
ATOM 6616 O O . GLY B 1 414 ? 12.383 -24.062 -5.902 1 95.94 414 GLY B O 1
ATOM 6617 N N . ASP B 1 415 ? 11.609 -25.625 -7.285 1 97.56 415 ASP B N 1
ATOM 6618 C CA . ASP B 1 415 ? 11.586 -24.797 -8.484 1 97.56 415 ASP B CA 1
ATOM 6619 C C . ASP B 1 415 ? 10.211 -24.844 -9.156 1 97.56 415 ASP B C 1
ATOM 6621 O O . ASP B 1 415 ? 9.734 -25.906 -9.523 1 97.56 415 ASP B O 1
ATOM 6625 N N . LEU B 1 416 ? 9.586 -23.672 -9.203 1 96.69 416 LEU B N 1
ATOM 6626 C CA . LEU B 1 416 ? 8.258 -23.547 -9.797 1 96.69 416 LEU B CA 1
ATOM 6627 C C . LEU B 1 416 ? 8.234 -22.422 -10.828 1 96.69 416 LEU B C 1
ATOM 6629 O O . LEU B 1 416 ? 8.891 -21.391 -10.656 1 96.69 416 LEU B O 1
ATOM 6633 N N . VAL B 1 417 ? 7.473 -22.656 -11.906 1 97.88 417 VAL B N 1
ATOM 6634 C CA . VAL B 1 417 ? 7.113 -21.594 -12.828 1 97.88 417 VAL B CA 1
ATOM 6635 C C . VAL B 1 417 ? 5.598 -21.406 -12.844 1 97.88 417 VAL B C 1
ATOM 6637 O O . VAL B 1 417 ? 4.848 -22.375 -12.93 1 97.88 417 VAL B O 1
ATOM 6640 N N . MET B 1 418 ? 5.211 -20.172 -12.703 1 98.56 418 MET B N 1
ATOM 6641 C CA . MET B 1 418 ? 3.791 -19.844 -12.75 1 98.56 418 MET B CA 1
ATOM 6642 C C . MET B 1 418 ? 3.387 -19.375 -14.141 1 98.56 418 MET B C 1
ATOM 6644 O O . MET B 1 418 ? 4.113 -18.594 -14.773 1 98.56 418 MET B O 1
ATOM 6648 N N . ILE B 1 419 ? 2.25 -19.812 -14.578 1 98.81 419 ILE B N 1
ATOM 6649 C CA . ILE B 1 419 ? 1.608 -19.391 -15.812 1 98.81 419 ILE B CA 1
ATOM 6650 C C . ILE B 1 419 ? 0.284 -18.688 -15.484 1 98.81 419 ILE B C 1
ATOM 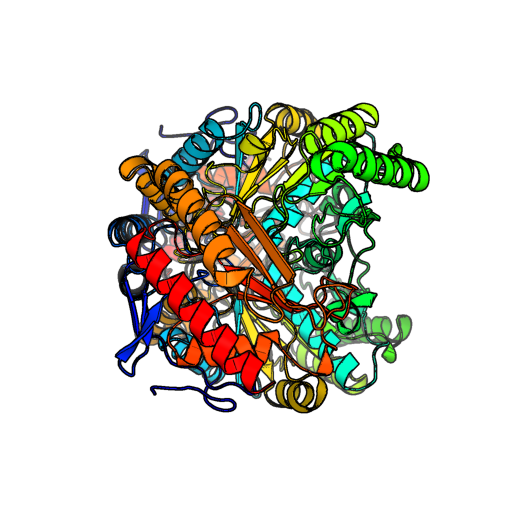6652 O O . ILE B 1 419 ? -0.57 -19.266 -14.805 1 98.81 419 ILE B O 1
ATOM 6656 N N . GLY B 1 420 ? 0.11 -17.547 -15.82 1 98.69 420 GLY B N 1
ATOM 6657 C CA . GLY B 1 420 ? -1.075 -16.734 -15.617 1 98.69 420 GLY B CA 1
ATOM 6658 C C . GLY B 1 420 ? -1.162 -15.562 -16.578 1 98.69 420 GLY B C 1
ATOM 6659 O O . GLY B 1 420 ? -1.019 -14.406 -16.172 1 98.69 420 GLY B O 1
ATOM 6660 N N . PRO B 1 421 ? -1.337 -15.812 -17.875 1 98.88 421 PRO B N 1
ATOM 6661 C CA . PRO B 1 421 ? -1.388 -14.758 -18.891 1 98.88 421 PRO B CA 1
ATOM 6662 C C . PRO B 1 421 ? -2.594 -13.836 -18.719 1 98.88 421 PRO B C 1
ATOM 6664 O O . PRO B 1 421 ? -3.51 -14.148 -17.953 1 98.88 421 PRO B O 1
ATOM 6667 N N . PRO B 1 422 ? -2.559 -12.656 -19.438 1 98.88 422 PRO B N 1
ATOM 6668 C CA . PRO B 1 422 ? -3.795 -11.875 -19.469 1 98.88 422 PRO B CA 1
ATOM 6669 C C . PRO B 1 422 ? -5.016 -12.711 -19.844 1 98.88 422 PRO B C 1
ATOM 6671 O O . PRO B 1 422 ? -4.922 -13.602 -20.688 1 98.88 422 PRO B O 1
ATOM 6674 N N . LEU B 1 423 ? -6.156 -12.352 -19.234 1 98.88 423 LEU B N 1
ATOM 6675 C CA . LEU B 1 423 ? -7.352 -13.18 -19.391 1 98.88 423 LEU B CA 1
ATOM 6676 C C . LEU B 1 423 ? -7.863 -13.133 -20.828 1 98.88 423 LEU B C 1
ATOM 6678 O O . LEU B 1 423 ? -8.68 -13.969 -21.219 1 98.88 423 LEU B O 1
ATOM 6682 N N . VAL B 1 424 ? -7.328 -12.266 -21.641 1 98.88 424 VAL B N 1
ATOM 6683 C CA . VAL B 1 424 ? -7.797 -12.086 -23.016 1 98.88 424 VAL B CA 1
ATOM 6684 C C . VAL B 1 424 ? -7.062 -13.062 -23.938 1 98.88 424 VAL B C 1
ATOM 6686 O O . VAL B 1 424 ? -7.312 -13.086 -25.141 1 98.88 424 VAL B O 1
ATOM 6689 N N . ILE B 1 425 ? -6.168 -13.867 -23.406 1 98.94 425 ILE B N 1
ATOM 6690 C CA . ILE B 1 425 ? -5.371 -14.773 -24.219 1 98.94 425 ILE B CA 1
ATOM 6691 C C . ILE B 1 425 ? -6.297 -15.695 -25.016 1 98.94 425 ILE B C 1
ATOM 6693 O O . ILE B 1 425 ? -7.328 -16.141 -24.5 1 98.94 425 ILE B O 1
ATOM 6697 N N . THR B 1 426 ? -5.906 -16 -26.219 1 98.88 426 THR B N 1
ATOM 6698 C CA . THR B 1 426 ? -6.68 -16.875 -27.094 1 98.88 426 THR B CA 1
ATOM 6699 C C . THR B 1 426 ? -6.09 -18.281 -27.094 1 98.88 426 THR B C 1
ATOM 6701 O O . THR B 1 426 ? -4.984 -18.5 -26.594 1 98.88 426 THR B O 1
ATOM 6704 N N . GLU B 1 427 ? -6.895 -19.234 -27.656 1 98.81 427 GLU B N 1
ATOM 6705 C CA . GLU B 1 427 ? -6.406 -20.609 -27.75 1 98.81 427 GLU B CA 1
ATOM 6706 C C . GLU B 1 427 ? -5.141 -20.688 -28.594 1 98.81 427 GLU B C 1
ATOM 6708 O O . GLU B 1 427 ? -4.215 -21.438 -28.266 1 98.81 427 GLU B O 1
ATOM 6713 N N . SER B 1 428 ? -5.094 -19.922 -29.672 1 98.88 428 SER B N 1
ATOM 6714 C CA . SER B 1 428 ? -3.906 -19.891 -30.516 1 98.88 428 SER B CA 1
ATOM 6715 C C . SER B 1 428 ? -2.695 -19.375 -29.75 1 98.88 428 SER B C 1
ATOM 6717 O O . SER B 1 428 ? -1.582 -19.875 -29.922 1 98.88 428 SER B O 1
ATOM 6719 N N . GLU B 1 429 ? -2.896 -18.375 -28.969 1 98.88 429 GLU B N 1
ATOM 6720 C CA . GLU B 1 429 ? -1.824 -17.812 -28.156 1 98.88 429 GLU B CA 1
ATOM 6721 C C . GLU B 1 429 ? -1.419 -18.766 -27.031 1 98.88 429 GLU B C 1
ATOM 6723 O O . GLU B 1 429 ? -0.248 -18.828 -26.656 1 98.88 429 GLU B O 1
ATOM 6728 N N . VAL B 1 430 ? -2.344 -19.547 -26.516 1 98.94 430 VAL B N 1
ATOM 6729 C CA . VAL B 1 430 ? -2.027 -20.609 -25.578 1 98.94 430 VAL B CA 1
ATOM 6730 C C . VAL B 1 430 ? -1.114 -21.641 -26.234 1 98.94 430 VAL B C 1
ATOM 6732 O O . VAL B 1 430 ? -0.146 -22.094 -25.625 1 98.94 430 VAL B O 1
ATOM 6735 N N . ASP B 1 431 ? -1.438 -22.016 -27.469 1 98.88 431 ASP B N 1
ATOM 6736 C CA . ASP B 1 431 ? -0.579 -22.938 -28.188 1 98.88 431 ASP B CA 1
ATOM 6737 C C . ASP B 1 431 ? 0.844 -22.391 -28.312 1 98.88 431 ASP B C 1
ATOM 6739 O O . ASP B 1 431 ? 1.813 -23.125 -28.094 1 98.88 431 ASP B O 1
ATOM 6743 N N . GLU B 1 432 ? 0.955 -21.125 -28.656 1 98.88 432 GLU B N 1
ATOM 6744 C CA . GLU B 1 432 ? 2.264 -20.484 -28.734 1 98.88 432 GLU B CA 1
ATOM 6745 C C . GLU B 1 432 ? 2.992 -20.531 -27.406 1 98.88 432 GLU B C 1
ATOM 6747 O O . GLU B 1 432 ? 4.18 -20.859 -27.344 1 98.88 432 GLU B O 1
ATOM 6752 N N . LEU B 1 433 ? 2.285 -20.25 -26.328 1 98.94 433 LEU B N 1
ATOM 6753 C CA . LEU B 1 433 ? 2.844 -20.266 -24.969 1 98.94 433 LEU B CA 1
ATOM 6754 C C . LEU B 1 433 ? 3.373 -21.641 -24.609 1 98.94 433 LEU B C 1
ATOM 6756 O O . LEU B 1 433 ? 4.52 -21.781 -24.172 1 98.94 433 LEU B O 1
ATOM 6760 N N . VAL B 1 434 ? 2.582 -22.641 -24.828 1 98.88 434 VAL B N 1
ATOM 6761 C CA . VAL B 1 434 ? 2.924 -24 -24.438 1 98.88 434 VAL B CA 1
ATOM 6762 C C . VAL B 1 434 ? 4.102 -24.5 -25.281 1 98.88 434 VAL B C 1
ATOM 6764 O O . VAL B 1 434 ? 5 -25.156 -24.766 1 98.88 434 VAL B O 1
ATOM 6767 N N . GLU B 1 435 ? 4.113 -24.141 -26.531 1 98.62 435 GLU B N 1
ATOM 6768 C CA . GLU B 1 435 ? 5.199 -24.547 -27.406 1 98.62 435 GLU B CA 1
ATOM 6769 C C . GLU B 1 435 ? 6.516 -23.906 -27 1 98.62 435 GLU B C 1
ATOM 6771 O O . GLU B 1 435 ? 7.555 -24.562 -26.953 1 98.62 435 GLU B O 1
ATOM 6776 N N . LEU B 1 436 ? 6.484 -22.609 -26.75 1 98.69 436 LEU B N 1
ATOM 6777 C CA . LEU B 1 436 ? 7.68 -21.906 -26.312 1 98.69 436 LEU B CA 1
ATOM 6778 C C . LEU B 1 436 ? 8.203 -22.469 -25 1 98.69 436 LEU B C 1
ATOM 6780 O O . LEU B 1 436 ? 9.406 -22.609 -24.812 1 98.69 436 LEU B O 1
ATOM 6784 N N . LEU B 1 437 ? 7.262 -22.781 -24.078 1 98.75 437 LEU B N 1
ATOM 6785 C CA . LEU B 1 437 ? 7.633 -23.328 -22.781 1 98.75 437 LEU B CA 1
ATOM 6786 C C . LEU B 1 437 ? 8.266 -24.703 -22.938 1 98.75 437 LEU B C 1
ATOM 6788 O O . LEU B 1 437 ? 9.312 -24.984 -22.328 1 98.75 437 LEU B O 1
ATOM 6792 N N . ALA B 1 438 ? 7.652 -25.547 -23.766 1 98.69 438 ALA B N 1
ATOM 6793 C CA . ALA B 1 438 ? 8.18 -26.891 -24 1 98.69 438 ALA B CA 1
ATOM 6794 C C . ALA B 1 438 ? 9.578 -26.828 -24.609 1 98.69 438 ALA B C 1
ATOM 6796 O O . ALA B 1 438 ? 10.477 -27.547 -24.172 1 98.69 438 ALA B O 1
ATOM 6797 N N . ARG B 1 439 ? 9.734 -26 -25.594 1 97.94 439 ARG B N 1
ATOM 6798 C CA . ARG B 1 439 ? 11.031 -25.844 -26.25 1 97.94 439 ARG B CA 1
ATOM 6799 C C . ARG B 1 439 ? 12.078 -25.328 -25.266 1 97.94 439 ARG B C 1
ATOM 6801 O O . ARG B 1 439 ? 13.219 -25.812 -25.266 1 97.94 439 ARG B O 1
ATOM 6808 N N . GLY B 1 440 ? 11.688 -24.344 -24.469 1 97.75 440 GLY B N 1
ATOM 6809 C CA . GLY B 1 440 ? 12.602 -23.812 -23.484 1 97.75 440 GLY B CA 1
ATOM 6810 C C . GLY B 1 440 ? 13.016 -24.828 -22.438 1 97.75 440 GLY B C 1
ATOM 6811 O O . GLY B 1 440 ? 14.188 -24.891 -22.047 1 97.75 440 GLY B O 1
ATOM 6812 N N . ILE B 1 441 ? 12.055 -25.641 -21.938 1 98 441 ILE B N 1
ATOM 6813 C CA . ILE B 1 441 ? 12.336 -26.688 -20.953 1 98 441 ILE B CA 1
ATOM 6814 C C . ILE B 1 441 ? 13.32 -27.688 -21.547 1 98 441 ILE B C 1
ATOM 6816 O O . ILE B 1 441 ? 14.328 -28.016 -20.922 1 98 441 ILE B O 1
ATOM 6820 N N . ASN B 1 442 ? 13.062 -28.141 -22.734 1 97.06 442 ASN B N 1
ATOM 6821 C CA . ASN B 1 442 ? 13.93 -29.109 -23.391 1 97.06 442 ASN B CA 1
ATOM 6822 C C . ASN B 1 442 ? 15.344 -28.578 -23.562 1 97.06 442 ASN B C 1
ATOM 6824 O O . ASN B 1 442 ? 16.312 -29.25 -23.234 1 97.06 442 ASN B O 1
ATOM 6828 N N . ARG B 1 443 ? 15.461 -27.391 -24.047 1 96.12 443 ARG B N 1
ATOM 6829 C CA . ARG B 1 443 ? 16.766 -26.797 -24.312 1 96.12 443 ARG B CA 1
ATOM 6830 C C . ARG B 1 443 ? 17.547 -26.609 -23.016 1 96.12 443 ARG B C 1
ATOM 6832 O O . ARG B 1 443 ? 18.75 -26.875 -22.969 1 96.12 443 ARG B O 1
ATOM 6839 N N . TYR B 1 444 ? 16.891 -26.109 -21.984 1 96.69 444 TYR B N 1
ATOM 6840 C CA . TYR B 1 444 ? 17.562 -25.812 -20.719 1 96.69 444 TYR B CA 1
ATOM 6841 C C . TYR B 1 444 ? 17.953 -27.094 -20 1 96.69 444 TYR B C 1
ATOM 6843 O O . TYR B 1 444 ? 19.078 -27.219 -19.5 1 96.69 444 TYR B O 1
ATOM 6851 N N . MET B 1 445 ? 17.062 -28.094 -19.953 1 94.81 445 MET B N 1
ATOM 6852 C CA . MET B 1 445 ? 17.281 -29.328 -19.188 1 94.81 445 MET B CA 1
ATOM 6853 C C . MET B 1 445 ? 18.344 -30.188 -19.859 1 94.81 445 MET B C 1
ATOM 6855 O O . MET B 1 445 ? 19.047 -30.953 -19.188 1 94.81 445 MET B O 1
ATOM 6859 N N . GLU B 1 446 ? 18.453 -30.094 -21.125 1 91.5 446 GLU B N 1
ATOM 6860 C CA . GLU B 1 446 ? 19.5 -30.828 -21.828 1 91.5 446 GLU B CA 1
ATOM 6861 C C . GLU B 1 446 ? 20.891 -30.328 -21.438 1 91.5 446 GLU B C 1
ATOM 6863 O O . GLU B 1 446 ? 21.859 -31.078 -21.484 1 91.5 446 GLU B O 1
ATOM 6868 N N . ARG B 1 447 ? 21.031 -29.078 -21.031 1 90.69 447 ARG B N 1
ATOM 6869 C CA . ARG B 1 447 ? 22.297 -28.469 -20.688 1 90.69 447 ARG B CA 1
ATOM 6870 C C . ARG B 1 447 ? 22.562 -28.531 -19.188 1 90.69 447 ARG B C 1
ATOM 6872 O O . ARG B 1 447 ? 23.641 -28.188 -18.719 1 90.69 447 ARG B O 1
ATOM 6879 N N . LEU B 1 448 ? 21.516 -28.875 -18.469 1 86.75 448 LEU B N 1
ATOM 6880 C CA . LEU B 1 448 ? 21.625 -28.891 -17.016 1 86.75 448 LEU B CA 1
ATOM 6881 C C . LEU B 1 448 ? 22.531 -30.016 -16.547 1 86.75 448 LEU B C 1
ATOM 6883 O O . LEU B 1 448 ? 23.156 -29.922 -15.484 1 86.75 448 LEU B O 1
#